Protein AF-A0A7J4DDW0-F1 (afdb_monomer)

Mean predicted aligned error: 17.25 Å

Secondary structure (DSSP, 8-state):
--------SS---TT-SSPPPPPGGG---EEEEEETTTTSEEE-GGG---SSSHHHHHHHHHH----SPBPTTT--B---S-TT--EEEEE-SSS--HHHHHHHHHHHHHTTT--BTTTB---EEEE-----S----S--SS-SHHHHHHHHHHHTT-EEEEE--SSSTT-TTT-S----TTTT-SSSEEEEEE-TTSSBPTT------TT----S-EEEE-SSEEEEPTT-SS-EEEE-SHHHHHHHHHHHHHHHHHH-TT--HHHHHHHHHHH-B------SS--SS--GGGG-SSSBTTTBT-B--HHHHHHHHHTB-TT-EEEES--TTEEEETT-EEEEEEES--TT-SEEEEEETTS--EEPEE-SSSSSSSSEEEEPPP-SS-EEEEEEEEEEEETTEEPPPEEEEEEEESS--TT-S-TT-B---THHHHHHHHHHHHHHHHHHHHTTHHHHHHHHHHGGGSSS----GGGG-GGGHHHHHHHHHHHTTS-SSTTT-HHHHHHHHHHHHHHHHHHHHIIIIIHHHHHHHTT--HHHHHHHHHHHHHHHHTGGGHHHHHHHS--GGG-SSHHHHHHHHHHHHHHHHHGGG-S-SSTTHHHHHHHHHHHHHHHHHHHHHHHHHHHHH--TTTHHHHHHHHHHHHHHHHHIIIIIHHHHHHHH-HHHHHHHHHHHHHHHHHHHHT--SSTT--SSTTSPPPTT-HHHHHHHHHHHHH-TT-----TTSS---GGGHHHHHHHHHHHSSEEEHHHHHHHHHHHHHHHHHHHHHHHHHH--HHHHHHHHHHHHHHHHHHHHHHHHHHHHHTT--PPEEE-TTTTS-HHHHHHHHHHHHHHHHHTTSHHHHHHHHHHHHTTGGGGHHHHHHHIIIIIS---HHHHHHIIIIIHHHHHHHHHHHHHHHHHHH-HHHHHHHHHHHHHHHHHHHHHTGGGTT-HHHHHHHHHHHHHHHHHHHHHHHHHHHHTS-GGGHHHHHHHHHHHHHHHHHHHHHHHHHHHHHB-HHHHHHHHHHHHTHHHHHHHT--TTHHHHHTS--S---S------TT-----S-----------

Foldseek 3Di:
DDDPDDQDPDADDLPPPADAQHDLVRHVLAQWEAALQPPNGTDDSSPDADPPQLVQFLSQQQANSQNFDADPPPRHGQHHLAVPHGDYHQHQDPRHDVVSVLSSLVVLLVFQCPQTPPGHGAAEDFDADFDPDPDLDLQLQQPDPQLVSQVVSQVSQHAYEYEQFQPCLQPQVNEAAFRHPNQSHDQHAYEFEAAPVRAGDSRTHFHDHSVRDQPNQFYEHFAQRWGDGGPDSRDIDTDGGSSSGRSSVRSLVVLLCVLPVVDTSVLLSVQSLQPADADDNPPDDSPHPRPNPPPFPDDDRRGGLHHDDSVSSNLSSNQADALKDWDKPDAAAAEAEFQAKIKTAIDNADFLAWFKWKDKRNGDTDTWAQLDLRNRRRMTMATDHGDQDWHKIKMWIKTDRDSSHIHRIDIGIYIYDHDCPPPRPHPFADADPLCLFVVLLVVLVVVLVVCCVVVVLVCLQVCLQVVCVPDHDDPDPCCPDPVCVVVVVVVLVVLVVQDQALQGGVSLVLVLLLLLLLLLLQVVLQLVAQVVVVLVVVPNRVNLVVLLVVLLCVLLLVLLVLLLVLLLDADVQAPSLLVQLLVLLVQLLVLLVVCLVPPDCNVPSLVVSVSSSSNSNSSSSNVLSSQLLCLQRDDLLQLLLSLLSNVLSSLVSSCCNRVVLSVCCVVPNSVVSSVVSSVSSVVSSVSSLSHHNDPQRDSDPPDDGDPPPPCPPCVVVVVPPPDPPPPPAAPCRPVPDPLLPVLCLQLVQLQDQWHFPLNQLLVLLVVLCVQLVVLVSVCSSVVDCVSNVVSVVSPVSSVVSVVVSVVVVVCVVVPDDTDIDGHPVNVDDNVSSRSSSNLSSQQVVLCSDPQLVLLLVLLLQQQLLLLLVVVLVCLQCRVQVDDPVRVCCLVSPVLSNLLSLLSNVLSVVCSSSNLLSQLLVLLSVLLVLLLVVLVCSVCSNPPVVVSVSSSVSSSSVSNNVSSSLSLQSLSAASSSRSSSSSSSSSSNVNSSVVSNVCSSVNVSHHPSSSSSSVSSSSSNVSSVSSVSHDSNRCCVPPVCVPPPDPPPPPPPPPDDDPDDDDDDDDDDDDD

pLDDT: mean 79.98, std 16.29, range [26.44, 97.31]

Structure (mmCIF, N/CA/C/O backbone):
data_AF-A0A7J4DDW0-F1
#
_entry.id   AF-A0A7J4DDW0-F1
#
loop_
_atom_site.group_PDB
_atom_site.id
_atom_site.type_symbol
_atom_site.label_atom_id
_atom_site.label_alt_id
_atom_site.label_comp_id
_atom_site.label_asym_id
_atom_site.label_entity_id
_atom_site.label_seq_id
_atom_site.pdbx_PDB_ins_code
_atom_site.Cartn_x
_atom_site.Cartn_y
_atom_site.Cartn_z
_atom_site.occupancy
_atom_site.B_iso_or_equiv
_atom_site.auth_seq_id
_atom_site.auth_comp_id
_atom_site.auth_asym_id
_atom_site.auth_atom_id
_atom_site.pdbx_PDB_model_num
ATOM 1 N N . ASP A 1 1 ? -26.872 36.217 73.567 1.00 35.12 1 ASP A N 1
ATOM 2 C CA . ASP A 1 1 ? -26.741 36.406 72.115 1.00 35.12 1 ASP A CA 1
ATOM 3 C C . ASP A 1 1 ? -25.594 35.553 71.593 1.00 35.12 1 ASP A C 1
ATOM 5 O O . ASP A 1 1 ? -24.672 36.085 70.998 1.00 35.12 1 ASP A O 1
ATOM 9 N N . ASP A 1 2 ? -25.652 34.240 71.845 1.00 37.53 2 ASP A N 1
ATOM 10 C CA . ASP A 1 2 ? -24.692 33.264 71.316 1.00 37.53 2 ASP A CA 1
ATOM 11 C C . ASP A 1 2 ? -25.509 32.287 70.464 1.00 37.53 2 ASP A C 1
ATOM 13 O O . ASP A 1 2 ? -26.222 31.437 71.000 1.00 37.53 2 ASP A O 1
ATOM 17 N N . ASP A 1 3 ? -25.502 32.516 69.155 1.00 38.09 3 ASP A N 1
ATOM 18 C CA . ASP A 1 3 ? -26.219 31.737 68.146 1.00 38.09 3 ASP A CA 1
ATOM 19 C C . ASP A 1 3 ? -25.386 30.484 67.796 1.00 38.09 3 ASP A C 1
ATOM 21 O O . ASP A 1 3 ? -24.237 30.643 67.376 1.00 38.09 3 ASP A O 1
ATOM 25 N N . PRO A 1 4 ? -25.867 29.244 68.022 1.00 40.22 4 PRO A N 1
ATOM 26 C CA . PRO A 1 4 ? -25.050 28.039 67.880 1.00 40.22 4 PRO A CA 1
ATOM 27 C C . PRO A 1 4 ? -25.144 27.366 66.497 1.00 40.22 4 PRO A C 1
ATOM 29 O O . PRO A 1 4 ? -24.910 26.164 66.412 1.00 40.22 4 PRO A O 1
ATOM 32 N N . PHE A 1 5 ? -25.463 28.099 65.424 1.00 43.31 5 PHE A N 1
ATOM 33 C CA . PHE A 1 5 ? -25.538 27.549 64.061 1.00 43.31 5 PHE A CA 1
ATOM 34 C C . PHE A 1 5 ? -25.037 28.549 63.008 1.00 43.31 5 PHE A C 1
ATOM 36 O O . PHE A 1 5 ? -25.810 29.145 62.267 1.00 43.31 5 PHE A O 1
ATOM 43 N N . THR A 1 6 ? -23.721 28.744 62.923 1.00 46.16 6 THR A N 1
ATOM 44 C CA . THR A 1 6 ? -23.094 29.235 61.685 1.00 46.16 6 THR A CA 1
ATOM 45 C C . THR A 1 6 ? -22.707 28.022 60.852 1.00 46.16 6 THR A C 1
ATOM 47 O O . THR A 1 6 ? -21.759 27.321 61.212 1.00 46.16 6 THR A O 1
ATOM 50 N N . CYS A 1 7 ? -23.449 27.760 59.775 1.00 52.41 7 CYS A N 1
ATOM 51 C CA . CYS A 1 7 ? -22.992 26.864 58.718 1.00 52.41 7 CYS A CA 1
ATOM 52 C C . CYS A 1 7 ? -21.662 27.381 58.154 1.00 52.41 7 CYS A C 1
ATOM 54 O O . CYS A 1 7 ? -21.410 28.587 58.167 1.00 52.41 7 CYS A O 1
ATOM 56 N N . LEU A 1 8 ? -20.778 26.472 57.744 1.00 50.84 8 LEU A N 1
ATOM 57 C CA . LEU A 1 8 ? -19.504 26.842 57.131 1.00 50.84 8 LEU A CA 1
ATOM 58 C C . LEU A 1 8 ? -19.794 27.634 55.844 1.00 50.84 8 LEU A C 1
ATOM 60 O O . LEU A 1 8 ? -20.636 27.221 55.054 1.00 50.84 8 LEU A O 1
ATOM 64 N N . ASP A 1 9 ? -19.127 28.778 55.661 1.00 47.59 9 ASP A N 1
ATOM 65 C CA . ASP A 1 9 ? -19.332 29.669 54.503 1.00 47.59 9 ASP A CA 1
ATOM 66 C C . ASP A 1 9 ? -18.884 29.033 53.167 1.00 47.59 9 ASP A C 1
ATOM 68 O O . ASP A 1 9 ? -19.276 29.507 52.102 1.00 47.59 9 ASP A O 1
ATOM 72 N N . ASP A 1 10 ? -18.085 27.960 53.225 1.00 49.12 10 ASP A N 1
ATOM 73 C CA . ASP A 1 10 ? -17.629 27.184 52.072 1.00 49.12 10 ASP A CA 1
ATOM 74 C C . ASP A 1 10 ? -18.225 25.762 52.127 1.00 49.12 10 ASP A C 1
ATOM 76 O O . ASP A 1 10 ? -18.198 25.138 53.197 1.00 49.12 10 ASP A O 1
ATOM 80 N N . PRO A 1 11 ? -18.739 25.220 51.003 1.00 52.56 11 PRO A N 1
ATOM 81 C CA . PRO A 1 11 ? -19.199 23.838 50.945 1.00 52.56 11 PRO A CA 1
ATOM 82 C C . PRO A 1 11 ? -18.045 22.874 51.287 1.00 52.56 11 PRO A C 1
ATOM 84 O O . PRO A 1 11 ? -16.896 23.135 50.916 1.00 52.56 11 PRO A O 1
ATOM 87 N N . PRO A 1 12 ? -18.327 21.772 52.003 1.00 55.16 12 PRO A N 1
ATOM 88 C CA . PRO A 1 12 ? -17.324 20.774 52.382 1.00 55.16 12 PRO A CA 1
ATOM 89 C C . PRO A 1 12 ? -16.595 20.232 51.145 1.00 55.16 12 PRO A C 1
ATOM 91 O O . PRO A 1 12 ? -17.221 19.993 50.114 1.00 55.16 12 PRO A O 1
ATOM 94 N N . ASP A 1 13 ? -15.281 20.006 51.250 1.00 58.38 13 ASP A N 1
ATOM 95 C CA . ASP A 1 13 ? -14.521 19.331 50.194 1.00 58.38 13 ASP A CA 1
ATOM 96 C C . ASP A 1 13 ? -15.056 17.891 50.042 1.00 58.38 13 ASP A C 1
ATOM 98 O O . ASP A 1 13 ? -14.911 17.088 50.970 1.00 58.38 13 ASP A O 1
ATOM 102 N N . PRO A 1 14 ? -15.679 17.530 48.903 1.00 52.59 14 PRO A N 1
ATOM 103 C CA . PRO A 1 14 ? -16.230 16.192 48.693 1.00 52.59 14 PRO A CA 1
ATOM 104 C C . PRO A 1 14 ? -15.143 15.108 48.608 1.00 52.59 14 PRO A C 1
ATOM 106 O O . PRO A 1 14 ? -15.465 13.919 48.627 1.00 52.59 14 PRO A O 1
ATOM 109 N N . LEU A 1 15 ? -13.871 15.507 48.503 1.00 55.69 15 LEU A N 1
ATOM 110 C CA . LEU A 1 15 ? -12.693 14.643 48.503 1.00 55.69 15 LEU A CA 1
ATOM 111 C C . LEU A 1 15 ? -11.878 14.759 49.798 1.00 55.69 15 LEU A C 1
ATOM 113 O O . LEU A 1 15 ? -10.757 14.239 49.847 1.00 55.69 15 LEU A O 1
ATOM 117 N N . ASP A 1 16 ? -12.414 15.409 50.842 1.00 63.00 16 ASP A N 1
ATOM 118 C CA . ASP A 1 16 ? -11.769 15.437 52.152 1.00 63.00 16 ASP A CA 1
ATOM 119 C C . ASP A 1 16 ? -11.478 13.986 52.580 1.00 63.00 16 ASP A C 1
ATOM 121 O O . ASP A 1 16 ? -12.382 13.148 52.615 1.00 63.00 16 ASP A O 1
ATOM 125 N N . PRO A 1 17 ? -10.222 13.628 52.892 1.00 55.44 17 PRO A N 1
ATOM 126 C CA . PRO A 1 17 ? -9.907 12.298 53.399 1.00 55.44 17 PRO A CA 1
ATOM 127 C C . PRO A 1 17 ? -10.502 12.038 54.792 1.00 55.44 17 PRO A C 1
ATOM 129 O O . PRO A 1 17 ? -10.467 10.897 55.267 1.00 55.44 17 PRO A O 1
ATOM 132 N N . ASN A 1 18 ? -10.997 13.068 55.487 1.00 58.34 18 ASN A N 1
ATOM 133 C CA . ASN A 1 18 ? -11.495 12.961 56.849 1.00 58.34 18 ASN A CA 1
ATOM 134 C C . ASN A 1 18 ? -12.670 13.920 57.163 1.00 58.34 18 ASN A C 1
ATOM 136 O O . ASN A 1 18 ? -12.580 14.657 58.146 1.00 58.34 18 ASN A O 1
ATOM 140 N N . PRO A 1 19 ? -13.791 13.866 56.413 1.00 65.12 19 PRO A N 1
ATOM 141 C CA . PRO A 1 19 ? -14.887 14.811 56.570 1.00 65.12 19 PRO A CA 1
ATOM 142 C C . PRO A 1 19 ? -15.553 14.623 57.934 1.00 65.12 19 PRO A C 1
ATOM 144 O O . PRO A 1 19 ? -15.836 13.490 58.354 1.00 65.12 19 PRO A O 1
ATOM 147 N N . ASP A 1 20 ? -15.788 15.725 58.637 1.00 60.66 20 ASP A N 1
ATOM 148 C CA . ASP A 1 20 ? -16.592 15.723 59.855 1.00 60.66 20 ASP A CA 1
ATOM 149 C C . ASP A 1 20 ? -18.085 15.550 59.498 1.00 60.66 20 ASP A C 1
ATOM 151 O O . ASP A 1 20 ? -18.519 16.012 58.439 1.00 60.66 20 ASP A O 1
ATOM 155 N N . PRO A 1 21 ? -18.898 14.902 60.355 1.00 59.19 21 PRO A N 1
ATOM 156 C CA . PRO A 1 21 ? -20.342 14.859 60.163 1.00 59.19 21 PRO A CA 1
ATOM 157 C C . PRO A 1 21 ? -20.907 16.283 60.128 1.00 59.19 21 PRO A C 1
ATOM 159 O O . PRO A 1 21 ? -20.772 17.043 61.093 1.00 59.19 21 PRO A O 1
ATOM 162 N N . ILE A 1 22 ? -21.549 16.640 59.020 1.00 61.00 22 ILE A N 1
ATOM 163 C CA . ILE A 1 22 ? -22.106 17.976 58.813 1.00 61.00 22 ILE A CA 1
ATOM 164 C C . ILE A 1 22 ? -23.506 18.023 59.439 1.00 61.00 22 ILE A C 1
ATOM 166 O O . ILE A 1 22 ? -24.274 17.068 59.293 1.00 61.00 22 ILE A O 1
ATOM 170 N N . PRO A 1 23 ? -23.870 19.091 60.172 1.00 56.56 23 PRO A N 1
ATOM 171 C CA . PRO A 1 23 ? -25.255 19.299 60.581 1.00 56.56 23 PRO A CA 1
ATOM 172 C C . PRO A 1 23 ? -26.175 19.306 59.352 1.00 56.56 23 PRO A C 1
ATOM 174 O O . PRO A 1 23 ? -25.845 19.951 58.365 1.00 56.56 23 PRO A O 1
ATOM 177 N N . ALA A 1 24 ? -27.327 18.630 59.422 1.00 51.78 24 ALA A N 1
ATOM 178 C CA . ALA A 1 24 ? -28.264 18.507 58.296 1.00 51.78 24 ALA A CA 1
ATOM 179 C C . ALA A 1 24 ? -28.676 19.865 57.684 1.00 51.78 24 ALA A C 1
ATOM 181 O O . ALA A 1 24 ? -28.861 19.957 56.479 1.00 51.78 24 ALA A O 1
ATOM 182 N N . ASP A 1 25 ? -28.720 20.927 58.496 1.00 52.94 25 ASP A N 1
ATOM 183 C CA . ASP A 1 25 ? -29.056 22.291 58.060 1.00 52.94 25 ASP A CA 1
ATOM 184 C C . ASP A 1 25 ? -27.925 22.991 57.268 1.00 52.94 25 ASP A C 1
ATOM 186 O O . ASP A 1 25 ? -28.107 24.110 56.791 1.00 52.94 25 ASP A O 1
ATOM 190 N N . CYS A 1 26 ? -26.742 22.368 57.159 1.00 56.09 26 CYS A N 1
ATOM 191 C CA . CYS A 1 26 ? -25.521 22.955 56.596 1.00 56.09 26 CYS A CA 1
ATOM 192 C C . CYS A 1 26 ? -24.904 22.157 55.430 1.00 56.09 26 CYS A C 1
ATOM 194 O O . CYS A 1 26 ? -23.868 22.573 54.913 1.00 56.09 26 CYS A O 1
ATOM 196 N N . ASP A 1 27 ? -25.503 21.035 55.019 1.00 60.62 27 ASP A N 1
ATOM 197 C CA . ASP A 1 27 ? -25.110 20.268 53.828 1.00 60.62 27 ASP A CA 1
ATOM 198 C C . ASP A 1 27 ? -26.295 20.229 52.850 1.00 60.62 27 ASP A C 1
ATOM 200 O O . ASP A 1 27 ? -27.203 19.413 53.031 1.00 60.62 27 ASP A O 1
ATOM 204 N N . PRO A 1 28 ? -26.339 21.094 51.816 1.00 67.12 28 PRO A N 1
ATOM 205 C CA . PRO A 1 28 ? -27.438 21.137 50.855 1.00 67.12 28 PRO A CA 1
ATOM 206 C C . PRO A 1 28 ? -27.313 19.995 49.833 1.00 67.12 28 PRO A C 1
ATOM 208 O O . PRO A 1 28 ? -27.458 20.195 48.630 1.00 67.12 28 PRO A O 1
ATOM 211 N N . LYS A 1 29 ? -27.000 18.779 50.299 1.00 79.44 29 LYS A N 1
ATOM 212 C CA . LYS A 1 29 ? -26.865 17.584 49.464 1.00 79.44 29 LYS A CA 1
ATOM 213 C C . LYS A 1 29 ? -28.122 17.335 48.644 1.00 79.44 29 LYS A C 1
ATOM 215 O O . LYS A 1 29 ? -28.024 16.913 47.496 1.00 79.44 29 LYS A O 1
ATOM 220 N N . ILE A 1 30 ? -29.280 17.606 49.244 1.00 85.75 30 ILE A N 1
ATOM 221 C CA . ILE A 1 30 ? -30.580 17.601 48.585 1.00 85.75 30 ILE A CA 1
ATOM 222 C C . ILE A 1 30 ? -30.885 19.028 48.132 1.00 85.75 30 ILE A C 1
ATOM 224 O O . ILE A 1 30 ? -31.051 19.917 48.964 1.00 85.75 30 ILE A O 1
ATOM 228 N N . ILE A 1 31 ? -30.969 19.236 46.819 1.00 87.31 31 ILE A N 1
ATOM 229 C CA . ILE A 1 31 ? -31.162 20.568 46.213 1.00 87.31 31 ILE A CA 1
ATOM 230 C C . ILE A 1 31 ? -32.594 20.809 45.720 1.00 87.31 31 ILE A C 1
ATOM 232 O O . ILE A 1 31 ? -32.983 21.951 45.482 1.00 87.31 31 ILE A O 1
ATOM 236 N N . ALA A 1 32 ? -33.388 19.745 45.579 1.00 89.25 32 ALA A N 1
ATOM 237 C CA . ALA A 1 32 ? -34.801 19.806 45.217 1.00 89.25 32 ALA A CA 1
ATOM 238 C C . ALA A 1 32 ? -35.571 18.643 45.857 1.00 89.25 32 ALA A C 1
ATOM 240 O O . ALA A 1 32 ? -35.039 17.533 45.979 1.00 89.25 32 ALA A O 1
ATOM 241 N N . PHE A 1 33 ? -36.823 18.896 46.241 1.00 91.19 33 PHE A N 1
ATOM 242 C CA . PHE A 1 33 ? -37.724 17.888 46.792 1.00 91.19 33 PHE A CA 1
ATOM 243 C C . PHE A 1 33 ? -39.114 18.004 46.154 1.00 91.19 33 PHE A C 1
ATOM 245 O O . PHE A 1 33 ? -39.769 19.038 46.266 1.00 91.19 33 PHE A O 1
ATOM 252 N N . PHE A 1 34 ? -39.567 16.949 45.479 1.00 91.88 34 PHE A N 1
ATOM 253 C CA . PHE A 1 34 ? -40.913 16.841 44.919 1.00 91.88 34 PHE A CA 1
ATOM 254 C C . PHE A 1 34 ? -41.686 15.735 45.637 1.00 91.88 34 PHE A C 1
ATOM 256 O O . PHE A 1 34 ? -41.234 14.590 45.671 1.00 91.88 34 PHE A O 1
ATOM 263 N N . ASP A 1 35 ? -42.845 16.078 46.201 1.00 90.69 35 ASP A N 1
ATOM 264 C CA . ASP A 1 35 ? -43.733 15.134 46.883 1.00 90.69 35 ASP A CA 1
ATOM 265 C C . ASP A 1 35 ? -44.982 14.907 46.026 1.00 90.69 35 ASP A C 1
ATOM 267 O O . ASP A 1 35 ? -45.935 15.693 46.077 1.00 90.69 35 ASP A O 1
ATOM 271 N N . ALA A 1 36 ? -44.948 13.823 45.244 1.00 88.44 36 ALA A N 1
ATOM 272 C CA . ALA A 1 36 ? -46.037 13.392 44.370 1.00 88.44 36 ALA A CA 1
ATOM 273 C C . ALA A 1 36 ? -47.190 12.727 45.143 1.00 88.44 36 ALA A C 1
ATOM 275 O O . ALA A 1 36 ? -48.295 12.631 44.630 1.00 88.44 36 ALA A O 1
ATOM 276 N N . VAL A 1 37 ? -46.950 12.272 46.377 1.00 84.56 37 VAL A N 1
ATOM 277 C CA . VAL A 1 37 ? -47.885 11.414 47.124 1.00 84.56 37 VAL A CA 1
ATOM 278 C C . VAL A 1 37 ? -48.868 12.240 47.952 1.00 84.56 37 VAL A C 1
ATOM 280 O O . VAL A 1 37 ? -50.071 11.983 47.960 1.00 84.56 37 VAL A O 1
ATOM 283 N N . ILE A 1 38 ? -48.366 13.230 48.693 1.00 83.44 38 ILE A N 1
ATOM 284 C CA . ILE A 1 38 ? -49.180 13.995 49.648 1.00 83.44 38 ILE A CA 1
ATOM 285 C C . ILE A 1 38 ? -49.598 15.340 49.064 1.00 83.44 38 ILE A C 1
ATOM 287 O O . ILE A 1 38 ? -50.745 15.765 49.235 1.00 83.44 38 ILE A O 1
ATOM 291 N N . THR A 1 39 ? -48.654 16.046 48.442 1.00 84.56 39 THR A N 1
ATOM 292 C CA . THR A 1 39 ? -48.843 17.459 48.077 1.00 84.56 39 THR A CA 1
ATOM 293 C C . THR A 1 39 ? -49.021 17.704 46.587 1.00 84.56 39 THR A C 1
ATOM 295 O O . THR A 1 39 ? -49.569 18.751 46.239 1.00 84.56 39 THR A O 1
ATOM 298 N N . ASP A 1 40 ? -48.574 16.767 45.746 1.00 86.06 40 ASP A N 1
ATOM 299 C CA . ASP A 1 40 ? -48.477 16.917 44.289 1.00 86.06 40 ASP A CA 1
ATOM 300 C C . ASP A 1 40 ? -47.773 18.235 43.893 1.00 86.06 40 ASP A C 1
ATOM 302 O O . ASP A 1 40 ? -48.237 19.028 43.069 1.00 86.06 40 ASP A O 1
ATOM 306 N N . ALA A 1 41 ? -46.681 18.553 44.598 1.00 89.19 41 ALA A N 1
ATOM 307 C CA . ALA A 1 41 ? -45.961 19.814 44.451 1.00 89.19 41 ALA A CA 1
ATOM 308 C C . ALA A 1 41 ? -44.505 19.724 44.936 1.00 89.19 41 ALA A C 1
ATOM 310 O O . ALA A 1 41 ? -44.149 18.910 45.787 1.00 89.19 41 ALA A O 1
ATOM 311 N N . GLU A 1 42 ? -43.663 20.617 44.410 1.00 89.06 42 GLU A N 1
ATOM 312 C CA . GLU A 1 42 ? -42.304 20.837 44.916 1.00 89.06 42 GLU A CA 1
ATOM 313 C C . GLU A 1 42 ? -42.366 21.501 46.300 1.00 89.06 42 GLU A C 1
ATOM 315 O O . GLU A 1 42 ? -43.100 22.474 46.499 1.00 89.06 42 GLU A O 1
ATOM 320 N N . GLN A 1 43 ? -41.597 20.961 47.240 1.00 90.81 43 GLN A N 1
ATOM 321 C CA . GLN A 1 43 ? -41.473 21.419 48.621 1.00 90.81 43 GLN A CA 1
ATOM 322 C C . GLN A 1 43 ? -40.068 21.983 48.873 1.00 90.81 43 GLN A C 1
ATOM 324 O O . GLN A 1 43 ? -39.171 21.873 48.033 1.00 90.81 43 GLN A O 1
ATOM 329 N N . ASP A 1 44 ? -39.869 22.600 50.037 1.00 85.50 44 ASP A N 1
ATOM 330 C CA . ASP A 1 44 ? -38.541 23.058 50.452 1.00 85.50 44 ASP A CA 1
ATOM 331 C C . ASP A 1 44 ? -37.589 21.845 50.591 1.00 85.50 44 ASP A C 1
ATOM 333 O O . ASP A 1 44 ? -37.930 20.890 51.296 1.00 85.50 44 ASP A O 1
ATOM 337 N N . PRO A 1 45 ? -36.401 21.843 49.950 1.00 83.44 45 PRO A N 1
ATOM 338 C CA . PRO A 1 45 ? -35.433 20.751 50.072 1.00 83.44 45 PRO A CA 1
ATOM 339 C C . PRO A 1 45 ? -35.016 20.453 51.517 1.00 83.44 45 PRO A C 1
ATOM 341 O O . PRO A 1 45 ? -34.739 19.297 51.842 1.00 83.44 45 PRO A O 1
ATOM 344 N N . ALA A 1 46 ? -35.013 21.462 52.396 1.00 80.44 46 ALA A N 1
ATOM 345 C CA . ALA A 1 46 ? -34.707 21.291 53.817 1.00 80.44 46 ALA A CA 1
ATOM 346 C C . ALA A 1 46 ? -35.793 20.502 54.574 1.00 80.44 46 ALA A C 1
ATOM 348 O O . ALA A 1 46 ? -35.534 19.963 55.649 1.00 80.44 46 ALA A O 1
ATOM 349 N N . GLU A 1 47 ? -37.000 20.408 54.013 1.00 84.50 47 GLU A N 1
ATOM 350 C CA . GLU A 1 47 ? -38.110 19.611 54.543 1.00 84.50 47 GLU A CA 1
ATOM 351 C C . GLU A 1 47 ? -38.164 18.195 53.938 1.00 84.50 47 GLU A C 1
ATOM 353 O O . GLU A 1 47 ? -39.090 17.436 54.228 1.00 84.50 47 GLU A O 1
ATOM 358 N N . SER A 1 48 ? -37.171 17.817 53.121 1.00 84.94 48 SER A N 1
ATOM 359 C CA . SER A 1 48 ? -37.062 16.478 52.537 1.00 84.94 48 SER A CA 1
ATOM 360 C C . SER A 1 48 ? -37.043 15.390 53.613 1.00 84.94 48 SER A C 1
ATOM 362 O O . SER A 1 48 ? -36.339 15.483 54.622 1.00 84.94 48 SER A O 1
ATOM 364 N N . TYR A 1 49 ? -37.803 14.324 53.376 1.00 83.38 49 TYR A N 1
ATOM 365 C CA . TYR A 1 49 ? -37.909 13.187 54.280 1.00 83.38 49 TYR A CA 1
ATOM 366 C C . TYR A 1 49 ? -37.897 11.857 53.523 1.00 83.38 49 TYR A C 1
ATOM 368 O O . TYR A 1 49 ? -38.141 11.786 52.319 1.00 83.38 49 TYR A O 1
ATOM 376 N N . ASP A 1 50 ? -37.607 10.792 54.265 1.00 82.19 50 ASP A N 1
ATOM 377 C CA . ASP A 1 50 ? -37.654 9.409 53.798 1.00 82.19 50 ASP A CA 1
ATOM 378 C C . ASP A 1 50 ? -38.876 8.718 54.409 1.00 82.19 50 ASP A C 1
ATOM 380 O O . ASP A 1 50 ? -39.029 8.687 55.633 1.00 82.19 50 ASP A O 1
ATOM 384 N N . SER A 1 51 ? -39.758 8.186 53.564 1.00 73.81 51 SER A N 1
ATOM 385 C CA . SER A 1 51 ? -41.014 7.561 53.989 1.00 73.81 51 SER A CA 1
ATOM 386 C C . SER A 1 51 ? -40.840 6.154 54.568 1.00 73.81 51 SER A C 1
ATOM 388 O O . SER A 1 51 ? -41.728 5.685 55.280 1.00 73.81 51 SER A O 1
ATOM 390 N N . SER A 1 52 ? -39.726 5.465 54.289 1.00 69.00 52 SER A N 1
ATOM 391 C CA . SER A 1 52 ? -39.601 4.030 54.590 1.00 69.00 52 SER A CA 1
ATOM 392 C C . SER A 1 52 ? -38.211 3.564 55.012 1.00 69.00 52 SER A C 1
ATOM 394 O O . SER A 1 52 ? -37.982 2.365 54.998 1.00 69.00 52 SER A O 1
ATOM 396 N N . ASP A 1 53 ? -37.297 4.475 55.367 1.00 79.12 53 ASP A N 1
ATOM 397 C CA . ASP A 1 53 ? -35.870 4.231 55.674 1.00 79.12 53 ASP A CA 1
ATOM 398 C C . ASP A 1 53 ? -35.009 3.698 54.506 1.00 79.12 53 ASP A C 1
ATOM 400 O O . ASP A 1 53 ? -33.785 3.524 54.616 1.00 79.12 53 ASP A O 1
ATOM 404 N N . HIS A 1 54 ? -35.641 3.419 53.367 1.00 87.69 54 HIS A N 1
ATOM 405 C CA . HIS A 1 54 ? -35.022 2.890 52.159 1.00 87.69 54 HIS A CA 1
ATOM 406 C C . HIS A 1 54 ? -34.352 3.984 51.326 1.00 87.69 54 HIS A C 1
ATOM 408 O O . HIS A 1 54 ? -33.207 3.800 50.905 1.00 87.69 54 HIS A O 1
ATOM 414 N N . GLY A 1 55 ? -35.007 5.138 51.161 1.00 87.62 55 GLY A N 1
ATOM 415 C CA . GLY A 1 55 ? -34.520 6.228 50.313 1.00 87.62 55 GLY A CA 1
ATOM 416 C C . GLY A 1 55 ? -33.176 6.786 50.781 1.00 87.62 55 GLY A C 1
ATOM 417 O O . GLY A 1 55 ? -32.269 6.973 49.971 1.00 87.62 55 GLY A O 1
ATOM 418 N N . SER A 1 56 ? -33.002 6.954 52.094 1.00 88.38 56 SER A N 1
ATOM 419 C CA . SER A 1 56 ? -31.755 7.425 52.717 1.00 88.38 56 SER A CA 1
ATOM 420 C C . SER A 1 56 ? -30.593 6.466 52.458 1.00 88.38 56 SER A C 1
ATOM 422 O O . SER A 1 56 ? -29.466 6.892 52.200 1.00 88.38 56 SER A O 1
ATOM 424 N N . HIS A 1 57 ? -30.872 5.160 52.498 1.00 92.00 57 HIS A N 1
ATOM 425 C CA . HIS A 1 57 ? -29.872 4.115 52.283 1.00 92.00 57 HIS A CA 1
ATOM 426 C C . HIS A 1 57 ? -29.392 4.110 50.826 1.00 92.00 57 HIS A C 1
ATOM 428 O O . HIS A 1 57 ? -28.193 4.192 50.568 1.00 92.00 57 HIS A O 1
ATOM 434 N N . VAL A 1 58 ? -30.331 4.118 49.876 1.00 92.94 58 VAL A N 1
ATOM 435 C CA . VAL A 1 58 ? -30.077 4.153 48.423 1.00 92.94 58 VAL A CA 1
ATOM 436 C C . VAL A 1 58 ? -29.356 5.440 48.008 1.00 92.94 58 VAL A C 1
ATOM 438 O O . VAL A 1 58 ? -28.347 5.382 47.302 1.00 92.94 58 VAL A O 1
ATOM 441 N N . ALA A 1 59 ? -29.805 6.594 48.504 1.00 91.19 59 ALA A N 1
ATOM 442 C CA . ALA A 1 59 ? -29.157 7.885 48.280 1.00 91.19 59 ALA A CA 1
ATOM 443 C C . ALA A 1 59 ? -27.701 7.900 48.774 1.00 91.19 59 ALA A C 1
ATOM 445 O O . ALA A 1 59 ? -26.805 8.400 48.088 1.00 91.19 59 ALA A O 1
ATOM 446 N N . GLY A 1 60 ? -27.443 7.307 49.943 1.00 91.19 60 GLY A N 1
ATOM 447 C CA . GLY A 1 60 ? -26.100 7.207 50.503 1.00 91.19 60 GLY A CA 1
ATOM 448 C C . GLY A 1 60 ? -25.164 6.286 49.716 1.00 91.19 60 GLY A C 1
ATOM 449 O O . GLY A 1 60 ? -23.977 6.590 49.619 1.00 91.19 60 GLY A O 1
ATOM 450 N N . ILE A 1 61 ? -25.675 5.213 49.102 1.00 94.75 61 ILE A N 1
ATOM 451 C CA . ILE A 1 61 ? -24.879 4.349 48.209 1.00 94.75 61 ILE A CA 1
ATOM 452 C C . ILE A 1 61 ? -24.418 5.129 46.972 1.00 94.75 61 ILE A C 1
ATOM 454 O O . ILE A 1 61 ? -23.262 5.008 46.564 1.00 94.75 61 ILE A O 1
ATOM 458 N N . ALA A 1 62 ? -25.300 5.943 46.388 1.00 93.94 62 ALA A N 1
ATOM 459 C CA . ALA A 1 62 ? -24.970 6.730 45.206 1.00 93.94 62 ALA A CA 1
ATOM 460 C C . ALA A 1 62 ? -24.019 7.893 45.533 1.00 93.94 62 ALA A C 1
ATOM 462 O O . ALA A 1 62 ? -22.991 8.028 44.875 1.00 93.94 62 ALA A O 1
ATOM 463 N N . ALA A 1 63 ? -24.329 8.709 46.549 1.00 91.12 63 ALA A N 1
ATOM 464 C CA . ALA A 1 63 ? -23.678 10.011 46.757 1.00 91.12 63 ALA A CA 1
ATOM 465 C C . ALA A 1 63 ? -23.270 10.328 48.210 1.00 91.12 63 ALA A C 1
ATOM 467 O O . ALA A 1 63 ? -22.944 11.474 48.529 1.00 91.12 63 ALA A O 1
ATOM 468 N N . GLY A 1 64 ? -23.284 9.349 49.118 1.00 88.81 64 GLY A N 1
ATOM 469 C CA . GLY A 1 64 ? -22.937 9.558 50.526 1.00 88.81 64 GLY A CA 1
ATOM 470 C C . GLY A 1 64 ? -21.473 9.962 50.734 1.00 88.81 64 GLY A C 1
ATOM 471 O O . GLY A 1 64 ? -20.564 9.354 50.181 1.00 88.81 64 GLY A O 1
ATOM 472 N N . THR A 1 65 ? -21.225 10.952 51.591 1.00 82.56 65 THR A N 1
ATOM 473 C CA . THR A 1 65 ? -19.873 11.477 51.880 1.00 82.56 65 THR A CA 1
ATOM 474 C C . THR A 1 65 ? -19.067 10.620 52.866 1.00 82.56 65 THR A C 1
ATOM 476 O O . THR A 1 65 ? -17.878 10.849 53.064 1.00 82.56 65 THR A O 1
ATOM 479 N N . GLY A 1 66 ? -19.690 9.631 53.522 1.00 82.19 66 GLY A N 1
ATOM 480 C CA . GLY A 1 66 ? -19.023 8.785 54.521 1.00 82.19 66 GLY A CA 1
ATOM 481 C C . GLY A 1 66 ? -18.700 9.489 55.845 1.00 82.19 66 GLY A C 1
ATOM 482 O O . GLY A 1 66 ? -17.776 9.087 56.556 1.00 82.19 66 GLY A O 1
ATOM 483 N N . GLY A 1 67 ? -19.445 10.547 56.185 1.00 78.19 67 GLY A N 1
ATOM 484 C CA . GLY A 1 67 ? -19.256 11.352 57.400 1.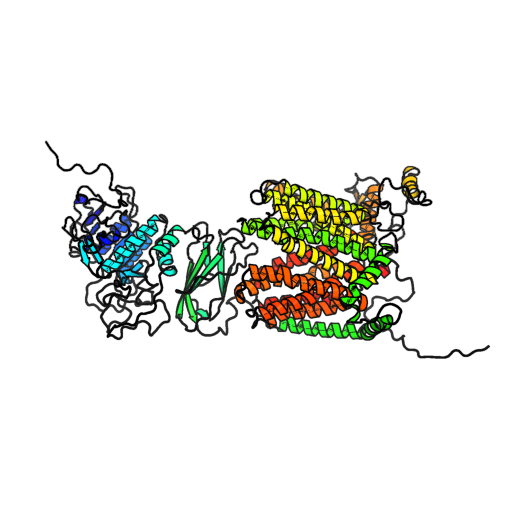00 78.19 67 GLY A CA 1
ATOM 485 C C . GLY A 1 67 ? -19.735 10.726 58.722 1.00 78.19 67 GLY A C 1
ATOM 486 O O . GLY A 1 67 ? -19.599 11.368 59.756 1.00 78.19 67 GLY A O 1
ATOM 487 N N . GLY A 1 68 ? -20.311 9.517 58.722 1.00 82.50 68 GLY A N 1
ATOM 488 C CA . GLY A 1 68 ? -20.830 8.864 59.938 1.00 82.50 68 GLY A CA 1
ATOM 489 C C . GLY A 1 68 ? -19.928 7.754 60.487 1.00 82.50 68 GLY A C 1
ATOM 490 O O . GLY A 1 68 ? -18.703 7.864 60.480 1.00 82.50 68 GLY A O 1
ATOM 491 N N . GLN A 1 69 ? -20.535 6.681 60.998 1.00 85.56 69 GLN A N 1
ATOM 492 C CA . GLN A 1 69 ? -19.826 5.532 61.566 1.00 85.56 69 GLN A CA 1
ATOM 493 C C . GLN A 1 69 ? -18.880 4.868 60.555 1.00 85.56 69 GLN A C 1
ATOM 495 O O . GLN A 1 69 ? -19.209 4.688 59.384 1.00 85.56 69 GLN A O 1
ATOM 500 N N . THR A 1 70 ? -17.707 4.452 61.034 1.00 84.50 70 THR A N 1
ATOM 501 C CA . THR A 1 70 ? -16.739 3.662 60.267 1.00 84.50 70 THR A CA 1
ATOM 502 C C . THR A 1 70 ? -16.911 2.169 60.513 1.00 84.50 70 THR A C 1
ATOM 504 O O . THR A 1 70 ? -17.496 1.737 61.511 1.00 84.50 70 THR A O 1
ATOM 507 N N . ASP A 1 71 ? -16.372 1.359 59.606 1.00 82.94 71 ASP A N 1
ATOM 508 C CA . ASP A 1 71 ? -16.282 -0.082 59.777 1.00 82.94 71 ASP A CA 1
ATOM 509 C C . ASP A 1 71 ? -15.520 -0.418 61.077 1.00 82.94 71 ASP A C 1
ATOM 511 O O . ASP A 1 71 ? -14.353 -0.041 61.225 1.00 82.94 71 ASP A O 1
ATOM 515 N N . PRO A 1 72 ? -16.134 -1.147 62.029 1.00 82.56 72 PRO A N 1
ATOM 516 C CA . PRO A 1 72 ? -15.521 -1.409 63.331 1.00 82.56 72 PRO A CA 1
ATOM 517 C C . PRO A 1 72 ? -14.247 -2.262 63.272 1.00 82.56 72 PRO A C 1
ATOM 519 O O . PRO A 1 72 ? -13.489 -2.304 64.242 1.00 82.56 72 PRO A O 1
ATOM 522 N N . SER A 1 73 ? -14.039 -2.999 62.178 1.00 83.75 73 SER A N 1
ATOM 523 C CA . SER A 1 73 ? -12.946 -3.957 62.013 1.00 83.75 73 SER A CA 1
ATOM 524 C C . SER A 1 73 ? -11.758 -3.378 61.247 1.00 83.75 73 SER A C 1
ATOM 526 O O . SER A 1 73 ? -10.610 -3.645 61.601 1.00 83.75 73 SER A O 1
ATOM 528 N N . THR A 1 74 ? -12.026 -2.565 60.227 1.00 84.06 74 THR A N 1
ATOM 529 C CA . THR A 1 74 ? -11.015 -1.990 59.330 1.00 84.06 74 THR A CA 1
ATOM 530 C C . THR A 1 74 ? -10.777 -0.503 59.578 1.00 84.06 74 THR A C 1
ATOM 532 O O . THR A 1 74 ? -9.725 0.012 59.206 1.00 84.06 74 THR A O 1
ATOM 535 N N . GLY A 1 75 ? -11.724 0.190 60.217 1.00 82.25 75 GLY A N 1
ATOM 536 C CA . GLY A 1 75 ? -11.711 1.642 60.391 1.00 82.25 75 GLY A CA 1
ATOM 537 C C . GLY A 1 75 ? -12.020 2.424 59.111 1.00 82.25 75 GLY A C 1
ATOM 538 O O . GLY A 1 75 ? -11.922 3.650 59.126 1.00 82.25 75 GLY A O 1
ATOM 539 N N . LEU A 1 76 ? -12.374 1.744 58.013 1.00 81.81 76 LEU A N 1
ATOM 540 C CA . LEU A 1 76 ? -12.713 2.377 56.739 1.00 81.81 76 LEU A CA 1
ATOM 541 C C . LEU A 1 76 ? -14.081 3.065 56.817 1.00 81.81 76 LEU A C 1
ATOM 543 O O . LEU A 1 76 ? -14.995 2.587 57.487 1.00 81.81 76 LEU A O 1
ATOM 547 N N . ARG A 1 77 ? -14.221 4.197 56.126 1.00 82.25 77 ARG A N 1
ATOM 548 C CA . ARG A 1 77 ? -15.496 4.911 55.978 1.00 82.25 77 ARG A CA 1
ATOM 549 C C . ARG A 1 77 ? -16.345 4.251 54.892 1.00 82.25 77 ARG A C 1
ATOM 551 O O . ARG A 1 77 ? -15.812 3.716 53.923 1.00 82.25 77 ARG A O 1
ATOM 558 N N . TYR A 1 78 ? -17.659 4.336 55.044 1.00 87.44 78 TYR A N 1
ATOM 559 C CA . TYR A 1 78 ? -18.617 3.907 54.029 1.00 87.44 78 TYR A CA 1
ATOM 560 C C . TYR A 1 78 ? -18.961 5.098 53.132 1.00 87.44 78 TYR A C 1
ATOM 562 O O . TYR A 1 78 ? -19.812 5.914 53.475 1.00 87.44 78 TYR A O 1
ATOM 570 N N . ILE A 1 79 ? -18.244 5.229 52.021 1.00 86.75 79 ILE A N 1
ATOM 571 C CA . ILE A 1 79 ? -18.416 6.324 51.061 1.00 86.75 79 ILE A CA 1
ATOM 572 C C . ILE A 1 79 ? -19.296 5.816 49.913 1.00 86.75 79 ILE A C 1
ATOM 574 O O . ILE A 1 79 ? -19.155 4.665 49.492 1.00 86.75 79 ILE A O 1
ATOM 578 N N . GLY A 1 80 ? -20.211 6.657 49.432 1.00 89.38 80 GLY A N 1
ATOM 579 C CA . GLY A 1 80 ? -20.972 6.392 48.215 1.00 89.38 80 GLY A CA 1
ATOM 580 C C . GLY A 1 80 ? -20.079 6.420 46.973 1.00 89.38 80 GLY A C 1
ATOM 581 O O . GLY A 1 80 ? -18.933 6.864 47.026 1.00 89.38 80 GLY A O 1
ATOM 582 N N . ALA A 1 81 ? -20.591 5.954 45.838 1.00 92.12 81 ALA A N 1
ATOM 583 C CA . ALA A 1 81 ? -19.799 5.878 44.610 1.00 92.12 81 ALA A CA 1
ATOM 584 C C . ALA A 1 81 ? -19.412 7.258 44.042 1.00 92.12 81 ALA A C 1
ATOM 586 O O . ALA A 1 81 ? -18.283 7.433 43.594 1.00 92.12 81 ALA A O 1
ATOM 587 N N . ALA A 1 82 ? -20.307 8.244 44.111 1.00 91.94 82 ALA A N 1
ATOM 588 C CA . ALA A 1 82 ? -20.090 9.612 43.644 1.00 91.94 82 ALA A CA 1
ATOM 589 C C . ALA A 1 82 ? -20.359 10.630 44.771 1.00 91.94 82 ALA A C 1
ATOM 591 O O . ALA A 1 82 ? -21.354 11.357 44.736 1.00 91.94 82 ALA A O 1
ATOM 592 N N . PRO A 1 83 ? -19.480 10.727 45.787 1.00 87.88 83 PRO A N 1
ATOM 593 C CA . PRO A 1 83 ? -19.701 11.572 46.963 1.00 87.88 83 PRO A CA 1
ATOM 594 C C . PRO A 1 83 ? -19.773 13.073 46.647 1.00 87.88 83 PRO A C 1
ATOM 596 O O . PRO A 1 83 ? -20.255 13.833 47.479 1.00 87.88 83 PRO A O 1
ATOM 599 N N . GLY A 1 84 ? -19.327 13.512 45.465 1.00 82.38 84 GLY A N 1
ATOM 600 C CA . GLY A 1 84 ? -19.452 14.895 44.992 1.00 82.38 84 GLY A CA 1
ATOM 601 C C . GLY A 1 84 ? -20.774 15.227 44.290 1.00 82.38 84 GLY A C 1
ATOM 602 O O . GLY A 1 84 ? -21.014 16.395 44.011 1.00 82.38 84 GLY A O 1
ATOM 603 N N . ALA A 1 85 ? -21.632 14.242 44.005 1.00 87.62 85 ALA A N 1
ATOM 604 C CA . ALA A 1 85 ? -22.913 14.484 43.342 1.00 87.62 85 ALA A CA 1
ATOM 605 C C . ALA A 1 85 ? -23.943 15.110 44.301 1.00 87.62 85 ALA A C 1
ATOM 607 O O . ALA A 1 85 ? -23.941 14.825 45.506 1.00 87.62 85 ALA A O 1
ATOM 608 N N . PHE A 1 86 ? -24.835 15.936 43.752 1.00 88.62 86 PHE A N 1
ATOM 609 C CA . PHE A 1 86 ? -26.035 16.428 44.433 1.00 88.62 86 PHE A CA 1
ATOM 610 C C . PHE A 1 86 ? -27.213 15.475 44.205 1.00 88.62 86 PHE A C 1
ATOM 612 O O . PHE A 1 86 ? -27.209 14.672 43.273 1.00 88.62 86 PHE A O 1
ATOM 619 N N . LEU A 1 87 ? -28.222 15.557 45.069 1.00 89.94 87 LEU A N 1
ATOM 620 C CA . LEU A 1 87 ? -29.399 14.699 45.053 1.00 89.94 87 LEU A CA 1
ATOM 621 C C . LEU A 1 87 ? -30.678 15.517 44.883 1.00 89.94 87 LEU A C 1
ATOM 623 O O . LEU A 1 87 ? -30.830 16.610 45.429 1.00 89.94 87 LEU A O 1
ATOM 627 N N . ILE A 1 88 ? -31.632 14.930 44.171 1.00 91.38 88 ILE A N 1
ATOM 628 C CA . ILE A 1 88 ? -33.003 15.419 44.065 1.00 91.38 88 ILE A CA 1
ATOM 629 C C . ILE A 1 88 ? -33.908 14.307 44.581 1.00 91.38 88 ILE A C 1
ATOM 631 O O . ILE A 1 88 ? -33.827 13.172 44.110 1.00 91.38 88 ILE A O 1
ATOM 635 N N . ASN A 1 89 ? -34.738 14.620 45.574 1.00 90.88 89 ASN A N 1
ATOM 636 C CA . ASN A 1 89 ? -35.675 13.657 46.137 1.00 90.88 89 ASN A CA 1
ATOM 637 C C . ASN A 1 89 ? -37.020 13.761 45.407 1.00 90.88 89 ASN A C 1
ATOM 639 O O . ASN A 1 89 ? -37.661 14.809 45.436 1.00 90.88 89 ASN A O 1
ATOM 643 N N . ILE A 1 90 ? -37.442 12.676 44.761 1.00 91.62 90 ILE A N 1
ATOM 644 C CA . ILE A 1 90 ? -38.763 12.547 44.135 1.00 91.62 90 ILE A CA 1
ATOM 645 C C . ILE A 1 90 ? -39.521 11.473 44.911 1.00 91.62 90 ILE A C 1
ATOM 647 O O . ILE A 1 90 ? -39.379 10.274 44.654 1.00 91.62 90 ILE A O 1
ATOM 651 N N . LEU A 1 91 ? -40.322 11.903 45.880 1.00 89.06 91 LEU A N 1
ATOM 652 C CA . LEU A 1 91 ? -41.126 10.998 46.684 1.00 89.06 91 LEU A CA 1
ATOM 653 C C . LEU A 1 91 ? -42.386 10.610 45.913 1.00 89.06 91 LEU A C 1
ATOM 655 O O . LEU A 1 91 ? -43.243 11.446 45.641 1.00 89.06 91 LEU A O 1
ATOM 659 N N . SER A 1 92 ? -42.478 9.328 45.569 1.00 83.69 92 SER A N 1
ATOM 660 C CA . SER A 1 92 ? -43.524 8.790 44.691 1.00 83.69 92 SER A CA 1
ATOM 661 C C . SER A 1 92 ? -44.071 7.411 45.105 1.00 83.69 92 SER A C 1
ATOM 663 O O . SER A 1 92 ? -44.872 6.836 44.383 1.00 83.69 92 SER A O 1
ATOM 665 N N . CYS A 1 93 ? -43.656 6.851 46.251 1.00 72.94 93 CYS A N 1
ATOM 666 C CA . CYS A 1 93 ? -43.998 5.480 46.679 1.00 72.94 93 CYS A CA 1
ATOM 667 C C . CYS A 1 93 ? -44.364 5.393 48.184 1.00 72.94 93 CYS A C 1
ATOM 669 O O . CYS A 1 93 ? -44.378 6.400 48.890 1.00 72.94 93 CYS A O 1
ATOM 671 N N . CYS A 1 94 ? -44.608 4.168 48.677 1.00 64.62 94 CYS A N 1
ATOM 672 C CA . CYS A 1 94 ? -44.895 3.703 50.049 1.00 64.62 94 CYS A CA 1
ATOM 673 C C . CYS A 1 94 ? -46.292 4.049 50.578 1.00 64.62 94 CYS A C 1
ATOM 675 O O . CYS A 1 94 ? -46.885 3.219 51.264 1.00 64.62 94 CYS A O 1
ATOM 677 N N . ASP A 1 95 ? -46.828 5.201 50.177 1.00 68.69 95 ASP A N 1
ATOM 678 C CA . ASP A 1 95 ? -48.226 5.606 50.385 1.00 68.69 95 ASP A CA 1
ATOM 679 C C . ASP A 1 95 ? -48.921 6.069 49.075 1.00 68.69 95 ASP A C 1
ATOM 681 O O . ASP A 1 95 ? -50.094 6.436 49.117 1.00 68.69 95 ASP A O 1
ATOM 685 N N . GLY A 1 96 ? -48.214 6.047 47.930 1.00 69.81 96 GLY A N 1
ATOM 686 C CA . GLY A 1 96 ? -48.700 6.457 46.598 1.00 69.81 96 GLY A CA 1
ATOM 687 C C . GLY A 1 96 ? -48.861 5.304 45.594 1.00 69.81 96 GLY A C 1
ATOM 688 O O . GLY A 1 96 ? -48.338 4.207 45.813 1.00 69.81 96 GLY A O 1
ATOM 689 N N . ASP A 1 97 ? -49.576 5.561 44.498 1.00 80.56 97 ASP A N 1
ATOM 690 C CA . ASP A 1 97 ? -49.903 4.607 43.426 1.00 80.56 97 ASP A CA 1
ATOM 691 C C . ASP A 1 97 ? -49.001 4.796 42.178 1.00 80.56 97 ASP A C 1
ATOM 693 O O . ASP A 1 97 ? -48.204 5.727 42.081 1.00 80.56 97 ASP A O 1
ATOM 697 N N . ILE A 1 98 ? -49.134 3.924 41.165 1.00 82.12 98 ILE A N 1
ATOM 698 C CA . ILE A 1 98 ? -48.362 4.007 39.899 1.00 82.12 98 ILE A CA 1
ATOM 699 C C . ILE A 1 98 ? -48.533 5.372 39.205 1.00 82.12 98 ILE A C 1
ATOM 701 O O . ILE A 1 98 ? -47.608 5.852 38.551 1.00 82.12 98 ILE A O 1
ATOM 705 N N . GLU A 1 99 ? -49.696 6.015 39.357 1.00 84.94 99 GLU A N 1
ATOM 706 C CA . GLU A 1 99 ? -49.942 7.362 38.831 1.00 84.94 99 GLU A CA 1
ATOM 707 C C . GLU A 1 99 ? -48.968 8.392 39.427 1.00 84.94 99 GLU A C 1
ATOM 709 O O . GLU A 1 99 ? -48.399 9.182 38.674 1.00 84.94 99 GLU A O 1
ATOM 714 N N . ASP A 1 100 ? -48.687 8.319 40.730 1.00 88.06 100 ASP A N 1
ATOM 715 C CA . ASP A 1 100 ? -47.771 9.230 41.431 1.00 88.06 100 ASP A CA 1
ATOM 716 C C . ASP A 1 100 ? -46.314 8.991 40.999 1.00 88.06 100 ASP A C 1
ATOM 718 O O . ASP A 1 100 ? -45.533 9.929 40.826 1.00 88.06 100 ASP A O 1
ATOM 722 N N . ILE A 1 101 ? -45.946 7.731 40.731 1.00 87.62 101 ILE A N 1
ATOM 723 C CA . ILE A 1 101 ? -44.640 7.371 40.151 1.00 87.62 101 ILE A CA 1
ATOM 724 C C . ILE A 1 101 ? -44.490 7.954 38.747 1.00 87.62 101 ILE A C 1
ATOM 726 O O . ILE A 1 101 ? -43.454 8.543 38.422 1.00 87.62 101 ILE A O 1
ATOM 730 N N . MET A 1 102 ? -45.521 7.827 37.911 1.00 88.19 102 MET A N 1
ATOM 731 C CA . MET A 1 102 ? -45.516 8.409 36.571 1.00 88.19 102 MET A CA 1
ATOM 732 C C . MET A 1 102 ? -45.453 9.940 36.618 1.00 88.19 102 MET A C 1
ATOM 734 O O . MET A 1 102 ? -44.730 10.534 35.817 1.00 88.19 102 MET A O 1
ATOM 738 N N . GLN A 1 103 ? -46.149 10.578 37.562 1.00 90.25 103 GLN A N 1
ATOM 739 C CA . GLN A 1 103 ? -46.069 12.023 37.787 1.00 90.25 103 GLN A CA 1
ATOM 740 C C . GLN A 1 103 ? -44.671 12.452 38.241 1.00 90.25 103 GLN A C 1
ATOM 742 O O . GLN A 1 103 ? -44.130 13.409 37.692 1.00 90.25 103 GLN A O 1
ATOM 747 N N . GLY A 1 104 ? -44.038 11.718 39.160 1.00 91.44 104 GLY A N 1
ATOM 748 C CA . GLY A 1 104 ? -42.655 11.970 39.572 1.00 91.44 104 GLY A CA 1
ATOM 749 C C . GLY A 1 104 ? -41.658 11.846 38.413 1.00 91.44 104 GLY A C 1
ATOM 750 O O . GLY A 1 104 ? -40.798 12.709 38.230 1.00 91.44 104 GLY A O 1
ATOM 751 N N . ALA A 1 105 ? -41.810 10.821 37.569 1.00 92.88 105 ALA A N 1
ATOM 752 C CA . ALA A 1 105 ? -41.003 10.660 36.359 1.00 92.88 105 ALA A CA 1
ATOM 753 C C . ALA A 1 105 ? -41.249 11.790 35.342 1.00 92.88 105 ALA A C 1
ATOM 755 O O . ALA A 1 105 ? -40.304 12.294 34.736 1.00 92.88 105 ALA A O 1
ATOM 756 N N . GLN A 1 106 ? -42.502 12.226 35.170 1.00 94.31 106 GLN A N 1
ATOM 757 C CA . GLN A 1 106 ? -42.834 13.366 34.313 1.00 94.31 106 GLN A CA 1
ATOM 758 C C . GLN A 1 106 ? -42.243 14.673 34.852 1.00 94.31 106 GLN A C 1
ATOM 760 O O . GLN A 1 106 ? -41.695 15.459 34.083 1.00 94.31 106 GLN A O 1
ATOM 765 N N . TRP A 1 107 ? -42.286 14.884 36.166 1.00 94.56 107 TRP A N 1
ATOM 766 C CA . TRP A 1 107 ? -41.675 16.044 36.807 1.00 94.56 107 TRP A CA 1
ATOM 767 C C . TRP A 1 107 ? -40.162 16.092 36.558 1.00 94.56 107 TRP A C 1
ATOM 769 O O . TRP A 1 107 ? -39.626 17.168 36.282 1.00 94.56 107 TRP A O 1
ATOM 779 N N . ALA A 1 108 ? -39.480 14.940 36.577 1.00 94.81 108 ALA A N 1
ATOM 780 C CA . ALA A 1 108 ? -38.061 14.860 36.233 1.00 94.81 108 ALA A CA 1
ATOM 781 C C . ALA A 1 108 ? -37.792 15.273 34.774 1.00 94.81 108 ALA A C 1
ATOM 783 O O . ALA A 1 108 ? -36.850 16.018 34.514 1.00 94.81 108 ALA A O 1
ATOM 784 N N . ILE A 1 109 ? -38.639 14.855 33.827 1.00 95.25 109 ILE A N 1
ATOM 785 C CA . ILE A 1 109 ? -38.549 15.281 32.418 1.00 95.25 109 ILE A CA 1
ATOM 786 C C . ILE A 1 109 ? -38.737 16.799 32.305 1.00 95.25 109 ILE A C 1
ATOM 788 O O . ILE A 1 109 ? -37.924 17.483 31.683 1.00 95.25 109 ILE A O 1
ATOM 792 N N . ASP A 1 110 ? -39.782 17.334 32.937 1.00 95.00 110 ASP A N 1
ATOM 793 C CA . ASP A 1 110 ? -40.153 18.748 32.842 1.00 95.00 110 ASP A CA 1
ATOM 794 C C . ASP A 1 110 ? -39.109 19.680 33.482 1.00 95.00 110 ASP A C 1
ATOM 796 O O . ASP A 1 110 ? -38.984 20.841 33.083 1.00 95.00 110 ASP A O 1
ATOM 800 N N . ASN A 1 111 ? -38.346 19.181 34.460 1.00 93.69 111 ASN A N 1
ATOM 801 C CA . ASN A 1 111 ? -37.330 19.946 35.184 1.00 93.69 111 ASN A CA 1
ATOM 802 C C . ASN A 1 111 ? -35.889 19.525 34.862 1.00 93.69 111 ASN A C 1
ATOM 804 O O . ASN A 1 111 ? -34.970 20.007 35.520 1.00 93.69 111 ASN A O 1
ATOM 808 N N . LYS A 1 112 ? -35.663 18.690 33.843 1.00 91.31 112 LYS A N 1
ATOM 809 C CA . LYS A 1 112 ? -34.327 18.221 33.444 1.00 91.31 112 LYS A CA 1
ATOM 810 C C . LYS A 1 112 ? -33.293 19.348 33.360 1.00 91.31 112 LYS A C 1
ATOM 812 O O . LYS A 1 112 ? -32.231 19.265 33.967 1.00 91.31 112 LYS A O 1
ATOM 817 N N . ASP A 1 113 ? -33.618 20.402 32.615 1.00 89.56 113 ASP A N 1
ATOM 818 C CA . ASP A 1 113 ? -32.699 21.512 32.334 1.00 89.56 113 ASP A CA 1
ATOM 819 C C . ASP A 1 113 ? -32.754 22.618 33.402 1.00 89.56 113 ASP A C 1
ATOM 821 O O . ASP A 1 113 ? -32.073 23.645 33.284 1.00 89.56 113 ASP A O 1
ATOM 825 N N . ARG A 1 114 ? -33.590 22.457 34.439 1.00 89.12 114 ARG A N 1
ATOM 826 C CA . ARG A 1 114 ? -33.712 23.441 35.513 1.00 89.12 114 ARG A CA 1
ATOM 827 C C . ARG A 1 114 ? -32.419 23.465 36.315 1.00 89.12 114 ARG A C 1
ATOM 829 O O . ARG A 1 114 ? -31.898 22.442 36.721 1.00 89.12 114 ARG A O 1
ATOM 836 N N . GLN A 1 115 ? -31.916 24.668 36.543 1.00 83.56 115 GLN A N 1
ATOM 837 C CA . GLN A 1 115 ? -30.673 24.900 37.264 1.00 83.56 115 GLN A CA 1
ATOM 838 C C . GLN A 1 115 ? -31.019 25.266 38.708 1.00 83.56 115 GLN A C 1
ATOM 840 O O . GLN A 1 115 ? -31.530 26.363 38.953 1.00 83.56 115 GLN A O 1
ATOM 845 N N . TRP A 1 116 ? -30.784 24.350 39.647 1.00 82.44 116 TRP A N 1
ATOM 846 C CA . TRP A 1 116 ? -30.857 24.649 41.083 1.00 82.44 116 TRP A CA 1
ATOM 847 C C . TRP A 1 116 ? -29.529 25.240 41.581 1.00 82.44 116 TRP A C 1
ATOM 849 O O . TRP A 1 116 ? -28.576 25.399 40.808 1.00 82.44 116 TRP A O 1
ATOM 859 N N . ASP A 1 117 ? -29.475 25.617 42.860 1.00 64.81 117 ASP A N 1
ATOM 860 C CA . ASP A 1 117 ? -28.269 26.171 43.479 1.00 64.81 117 ASP A CA 1
ATOM 861 C C . ASP A 1 117 ? -27.074 25.226 43.259 1.00 64.81 117 ASP A C 1
ATOM 863 O O . ASP A 1 117 ? -27.108 24.056 43.630 1.00 64.81 117 ASP A O 1
ATOM 867 N N . GLY A 1 118 ? -26.036 25.733 42.583 1.00 62.38 118 GLY A N 1
ATOM 868 C CA . GLY A 1 118 ? -24.901 24.941 42.086 1.00 62.38 118 GLY A CA 1
ATOM 869 C C . GLY A 1 118 ? -24.777 24.895 40.557 1.00 62.38 118 GLY A C 1
ATOM 870 O O . GLY A 1 118 ? -23.692 24.627 40.057 1.00 62.38 118 GLY A O 1
ATOM 871 N N . GLY A 1 119 ? -25.826 25.251 39.804 1.00 65.62 119 GLY A N 1
ATOM 872 C CA . GLY A 1 119 ? -25.779 25.268 38.334 1.00 65.62 119 GLY A CA 1
ATOM 873 C C . GLY A 1 119 ? -25.795 23.868 37.710 1.00 65.62 119 GLY A C 1
ATOM 874 O O . GLY A 1 119 ? -25.100 23.619 36.725 1.00 65.62 119 GLY A O 1
ATOM 875 N N . HIS A 1 120 ? -26.569 22.955 38.301 1.00 71.00 120 HIS A N 1
ATOM 876 C CA . HIS A 1 120 ? -26.714 21.569 37.853 1.00 71.00 120 HIS A CA 1
ATOM 877 C C . HIS A 1 120 ? -28.187 21.246 37.554 1.00 71.00 120 HIS A C 1
ATOM 879 O O . HIS A 1 120 ? -29.079 21.752 38.243 1.00 71.00 120 HIS A O 1
ATOM 885 N N . GLY A 1 121 ? -28.422 20.443 36.509 1.00 86.19 121 GLY A N 1
ATOM 886 C CA . GLY A 1 121 ? -29.734 19.901 36.129 1.00 86.19 121 GLY A CA 1
ATOM 887 C C . GLY A 1 121 ? -29.912 18.445 36.573 1.00 86.19 121 GLY A C 1
ATOM 888 O O . GLY A 1 121 ? -29.191 17.967 37.446 1.00 86.19 121 GLY A O 1
ATOM 889 N N . ILE A 1 122 ? -30.875 17.735 35.977 1.00 92.62 122 ILE A N 1
ATOM 890 C CA . ILE A 1 122 ? -31.094 16.299 36.220 1.00 92.62 122 ILE A CA 1
ATOM 891 C C . ILE A 1 122 ? -30.360 15.484 35.155 1.00 92.62 122 ILE A C 1
ATOM 893 O O . ILE A 1 122 ? -30.845 15.329 34.032 1.00 92.62 122 ILE A O 1
ATOM 897 N N . ASP A 1 123 ? -29.210 14.927 35.529 1.00 93.25 123 ASP A N 1
ATOM 898 C CA . ASP A 1 123 ? -28.402 14.088 34.635 1.00 93.25 123 ASP A CA 1
ATOM 899 C C . ASP A 1 123 ? -28.785 12.605 34.727 1.00 93.25 123 ASP A C 1
ATOM 901 O O . ASP A 1 123 ? -28.818 11.894 33.719 1.00 93.25 123 ASP A O 1
ATOM 905 N N . ILE A 1 124 ? -29.082 12.131 35.944 1.00 95.75 124 ILE A N 1
ATOM 906 C CA . ILE A 1 124 ? -29.295 10.714 36.258 1.00 95.75 124 ILE A CA 1
ATOM 907 C C . ILE A 1 124 ? -30.554 10.545 37.111 1.00 95.75 124 ILE A C 1
ATOM 909 O O . ILE A 1 124 ? -30.736 11.240 38.110 1.00 95.75 124 ILE A O 1
ATOM 913 N N . LEU A 1 125 ? -31.390 9.572 36.754 1.00 95.88 125 LEU A N 1
ATOM 914 C CA . LEU A 1 125 ? -32.524 9.105 37.542 1.00 95.88 125 LEU A CA 1
ATOM 915 C C . LEU A 1 125 ? -32.308 7.638 37.918 1.00 95.88 125 LEU A C 1
ATOM 917 O O . LEU A 1 125 ? -32.131 6.775 37.062 1.00 95.88 125 LEU A O 1
ATOM 921 N N . THR A 1 126 ? -32.357 7.342 39.213 1.00 94.94 126 THR A N 1
ATOM 922 C CA . THR A 1 126 ? -32.284 5.972 39.733 1.00 94.94 126 THR A CA 1
ATOM 923 C C . THR A 1 126 ? -33.598 5.608 40.402 1.00 94.94 126 THR A C 1
ATOM 925 O O . THR A 1 126 ? -34.101 6.362 41.233 1.00 94.94 126 THR A O 1
ATOM 928 N N . SER A 1 127 ? -34.154 4.447 40.066 1.00 91.44 127 SER A N 1
ATOM 929 C CA . SER A 1 127 ? -35.361 3.930 40.711 1.00 91.44 127 SER A CA 1
ATOM 930 C C . SER A 1 127 ? -35.225 2.444 41.001 1.00 91.44 127 SER A C 1
ATOM 932 O O . SER A 1 127 ? -34.745 1.661 40.186 1.00 91.44 127 SER A O 1
ATOM 934 N N . SER A 1 128 ? -35.645 2.047 42.196 1.00 87.56 128 SER A N 1
ATOM 935 C CA . SER A 1 128 ? -35.655 0.648 42.631 1.00 87.56 128 SER A CA 1
ATOM 936 C C . SER A 1 128 ? -37.058 0.159 42.977 1.00 87.56 128 SER A C 1
ATOM 938 O O . SER A 1 128 ? -37.229 -0.693 43.849 1.00 87.56 128 SER A O 1
ATOM 940 N N . LEU A 1 129 ? -38.052 0.779 42.344 1.00 83.88 129 LEU A N 1
ATOM 941 C CA . LEU A 1 129 ? -39.464 0.448 42.448 1.00 83.88 129 LEU A CA 1
ATOM 942 C C . LEU A 1 129 ? -39.829 -0.606 41.391 1.00 83.88 129 LEU A C 1
ATOM 944 O O . LEU A 1 129 ? -39.250 -0.607 40.307 1.00 83.88 129 LEU A O 1
ATOM 948 N N . GLY A 1 130 ? -40.802 -1.461 41.701 1.00 73.12 130 GLY A N 1
ATOM 949 C CA . GLY A 1 130 ? -41.359 -2.464 40.789 1.00 73.12 130 GLY A CA 1
ATOM 950 C C . GLY A 1 130 ? -42.798 -2.813 41.168 1.00 73.12 130 GLY A C 1
ATOM 951 O O . GLY A 1 130 ? -43.258 -2.447 42.256 1.00 73.12 130 GLY A O 1
ATOM 952 N N . GLU A 1 131 ? -43.528 -3.482 40.276 1.00 65.81 131 GLU A N 1
ATOM 953 C CA . GLU A 1 131 ? -44.908 -3.904 40.544 1.00 65.81 131 GLU A CA 1
ATOM 954 C C . GLU A 1 131 ? -44.962 -4.967 41.665 1.00 65.81 131 GLU A C 1
ATOM 956 O O . GLU A 1 131 ? -44.373 -6.038 41.578 1.00 65.81 131 GLU A O 1
ATOM 961 N N . GLN A 1 132 ? -45.659 -4.664 42.771 1.00 49.94 132 GLN A N 1
ATOM 962 C CA . GLN A 1 132 ? -45.699 -5.509 43.982 1.00 49.94 132 GLN A CA 1
ATOM 963 C C . GLN A 1 132 ? -46.874 -6.504 44.026 1.00 49.94 132 GLN A C 1
ATOM 965 O O . GLN A 1 132 ? -47.206 -7.045 45.088 1.00 49.94 132 GLN A O 1
ATOM 970 N N . GLN A 1 133 ? -47.556 -6.741 42.906 1.00 44.31 133 GLN A N 1
ATOM 971 C CA . GLN A 1 133 ? -48.696 -7.655 42.872 1.00 44.31 133 GLN A CA 1
ATOM 972 C C . GLN A 1 133 ? -48.227 -9.061 42.490 1.00 44.31 133 GLN A C 1
ATOM 974 O O . GLN A 1 133 ? -47.447 -9.246 41.570 1.00 44.31 133 GLN A O 1
ATOM 979 N N . PHE A 1 134 ? -48.719 -10.079 43.202 1.00 41.59 134 PHE A N 1
ATOM 980 C CA . PHE A 1 134 ? -48.554 -11.505 42.873 1.00 41.59 134 PHE A CA 1
ATOM 981 C C . PHE A 1 134 ? -49.320 -11.881 41.574 1.00 41.59 134 PHE A C 1
ATOM 983 O O . PHE A 1 134 ? -50.003 -12.907 41.519 1.00 41.59 134 PHE A O 1
ATOM 990 N N . GLU A 1 135 ? -49.268 -11.041 40.541 1.00 41.47 135 GLU A N 1
ATOM 991 C CA . GLU A 1 135 ? -49.722 -11.355 39.191 1.00 41.47 135 GLU A CA 1
ATOM 992 C C . GLU A 1 135 ? -48.516 -11.856 38.396 1.00 41.47 135 GLU A C 1
ATOM 994 O O . GLU A 1 135 ? -47.476 -11.221 38.318 1.00 41.47 135 GLU A O 1
ATOM 999 N N . ILE A 1 136 ? -48.622 -13.074 37.863 1.00 47.12 136 ILE A N 1
ATOM 1000 C CA . ILE A 1 136 ? -47.605 -13.609 36.959 1.00 47.12 136 ILE A CA 1
ATOM 1001 C C . ILE A 1 136 ? -47.874 -12.960 35.603 1.00 47.12 136 ILE A C 1
ATOM 1003 O O . ILE A 1 136 ? -48.727 -13.446 34.851 1.00 47.12 136 ILE A O 1
ATOM 1007 N N . HIS A 1 137 ? -47.179 -11.866 35.312 1.00 52.75 137 HIS A N 1
ATOM 1008 C CA . HIS A 1 137 ? -47.154 -11.288 33.977 1.00 52.75 137 HIS A CA 1
ATOM 1009 C C . HIS A 1 137 ? -46.323 -12.193 33.065 1.00 52.75 137 HIS A C 1
ATOM 1011 O O . HIS A 1 137 ? -45.172 -12.530 33.337 1.00 52.75 137 HIS A O 1
ATOM 1017 N N . VAL A 1 138 ? -46.959 -12.677 31.998 1.00 55.78 138 VAL A N 1
ATOM 1018 C CA . VAL A 1 138 ? -46.295 -13.464 30.940 1.00 55.78 138 VAL A CA 1
ATOM 1019 C C . VAL A 1 138 ? -45.825 -12.525 29.814 1.00 55.78 138 VAL A C 1
ATOM 1021 O O . VAL A 1 138 ? -45.223 -12.967 28.840 1.00 55.78 138 VAL A O 1
ATOM 1024 N N . ASP A 1 139 ? -46.120 -11.230 29.938 1.00 67.00 139 ASP A N 1
ATOM 1025 C CA . ASP A 1 139 ? -45.994 -10.176 28.936 1.00 67.00 139 ASP A CA 1
ATOM 1026 C C . ASP A 1 139 ? -45.025 -9.048 29.345 1.00 67.00 139 ASP A C 1
ATOM 1028 O O . ASP A 1 139 ? -45.236 -7.898 28.981 1.00 67.00 139 ASP A O 1
ATOM 1032 N N . ASN A 1 140 ? -43.920 -9.386 30.026 1.00 76.50 140 ASN A N 1
ATOM 1033 C CA . ASN A 1 140 ? -42.785 -8.487 30.329 1.00 76.50 140 ASN A CA 1
ATOM 1034 C C . ASN A 1 140 ? -42.028 -8.043 29.054 1.00 76.50 140 ASN A C 1
ATOM 1036 O O . ASN A 1 140 ? -40.910 -8.496 28.798 1.00 76.50 140 ASN A O 1
ATOM 1040 N N . ASP A 1 141 ? -42.661 -7.271 28.175 1.00 81.12 141 ASP A N 1
ATOM 1041 C CA . ASP A 1 141 ? -42.144 -6.831 26.869 1.00 81.12 141 ASP A CA 1
ATOM 1042 C C . ASP A 1 141 ? -41.834 -5.317 26.808 1.00 81.12 141 ASP A C 1
ATOM 1044 O O . ASP A 1 141 ? -41.534 -4.767 25.734 1.00 81.12 141 ASP A O 1
ATOM 1048 N N . GLY A 1 142 ? -41.879 -4.642 27.962 1.00 85.12 142 GLY A N 1
ATOM 1049 C CA . GLY A 1 142 ? -41.633 -3.211 28.124 1.00 85.12 142 GLY A CA 1
ATOM 1050 C C . GLY A 1 142 ? -42.791 -2.306 27.693 1.00 85.12 142 GLY A C 1
ATOM 1051 O O . GLY A 1 142 ? -42.601 -1.092 27.625 1.00 85.12 142 GLY A O 1
ATOM 1052 N N . ASN A 1 143 ? -43.978 -2.836 27.368 1.00 86.12 143 ASN A N 1
ATOM 1053 C CA . ASN A 1 143 ? -45.113 -2.022 26.905 1.00 86.12 143 ASN A CA 1
ATOM 1054 C C . ASN A 1 143 ? -46.037 -1.513 28.025 1.00 86.12 143 ASN A C 1
ATOM 1056 O O . ASN A 1 143 ? -47.006 -0.791 27.732 1.00 86.12 143 ASN A O 1
ATOM 1060 N N . SER A 1 144 ? -45.756 -1.834 29.293 1.00 86.75 144 SER A N 1
ATOM 1061 C CA . SER A 1 144 ? -46.517 -1.299 30.426 1.00 86.75 144 SER A CA 1
ATOM 1062 C C . SER A 1 144 ? -46.489 0.238 30.433 1.00 86.75 144 SER A C 1
ATOM 1064 O O . SER A 1 144 ? -45.635 0.888 29.817 1.00 86.75 144 SER A O 1
ATOM 1066 N N . ALA A 1 145 ? -47.488 0.860 31.067 1.00 86.12 145 ALA A N 1
ATOM 1067 C CA . ALA A 1 145 ? -47.543 2.322 31.152 1.00 86.12 145 ALA A CA 1
ATOM 1068 C C . ALA A 1 145 ? -46.312 2.885 31.880 1.00 86.12 145 ALA A C 1
ATOM 1070 O O . ALA A 1 145 ? -45.775 3.914 31.476 1.00 86.12 145 ALA A O 1
ATOM 1071 N N . TRP A 1 146 ? -45.840 2.164 32.896 1.00 87.81 146 TRP A N 1
ATOM 1072 C CA . TRP A 1 146 ? -44.672 2.535 33.673 1.00 87.81 146 TRP A CA 1
ATOM 1073 C C . TRP A 1 146 ? -43.375 2.392 32.868 1.00 87.81 146 TRP A C 1
ATOM 1075 O O . TRP A 1 146 ? -42.598 3.345 32.799 1.00 87.81 146 TRP A O 1
ATOM 1085 N N . SER A 1 147 ? -43.167 1.270 32.175 1.00 90.75 147 SER A N 1
ATOM 1086 C CA . SER A 1 147 ? -41.963 1.045 31.362 1.00 90.75 147 SER A CA 1
ATOM 1087 C C . SER A 1 147 ? -41.832 2.068 30.234 1.00 90.75 147 SER A C 1
ATOM 1089 O O . SER A 1 147 ? -40.755 2.627 30.031 1.00 90.75 147 SER A O 1
ATOM 1091 N N . ARG A 1 148 ? -42.945 2.425 29.577 1.00 92.06 148 ARG A N 1
ATOM 1092 C CA . ARG A 1 148 ? -42.963 3.501 28.570 1.00 92.06 148 ARG A CA 1
ATOM 1093 C C . ARG A 1 148 ? -42.676 4.882 29.156 1.00 92.06 148 ARG A C 1
ATOM 1095 O O . ARG A 1 148 ? -42.017 5.679 28.496 1.00 92.06 148 ARG A O 1
ATOM 1102 N N . GLN A 1 149 ? -43.132 5.173 30.376 1.00 93.81 149 GLN A N 1
ATOM 1103 C CA . GLN A 1 149 ? -42.789 6.431 31.047 1.00 93.81 149 GLN A CA 1
ATOM 1104 C C . GLN A 1 149 ? -41.284 6.505 31.334 1.00 93.81 149 GLN A C 1
ATOM 1106 O O . GLN A 1 149 ? -40.671 7.543 31.108 1.00 93.81 149 GLN A O 1
ATOM 1111 N N . MET A 1 150 ? -40.669 5.405 31.775 1.00 94.31 150 MET A N 1
ATOM 1112 C CA . MET A 1 150 ? -39.220 5.359 31.999 1.00 94.31 150 MET A CA 1
ATOM 1113 C C . MET A 1 150 ? -38.421 5.427 30.688 1.00 94.31 150 MET A C 1
ATOM 1115 O O . MET A 1 150 ? -37.358 6.043 30.662 1.00 94.31 150 MET A O 1
ATOM 1119 N N . ASP A 1 151 ? -38.937 4.875 29.585 1.00 95.25 151 ASP A N 1
ATOM 1120 C CA . ASP A 1 151 ? -38.358 5.095 28.253 1.00 95.25 151 ASP A CA 1
ATOM 1121 C C . ASP A 1 151 ? -38.389 6.591 27.880 1.00 95.25 151 ASP A C 1
ATOM 1123 O O . ASP A 1 151 ? -37.374 7.130 27.441 1.00 95.25 151 ASP A O 1
ATOM 1127 N N . MET A 1 152 ? -39.495 7.299 28.145 1.00 95.62 152 MET A N 1
ATOM 1128 C CA . MET A 1 152 ? -39.599 8.749 27.905 1.00 95.62 152 MET A CA 1
ATOM 1129 C C . MET A 1 152 ? -38.606 9.575 28.741 1.00 95.62 152 MET A C 1
ATOM 1131 O O . MET A 1 152 ? -38.113 10.599 28.265 1.00 95.62 152 MET A O 1
ATOM 1135 N N . VAL A 1 153 ? -38.270 9.135 29.960 1.00 95.75 153 VAL A N 1
ATOM 1136 C CA . VAL A 1 153 ? -37.216 9.765 30.782 1.00 95.75 153 VAL A CA 1
ATOM 1137 C C . VAL A 1 153 ? -35.857 9.672 30.077 1.00 95.75 153 VAL A C 1
ATOM 1139 O O . VAL A 1 153 ? -35.125 10.663 29.996 1.00 95.75 153 VAL A O 1
ATOM 1142 N N . VAL A 1 154 ? -35.535 8.511 29.503 1.00 96.38 154 VAL A N 1
ATOM 1143 C CA . VAL A 1 154 ? -34.291 8.317 28.743 1.00 96.38 154 VAL A CA 1
ATOM 1144 C C . VAL A 1 154 ? -34.296 9.108 27.438 1.00 96.38 154 VAL A C 1
ATOM 1146 O O . VAL A 1 154 ? -33.279 9.708 27.090 1.00 96.38 154 VAL A O 1
ATOM 1149 N N . GLU A 1 155 ? -35.428 9.176 26.736 1.00 95.50 155 GLU A N 1
ATOM 1150 C CA . GLU A 1 155 ? -35.584 9.996 25.524 1.00 95.50 155 GLU A CA 1
ATOM 1151 C C . GLU A 1 155 ? -35.427 11.497 25.801 1.00 95.50 155 GLU A C 1
ATOM 1153 O O . GLU A 1 155 ? -34.914 12.227 24.952 1.00 95.50 155 GLU A O 1
ATOM 1158 N N . ALA A 1 156 ? -35.784 11.959 27.003 1.00 94.69 156 ALA A N 1
ATOM 1159 C CA . ALA A 1 156 ? -35.476 13.312 27.464 1.00 94.69 156 ALA A CA 1
ATOM 1160 C C . ALA A 1 156 ? -33.969 13.520 27.726 1.00 94.69 156 ALA A C 1
ATOM 1162 O O . ALA A 1 156 ? -33.533 14.622 28.045 1.00 94.69 156 ALA A O 1
ATOM 1163 N N . GLY A 1 157 ? -33.137 12.487 27.591 1.00 93.81 157 GLY A N 1
ATOM 1164 C CA . GLY A 1 157 ? -31.689 12.540 27.764 1.00 93.81 157 GLY A CA 1
ATOM 1165 C C . GLY A 1 157 ? -31.230 12.358 29.211 1.00 93.81 157 GLY A C 1
ATOM 1166 O O . GLY A 1 157 ? -30.134 12.803 29.531 1.00 93.81 157 GLY A O 1
ATOM 1167 N N . ILE A 1 158 ? -32.074 11.828 30.102 1.00 96.12 158 ILE A N 1
ATOM 1168 C CA . ILE A 1 158 ? -31.708 11.530 31.496 1.00 96.12 158 ILE A CA 1
ATOM 1169 C C . ILE A 1 158 ? -31.228 10.076 31.560 1.00 96.12 158 ILE A C 1
ATOM 1171 O O . ILE A 1 158 ? -31.955 9.153 31.180 1.00 96.12 158 ILE A O 1
ATOM 1175 N N . ILE A 1 159 ? -30.010 9.845 32.050 1.00 96.81 159 ILE A N 1
ATOM 1176 C CA . ILE A 1 159 ? -29.502 8.483 32.250 1.00 96.81 159 ILE A CA 1
ATOM 1177 C C . ILE A 1 159 ? -30.352 7.805 33.318 1.00 96.81 159 ILE A C 1
ATOM 1179 O O . ILE A 1 159 ? -30.474 8.307 34.428 1.00 96.81 159 ILE A O 1
ATOM 1183 N N . THR A 1 160 ? -30.942 6.658 32.994 1.00 96.75 160 THR A N 1
ATOM 1184 C CA . THR A 1 160 ? -31.898 6.003 33.889 1.00 96.75 160 THR A CA 1
ATOM 1185 C C . THR A 1 160 ? -31.433 4.607 34.274 1.00 96.75 160 THR A C 1
ATOM 1187 O O . THR A 1 160 ? -31.221 3.765 33.396 1.00 96.75 160 THR A O 1
ATOM 1190 N N . THR A 1 161 ? -31.315 4.349 35.579 1.00 96.62 161 THR A N 1
ATOM 1191 C CA . THR A 1 161 ? -31.022 3.023 36.140 1.00 96.62 161 THR A CA 1
ATOM 1192 C C . THR A 1 161 ? -32.229 2.475 36.901 1.00 96.62 161 THR A C 1
ATOM 1194 O O . THR A 1 161 ? -32.828 3.156 37.736 1.00 96.62 161 THR A O 1
ATOM 1197 N N . LEU A 1 162 ? -32.594 1.229 36.602 1.00 95.19 162 LEU A N 1
ATOM 1198 C CA . LEU A 1 162 ? -33.741 0.528 37.177 1.00 95.19 162 LEU A CA 1
ATOM 1199 C C . LEU A 1 162 ? -33.301 -0.772 37.843 1.00 95.19 162 LEU A C 1
ATOM 1201 O O . LEU A 1 162 ? -32.404 -1.452 37.349 1.00 95.19 162 LEU A O 1
ATOM 1205 N N . SER A 1 163 ? -33.940 -1.155 38.944 1.00 92.62 163 SER A N 1
ATOM 1206 C CA . SER A 1 163 ? -33.670 -2.450 39.576 1.00 92.62 163 SER A CA 1
ATOM 1207 C C . SER A 1 163 ? -34.265 -3.605 38.781 1.00 92.62 163 SER A C 1
ATOM 1209 O O . SER A 1 163 ? -35.390 -3.503 38.301 1.00 92.62 163 SER A O 1
ATOM 1211 N N . ALA A 1 164 ? -33.560 -4.737 38.724 1.00 89.06 164 ALA A N 1
ATOM 1212 C CA . ALA A 1 164 ? -34.093 -5.961 38.123 1.00 89.06 164 ALA A CA 1
ATOM 1213 C C . ALA A 1 164 ? -35.292 -6.561 38.892 1.00 89.06 164 ALA A C 1
ATOM 1215 O O . ALA A 1 164 ? -36.066 -7.298 38.295 1.00 89.06 164 ALA A O 1
ATOM 1216 N N . GLY A 1 165 ? -35.452 -6.249 40.186 1.00 87.19 165 GLY A N 1
ATOM 1217 C CA . GLY A 1 165 ? -36.496 -6.807 41.059 1.00 87.19 165 GLY A CA 1
ATOM 1218 C C . GLY A 1 165 ? -35.992 -7.967 41.926 1.00 87.19 165 GLY A C 1
ATOM 1219 O O . GLY A 1 165 ? -34.990 -8.611 41.596 1.00 87.19 165 GLY A O 1
ATOM 1220 N N . ASN A 1 166 ? -36.667 -8.241 43.044 1.00 82.25 166 ASN A N 1
ATOM 1221 C CA . ASN A 1 166 ? -36.301 -9.285 44.020 1.00 82.25 166 ASN A CA 1
ATOM 1222 C C . ASN A 1 166 ? -37.376 -10.381 44.197 1.00 82.25 166 ASN A C 1
ATOM 1224 O O . ASN A 1 166 ? -37.163 -11.364 44.910 1.00 82.25 166 ASN A O 1
ATOM 1228 N N . GLU A 1 167 ? -38.554 -10.188 43.609 1.00 69.25 167 GLU A N 1
ATOM 1229 C CA . GLU A 1 167 ? -39.802 -10.880 43.936 1.00 69.25 167 GLU A CA 1
ATOM 1230 C C . GLU A 1 167 ? -39.816 -12.332 43.432 1.00 69.25 167 GLU A C 1
ATOM 1232 O O . GLU A 1 167 ? -40.440 -13.200 44.049 1.00 69.25 167 GLU A O 1
ATOM 1237 N N . PHE A 1 168 ? -39.072 -12.619 42.357 1.00 61.28 168 PHE A N 1
ATOM 1238 C CA . PHE A 1 168 ? -39.076 -13.919 41.681 1.00 61.28 168 PHE A CA 1
ATOM 1239 C C . PHE A 1 168 ? -37.687 -14.544 41.459 1.00 61.28 168 PHE A C 1
ATOM 1241 O O . PHE A 1 168 ? -37.619 -15.686 41.006 1.00 61.28 168 PHE A O 1
ATOM 1248 N N . GLY A 1 169 ? -36.587 -13.888 41.855 1.00 52.88 169 GLY A N 1
ATOM 1249 C CA . GLY A 1 169 ? -35.222 -14.399 41.638 1.00 52.88 169 GLY A CA 1
ATOM 1250 C C . GLY A 1 169 ? -34.930 -15.769 42.271 1.00 52.88 169 GLY A C 1
ATOM 1251 O O . GLY A 1 169 ? -34.143 -16.544 41.741 1.00 52.88 169 GLY A O 1
ATOM 1252 N N . GLY A 1 170 ? -35.621 -16.138 43.355 1.00 50.81 170 GLY A N 1
ATOM 1253 C CA . GLY A 1 170 ? -35.495 -17.462 43.989 1.00 50.81 170 GLY A CA 1
ATOM 1254 C C . GLY A 1 170 ? -36.550 -18.497 43.563 1.00 50.81 170 GLY A C 1
ATOM 1255 O O . GLY A 1 170 ? -36.546 -19.629 44.058 1.00 50.81 170 GLY A O 1
ATOM 1256 N N . ALA A 1 171 ? -37.506 -18.134 42.701 1.00 56.16 171 ALA A N 1
ATOM 1257 C CA . ALA A 1 171 ? -38.671 -18.959 42.390 1.00 56.16 171 ALA A CA 1
ATOM 1258 C C . ALA A 1 171 ? -38.409 -19.902 41.202 1.00 56.16 171 ALA A C 1
ATOM 1260 O O . ALA A 1 171 ? -38.701 -19.584 40.055 1.00 56.16 171 ALA A O 1
ATOM 1261 N N . THR A 1 172 ? -37.957 -21.123 41.505 1.00 47.94 172 THR A N 1
ATOM 1262 C CA . THR A 1 172 ? -37.600 -22.180 40.526 1.00 47.94 172 THR A CA 1
ATOM 1263 C C . THR A 1 172 ? -38.658 -22.564 39.484 1.00 47.94 172 THR A C 1
ATOM 1265 O O . THR A 1 172 ? -38.354 -23.249 38.512 1.00 47.94 172 THR A O 1
ATOM 1268 N N . LEU A 1 173 ? -39.914 -22.157 39.682 1.00 50.06 173 LEU A N 1
ATOM 1269 C CA . LEU A 1 173 ? -41.028 -22.420 38.767 1.00 50.06 173 LEU A CA 1
ATOM 1270 C C . LEU A 1 173 ? -41.223 -21.324 37.703 1.00 50.06 173 LEU A C 1
ATOM 1272 O O . LEU A 1 173 ? -41.959 -21.570 36.750 1.00 50.06 173 LEU A O 1
ATOM 1276 N N . ALA A 1 174 ? -40.618 -20.140 37.869 1.00 53.84 174 ALA A N 1
ATOM 1277 C CA . ALA A 1 174 ? -40.841 -18.970 37.011 1.00 53.84 174 ALA A CA 1
ATOM 1278 C C . ALA A 1 174 ? -39.878 -18.882 35.807 1.00 53.84 174 ALA A C 1
ATOM 1280 O O . ALA A 1 174 ? -40.198 -18.223 34.821 1.00 53.84 174 ALA A O 1
ATOM 1281 N N . GLY A 1 175 ? -38.747 -19.597 35.833 1.00 60.03 175 GLY A N 1
ATOM 1282 C CA . GLY A 1 175 ? -37.783 -19.618 34.728 1.00 60.03 175 GLY A CA 1
ATOM 1283 C C . GLY A 1 175 ? -37.074 -18.275 34.497 1.00 60.03 175 GLY A C 1
ATOM 1284 O O . GLY A 1 175 ? -36.914 -17.475 35.410 1.00 60.03 175 GLY A O 1
ATOM 1285 N N . CYS A 1 176 ? -36.637 -18.044 33.258 1.00 66.38 176 CYS A N 1
ATOM 1286 C CA . CYS A 1 176 ? -35.732 -16.964 32.839 1.00 66.38 176 CYS A CA 1
ATOM 1287 C C . CYS A 1 176 ? -36.503 -15.752 32.301 1.00 66.38 176 CYS A C 1
ATOM 1289 O O . CYS A 1 176 ? -36.266 -15.308 31.187 1.00 66.38 176 CYS A O 1
ATOM 1291 N N . ASN A 1 177 ? -37.529 -15.307 33.021 1.00 75.25 177 ASN A N 1
ATOM 1292 C CA . ASN A 1 177 ? -38.345 -14.145 32.657 1.00 75.25 177 ASN A CA 1
ATOM 1293 C C . ASN A 1 177 ? -39.012 -13.592 33.915 1.00 75.25 177 ASN A C 1
ATOM 1295 O O . ASN A 1 177 ? -40.220 -13.701 34.109 1.00 75.25 177 ASN A O 1
ATOM 1299 N N . THR A 1 178 ? -38.178 -13.099 34.825 1.00 78.31 178 THR A N 1
ATOM 1300 C CA . THR A 1 178 ? -38.593 -12.660 36.168 1.00 78.31 178 THR A CA 1
ATOM 1301 C C . THR A 1 178 ? -38.384 -11.169 36.400 1.00 78.31 178 THR A C 1
ATOM 1303 O O . THR A 1 178 ? -38.712 -10.675 37.472 1.00 78.31 178 THR A O 1
ATOM 1306 N N . ILE A 1 179 ? -37.848 -10.457 35.404 1.00 83.12 179 ILE A N 1
ATOM 1307 C CA . ILE A 1 179 ? -37.735 -8.997 35.414 1.00 83.12 179 ILE A CA 1
ATOM 1308 C C . ILE A 1 179 ? -39.072 -8.419 34.971 1.00 83.12 179 ILE A C 1
ATOM 1310 O O . ILE A 1 179 ? -39.481 -8.622 33.828 1.00 83.12 179 ILE A O 1
ATOM 1314 N N . ASP A 1 180 ? -39.712 -7.696 35.881 1.00 83.06 180 ASP A N 1
ATOM 1315 C CA . ASP A 1 180 ? -41.020 -7.079 35.681 1.00 83.06 180 ASP A CA 1
ATOM 1316 C C . ASP A 1 180 ? -40.902 -5.556 35.485 1.00 83.06 180 ASP A C 1
ATOM 1318 O O . ASP A 1 180 ? -39.814 -4.973 35.573 1.00 83.06 180 ASP A O 1
ATOM 1322 N N . SER A 1 181 ? -42.023 -4.899 35.212 1.00 85.25 181 SER A N 1
ATOM 1323 C CA . SER A 1 181 ? -42.136 -3.453 35.067 1.00 85.25 181 SER A CA 1
ATOM 1324 C C . SER A 1 181 ? -41.713 -2.713 36.349 1.00 85.25 181 SER A C 1
ATOM 1326 O O . SER A 1 181 ? -42.110 -3.097 37.453 1.00 85.25 181 SER A O 1
ATOM 1328 N N . PRO A 1 182 ? -40.920 -1.628 36.237 1.00 88.50 182 PRO A N 1
ATOM 1329 C CA . PRO A 1 182 ? -40.405 -1.010 35.011 1.00 88.50 182 PRO A CA 1
ATOM 1330 C C . PRO A 1 182 ? -39.047 -1.568 34.538 1.00 88.50 182 PRO A C 1
ATOM 1332 O O . PRO A 1 182 ? -38.490 -1.077 33.557 1.00 88.50 182 PRO A O 1
ATOM 1335 N N . GLY A 1 183 ? -38.465 -2.550 35.232 1.00 88.25 183 GLY A N 1
ATOM 1336 C CA . GLY A 1 183 ? -37.155 -3.128 34.905 1.00 88.25 183 GLY A CA 1
ATOM 1337 C C . GLY A 1 183 ? -37.091 -3.781 33.518 1.00 88.25 183 GLY A C 1
ATOM 1338 O O . GLY A 1 183 ? -36.003 -3.933 32.957 1.00 88.25 183 GLY A O 1
ATOM 1339 N N . ASP A 1 184 ? -38.236 -4.114 32.926 1.00 88.50 184 ASP A N 1
ATOM 1340 C CA . ASP A 1 184 ? -38.367 -4.612 31.557 1.00 88.50 184 ASP A CA 1
ATOM 1341 C C . ASP A 1 184 ? -38.363 -3.502 30.478 1.00 88.50 184 ASP A C 1
ATOM 1343 O O . ASP A 1 184 ? -38.428 -3.818 29.289 1.00 88.50 184 ASP A O 1
ATOM 1347 N N . ALA A 1 185 ? -38.245 -2.216 30.836 1.00 91.19 185 ALA A N 1
ATOM 1348 C CA . ALA A 1 185 ? -38.202 -1.089 29.894 1.00 91.19 185 ALA A CA 1
ATOM 1349 C C . ALA A 1 185 ? -37.065 -1.196 28.853 1.00 91.19 185 ALA A C 1
ATOM 1351 O O . ALA A 1 185 ? -36.049 -1.879 29.053 1.00 91.19 185 ALA A O 1
ATOM 1352 N N . ARG A 1 186 ? -37.229 -0.554 27.689 1.00 91.12 186 ARG A N 1
ATOM 1353 C CA . ARG A 1 186 ? -36.343 -0.737 26.520 1.00 91.12 186 ARG A CA 1
ATOM 1354 C C . ARG A 1 186 ? -35.045 0.046 26.646 1.00 91.12 186 ARG A C 1
ATOM 1356 O O . ARG A 1 186 ? -33.964 -0.512 26.420 1.00 91.12 186 ARG A O 1
ATOM 1363 N N . LEU A 1 187 ? -35.151 1.317 26.999 1.00 92.62 187 LEU A N 1
ATOM 1364 C CA . LEU A 1 187 ? -34.048 2.268 26.974 1.00 92.62 187 LEU A CA 1
ATOM 1365 C C . LEU A 1 187 ? -33.243 2.299 28.284 1.00 92.62 187 LEU A C 1
ATOM 1367 O O . LEU A 1 187 ? -32.017 2.220 28.181 1.00 92.62 187 LEU A O 1
ATOM 1371 N N . PRO A 1 188 ? -33.854 2.313 29.491 1.00 94.75 188 PRO A N 1
ATOM 1372 C CA . PRO A 1 188 ? -33.116 2.315 30.756 1.00 94.75 188 PRO A CA 1
ATOM 1373 C C . PRO A 1 188 ? -32.140 1.143 30.909 1.00 94.75 188 PRO A C 1
ATOM 1375 O O . PRO A 1 188 ? -32.280 0.107 30.245 1.00 94.75 188 PRO A O 1
ATOM 1378 N N . VAL A 1 189 ? -31.170 1.301 31.809 1.00 94.81 189 VAL A N 1
ATOM 1379 C CA . VAL A 1 189 ? -30.241 0.243 32.230 1.00 94.81 189 VAL A CA 1
ATOM 1380 C C . VAL A 1 189 ? -30.821 -0.474 33.443 1.00 94.81 189 VAL A C 1
ATOM 1382 O O . VAL A 1 189 ? -31.036 0.132 34.490 1.00 94.81 189 VAL A O 1
ATOM 1385 N N . THR A 1 190 ? -31.067 -1.771 33.310 1.00 94.25 190 THR A N 1
ATOM 1386 C CA . THR A 1 190 ? -31.614 -2.625 34.365 1.00 94.25 190 THR A CA 1
ATOM 1387 C C . THR A 1 190 ? -30.480 -3.323 35.102 1.00 94.25 190 THR A C 1
ATOM 1389 O O . THR A 1 190 ? -29.630 -3.953 34.471 1.00 94.25 190 THR A O 1
ATOM 1392 N N . VAL A 1 191 ? -30.468 -3.229 36.430 1.00 94.50 191 VAL A N 1
ATOM 1393 C CA . VAL A 1 191 ? -29.336 -3.621 37.275 1.00 94.50 191 VAL A CA 1
ATOM 1394 C C . VAL A 1 191 ? -29.689 -4.824 38.150 1.00 94.50 191 VAL A C 1
ATOM 1396 O O . VAL A 1 191 ? -30.604 -4.762 38.980 1.00 94.50 191 VAL A O 1
ATOM 1399 N N . ALA A 1 192 ? -28.940 -5.913 37.984 1.00 91.88 192 ALA A N 1
ATOM 1400 C CA . ALA A 1 192 ? -28.998 -7.098 38.839 1.00 91.88 192 ALA A CA 1
ATOM 1401 C C . ALA A 1 192 ? -28.083 -6.988 40.068 1.00 91.88 192 ALA A C 1
ATOM 1403 O O . ALA A 1 192 ? -27.156 -6.176 40.111 1.00 91.88 192 ALA A O 1
ATOM 1404 N N . SER A 1 193 ? -28.360 -7.810 41.084 1.00 91.50 193 SER A N 1
ATOM 1405 C CA . SER A 1 193 ? -27.678 -7.776 42.381 1.00 91.50 193 SER A CA 1
ATOM 1406 C C . SER A 1 193 ? -26.680 -8.919 42.533 1.00 91.50 193 SER A C 1
ATOM 1408 O O . SER A 1 193 ? -27.034 -10.082 42.352 1.00 91.50 193 SER A O 1
ATOM 1410 N N . LEU A 1 194 ? -25.455 -8.585 42.931 1.00 90.69 194 LEU A N 1
ATOM 1411 C CA . LEU A 1 194 ? -24.390 -9.527 43.265 1.00 90.69 194 LEU A CA 1
ATOM 1412 C C . LEU A 1 194 ? -24.142 -9.598 44.772 1.00 90.69 194 LEU A C 1
ATOM 1414 O O . LEU A 1 194 ? -24.265 -8.597 45.494 1.00 90.69 194 LEU A O 1
ATOM 1418 N N . ASP A 1 195 ? -23.706 -10.773 45.216 1.00 88.12 195 ASP A N 1
ATOM 1419 C CA . ASP A 1 195 ? -23.104 -10.987 46.524 1.00 88.12 195 ASP A CA 1
ATOM 1420 C C . ASP A 1 195 ? -21.671 -10.428 46.595 1.00 88.12 195 ASP A C 1
ATOM 1422 O O . ASP A 1 195 ? -21.049 -10.061 45.596 1.00 88.12 195 ASP A O 1
ATOM 1426 N N . LYS A 1 196 ? -21.113 -10.333 47.810 1.00 85.12 196 LYS A N 1
ATOM 1427 C CA . LYS A 1 196 ? -19.743 -9.816 48.023 1.00 85.12 196 LYS A CA 1
ATOM 1428 C C . LYS A 1 196 ? -18.647 -10.718 47.448 1.00 85.12 196 LYS A C 1
ATOM 1430 O O . LYS A 1 196 ? -17.516 -10.267 47.295 1.00 85.12 196 LYS A O 1
ATOM 1435 N N . ASP A 1 197 ? -18.966 -11.975 47.162 1.00 84.25 197 ASP A N 1
ATOM 1436 C CA . ASP A 1 197 ? -18.099 -12.908 46.438 1.00 84.25 197 ASP A CA 1
ATOM 1437 C C . ASP A 1 197 ? -18.286 -12.832 44.911 1.00 84.25 197 ASP A C 1
ATOM 1439 O O . ASP A 1 197 ? -17.657 -13.598 44.180 1.00 84.25 197 ASP A O 1
ATOM 1443 N N . LEU A 1 198 ? -19.086 -11.865 44.442 1.00 84.38 198 LEU A N 1
ATOM 1444 C CA . LEU A 1 198 ? -19.414 -11.598 43.042 1.00 84.38 198 LEU A CA 1
ATOM 1445 C C . LEU A 1 198 ? -20.253 -12.696 42.371 1.00 84.38 198 LEU A C 1
ATOM 1447 O O . LEU A 1 198 ? -20.353 -12.711 41.143 1.00 84.38 198 LEU A O 1
ATOM 1451 N N . SER A 1 199 ? -20.858 -13.598 43.147 1.00 81.88 199 SER A N 1
ATOM 1452 C CA . SER A 1 199 ? -21.914 -14.482 42.648 1.00 81.88 199 SER A CA 1
ATOM 1453 C C . SER A 1 199 ? -23.232 -13.714 42.483 1.00 81.88 199 SER A C 1
ATOM 1455 O O . SER A 1 199 ? -23.440 -12.684 43.132 1.00 81.88 199 SER A O 1
ATOM 1457 N N . LEU A 1 200 ? -24.118 -14.174 41.590 1.00 82.31 200 LEU A N 1
ATOM 1458 C CA . LEU A 1 200 ? -25.454 -13.587 41.474 1.00 82.31 200 LEU A CA 1
ATOM 1459 C C . LEU A 1 200 ? -26.217 -13.833 42.779 1.00 82.31 200 LEU A C 1
ATOM 1461 O O . LEU A 1 200 ? -26.343 -14.977 43.220 1.00 82.31 200 LEU A O 1
ATOM 1465 N N . ALA A 1 201 ? -26.759 -12.775 43.380 1.00 83.81 201 ALA A N 1
ATOM 1466 C CA . ALA A 1 201 ? -27.525 -12.915 44.607 1.00 83.81 201 ALA A CA 1
ATOM 1467 C C . ALA A 1 201 ? -28.791 -13.743 44.343 1.00 83.81 201 ALA A C 1
ATOM 1469 O O . ALA A 1 201 ? -29.525 -13.484 43.389 1.00 83.81 201 ALA A O 1
ATOM 1470 N N . ILE A 1 202 ? -29.096 -14.700 45.225 1.00 78.75 202 ILE A N 1
ATOM 1471 C CA . ILE A 1 202 ? -30.197 -15.670 45.036 1.00 78.75 202 ILE A CA 1
ATOM 1472 C C . ILE A 1 202 ? -31.576 -15.029 44.804 1.00 78.75 202 ILE A C 1
ATOM 1474 O O . ILE A 1 202 ? -32.460 -15.641 44.213 1.00 78.75 202 ILE A O 1
ATOM 1478 N N . TYR A 1 203 ? -31.782 -13.807 45.292 1.00 82.06 203 TYR A N 1
ATOM 1479 C CA . TYR A 1 203 ? -33.033 -13.068 45.139 1.00 82.06 203 TYR A CA 1
ATOM 1480 C C . TYR A 1 203 ? -33.083 -12.217 43.863 1.00 82.06 203 TYR A C 1
ATOM 1482 O O . TYR A 1 203 ? -34.152 -11.711 43.544 1.00 82.06 203 TYR A O 1
ATOM 1490 N N . SER A 1 204 ? -31.971 -12.023 43.147 1.00 86.12 204 SER A N 1
ATOM 1491 C CA . SER A 1 204 ? -31.935 -11.164 41.961 1.00 86.12 204 SER A CA 1
ATOM 1492 C C . SER A 1 204 ? -32.788 -11.762 40.849 1.00 86.12 204 SER A C 1
ATOM 1494 O O . SER A 1 204 ? -32.618 -12.926 40.484 1.00 86.12 204 SER A O 1
ATOM 1496 N N . SER A 1 205 ? -33.693 -10.961 40.295 1.00 85.06 205 SER A N 1
ATOM 1497 C CA . SER A 1 205 ? -34.462 -11.377 39.125 1.00 85.06 205 SER A CA 1
ATOM 1498 C C . SER A 1 205 ? -33.558 -11.493 37.898 1.00 85.06 205 SER A C 1
ATOM 1500 O O . SER A 1 205 ? -32.578 -10.760 37.744 1.00 85.06 205 SER A O 1
ATOM 1502 N N . ARG A 1 206 ? -33.904 -12.453 37.046 1.00 81.12 206 ARG A N 1
ATOM 1503 C CA . ARG A 1 206 ? -33.195 -12.884 35.840 1.00 81.12 206 ARG A CA 1
ATOM 1504 C C . ARG A 1 206 ? -34.093 -12.682 34.620 1.00 81.12 206 ARG A C 1
ATOM 1506 O O . ARG A 1 206 ? -35.308 -12.909 34.704 1.00 81.12 206 ARG A O 1
ATOM 1513 N N . GLY A 1 207 ? -33.523 -12.256 33.499 1.00 76.06 207 GLY A N 1
ATOM 1514 C CA . GLY A 1 207 ? -34.245 -12.230 32.226 1.00 76.06 207 GLY A CA 1
ATOM 1515 C C . GLY A 1 207 ? -34.052 -13.533 31.462 1.00 76.06 207 GLY A C 1
ATOM 1516 O O . GLY A 1 207 ? -33.722 -14.549 32.069 1.00 76.06 207 GLY A O 1
ATOM 1517 N N . TYR A 1 208 ? -34.264 -13.572 30.144 1.00 75.19 208 TYR A N 1
ATOM 1518 C CA . TYR A 1 208 ? -34.693 -12.487 29.251 1.00 75.19 208 TYR A CA 1
ATOM 1519 C C . TYR A 1 208 ? -36.085 -11.913 29.551 1.00 75.19 208 TYR A C 1
ATOM 1521 O O . TYR A 1 208 ? -36.906 -12.521 30.223 1.00 75.19 208 TYR A O 1
ATOM 1529 N N . THR A 1 209 ? -36.362 -10.740 28.983 1.00 77.50 209 THR A N 1
ATOM 1530 C CA . THR A 1 209 ? -37.739 -10.237 28.823 1.00 77.50 209 THR A CA 1
ATOM 1531 C C . THR A 1 209 ? -38.550 -11.132 27.878 1.00 77.50 209 THR A C 1
ATOM 1533 O O . THR A 1 209 ? -37.989 -11.885 27.073 1.00 77.50 209 THR A O 1
ATOM 1536 N N . SER A 1 210 ? -39.879 -11.019 27.913 1.00 76.88 210 SER A N 1
ATOM 1537 C CA . SER A 1 210 ? -40.799 -11.815 27.081 1.00 76.88 210 SER A CA 1
ATOM 1538 C C . SER A 1 210 ? -40.591 -11.616 25.572 1.00 76.88 210 SER A C 1
ATOM 1540 O O . SER A 1 210 ? -40.949 -12.490 24.782 1.00 76.88 210 SER A O 1
ATOM 1542 N N . ASP A 1 211 ? -39.993 -10.490 25.161 1.00 76.81 211 ASP A N 1
ATOM 1543 C CA . ASP A 1 211 ? -39.622 -10.172 23.776 1.00 76.81 211 ASP A CA 1
ATOM 1544 C C . ASP A 1 211 ? -38.133 -10.419 23.451 1.00 76.81 211 ASP A C 1
ATOM 1546 O O . ASP A 1 211 ? -37.625 -9.924 22.443 1.00 76.81 211 ASP A O 1
ATOM 1550 N N . LEU A 1 212 ? -37.438 -11.226 24.265 1.00 72.94 212 LEU A N 1
ATOM 1551 C CA . LEU A 1 212 ? -36.058 -11.691 24.044 1.00 72.94 212 LEU A CA 1
ATOM 1552 C C . LEU A 1 212 ? -35.007 -10.561 24.004 1.00 72.94 212 LEU A C 1
ATOM 1554 O O . LEU A 1 212 ? -33.980 -10.664 23.310 1.00 72.94 212 LEU A O 1
ATOM 1558 N N . ARG A 1 213 ? -35.245 -9.453 24.720 1.00 79.81 213 ARG A N 1
ATOM 1559 C CA . ARG A 1 213 ? -34.217 -8.428 24.970 1.00 79.81 213 ARG A CA 1
ATOM 1560 C C . ARG A 1 213 ? -33.377 -8.816 26.176 1.00 79.81 213 ARG A C 1
ATOM 1562 O O . ARG A 1 213 ? -33.928 -9.210 27.206 1.00 79.81 213 ARG A O 1
ATOM 1569 N N . VAL A 1 214 ? -32.063 -8.632 26.033 1.00 78.00 214 VAL A N 1
ATOM 1570 C CA . VAL A 1 214 ? -31.054 -8.809 27.086 1.00 78.00 214 VAL A CA 1
ATOM 1571 C C . VAL A 1 214 ? -31.380 -7.877 28.242 1.00 78.00 214 VAL A C 1
ATOM 1573 O O . VAL A 1 214 ? -31.261 -6.661 28.114 1.00 78.00 214 VAL A O 1
ATOM 1576 N N . LYS A 1 215 ? -31.858 -8.474 29.329 1.00 83.88 215 LYS A N 1
ATOM 1577 C CA . LYS A 1 215 ? -32.115 -7.856 30.625 1.00 83.88 215 LYS A CA 1
ATOM 1578 C C . LYS A 1 215 ? -31.789 -8.922 31.683 1.00 83.88 215 LYS A C 1
ATOM 1580 O O . LYS A 1 215 ? -32.099 -10.082 31.421 1.00 83.88 215 LYS A O 1
ATOM 1585 N N . PRO A 1 216 ? -31.176 -8.594 32.830 1.00 88.12 216 PRO A N 1
ATOM 1586 C CA . PRO A 1 216 ? -30.664 -7.269 33.201 1.00 88.12 216 PRO A CA 1
ATOM 1587 C C . PRO A 1 216 ? -29.603 -6.801 32.188 1.00 88.12 216 PRO A C 1
ATOM 1589 O O . PRO A 1 216 ? -29.163 -7.595 31.367 1.00 88.12 216 PRO A O 1
ATOM 1592 N N . ASP A 1 217 ? -29.258 -5.515 32.142 1.00 90.44 217 ASP A N 1
ATOM 1593 C CA . ASP A 1 217 ? -28.167 -5.058 31.266 1.00 90.44 217 ASP A CA 1
ATOM 1594 C C . ASP A 1 217 ? -26.812 -5.319 31.937 1.00 90.44 217 ASP A C 1
ATOM 1596 O O . ASP A 1 217 ? -25.858 -5.704 31.271 1.00 90.44 217 ASP A O 1
ATOM 1600 N N . VAL A 1 218 ? -26.724 -5.131 33.255 1.00 92.00 218 VAL A N 1
ATOM 1601 C CA . VAL A 1 218 ? -25.483 -5.274 34.028 1.00 92.00 218 VAL A CA 1
ATOM 1602 C C . VAL A 1 218 ? -25.787 -5.720 35.456 1.00 92.00 218 VAL A C 1
ATOM 1604 O O . VAL A 1 218 ? -26.881 -5.478 35.973 1.00 92.00 218 VAL A O 1
ATOM 1607 N N . ALA A 1 219 ? -24.814 -6.325 36.131 1.00 91.69 219 ALA A N 1
ATOM 1608 C CA . ALA A 1 219 ? -24.906 -6.667 37.547 1.00 91.69 219 ALA A CA 1
ATOM 1609 C C . ALA A 1 219 ? -23.854 -5.938 38.401 1.00 91.69 219 ALA A C 1
ATOM 1611 O O . ALA A 1 219 ? -22.684 -5.828 38.023 1.00 91.69 219 ALA A O 1
ATOM 1612 N N . THR A 1 220 ? -24.257 -5.472 39.585 1.00 93.25 220 THR A N 1
ATOM 1613 C CA . THR A 1 220 ? -23.378 -4.819 40.574 1.00 93.25 220 THR A CA 1
ATOM 1614 C C . THR A 1 220 ? -23.619 -5.381 41.976 1.00 93.25 220 THR A C 1
ATOM 1616 O O . THR A 1 220 ? -24.624 -6.041 42.235 1.00 93.25 220 THR A O 1
ATOM 1619 N N . ILE A 1 221 ? -22.697 -5.137 42.914 1.00 92.94 221 ILE A N 1
ATOM 1620 C CA . ILE A 1 221 ? -22.836 -5.626 44.294 1.00 92.94 221 ILE A CA 1
ATOM 1621 C C . ILE A 1 221 ? -24.029 -4.945 44.969 1.00 92.94 221 ILE A C 1
ATOM 1623 O O . ILE A 1 221 ? -24.066 -3.723 45.097 1.00 92.94 221 ILE A O 1
ATOM 1627 N N . GLY A 1 222 ? -24.982 -5.749 45.441 1.00 92.81 222 GLY A N 1
ATOM 1628 C CA . GLY A 1 222 ? -26.154 -5.268 46.171 1.00 92.81 222 GLY A CA 1
ATOM 1629 C C . GLY A 1 222 ? -26.447 -6.022 47.465 1.00 92.81 222 GLY A C 1
ATOM 1630 O O . GLY A 1 222 ? -27.353 -5.612 48.184 1.00 92.81 222 GLY A O 1
ATOM 1631 N N . SER A 1 223 ? -25.697 -7.074 47.807 1.00 93.00 223 SER A N 1
ATOM 1632 C CA . SER A 1 223 ? -25.861 -7.779 49.085 1.00 93.00 223 SER A CA 1
ATOM 1633 C C . SER A 1 223 ? -24.994 -7.210 50.207 1.00 93.00 223 SER A C 1
ATOM 1635 O O . SER A 1 223 ? -23.787 -7.000 50.059 1.00 93.00 223 SER A O 1
ATOM 1637 N N . ASN A 1 224 ? -25.580 -7.090 51.400 1.00 92.12 224 ASN A N 1
ATOM 1638 C CA . ASN A 1 224 ? -24.914 -6.679 52.638 1.00 92.12 224 ASN A CA 1
ATOM 1639 C C . ASN A 1 224 ? -24.176 -5.333 52.493 1.00 92.12 224 ASN A C 1
ATOM 1641 O O . ASN A 1 224 ? -23.047 -5.170 52.985 1.00 92.12 224 ASN A O 1
ATOM 1645 N N . ILE A 1 225 ? -24.798 -4.382 51.791 1.00 92.94 225 ILE A N 1
ATOM 1646 C CA . ILE A 1 225 ? -24.260 -3.043 51.550 1.00 92.94 225 ILE A CA 1
ATOM 1647 C C . ILE A 1 225 ? -24.504 -2.174 52.778 1.00 92.94 225 ILE A C 1
ATOM 1649 O O . ILE A 1 225 ? -25.629 -2.065 53.266 1.00 92.94 225 ILE A O 1
ATOM 1653 N N . MET A 1 226 ? -23.430 -1.577 53.289 1.00 92.31 226 MET A N 1
ATOM 1654 C CA . MET A 1 226 ? -23.473 -0.621 54.391 1.00 92.31 226 MET A CA 1
ATOM 1655 C C . MET A 1 226 ? -23.719 0.779 53.834 1.00 92.31 226 MET A C 1
ATOM 1657 O O . MET A 1 226 ? -22.934 1.248 53.015 1.00 92.31 226 MET A O 1
ATOM 1661 N N . ALA A 1 227 ? -24.777 1.443 54.293 1.00 91.75 227 ALA A N 1
ATOM 1662 C CA . ALA A 1 227 ? -25.094 2.824 53.930 1.00 91.75 227 ALA A CA 1
ATOM 1663 C C . ALA A 1 227 ? -25.845 3.520 55.089 1.00 91.75 227 ALA A C 1
ATOM 1665 O O . ALA A 1 227 ? -26.169 2.845 56.075 1.00 91.75 227 ALA A O 1
ATOM 1666 N N . PRO A 1 228 ? -26.082 4.845 55.020 1.00 89.38 228 PRO A N 1
ATOM 1667 C CA . PRO A 1 228 ? -26.720 5.612 56.086 1.00 89.38 228 PRO A CA 1
ATOM 1668 C C . PRO A 1 228 ? -28.057 5.022 56.540 1.00 89.38 228 PRO A C 1
ATOM 1670 O O . PRO A 1 228 ? -28.881 4.606 55.724 1.00 89.38 228 PRO A O 1
ATOM 1673 N N . ASP A 1 229 ? -28.257 4.996 57.856 1.00 88.94 229 ASP A N 1
ATOM 1674 C CA . ASP A 1 229 ? -29.509 4.588 58.487 1.00 88.94 229 ASP A CA 1
ATOM 1675 C C . ASP A 1 229 ? -30.409 5.811 58.701 1.00 88.94 229 ASP A C 1
ATOM 1677 O O . ASP A 1 229 ? -29.976 6.824 59.268 1.00 88.94 229 ASP A O 1
ATOM 1681 N N . ALA A 1 230 ? -31.653 5.737 58.234 1.00 85.44 230 ALA A N 1
ATOM 1682 C CA . ALA A 1 230 ? -32.556 6.880 58.237 1.00 85.44 230 ALA A CA 1
ATOM 1683 C C . ALA A 1 230 ? -32.865 7.362 59.664 1.00 85.44 230 ALA A C 1
ATOM 1685 O O . ALA A 1 230 ? -32.876 6.592 60.623 1.00 85.44 230 ALA A O 1
ATOM 1686 N N . ALA A 1 231 ? -33.124 8.664 59.811 1.00 80.75 231 ALA A N 1
ATOM 1687 C CA . ALA A 1 231 ? -33.402 9.313 61.098 1.00 80.75 231 ALA A CA 1
ATOM 1688 C C . ALA A 1 231 ? -32.305 9.131 62.176 1.00 80.75 231 ALA A C 1
ATOM 1690 O O . ALA A 1 231 ? -32.547 9.367 63.366 1.00 80.75 231 ALA A O 1
ATOM 1691 N N . THR A 1 232 ? -31.084 8.762 61.778 1.00 81.00 232 THR A N 1
ATOM 1692 C CA . THR A 1 232 ? -29.900 8.760 62.643 1.00 81.00 232 THR A CA 1
ATOM 1693 C C . THR A 1 232 ? -28.969 9.923 62.291 1.00 81.00 232 THR A C 1
ATOM 1695 O O . THR A 1 232 ? -29.048 10.488 61.205 1.00 81.00 232 THR A O 1
ATOM 1698 N N . LYS A 1 233 ? -28.100 10.331 63.229 1.00 76.62 233 LYS A N 1
ATOM 1699 C CA . LYS A 1 233 ? -27.109 11.395 62.973 1.00 76.62 233 LYS A CA 1
ATOM 1700 C C . LYS A 1 233 ? -25.860 10.874 62.264 1.00 76.62 233 LYS A C 1
ATOM 1702 O O . LYS A 1 233 ? -25.318 11.555 61.407 1.00 76.62 233 LYS A O 1
ATOM 1707 N N . ASP A 1 234 ? -25.382 9.703 62.673 1.00 81.12 234 ASP A N 1
ATOM 1708 C CA . ASP A 1 234 ? -24.133 9.092 62.212 1.00 81.12 234 ASP A CA 1
ATOM 1709 C C . ASP A 1 234 ? -24.271 7.581 61.946 1.00 81.12 234 ASP A C 1
ATOM 1711 O O . ASP A 1 234 ? -23.275 6.913 61.677 1.00 81.12 234 ASP A O 1
ATOM 1715 N N . GLY A 1 235 ? -25.479 7.019 62.045 1.00 87.25 235 GLY A N 1
ATOM 1716 C CA . GLY A 1 235 ? -25.724 5.582 61.965 1.00 87.25 235 GLY A CA 1
ATOM 1717 C C . GLY A 1 235 ? -25.621 5.039 60.543 1.00 87.25 235 GLY A C 1
ATOM 1718 O O . GLY A 1 235 ? -26.016 5.692 59.580 1.00 87.25 235 GLY A O 1
ATOM 1719 N N . TYR A 1 236 ? -25.092 3.823 60.422 1.00 90.62 236 TYR A N 1
ATOM 1720 C CA . TYR A 1 236 ? -25.054 3.060 59.176 1.00 90.62 236 TYR A CA 1
ATOM 1721 C C . TYR A 1 236 ? -25.683 1.689 59.406 1.00 90.62 236 TYR A C 1
ATOM 1723 O O . TYR A 1 236 ? -25.461 1.057 60.441 1.00 90.62 236 TYR A O 1
ATOM 1731 N N . THR A 1 237 ? -26.436 1.206 58.423 1.00 92.25 237 THR A N 1
ATOM 1732 C CA . THR A 1 237 ? -27.106 -0.095 58.466 1.00 92.25 237 THR A CA 1
ATOM 1733 C C . THR A 1 237 ? -26.812 -0.910 57.209 1.00 92.25 237 THR A C 1
ATOM 1735 O O . THR A 1 237 ? -26.469 -0.367 56.154 1.00 92.25 237 THR A O 1
ATOM 1738 N N . SER A 1 238 ? -26.910 -2.234 57.329 1.00 92.12 238 SER A N 1
ATOM 1739 C CA . SER A 1 238 ? -26.689 -3.159 56.218 1.00 92.12 238 SER A CA 1
ATOM 1740 C C . SER A 1 238 ? -28.018 -3.565 55.593 1.00 92.12 238 SER A C 1
ATOM 1742 O O . SER A 1 238 ? -28.899 -4.051 56.304 1.00 92.12 238 SER A O 1
ATOM 1744 N N . LYS A 1 239 ? -28.149 -3.410 54.273 1.00 92.69 239 LYS A N 1
ATOM 1745 C CA . LYS A 1 239 ? -29.297 -3.902 53.494 1.00 92.69 239 LYS A CA 1
ATOM 1746 C C . LYS A 1 239 ? -28.823 -4.697 52.276 1.00 92.69 239 LYS A C 1
ATOM 1748 O O . LYS A 1 239 ? -27.684 -4.543 51.832 1.00 92.69 239 LYS A O 1
ATOM 1753 N N . SER A 1 240 ? -29.701 -5.557 51.767 1.00 92.44 240 SER A N 1
ATOM 1754 C CA . SER A 1 240 ? -29.457 -6.399 50.592 1.00 92.44 240 SER A CA 1
ATOM 1755 C C . SER A 1 240 ? -30.616 -6.271 49.611 1.00 92.44 240 SER A C 1
ATOM 1757 O O . SER A 1 240 ? -31.771 -6.352 50.030 1.00 92.44 240 SER A O 1
ATOM 1759 N N . GLY A 1 241 ? -30.318 -6.101 48.324 1.00 90.81 241 GLY A N 1
ATOM 1760 C CA . GLY A 1 241 ? -31.324 -6.073 47.264 1.00 90.81 241 GLY A CA 1
ATOM 1761 C C . GLY A 1 241 ? -30.783 -5.560 45.930 1.00 90.81 241 GLY A C 1
ATOM 1762 O O . GLY A 1 241 ? -29.754 -4.881 45.873 1.00 90.81 241 GLY A O 1
ATOM 1763 N N . THR A 1 242 ? -31.526 -5.796 44.845 1.00 91.31 242 THR A N 1
ATOM 1764 C CA . THR A 1 242 ? -31.338 -5.044 43.584 1.00 91.31 242 THR A CA 1
ATOM 1765 C C . THR A 1 242 ? -31.508 -3.538 43.803 1.00 91.31 242 THR A C 1
ATOM 1767 O O . THR A 1 242 ? -30.875 -2.732 43.121 1.00 91.31 242 THR A O 1
ATOM 1770 N N . SER A 1 243 ? -32.247 -3.149 44.847 1.00 91.56 243 SER A N 1
ATOM 1771 C CA . SER A 1 243 ? -32.358 -1.765 45.300 1.00 91.56 243 SER A CA 1
ATOM 1772 C C . SER A 1 243 ? -31.064 -1.147 45.823 1.00 91.56 243 SER A C 1
ATOM 1774 O O . SER A 1 243 ? -30.964 0.069 45.860 1.00 91.56 243 SER A O 1
ATOM 1776 N N . MET A 1 244 ? -30.077 -1.947 46.232 1.00 94.56 244 MET A N 1
ATOM 1777 C CA . MET A 1 244 ? -28.752 -1.453 46.630 1.00 94.56 244 MET A CA 1
ATOM 1778 C C . MET A 1 244 ? -27.771 -1.479 45.449 1.00 94.56 244 MET A C 1
ATOM 1780 O O . MET A 1 244 ? -26.901 -0.620 45.350 1.00 94.56 244 MET A O 1
ATOM 1784 N N . ALA A 1 245 ? -27.947 -2.420 44.519 1.00 95.12 245 ALA A N 1
ATOM 1785 C CA . ALA A 1 245 ? -27.153 -2.525 43.293 1.00 95.12 245 ALA A CA 1
ATOM 1786 C C . ALA A 1 245 ? -27.416 -1.354 42.317 1.00 95.12 245 ALA A C 1
ATOM 1788 O O . ALA A 1 245 ? -26.495 -0.763 41.749 1.00 95.12 245 ALA A O 1
ATOM 1789 N N . THR A 1 246 ? -28.685 -0.973 42.161 1.00 95.88 246 THR A N 1
ATOM 1790 C CA . THR A 1 246 ? -29.130 0.095 41.246 1.00 95.88 246 THR A CA 1
ATOM 1791 C C . THR A 1 246 ? -28.535 1.479 41.556 1.00 95.88 246 THR A C 1
ATOM 1793 O O . THR A 1 246 ? -27.973 2.084 40.640 1.00 95.88 246 THR A O 1
ATOM 1796 N N . PRO A 1 247 ? -28.569 1.998 42.803 1.00 95.50 247 PRO A N 1
ATOM 1797 C CA . PRO A 1 247 ? -27.934 3.277 43.135 1.00 95.50 247 PRO A CA 1
ATOM 1798 C C . PRO A 1 247 ? -26.408 3.226 43.078 1.00 95.50 247 PRO A C 1
ATOM 1800 O O . PRO A 1 247 ? -25.781 4.249 42.815 1.00 95.50 247 PRO A O 1
ATOM 1803 N N . LEU A 1 248 ? -25.793 2.055 43.280 1.00 96.06 248 LEU A N 1
ATOM 1804 C CA . LEU A 1 248 ? -24.357 1.897 43.058 1.00 96.06 248 LEU A CA 1
ATOM 1805 C C . LEU A 1 248 ? -24.025 2.133 41.578 1.00 96.06 248 LEU A C 1
ATOM 1807 O O . LEU A 1 248 ? -23.109 2.893 41.271 1.00 96.06 248 LEU A O 1
ATOM 1811 N N . MET A 1 249 ? -24.817 1.561 40.665 1.00 96.62 249 MET A N 1
ATOM 1812 C CA . MET A 1 249 ? -24.688 1.824 39.229 1.00 96.62 249 MET A CA 1
ATOM 1813 C C . MET A 1 249 ? -24.995 3.285 38.874 1.00 96.62 249 MET A C 1
ATOM 1815 O O . MET A 1 249 ? -24.319 3.854 38.023 1.00 96.62 249 MET A O 1
ATOM 1819 N N . ALA A 1 250 ? -25.954 3.923 39.550 1.00 96.62 250 ALA A N 1
ATOM 1820 C CA . ALA A 1 250 ? -26.237 5.349 39.373 1.00 96.62 250 ALA A CA 1
ATOM 1821 C C . ALA A 1 250 ? -25.051 6.235 39.795 1.00 96.62 250 ALA A C 1
ATOM 1823 O O . ALA A 1 250 ? -24.719 7.197 39.108 1.00 96.62 250 ALA A O 1
ATOM 1824 N N . GLY A 1 251 ? -24.365 5.889 40.887 1.00 95.44 251 GLY A N 1
ATOM 1825 C CA . GLY A 1 251 ? -23.136 6.573 41.287 1.00 95.44 251 GLY A CA 1
ATOM 1826 C C . GLY A 1 251 ? -21.988 6.350 40.296 1.00 95.44 251 GLY A C 1
ATOM 1827 O O . GLY A 1 251 ? -21.272 7.292 39.973 1.00 95.44 251 GLY A O 1
ATOM 1828 N N . ILE A 1 252 ? -21.850 5.145 39.729 1.00 96.56 252 ILE A N 1
ATOM 1829 C CA . ILE A 1 252 ? -20.898 4.889 38.630 1.00 96.56 252 ILE A CA 1
ATOM 1830 C C . ILE A 1 252 ? -21.253 5.740 37.401 1.00 96.56 252 ILE A C 1
ATOM 1832 O O . ILE A 1 252 ? -20.369 6.355 36.810 1.00 96.56 252 ILE A O 1
ATOM 1836 N N . ALA A 1 253 ? -22.539 5.852 37.055 1.00 96.69 253 ALA A N 1
ATOM 1837 C CA . ALA A 1 253 ? -23.004 6.720 35.975 1.00 96.69 253 ALA A CA 1
ATOM 1838 C C . ALA A 1 253 ? -22.650 8.196 36.223 1.00 96.69 253 ALA A C 1
ATOM 1840 O O . ALA A 1 253 ? -22.263 8.893 35.289 1.00 96.69 253 ALA A O 1
ATOM 1841 N N . ALA A 1 254 ? -22.706 8.661 37.476 1.00 94.31 254 ALA A N 1
ATOM 1842 C CA . ALA A 1 254 ? -22.298 10.018 37.840 1.00 94.31 254 ALA A CA 1
ATOM 1843 C C . ALA A 1 254 ? -20.790 10.242 37.650 1.00 94.31 254 ALA A C 1
ATOM 1845 O O . ALA A 1 254 ? -20.391 11.305 37.179 1.00 94.31 254 ALA A O 1
ATOM 1846 N N . LEU A 1 255 ? -19.951 9.240 37.933 1.00 95.19 255 LEU A N 1
ATOM 1847 C CA . LEU A 1 255 ? -18.515 9.301 37.630 1.00 95.19 255 LEU A CA 1
ATOM 1848 C C . LEU A 1 255 ? -18.244 9.302 36.118 1.00 95.19 255 LEU A C 1
ATOM 1850 O O . LEU A 1 255 ? -17.373 10.034 35.653 1.00 95.19 255 LEU A O 1
ATOM 1854 N N . MET A 1 256 ? -19.006 8.533 35.336 1.00 95.50 256 MET A N 1
ATOM 1855 C CA . MET A 1 256 ? -18.908 8.559 33.870 1.00 95.50 256 MET A CA 1
ATOM 1856 C C . MET A 1 256 ? -19.328 9.922 33.305 1.00 95.50 256 MET A C 1
ATOM 1858 O O . MET A 1 256 ? -18.641 10.459 32.442 1.00 95.50 256 MET A O 1
ATOM 1862 N N . MET A 1 257 ? -20.404 10.517 33.831 1.00 92.88 257 MET A N 1
ATOM 1863 C CA . MET A 1 257 ? -20.846 11.869 33.468 1.00 92.88 257 MET A CA 1
ATOM 1864 C C . MET A 1 257 ? -19.828 12.936 33.893 1.00 92.88 257 MET A C 1
ATOM 1866 O O . MET A 1 257 ? -19.606 13.910 33.183 1.00 92.88 257 MET A O 1
ATOM 1870 N N . GLN A 1 258 ? -19.145 12.745 35.025 1.00 91.38 258 GLN A N 1
ATOM 1871 C CA . GLN A 1 258 ? -18.046 13.621 35.431 1.00 91.38 258 GLN A CA 1
ATOM 1872 C C . GLN A 1 258 ? -16.864 13.545 34.453 1.00 91.38 258 GLN A C 1
ATOM 1874 O O . GLN A 1 258 ? -16.254 14.572 34.154 1.00 91.38 258 GLN A O 1
ATOM 1879 N N . ALA A 1 259 ? -16.537 12.346 33.962 1.00 91.94 259 ALA A N 1
ATOM 1880 C CA . ALA A 1 259 ? -15.492 12.150 32.961 1.00 91.94 259 ALA A CA 1
ATOM 1881 C C . ALA A 1 259 ? -15.893 12.707 31.584 1.00 91.94 259 ALA A C 1
ATOM 1883 O O . ALA A 1 259 ? -15.042 13.242 30.874 1.00 91.94 259 ALA A O 1
ATOM 1884 N N . ASN A 1 260 ? -17.178 12.623 31.228 1.00 92.31 260 ASN A N 1
ATOM 1885 C CA . ASN A 1 260 ? -17.724 13.125 29.971 1.00 92.31 260 ASN A CA 1
ATOM 1886 C C . ASN A 1 260 ? -19.117 13.760 30.170 1.00 92.31 260 ASN A C 1
ATOM 1888 O O . ASN A 1 260 ? -20.129 13.061 30.061 1.00 92.31 260 ASN A O 1
ATOM 1892 N N . PRO A 1 261 ? -19.183 15.087 30.412 1.00 90.31 261 PRO A N 1
ATOM 1893 C CA . PRO A 1 261 ? -20.439 15.795 30.682 1.00 90.31 261 PRO A CA 1
ATOM 1894 C C . PRO A 1 261 ? -21.426 15.836 29.513 1.00 90.31 261 PRO A C 1
ATOM 1896 O O . PRO A 1 261 ? -22.593 16.160 29.710 1.00 90.31 261 PRO A O 1
ATOM 1899 N N . ASP A 1 262 ? -20.969 15.548 28.292 1.00 88.81 262 ASP A N 1
ATOM 1900 C CA . ASP A 1 262 ? -21.835 15.559 27.117 1.00 88.81 262 ASP A CA 1
ATOM 1901 C C . ASP A 1 262 ? -22.373 14.158 26.768 1.00 88.81 262 ASP A C 1
ATOM 1903 O O . ASP A 1 262 ? -23.066 14.016 25.755 1.00 88.81 262 ASP A O 1
ATOM 1907 N N . MET A 1 263 ? -22.038 13.122 27.546 1.00 91.31 263 MET A N 1
ATOM 1908 C CA . MET A 1 263 ? -22.383 11.725 27.268 1.00 91.31 263 MET A CA 1
ATOM 1909 C C . MET A 1 263 ? -23.900 11.509 27.189 1.00 91.31 263 MET A C 1
ATOM 1911 O O . MET A 1 263 ? -24.664 11.884 28.077 1.00 91.31 263 MET A O 1
ATOM 1915 N N . THR A 1 264 ? -24.346 10.849 26.125 1.00 92.00 264 THR A N 1
ATOM 1916 C CA . THR A 1 264 ? -25.760 10.518 25.922 1.00 92.00 264 THR A CA 1
ATOM 1917 C C . THR A 1 264 ? -26.153 9.223 26.644 1.00 92.00 264 THR A C 1
ATOM 1919 O O . THR A 1 264 ? -25.309 8.349 26.857 1.00 92.00 264 THR A O 1
ATOM 1922 N N . PRO A 1 265 ? -27.446 9.010 26.958 1.00 93.06 265 PRO A N 1
ATOM 1923 C CA . PRO A 1 265 ? -27.893 7.743 27.540 1.00 93.06 265 PRO A CA 1
ATOM 1924 C C . PRO A 1 265 ? -27.642 6.513 26.655 1.00 93.06 265 PRO A C 1
ATOM 1926 O O . PRO A 1 265 ? -27.496 5.407 27.170 1.00 93.06 265 PRO A O 1
ATOM 1929 N N . THR A 1 266 ? -27.588 6.693 25.331 1.00 89.75 266 THR A N 1
ATOM 1930 C CA . THR A 1 266 ? -27.238 5.617 24.390 1.00 89.75 266 THR A CA 1
ATOM 1931 C C . THR A 1 266 ? -25.761 5.253 24.508 1.00 89.75 266 THR A C 1
ATOM 1933 O O . THR A 1 266 ? -25.463 4.090 24.751 1.00 89.75 266 THR A O 1
ATOM 1936 N N . GLU A 1 267 ? -24.857 6.242 24.469 1.00 90.38 267 GLU A N 1
ATOM 1937 C CA . GLU A 1 267 ? -23.416 6.024 24.687 1.00 90.38 267 GLU A CA 1
ATOM 1938 C C . GLU A 1 267 ? -23.155 5.356 26.048 1.00 90.38 267 GLU A C 1
ATOM 1940 O O . GLU A 1 267 ? -22.387 4.401 26.128 1.00 90.38 267 GLU A O 1
ATOM 1945 N N . PHE A 1 268 ? -23.849 5.788 27.108 1.00 93.62 268 PHE A N 1
ATOM 1946 C CA . PHE A 1 268 ? -23.774 5.158 28.431 1.00 93.62 268 PHE A CA 1
ATOM 1947 C C . PHE A 1 268 ? -24.116 3.659 28.384 1.00 93.62 268 PHE A C 1
ATOM 1949 O O . PHE A 1 268 ? -23.386 2.833 28.934 1.00 93.62 268 PHE A O 1
ATOM 1956 N N . LYS A 1 269 ? -25.206 3.295 27.701 1.00 90.88 269 LYS A N 1
ATOM 1957 C CA . LYS A 1 269 ? -25.644 1.902 27.562 1.00 90.88 269 LYS A CA 1
ATOM 1958 C C . LYS A 1 269 ? -24.695 1.074 26.687 1.00 90.88 269 LYS A C 1
ATOM 1960 O O . LYS A 1 269 ? -24.418 -0.076 27.030 1.00 90.88 269 LYS A O 1
ATOM 1965 N N . ASP A 1 270 ? -24.162 1.655 25.614 1.00 88.75 270 ASP A N 1
ATOM 1966 C CA . ASP A 1 270 ? -23.210 0.994 24.714 1.00 88.75 270 ASP A CA 1
ATOM 1967 C C . ASP A 1 270 ? -21.864 0.721 25.406 1.00 88.75 270 ASP A C 1
ATOM 1969 O O . ASP A 1 270 ? -21.307 -0.370 25.258 1.00 88.75 270 ASP A O 1
ATOM 1973 N N . ILE A 1 271 ? -21.372 1.658 26.232 1.00 90.75 271 ILE A N 1
ATOM 1974 C CA . ILE A 1 271 ? -20.169 1.457 27.059 1.00 90.75 271 ILE A CA 1
ATOM 1975 C C . ILE A 1 271 ? -20.371 0.281 28.013 1.00 90.75 271 ILE A C 1
ATOM 1977 O O . ILE A 1 271 ? -19.513 -0.600 28.089 1.00 90.75 271 ILE A O 1
ATOM 1981 N N . ILE A 1 272 ? -21.511 0.229 28.707 1.00 90.81 272 ILE A N 1
ATOM 1982 C CA . ILE A 1 272 ? -21.830 -0.889 29.604 1.00 90.81 272 ILE A CA 1
ATOM 1983 C C . ILE A 1 272 ? -21.809 -2.206 28.825 1.00 90.81 272 ILE A C 1
ATOM 1985 O O . ILE A 1 272 ? -21.163 -3.162 29.259 1.00 90.81 272 ILE A O 1
ATOM 1989 N N . GLY A 1 273 ? -22.444 -2.242 27.652 1.00 86.00 273 GLY A N 1
ATOM 1990 C CA . GLY A 1 273 ? -22.486 -3.434 26.805 1.00 86.00 273 GLY A CA 1
ATOM 1991 C C . GLY A 1 273 ? -21.113 -3.931 26.350 1.00 86.00 273 GLY A C 1
ATOM 1992 O O . GLY A 1 273 ? -20.849 -5.134 26.364 1.00 86.00 273 GLY A O 1
ATOM 1993 N N . ALA A 1 274 ? -20.219 -3.017 25.973 1.00 84.56 274 ALA A N 1
ATOM 1994 C CA . ALA A 1 274 ? -18.914 -3.358 25.411 1.00 84.56 274 ALA A CA 1
ATOM 1995 C C . ALA A 1 274 ? -17.831 -3.664 26.468 1.00 84.56 274 ALA A C 1
ATOM 1997 O O . ALA A 1 274 ? -16.896 -4.427 26.184 1.00 84.56 274 ALA A O 1
ATOM 1998 N N . HIS A 1 275 ? -17.945 -3.088 27.670 1.00 87.94 275 HIS A N 1
ATOM 1999 C CA . HIS A 1 275 ? -16.889 -3.094 28.693 1.00 87.94 275 HIS A CA 1
ATOM 2000 C C . HIS A 1 275 ? -17.224 -3.882 29.966 1.00 87.94 275 HIS A C 1
ATOM 2002 O O . HIS A 1 275 ? -16.395 -3.939 30.872 1.00 87.94 275 HIS A O 1
ATOM 2008 N N . SER A 1 276 ? -18.413 -4.483 30.068 1.00 87.81 276 SER A N 1
ATOM 2009 C CA . SER A 1 276 ? -18.753 -5.320 31.225 1.00 87.81 276 SER A CA 1
ATOM 2010 C C . SER A 1 276 ? -17.835 -6.543 31.318 1.00 87.81 276 SER A C 1
ATOM 2012 O O . SER A 1 276 ? -17.451 -7.130 30.303 1.00 87.81 276 SER A O 1
ATOM 2014 N N . ILE A 1 277 ? -17.488 -6.935 32.548 1.00 84.50 277 ILE A N 1
ATOM 2015 C CA . ILE A 1 277 ? -16.708 -8.144 32.811 1.00 84.50 277 ILE A CA 1
ATOM 2016 C C . ILE A 1 277 ? -17.629 -9.337 32.642 1.00 84.50 277 ILE A C 1
ATOM 2018 O O . ILE A 1 277 ? -18.545 -9.574 33.435 1.00 84.50 277 ILE A O 1
ATOM 2022 N N . GLU A 1 278 ? -17.343 -10.123 31.620 1.00 73.19 278 GLU A N 1
ATOM 2023 C CA . GLU A 1 278 ? -18.040 -11.368 31.395 1.00 73.19 278 GLU A CA 1
ATOM 2024 C C . GLU A 1 278 ? -17.654 -12.400 32.459 1.00 73.19 278 GLU A C 1
ATOM 2026 O O . GLU A 1 278 ? -16.481 -12.557 32.816 1.00 73.19 278 GLU A O 1
ATOM 2031 N N . ARG A 1 279 ? -18.649 -13.108 32.992 1.00 66.25 279 ARG A N 1
ATOM 2032 C CA . ARG A 1 279 ? -18.434 -14.139 34.005 1.00 66.25 279 ARG A CA 1
ATOM 2033 C C . ARG A 1 279 ? -18.922 -15.475 33.486 1.00 66.25 279 ARG A C 1
ATOM 2035 O O . ARG A 1 279 ? -19.998 -15.575 32.917 1.00 66.25 279 ARG A O 1
ATOM 2042 N N . GLU A 1 280 ? -18.116 -16.510 33.701 1.00 55.12 280 GLU A N 1
ATOM 2043 C CA . GLU A 1 280 ? -18.600 -17.877 33.553 1.00 55.12 280 GLU A CA 1
ATOM 2044 C C . GLU A 1 280 ? -19.655 -18.149 34.626 1.00 55.12 280 GLU A C 1
ATOM 2046 O O . GLU A 1 280 ? -19.463 -17.806 35.797 1.00 55.12 280 GLU A O 1
ATOM 2051 N N . ILE A 1 281 ? -20.744 -18.794 34.218 1.00 54.53 281 ILE A N 1
ATOM 2052 C CA . ILE A 1 281 ? -21.852 -19.174 35.091 1.00 54.53 281 ILE A CA 1
ATOM 2053 C C . ILE A 1 281 ? -21.314 -20.129 36.162 1.00 54.53 281 ILE A C 1
ATOM 2055 O O . ILE A 1 281 ? -21.029 -21.304 35.911 1.00 54.53 281 ILE A O 1
ATOM 2059 N N . ALA A 1 282 ? -21.122 -19.612 37.375 1.00 45.91 282 ALA A N 1
ATOM 2060 C CA . ALA A 1 282 ? -20.644 -20.393 38.504 1.00 45.91 282 ALA A CA 1
ATOM 2061 C C . ALA A 1 282 ? -21.813 -21.195 39.093 1.00 45.91 282 ALA A C 1
ATOM 2063 O O . ALA A 1 282 ? -22.503 -20.742 40.000 1.00 45.91 282 ALA A O 1
ATOM 2064 N N . LEU A 1 283 ? -22.010 -22.416 38.586 1.00 48.56 283 LEU A N 1
ATOM 2065 C CA . LEU A 1 283 ? -22.956 -23.413 39.108 1.00 48.56 283 LEU A CA 1
ATOM 2066 C C . LEU A 1 283 ? -22.497 -23.976 40.467 1.00 48.56 283 LEU A C 1
ATOM 2068 O O . LEU A 1 283 ? -22.197 -25.167 40.598 1.00 48.56 283 LEU A O 1
ATOM 2072 N N . LEU A 1 284 ? -22.396 -23.134 41.490 1.00 42.78 284 LEU A N 1
ATOM 2073 C CA . LEU A 1 284 ? -22.124 -23.571 42.856 1.00 42.78 284 LEU A CA 1
ATOM 2074 C C . LEU A 1 284 ? -23.348 -23.273 43.728 1.00 42.78 284 LEU A C 1
ATOM 2076 O O . LEU A 1 284 ? -23.587 -22.143 44.127 1.00 42.78 284 LEU A O 1
ATOM 2080 N N . ASP A 1 285 ? -24.090 -24.345 44.020 1.00 44.16 285 ASP A N 1
ATOM 2081 C CA . ASP A 1 285 ? -25.127 -24.446 45.053 1.00 44.16 285 ASP A CA 1
ATOM 2082 C C . ASP A 1 285 ? -26.470 -23.699 44.837 1.00 44.16 285 ASP A C 1
ATOM 2084 O O . ASP A 1 285 ? -27.096 -23.306 45.821 1.00 44.16 285 ASP A O 1
ATOM 2088 N N . ASP A 1 286 ? -27.011 -23.605 43.609 1.00 46.62 286 ASP A N 1
ATOM 2089 C CA . ASP A 1 286 ? -28.473 -23.420 43.443 1.00 46.62 286 ASP A CA 1
ATOM 2090 C C . ASP A 1 286 ? -29.177 -24.798 43.506 1.00 46.62 286 ASP A C 1
ATOM 2092 O O . ASP A 1 286 ? -28.973 -25.646 42.630 1.00 46.62 286 ASP A O 1
ATOM 2096 N N . PRO A 1 287 ? -29.992 -25.093 44.540 1.00 41.03 287 PRO A N 1
ATOM 2097 C CA . PRO A 1 287 ? -30.733 -26.350 44.649 1.00 41.03 287 PRO A CA 1
ATOM 2098 C C . PRO A 1 287 ? -31.920 -26.472 43.667 1.00 41.03 287 PRO A C 1
ATOM 2100 O O . PRO A 1 287 ? -32.741 -27.385 43.819 1.00 41.03 287 PRO A O 1
ATOM 2103 N N . GLY A 1 288 ? -32.045 -25.588 42.677 1.00 44.66 288 GLY A N 1
ATOM 2104 C CA . GLY A 1 288 ? -33.174 -25.504 41.762 1.00 44.66 288 GLY A CA 1
ATOM 2105 C C . GLY A 1 288 ? -32.811 -25.515 40.279 1.00 44.66 288 GLY A C 1
ATOM 2106 O O . GLY A 1 288 ? -31.745 -25.087 39.870 1.00 44.66 288 GLY A O 1
ATOM 2107 N N . PHE A 1 289 ? -33.749 -25.974 39.451 1.00 46.06 289 PHE A N 1
ATOM 2108 C CA . PHE A 1 289 ? -33.709 -25.993 37.982 1.00 46.06 289 PHE A CA 1
ATOM 2109 C C . PHE A 1 289 ? -33.748 -24.580 37.330 1.00 46.06 289 PHE A C 1
ATOM 2111 O O . PHE A 1 289 ? -34.430 -24.391 36.329 1.00 46.06 289 PHE A O 1
ATOM 2118 N N . ASN A 1 290 ? -33.043 -23.592 37.889 1.00 51.72 290 ASN A N 1
ATOM 2119 C CA . ASN A 1 290 ? -32.967 -22.194 37.427 1.00 51.72 290 ASN A CA 1
ATOM 2120 C C . ASN A 1 290 ? -31.842 -21.944 36.413 1.00 51.72 290 ASN A C 1
ATOM 2122 O O . ASN A 1 290 ? -31.374 -20.823 36.259 1.00 51.72 290 ASN A O 1
ATOM 2126 N N . ASP A 1 291 ? -31.390 -22.992 35.728 1.00 53.66 291 ASP A N 1
ATOM 2127 C CA . ASP A 1 291 ? -30.332 -22.871 34.738 1.00 53.66 291 ASP A CA 1
ATOM 2128 C C . ASP A 1 291 ? -30.881 -22.267 33.441 1.00 53.66 291 ASP A C 1
ATOM 2130 O O . ASP A 1 291 ? -31.416 -22.953 32.563 1.00 53.66 291 ASP A O 1
ATOM 2134 N N . CYS A 1 292 ? -30.746 -20.952 33.349 1.00 56.84 292 CYS A N 1
ATOM 2135 C CA . CYS A 1 292 ? -31.145 -20.166 32.201 1.00 56.84 292 CYS A CA 1
ATOM 2136 C C . CYS A 1 292 ? -30.162 -20.261 31.021 1.00 56.84 292 CYS A C 1
ATOM 2138 O O . CYS A 1 292 ? -30.463 -19.779 29.926 1.00 56.84 292 CYS A O 1
ATOM 2140 N N . SER A 1 293 ? -29.045 -20.975 31.198 1.00 50.66 293 SER A N 1
ATOM 2141 C CA . SER A 1 293 ? -27.999 -21.168 30.190 1.00 50.66 293 SER A CA 1
ATOM 2142 C C . SER A 1 293 ? -28.252 -22.329 29.223 1.00 50.66 293 SER A C 1
ATOM 2144 O O . SER A 1 293 ? -27.597 -22.430 28.188 1.00 50.66 293 SER A O 1
ATOM 2146 N N . LEU A 1 294 ? -29.238 -23.194 29.502 1.00 47.03 294 LEU A N 1
ATOM 2147 C CA . LEU A 1 294 ? -29.511 -24.411 28.719 1.00 47.03 294 LEU A CA 1
ATOM 2148 C C . LEU A 1 294 ? -30.000 -24.170 27.275 1.00 47.03 294 LEU A C 1
ATOM 2150 O O . LEU A 1 294 ? -30.140 -25.138 26.524 1.00 47.03 294 LEU A O 1
ATOM 2154 N N . LEU A 1 295 ? -30.284 -22.923 26.881 1.00 43.12 295 LEU A N 1
ATOM 2155 C CA . LEU A 1 295 ? -30.866 -22.585 25.575 1.00 43.12 295 LEU A CA 1
ATOM 2156 C C . LEU A 1 295 ? -30.037 -21.630 24.703 1.00 43.12 295 LEU A C 1
ATOM 2158 O O . LEU A 1 295 ? -30.423 -21.443 23.552 1.00 43.12 295 LEU A O 1
ATOM 2162 N N . GLU A 1 296 ? -28.928 -21.045 25.169 1.00 43.38 296 GLU A N 1
ATOM 2163 C CA . GLU A 1 296 ? -28.196 -20.071 24.343 1.00 43.38 296 GLU A CA 1
ATOM 2164 C C . GLU A 1 296 ? -26.751 -19.838 24.805 1.00 43.38 296 GLU A C 1
ATOM 2166 O O . GLU A 1 296 ? -26.465 -19.761 25.997 1.00 43.38 296 GLU A O 1
ATOM 2171 N N . SER A 1 297 ? -25.827 -19.679 23.855 1.00 47.16 297 SER A N 1
ATOM 2172 C CA . SER A 1 297 ? -24.394 -19.475 24.096 1.00 47.16 297 SER A CA 1
ATOM 2173 C C . SER A 1 297 ? -24.009 -17.994 24.280 1.00 47.16 297 SER A C 1
ATOM 2175 O O . SER A 1 297 ? -22.930 -17.609 23.823 1.00 47.16 297 SER A O 1
ATOM 2177 N N . ARG A 1 298 ? -24.851 -17.226 25.010 1.00 54.19 298 ARG A N 1
ATOM 2178 C CA . ARG A 1 298 ? -24.781 -15.784 25.418 1.00 54.19 298 ARG A CA 1
ATOM 2179 C C . ARG A 1 298 ? -25.644 -14.836 24.564 1.00 54.19 298 ARG A C 1
ATOM 2181 O O . ARG A 1 298 ? -25.909 -15.210 23.430 1.00 54.19 298 ARG A O 1
ATOM 2188 N N . PRO A 1 299 ? -26.085 -13.636 25.031 1.00 53.94 299 PRO A N 1
ATOM 2189 C CA . PRO A 1 299 ? -25.872 -12.954 26.331 1.00 53.94 299 PRO A CA 1
ATOM 2190 C C . PRO A 1 299 ? -26.374 -13.704 27.573 1.00 53.94 299 PRO A C 1
ATOM 2192 O O . PRO A 1 299 ? -27.288 -14.520 27.484 1.00 53.94 299 PRO A O 1
ATOM 2195 N N . ASP A 1 300 ? -25.741 -13.449 28.720 1.00 65.06 300 ASP A N 1
ATOM 2196 C CA . ASP A 1 300 ? -26.034 -14.116 29.991 1.00 65.06 300 ASP A CA 1
ATOM 2197 C C . ASP A 1 300 ? -27.316 -13.530 30.590 1.00 65.06 300 ASP A C 1
ATOM 2199 O O . ASP A 1 300 ? -27.424 -12.338 30.847 1.00 65.06 300 ASP A O 1
ATOM 2203 N N . ASN A 1 301 ? -28.333 -14.348 30.789 1.00 63.28 301 ASN A N 1
ATOM 2204 C CA . ASN A 1 301 ? -29.636 -13.902 31.267 1.00 63.28 301 ASN A CA 1
ATOM 2205 C C . ASN A 1 301 ? -29.714 -13.745 32.799 1.00 63.28 301 ASN A C 1
ATOM 2207 O O . ASN A 1 301 ? -30.720 -13.257 33.327 1.00 63.28 301 ASN A O 1
ATOM 2211 N N . GLU A 1 302 ? -28.627 -14.070 33.498 1.00 72.38 302 GLU A N 1
ATOM 2212 C CA . GLU A 1 302 ? -28.415 -13.792 34.915 1.00 72.38 302 GLU A CA 1
ATOM 2213 C C . GLU A 1 302 ? -27.743 -12.428 35.150 1.00 72.38 302 GLU A C 1
ATOM 2215 O O . GLU A 1 302 ? -28.133 -11.706 36.070 1.00 72.38 302 GLU A O 1
ATOM 2220 N N . PHE A 1 303 ? -26.778 -12.048 34.301 1.00 73.31 303 PHE A N 1
ATOM 2221 C CA . PHE A 1 303 ? -25.947 -10.839 34.472 1.00 73.31 303 PHE A CA 1
ATOM 2222 C C . PHE A 1 303 ? -26.073 -9.808 33.338 1.00 73.31 303 PHE A C 1
ATOM 2224 O O . PHE A 1 303 ? -25.541 -8.703 33.447 1.00 73.31 303 PHE A O 1
ATOM 2231 N N . GLY A 1 304 ? -26.761 -10.136 32.248 1.00 79.38 304 GLY A N 1
ATOM 2232 C CA . GLY A 1 304 ? -26.853 -9.302 31.057 1.00 79.38 304 GLY A CA 1
ATOM 2233 C C . GLY A 1 304 ? -25.594 -9.327 30.204 1.00 79.38 304 GLY A C 1
ATOM 2234 O O . GLY A 1 304 ? -25.151 -10.370 29.720 1.00 79.38 304 GLY A O 1
ATOM 2235 N N . TYR A 1 305 ? -25.011 -8.141 30.031 1.00 79.25 305 TYR A N 1
ATOM 2236 C CA . TYR A 1 305 ? -23.682 -7.960 29.452 1.00 79.25 305 TYR A CA 1
ATOM 2237 C C . TYR A 1 305 ? -22.561 -8.364 30.424 1.00 79.25 305 TYR A C 1
ATOM 2239 O O . TYR A 1 305 ? -21.427 -8.550 29.988 1.00 79.25 305 TYR A O 1
ATOM 2247 N N . GLY A 1 306 ? -22.859 -8.535 31.719 1.00 83.81 306 GLY A N 1
ATOM 2248 C CA . GLY A 1 306 ? -21.926 -9.063 32.713 1.00 83.81 306 GLY A CA 1
ATOM 2249 C C . GLY A 1 306 ? -21.878 -8.261 34.014 1.00 83.81 306 GLY A C 1
ATOM 2250 O O . GLY A 1 306 ? -22.783 -7.501 34.362 1.00 83.81 306 GLY A O 1
ATOM 2251 N N . GLN A 1 307 ? -20.793 -8.446 34.760 1.00 88.62 307 GLN A N 1
ATOM 2252 C CA . GLN A 1 307 ? -20.492 -7.673 35.960 1.00 88.62 307 GLN A CA 1
ATOM 2253 C C . GLN A 1 307 ? -19.992 -6.273 35.569 1.00 88.62 307 GLN A C 1
ATOM 2255 O O . GLN A 1 307 ? -19.149 -6.135 34.684 1.00 88.62 307 GLN A O 1
ATOM 2260 N N . ALA A 1 308 ? -20.443 -5.235 36.274 1.00 90.94 308 ALA A N 1
ATOM 2261 C CA . ALA A 1 308 ? -19.925 -3.885 36.072 1.00 90.94 308 ALA A CA 1
ATOM 2262 C C . ALA A 1 308 ? -18.423 -3.783 36.386 1.00 90.94 308 ALA A C 1
ATOM 2264 O O . ALA A 1 308 ? -17.967 -4.239 37.442 1.00 90.94 308 ALA A O 1
ATOM 2265 N N . ASP A 1 309 ? -17.693 -3.093 35.510 1.00 91.88 309 ASP A N 1
ATOM 2266 C CA . ASP A 1 309 ? -16.327 -2.629 35.747 1.00 91.88 309 ASP A CA 1
ATOM 2267 C C . ASP A 1 309 ? -16.315 -1.096 35.801 1.00 91.88 309 ASP A C 1
ATOM 2269 O O . ASP A 1 309 ? -16.270 -0.433 34.762 1.00 91.88 309 ASP A O 1
ATOM 2273 N N . PRO A 1 310 ? -16.372 -0.503 37.008 1.00 91.44 310 PRO A N 1
ATOM 2274 C CA . PRO A 1 310 ? -16.431 0.945 37.153 1.00 91.44 310 PRO A CA 1
ATOM 2275 C C . PRO A 1 310 ? -15.240 1.669 36.520 1.00 91.44 310 PRO A C 1
ATOM 2277 O O . PRO A 1 310 ? -15.403 2.785 36.037 1.00 91.44 310 PRO A O 1
ATOM 2280 N N . VAL A 1 311 ? -14.050 1.057 36.527 1.00 91.62 311 VAL A N 1
ATOM 2281 C CA . VAL A 1 311 ? -12.835 1.695 36.004 1.00 91.62 311 VAL A CA 1
ATOM 2282 C C . VAL A 1 311 ? -12.897 1.722 34.484 1.00 91.62 311 VAL A C 1
ATOM 2284 O O . VAL A 1 311 ? -12.812 2.801 33.900 1.00 91.62 311 VAL A O 1
ATOM 2287 N N . ALA A 1 312 ? -13.160 0.571 33.857 1.00 89.81 312 ALA A N 1
ATOM 2288 C CA . ALA A 1 312 ? -13.276 0.486 32.404 1.00 89.81 312 ALA A CA 1
ATOM 2289 C C . ALA A 1 312 ? -14.402 1.379 31.860 1.00 89.81 312 ALA A C 1
ATOM 2291 O O . ALA A 1 312 ? -14.245 1.986 30.803 1.00 89.81 312 ALA A O 1
ATOM 2292 N N . PHE A 1 313 ? -15.521 1.502 32.583 1.00 93.81 313 PHE A N 1
ATOM 2293 C CA . PHE A 1 313 ? -16.634 2.367 32.182 1.00 93.81 313 PHE A CA 1
ATOM 2294 C C . PHE A 1 313 ? -16.269 3.855 32.205 1.00 93.81 313 PHE A C 1
ATOM 2296 O O . PHE A 1 313 ? -16.595 4.578 31.263 1.00 93.81 313 PHE A O 1
ATOM 2303 N N . VAL A 1 314 ? -15.593 4.320 33.259 1.00 93.12 314 VAL A N 1
ATOM 2304 C CA . VAL A 1 314 ? -15.194 5.730 33.400 1.00 93.12 314 VAL A CA 1
ATOM 2305 C C . VAL A 1 314 ? -14.074 6.088 32.422 1.00 93.12 314 VAL A C 1
ATOM 2307 O O . VAL A 1 314 ? -14.139 7.144 31.792 1.00 93.12 314 VAL A O 1
ATOM 2310 N N . GLU A 1 315 ? -13.086 5.208 32.244 1.00 91.06 315 GLU A N 1
ATOM 2311 C CA . GLU A 1 315 ? -12.013 5.388 31.256 1.00 91.06 315 GLU A CA 1
ATOM 2312 C C . GLU A 1 315 ? -12.578 5.435 29.830 1.00 91.06 315 GLU A C 1
ATOM 2314 O O . GLU A 1 315 ? -12.291 6.374 29.085 1.00 91.06 315 GLU A O 1
ATOM 2319 N N . ALA A 1 316 ? -13.464 4.496 29.473 1.00 89.88 316 ALA A N 1
ATOM 2320 C CA . ALA A 1 316 ? -14.125 4.492 28.171 1.00 89.88 316 ALA A CA 1
ATOM 2321 C C . ALA A 1 316 ? -14.924 5.783 27.944 1.00 89.88 316 ALA A C 1
ATOM 2323 O O . ALA A 1 316 ? -14.744 6.423 26.910 1.00 89.88 316 ALA A O 1
ATOM 2324 N N . ALA A 1 317 ? -15.732 6.217 28.919 1.00 91.25 317 ALA A N 1
ATOM 2325 C CA . ALA A 1 317 ? -16.512 7.451 28.818 1.00 91.25 317 ALA A CA 1
ATOM 2326 C C . ALA A 1 317 ? -15.628 8.690 28.592 1.00 91.25 317 ALA A C 1
ATOM 2328 O O . ALA A 1 317 ? -15.939 9.510 27.724 1.00 91.25 317 ALA A O 1
ATOM 2329 N N . GLY A 1 318 ? -14.522 8.808 29.338 1.00 90.56 318 GLY A N 1
ATOM 2330 C CA . GLY A 1 318 ? -13.578 9.926 29.238 1.00 90.56 318 GLY A CA 1
ATOM 2331 C C . GLY A 1 318 ? -12.735 9.933 27.958 1.00 90.56 318 GLY A C 1
ATOM 2332 O O . GLY A 1 318 ? -12.255 10.989 27.555 1.00 90.56 318 GLY A O 1
ATOM 2333 N N . SER A 1 319 ? -12.581 8.780 27.305 1.00 89.69 319 SER A N 1
ATOM 2334 C CA . SER A 1 319 ? -11.797 8.634 26.070 1.00 89.69 319 SER A CA 1
ATOM 2335 C C . SER A 1 319 ? -12.576 8.932 24.778 1.00 89.69 319 SER A C 1
ATOM 2337 O O . SER A 1 319 ? -11.977 8.946 23.703 1.00 89.69 319 SER A O 1
ATOM 2339 N N . ILE A 1 320 ? -13.895 9.173 24.839 1.00 89.19 320 ILE A N 1
ATOM 2340 C CA . ILE A 1 320 ? -14.715 9.407 23.636 1.00 89.19 320 ILE A CA 1
ATOM 2341 C C . ILE A 1 320 ? -14.322 10.723 22.947 1.00 89.19 320 ILE A C 1
ATOM 2343 O O . ILE A 1 320 ? -14.565 11.818 23.454 1.00 89.19 320 ILE A O 1
ATOM 2347 N N . ASP A 1 321 ? -13.815 10.611 21.721 1.00 88.00 321 ASP A N 1
ATOM 2348 C CA . ASP A 1 321 ? -13.546 11.717 20.809 1.00 88.00 321 ASP A CA 1
ATOM 2349 C C . ASP A 1 321 ? -14.608 11.767 19.700 1.00 88.00 321 ASP A C 1
ATOM 2351 O O . ASP A 1 321 ? -14.660 10.933 18.794 1.00 88.00 321 ASP A O 1
ATOM 2355 N N . ARG A 1 322 ? -15.453 12.800 19.741 1.00 85.19 322 ARG A N 1
ATOM 2356 C CA . ARG A 1 322 ? -16.559 12.997 18.786 1.00 85.19 322 ARG A CA 1
ATOM 2357 C C . ARG A 1 322 ? -16.128 13.453 17.395 1.00 85.19 322 ARG A C 1
ATOM 2359 O O . ARG A 1 322 ? -16.969 13.548 16.500 1.00 85.19 322 ARG A O 1
ATOM 2366 N N . SER A 1 323 ? -14.852 13.774 17.195 1.00 86.75 323 SER A N 1
ATOM 2367 C CA . SER A 1 323 ? -14.317 13.988 15.848 1.00 86.75 323 SER A CA 1
ATOM 2368 C C . SER A 1 323 ? -14.138 12.672 15.082 1.00 86.75 323 SER A C 1
ATOM 2370 O O . SER A 1 323 ? -14.061 12.690 13.850 1.00 86.75 323 SER A O 1
ATOM 2372 N N . LEU A 1 324 ? -14.123 11.544 15.799 1.00 89.88 324 LEU A N 1
ATOM 2373 C CA . LEU A 1 324 ? -14.006 10.200 15.258 1.00 89.88 324 LEU A CA 1
ATOM 2374 C C . LEU A 1 324 ? -15.385 9.559 15.085 1.00 89.88 324 LEU A C 1
ATOM 2376 O O . LEU A 1 324 ? -16.309 9.781 15.866 1.00 89.88 324 LEU A O 1
ATOM 2380 N N . ASN A 1 325 ? -15.520 8.722 14.062 1.00 90.12 325 ASN A N 1
ATOM 2381 C CA . ASN A 1 325 ? -16.728 7.945 13.819 1.00 90.12 325 ASN A CA 1
ATOM 2382 C C . ASN A 1 325 ? -16.374 6.581 13.224 1.00 90.12 325 ASN A C 1
ATOM 2384 O O . ASN A 1 325 ? -15.434 6.471 12.433 1.00 90.12 325 ASN A O 1
ATOM 2388 N N . VAL A 1 326 ? -17.165 5.567 13.555 1.00 92.44 326 VAL A N 1
ATOM 2389 C CA . VAL A 1 326 ? -17.071 4.216 13.005 1.00 92.44 326 VAL A CA 1
ATOM 2390 C C . VAL A 1 326 ? -18.477 3.695 12.725 1.00 92.44 326 VAL A C 1
ATOM 2392 O O . VAL A 1 326 ? -19.419 3.990 13.453 1.00 92.44 326 VAL A O 1
ATOM 2395 N N . SER A 1 327 ? -18.630 2.938 11.646 1.00 90.75 327 SER A N 1
ATOM 2396 C CA . SER A 1 327 ? -19.885 2.284 11.293 1.00 90.75 327 SER A CA 1
ATOM 2397 C C . SER A 1 327 ? -19.602 0.939 10.650 1.00 90.75 327 SER A C 1
ATOM 2399 O O . SER A 1 327 ? -18.767 0.848 9.749 1.00 90.75 327 SER A O 1
ATOM 2401 N N . MET A 1 328 ? -20.340 -0.081 11.070 1.00 91.12 328 MET A N 1
ATOM 2402 C CA . MET A 1 328 ? -20.372 -1.402 10.447 1.00 91.12 328 MET A CA 1
ATOM 2403 C C . MET A 1 328 ? -21.438 -1.490 9.354 1.00 91.12 328 MET A C 1
ATOM 2405 O O . MET A 1 328 ? -22.571 -1.040 9.542 1.00 91.12 328 MET A O 1
ATOM 2409 N N . ASP A 1 329 ? -21.117 -2.180 8.259 1.00 85.44 329 ASP A N 1
ATOM 2410 C CA . ASP A 1 329 ? -22.054 -2.556 7.191 1.00 85.44 329 ASP A CA 1
ATOM 2411 C C . ASP A 1 329 ? -22.852 -3.818 7.576 1.00 85.44 329 ASP A C 1
ATOM 2413 O O . ASP A 1 329 ? -22.964 -4.783 6.817 1.00 85.44 329 ASP A O 1
ATOM 2417 N N . VAL A 1 330 ? -23.387 -3.828 8.798 1.00 81.75 330 VAL A N 1
ATOM 2418 C CA . VAL A 1 330 ? -24.147 -4.942 9.375 1.00 81.75 330 VAL A CA 1
ATOM 2419 C C . VAL A 1 330 ? -25.503 -4.436 9.834 1.00 81.75 330 VAL A C 1
ATOM 2421 O O . VAL A 1 330 ? -25.611 -3.407 10.508 1.00 81.75 330 VAL A O 1
ATOM 2424 N N . VAL A 1 331 ? -26.551 -5.177 9.484 1.00 80.12 331 VAL A N 1
ATOM 2425 C CA . VAL A 1 331 ? -27.917 -4.882 9.923 1.00 80.12 331 VAL A CA 1
ATOM 2426 C C . VAL A 1 331 ? -28.228 -5.675 11.189 1.00 80.12 331 VAL A C 1
ATOM 2428 O O . VAL A 1 331 ? -27.831 -6.829 11.333 1.00 80.12 331 VAL A O 1
ATOM 2431 N N . THR A 1 332 ? -28.959 -5.067 12.122 1.00 74.75 332 THR A N 1
ATOM 2432 C CA . THR A 1 332 ? -29.410 -5.743 13.342 1.00 74.75 332 THR A CA 1
ATOM 2433 C C . THR A 1 332 ? -30.202 -7.016 13.004 1.00 74.75 332 THR A C 1
ATOM 2435 O O . THR A 1 332 ? -31.092 -6.982 12.156 1.00 74.75 332 THR A O 1
ATOM 2438 N N . LEU A 1 333 ? -29.900 -8.122 13.692 1.00 71.56 333 LEU A N 1
ATOM 2439 C CA . LEU A 1 333 ? -30.421 -9.482 13.480 1.00 71.56 333 LEU A CA 1
ATOM 2440 C C . LEU A 1 333 ? -30.041 -10.123 12.134 1.00 71.56 333 LEU A C 1
ATOM 2442 O O . LEU A 1 333 ? -30.678 -11.084 11.708 1.00 71.56 333 LEU A O 1
ATOM 2446 N N . GLN A 1 334 ? -29.004 -9.623 11.460 1.00 77.81 334 GLN A N 1
ATOM 2447 C CA . GLN A 1 334 ? -28.438 -10.300 10.297 1.00 77.81 334 GLN A CA 1
ATOM 2448 C C . GLN A 1 334 ? -27.807 -11.641 10.701 1.00 77.81 334 GLN A C 1
ATOM 2450 O O . GLN A 1 334 ? -27.102 -11.727 11.707 1.00 77.81 334 GLN A O 1
ATOM 2455 N N . GLU A 1 335 ? -28.049 -12.678 9.898 1.00 79.88 335 GLU A N 1
ATOM 2456 C CA . GLU A 1 335 ? -27.388 -13.977 10.035 1.00 79.88 335 GLU A CA 1
ATOM 2457 C C . GLU A 1 335 ? -25.956 -13.898 9.489 1.00 79.88 335 GLU A C 1
ATOM 2459 O O . GLU A 1 335 ? -25.730 -13.474 8.350 1.00 79.88 335 GLU A O 1
ATOM 2464 N N . ILE A 1 336 ? -24.987 -14.296 10.308 1.00 77.06 336 ILE A N 1
ATOM 2465 C CA . ILE A 1 336 ? -23.557 -14.240 10.012 1.00 77.06 336 ILE A CA 1
ATOM 2466 C C . ILE A 1 336 ? -22.986 -15.646 10.173 1.00 77.06 336 ILE A C 1
ATOM 2468 O O . ILE A 1 336 ? -23.026 -16.241 11.248 1.00 77.06 336 ILE A O 1
ATOM 2472 N N . GLY A 1 337 ? -22.476 -16.194 9.072 1.00 72.19 337 GLY A N 1
ATOM 2473 C CA . GLY A 1 337 ? -21.877 -17.525 9.056 1.00 72.19 337 GLY A CA 1
ATOM 2474 C C . GLY A 1 337 ? -20.558 -17.587 9.812 1.00 72.19 337 GLY A C 1
ATOM 2475 O O . GLY A 1 337 ? -19.908 -16.562 10.032 1.00 72.19 337 GLY A O 1
ATOM 2476 N N . ASN A 1 338 ? -20.138 -18.802 10.146 1.00 70.38 338 ASN A N 1
ATOM 2477 C CA . ASN A 1 338 ? -18.830 -19.042 10.741 1.00 70.38 338 ASN A CA 1
ATOM 2478 C C . ASN A 1 338 ? -17.698 -18.462 9.882 1.00 70.38 338 ASN A C 1
ATOM 2480 O O . ASN A 1 338 ? -17.732 -18.587 8.654 1.00 70.38 338 ASN A O 1
ATOM 2484 N N . GLU A 1 339 ? -16.733 -17.801 10.528 1.00 71.00 339 GLU A N 1
ATOM 2485 C CA . GLU A 1 339 ? -15.577 -17.159 9.886 1.00 71.00 339 GLU A CA 1
ATOM 2486 C C . GLU A 1 339 ? -15.919 -16.096 8.812 1.00 71.00 339 GLU A C 1
ATOM 2488 O O . GLU A 1 339 ? -15.143 -15.850 7.883 1.00 71.00 339 GLU A O 1
ATOM 2493 N N . SER A 1 340 ? -17.092 -15.459 8.905 1.00 73.25 340 SER A N 1
ATOM 2494 C CA . SER A 1 340 ? -17.501 -14.402 7.966 1.00 73.25 340 SER A CA 1
ATOM 2495 C C . SER A 1 340 ? -16.678 -13.121 8.125 1.00 73.25 340 SER A C 1
ATOM 2497 O O . SER A 1 340 ? -16.169 -12.813 9.200 1.00 73.25 340 SER A O 1
ATOM 2499 N N . TYR A 1 341 ? -16.604 -12.322 7.057 1.00 74.81 341 TYR A N 1
ATOM 2500 C CA . TYR A 1 341 ? -16.016 -10.983 7.118 1.00 74.81 341 TYR A CA 1
ATOM 2501 C C . TYR A 1 341 ? -17.051 -9.925 7.483 1.00 74.81 341 TYR A C 1
ATOM 2503 O O . TYR A 1 341 ? -18.144 -9.903 6.913 1.00 74.81 341 TYR A O 1
ATOM 2511 N N . ILE A 1 342 ? -16.648 -8.997 8.344 1.00 81.19 342 ILE A N 1
ATOM 2512 C CA . ILE A 1 342 ? -17.372 -7.768 8.662 1.00 81.19 342 ILE A CA 1
ATOM 2513 C C . ILE A 1 342 ? -16.592 -6.600 8.089 1.00 81.19 342 ILE A C 1
ATOM 2515 O O . ILE A 1 342 ? -15.383 -6.500 8.290 1.00 81.19 342 ILE A O 1
ATOM 2519 N N . ALA A 1 343 ? -17.280 -5.736 7.355 1.00 83.25 343 ALA A N 1
ATOM 2520 C CA . ALA A 1 343 ? -16.710 -4.527 6.786 1.00 83.25 343 ALA A CA 1
ATOM 2521 C C . ALA A 1 343 ? -17.446 -3.298 7.313 1.00 83.25 343 ALA A C 1
ATOM 2523 O O . ALA A 1 343 ? -18.561 -3.394 7.835 1.00 83.25 343 ALA A O 1
ATOM 2524 N N . GLY A 1 344 ? -16.809 -2.148 7.167 1.00 85.75 344 GLY A N 1
ATOM 2525 C CA . GLY A 1 344 ? -17.401 -0.881 7.539 1.00 85.75 344 GLY A CA 1
ATOM 2526 C C . GLY A 1 344 ? -16.586 0.306 7.060 1.00 85.75 344 GLY A C 1
ATOM 2527 O O . GLY A 1 344 ? -15.600 0.181 6.321 1.00 85.75 344 GLY A O 1
ATOM 2528 N N . THR A 1 345 ? -17.010 1.478 7.512 1.00 87.12 345 THR A N 1
ATOM 2529 C CA . THR A 1 345 ? -16.349 2.755 7.247 1.00 87.12 345 THR A CA 1
ATOM 2530 C C . THR A 1 345 ? -16.024 3.441 8.560 1.00 87.12 345 THR A C 1
ATOM 2532 O O . THR A 1 345 ? -16.835 3.415 9.486 1.00 87.12 345 THR A O 1
ATOM 2535 N N . ALA A 1 346 ? -14.868 4.085 8.640 1.00 88.12 346 ALA A N 1
ATOM 2536 C CA . ALA A 1 346 ? -14.538 4.991 9.727 1.00 88.12 346 ALA A CA 1
ATOM 2537 C C . ALA A 1 346 ? -14.143 6.364 9.171 1.00 88.12 346 ALA A C 1
ATOM 2539 O O . ALA A 1 346 ? -13.817 6.512 7.993 1.00 88.12 346 ALA A O 1
ATOM 2540 N N . SER A 1 347 ? -14.218 7.399 9.998 1.00 86.88 347 SER A N 1
ATOM 2541 C CA . SER A 1 347 ? -13.823 8.755 9.615 1.00 86.88 347 SER A CA 1
ATOM 2542 C C . SER A 1 347 ? -13.283 9.528 10.809 1.00 86.88 347 SER A C 1
ATOM 2544 O O . SER A 1 347 ? -13.635 9.226 11.944 1.00 86.88 347 SER A O 1
ATOM 2546 N N . GLY A 1 348 ? -12.463 10.545 10.545 1.00 80.69 348 GLY A N 1
ATOM 2547 C CA . GLY A 1 348 ? -11.826 11.366 11.581 1.00 80.69 348 GLY A CA 1
ATOM 2548 C C . GLY A 1 348 ? -10.399 10.926 11.917 1.00 80.69 348 GLY A C 1
ATOM 2549 O O . GLY A 1 348 ? -9.619 11.741 12.396 1.00 80.69 348 GLY A O 1
ATOM 2550 N N . ALA A 1 349 ? -10.022 9.690 11.572 1.00 75.38 349 ALA A N 1
ATOM 2551 C CA . ALA A 1 349 ? -8.642 9.225 11.654 1.00 75.38 349 ALA A CA 1
ATOM 2552 C C . ALA A 1 349 ? -7.748 9.934 10.628 1.00 75.38 349 ALA A C 1
ATOM 2554 O O . ALA A 1 349 ? -8.119 10.093 9.460 1.00 75.38 349 ALA A O 1
ATOM 2555 N N . ALA A 1 350 ? -6.536 10.305 11.041 1.00 71.19 350 ALA A N 1
ATOM 2556 C CA . ALA A 1 350 ? -5.505 10.695 10.092 1.00 71.19 350 ALA A CA 1
ATOM 2557 C C . ALA A 1 350 ? -4.931 9.442 9.390 1.00 71.19 350 ALA A C 1
ATOM 2559 O O . ALA A 1 350 ? -4.833 8.378 10.011 1.00 71.19 350 ALA A O 1
ATOM 2560 N N . PRO A 1 351 ? -4.509 9.546 8.118 1.00 65.25 351 PRO A N 1
ATOM 2561 C CA . PRO A 1 351 ? -3.862 8.463 7.381 1.00 65.25 351 PRO A CA 1
ATOM 2562 C C . PRO A 1 351 ? -2.763 7.720 8.177 1.00 65.25 351 PRO A C 1
ATOM 2564 O O . PRO A 1 351 ? -1.848 8.311 8.747 1.00 65.25 351 PRO A O 1
ATOM 2567 N N . GLY A 1 352 ? -2.900 6.400 8.217 1.00 58.84 352 GLY A N 1
ATOM 2568 C CA . GLY A 1 352 ? -2.184 5.354 8.949 1.00 58.84 352 GLY A CA 1
ATOM 2569 C C . GLY A 1 352 ? -2.109 5.506 10.472 1.00 58.84 352 GLY A C 1
ATOM 2570 O O . GLY A 1 352 ? -1.300 4.827 11.095 1.00 58.84 352 GLY A O 1
ATOM 2571 N N . THR A 1 353 ? -2.906 6.378 11.088 1.00 66.56 353 THR A N 1
ATOM 2572 C CA . THR A 1 353 ? -3.010 6.456 12.555 1.00 66.56 353 THR A CA 1
ATOM 2573 C C . THR A 1 353 ? -4.192 5.655 13.077 1.00 66.56 353 THR A C 1
ATOM 2575 O O . THR A 1 353 ? -5.194 5.482 12.387 1.00 66.56 353 THR A O 1
ATOM 2578 N N . GLY A 1 354 ? -4.052 5.180 14.313 1.00 76.69 354 GLY A N 1
ATOM 2579 C CA . GLY A 1 354 ? -5.068 4.415 15.014 1.00 76.69 354 GLY A CA 1
ATOM 2580 C C . GLY A 1 354 ? -5.347 3.030 14.442 1.00 76.69 354 GLY A C 1
ATOM 2581 O O . GLY A 1 354 ? -4.654 2.552 13.545 1.00 76.69 354 GLY A O 1
ATOM 2582 N N . LEU A 1 355 ? -6.345 2.380 15.025 1.00 86.81 355 LEU A N 1
ATOM 2583 C CA . LEU A 1 355 ? -6.738 1.008 14.754 1.00 86.81 355 LEU A CA 1
ATOM 2584 C C . LEU A 1 355 ? -8.254 0.897 14.883 1.00 86.81 355 LEU A C 1
ATOM 2586 O O . LEU A 1 355 ? -8.806 1.257 15.921 1.00 86.81 355 LEU A O 1
ATOM 2590 N N . VAL A 1 356 ? -8.934 0.396 13.850 1.00 86.94 356 VAL A N 1
ATOM 2591 C CA . VAL A 1 356 ? -10.301 -0.094 14.052 1.00 86.94 356 VAL 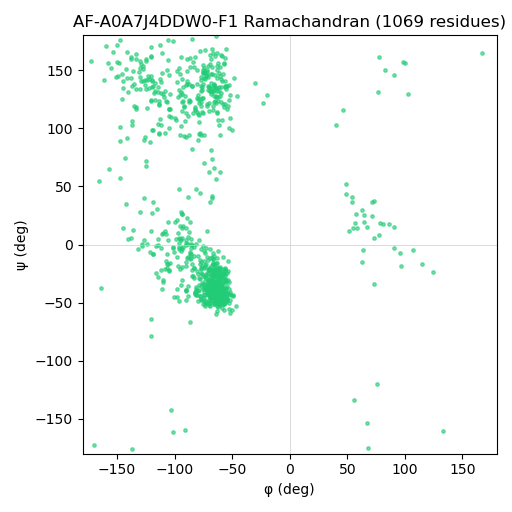A CA 1
ATOM 2592 C C . VAL A 1 356 ? -10.213 -1.435 14.757 1.00 86.94 356 VAL A C 1
ATOM 2594 O O . VAL A 1 356 ? -9.536 -2.345 14.284 1.00 86.94 356 VAL A O 1
ATOM 2597 N N . GLU A 1 357 ? -10.908 -1.553 15.876 1.00 89.62 357 GLU A N 1
ATOM 2598 C CA . GLU A 1 357 ? -11.046 -2.791 16.619 1.00 89.62 357 GLU A CA 1
ATOM 2599 C C . GLU A 1 357 ? -12.489 -3.273 16.556 1.00 89.62 357 GLU A C 1
ATOM 2601 O O . GLU A 1 357 ? -13.431 -2.479 16.622 1.00 89.62 357 GLU A O 1
ATOM 2606 N N . VAL A 1 358 ? -12.657 -4.586 16.457 1.00 88.88 358 VAL A N 1
ATOM 2607 C CA . VAL A 1 358 ? -13.956 -5.250 16.475 1.00 88.88 358 VAL A CA 1
ATOM 2608 C C . VAL A 1 358 ? -13.953 -6.323 17.551 1.00 88.88 358 VAL A C 1
ATOM 2610 O O . VAL A 1 358 ? -12.982 -7.061 17.705 1.00 88.88 358 VAL A O 1
ATOM 2613 N N . LYS A 1 359 ? -15.048 -6.406 18.298 1.00 85.62 359 LYS A N 1
ATOM 2614 C CA . LYS A 1 359 ? -15.271 -7.384 19.363 1.00 85.62 359 LYS A CA 1
ATOM 2615 C C . LYS A 1 359 ? -16.598 -8.093 19.128 1.00 85.62 359 LYS A C 1
ATOM 2617 O O . LYS A 1 359 ? -17.577 -7.462 18.740 1.00 85.62 359 LYS A O 1
ATOM 2622 N N . VAL A 1 360 ? -16.644 -9.399 19.378 1.00 82.62 360 VAL A N 1
ATOM 2623 C CA . VAL A 1 360 ? -17.870 -10.207 19.287 1.00 82.62 360 VAL A CA 1
ATOM 2624 C C . VAL A 1 360 ? -18.255 -10.690 20.681 1.00 82.62 360 VAL A C 1
ATOM 2626 O O . VAL A 1 360 ? -17.479 -11.386 21.334 1.00 82.62 360 VAL A O 1
ATOM 2629 N N . GLY A 1 361 ? -19.453 -10.333 21.144 1.00 74.69 361 GLY A N 1
ATOM 2630 C CA . GLY A 1 361 ? -19.932 -10.663 22.487 1.00 74.69 361 GLY A CA 1
ATOM 2631 C C . GLY A 1 361 ? -18.971 -10.161 23.568 1.00 74.69 361 GLY A C 1
ATOM 2632 O O . GLY A 1 361 ? -18.503 -9.027 23.498 1.00 74.69 361 GLY A O 1
ATOM 2633 N N . GLY A 1 362 ? -18.651 -11.007 24.548 1.00 64.06 362 GLY A N 1
ATOM 2634 C CA . GLY A 1 362 ? -17.634 -10.729 25.568 1.00 64.06 362 GLY A CA 1
ATOM 2635 C C . GLY A 1 362 ? -16.198 -11.114 25.184 1.00 64.06 362 GLY A C 1
ATOM 2636 O O . GLY A 1 362 ? -15.318 -11.072 26.037 1.00 64.06 362 GLY A O 1
ATOM 2637 N N . GLY A 1 363 ? -15.935 -11.449 23.914 1.00 72.25 363 GLY A N 1
ATOM 2638 C CA . GLY A 1 363 ? -14.592 -11.778 23.426 1.00 72.25 363 GLY A CA 1
ATOM 2639 C C . GLY A 1 363 ? -13.587 -10.619 23.492 1.00 72.25 363 GLY A C 1
ATOM 2640 O O . GLY A 1 363 ? -13.902 -9.498 23.889 1.00 72.25 363 GLY A O 1
ATOM 2641 N N . GLU A 1 364 ? -12.353 -10.886 23.070 1.00 77.44 364 GLU A N 1
ATOM 2642 C CA . GLU A 1 364 ? -11.305 -9.863 23.002 1.00 77.44 364 GLU A CA 1
ATOM 2643 C C . GLU A 1 364 ? -11.523 -8.904 21.822 1.00 77.44 364 GLU A C 1
ATOM 2645 O O . GLU A 1 364 ? -12.080 -9.279 20.787 1.00 77.44 364 GLU A O 1
ATOM 2650 N N . TRP A 1 365 ? -11.049 -7.665 21.968 1.00 81.81 365 TRP A N 1
ATOM 2651 C CA . TRP A 1 365 ? -10.975 -6.714 20.859 1.00 81.81 365 TRP A CA 1
ATOM 2652 C C . TRP A 1 365 ? -9.912 -7.156 19.852 1.00 81.81 365 TRP A C 1
ATOM 2654 O O . TRP A 1 365 ? -8.783 -7.485 20.220 1.00 81.81 365 TRP A O 1
ATOM 2664 N N . GLN A 1 366 ? -10.266 -7.148 18.570 1.00 82.38 366 GLN A N 1
ATOM 2665 C CA . GLN A 1 366 ? -9.396 -7.585 17.482 1.00 82.38 366 GLN A CA 1
ATOM 2666 C C . GLN A 1 366 ? -9.198 -6.471 16.465 1.00 82.38 366 GLN A C 1
ATOM 2668 O O . GLN A 1 366 ? -10.157 -5.830 16.044 1.00 82.38 366 GLN A O 1
ATOM 2673 N N . GLY A 1 367 ? -7.953 -6.265 16.038 1.00 79.88 367 GLY A N 1
ATOM 2674 C CA . GLY A 1 367 ? -7.625 -5.273 15.020 1.00 79.88 367 GLY A CA 1
ATOM 2675 C C . GLY A 1 367 ? -8.168 -5.658 13.643 1.00 79.88 367 GLY A C 1
ATOM 2676 O O . GLY A 1 367 ? -7.931 -6.766 13.162 1.00 79.88 367 GLY A O 1
ATOM 2677 N N . ALA A 1 368 ? -8.867 -4.731 12.996 1.00 78.19 368 ALA A N 1
ATOM 2678 C CA . ALA A 1 368 ? -9.309 -4.855 11.617 1.00 78.19 368 ALA A CA 1
ATOM 2679 C C . ALA A 1 368 ? -8.191 -4.483 10.626 1.00 78.19 368 ALA A C 1
ATOM 2681 O O . ALA A 1 368 ? -7.237 -3.773 10.945 1.00 78.19 368 ALA A O 1
ATOM 2682 N N . ALA A 1 369 ? -8.349 -4.928 9.383 1.00 67.94 369 ALA A N 1
ATOM 2683 C CA . ALA A 1 369 ? -7.552 -4.504 8.245 1.00 67.94 369 ALA A CA 1
ATOM 2684 C C . ALA A 1 369 ? -8.044 -3.154 7.723 1.00 67.94 369 ALA A C 1
ATOM 2686 O O . ALA A 1 369 ? -9.226 -3.010 7.397 1.00 67.94 369 ALA A O 1
ATOM 2687 N N . ASP A 1 370 ? -7.139 -2.194 7.561 1.00 70.69 370 ASP A N 1
ATOM 2688 C CA . ASP A 1 370 ? -7.440 -0.982 6.809 1.00 70.69 370 ASP A CA 1
ATOM 2689 C C . ASP A 1 370 ? -7.364 -1.257 5.297 1.00 70.69 370 ASP A C 1
ATOM 2691 O O . ASP A 1 370 ? -6.332 -1.685 4.772 1.00 70.69 370 ASP A O 1
ATOM 2695 N N . LEU A 1 371 ? -8.469 -1.019 4.592 1.00 65.12 371 LEU A N 1
ATOM 2696 C CA . LEU A 1 371 ? -8.605 -1.178 3.141 1.00 65.12 371 LEU A CA 1
ATOM 2697 C C . LEU A 1 371 ? -8.521 0.160 2.394 1.00 65.12 371 LEU A C 1
ATOM 2699 O O . LEU A 1 371 ? -8.624 0.200 1.160 1.00 65.12 371 LEU A O 1
ATOM 2703 N N . SER A 1 372 ? -8.381 1.270 3.114 1.00 60.28 372 SER A N 1
ATOM 2704 C CA . SER A 1 372 ? -8.308 2.593 2.524 1.00 60.28 372 SER A CA 1
ATOM 2705 C C . SER A 1 372 ? -6.979 2.821 1.798 1.00 60.28 372 SER A C 1
ATOM 2707 O O . SER A 1 372 ? -5.918 2.317 2.161 1.00 60.28 372 SER A O 1
ATOM 2709 N N . LYS A 1 373 ? -7.022 3.637 0.736 1.00 53.94 373 LYS A N 1
ATOM 2710 C CA . LYS A 1 373 ? -5.830 3.980 -0.062 1.00 53.94 373 LYS A CA 1
ATOM 2711 C C . LYS A 1 373 ? -4.795 4.787 0.725 1.00 53.94 373 LYS A C 1
ATOM 2713 O O . LYS A 1 373 ? -3.636 4.825 0.319 1.00 53.94 373 LYS A O 1
ATOM 2718 N N . ASN A 1 374 ? -5.227 5.451 1.793 1.00 56.84 374 ASN A N 1
ATOM 2719 C CA . ASN A 1 374 ? -4.403 6.366 2.570 1.00 56.84 374 ASN A CA 1
ATOM 2720 C C . ASN A 1 374 ? -4.020 5.776 3.938 1.00 56.84 374 ASN A C 1
ATOM 2722 O O . ASN A 1 374 ? -3.115 6.304 4.574 1.00 56.84 374 ASN A O 1
ATOM 2726 N N . GLY A 1 375 ? -4.663 4.698 4.393 1.00 62.09 375 GLY A N 1
ATOM 2727 C CA . GLY A 1 375 ? -4.532 4.214 5.769 1.00 62.09 375 GLY A CA 1
ATOM 2728 C C . GLY A 1 375 ? -5.413 4.984 6.770 1.00 62.09 375 GLY A C 1
ATOM 2729 O O . GLY A 1 375 ? -5.123 5.017 7.956 1.00 62.09 375 GLY A O 1
ATOM 2730 N N . ASP A 1 376 ? -6.421 5.717 6.303 1.00 68.44 376 ASP A N 1
ATOM 2731 C CA . ASP A 1 376 ? -7.304 6.556 7.134 1.00 68.44 376 ASP A CA 1
ATOM 2732 C C . ASP A 1 376 ? -8.554 5.822 7.653 1.00 68.44 376 ASP A C 1
ATOM 2734 O O . ASP A 1 376 ? -9.503 6.470 8.095 1.00 68.44 376 ASP A O 1
ATOM 2738 N N . TRP A 1 377 ? -8.597 4.490 7.566 1.00 82.19 377 TRP A N 1
ATOM 2739 C CA . TRP A 1 377 ? -9.737 3.661 7.971 1.00 82.19 377 TRP A CA 1
ATOM 2740 C C . TRP A 1 377 ? -11.062 3.983 7.257 1.00 82.19 377 TRP A C 1
ATOM 2742 O O . TRP A 1 377 ? -12.118 3.488 7.662 1.00 82.19 377 TRP A O 1
ATOM 2752 N N . ALA A 1 378 ? -11.041 4.746 6.151 1.00 75.56 378 ALA A N 1
ATOM 2753 C CA . ALA A 1 378 ? -12.251 5.074 5.384 1.00 75.56 378 ALA A CA 1
ATOM 2754 C C . ALA A 1 378 ? -12.997 3.829 4.881 1.00 75.56 378 ALA A C 1
ATOM 2756 O O . ALA A 1 378 ? -14.205 3.871 4.657 1.00 75.56 378 ALA A O 1
ATOM 2757 N N . SER A 1 379 ? -12.282 2.718 4.719 1.00 75.69 379 SER A N 1
ATOM 2758 C CA . SER A 1 379 ? -12.858 1.393 4.543 1.00 75.69 379 SER A CA 1
ATOM 2759 C C . SER A 1 379 ? -12.011 0.410 5.328 1.00 75.69 379 SER A C 1
ATOM 2761 O O . SER A 1 379 ? -10.791 0.425 5.200 1.00 75.69 379 SER A O 1
ATOM 2763 N N . TRP A 1 380 ? -12.646 -0.440 6.120 1.00 81.75 380 TRP A N 1
ATOM 2764 C CA . TRP A 1 380 ? -11.963 -1.434 6.934 1.00 81.75 380 TRP A CA 1
ATOM 2765 C C . TRP A 1 380 ? -12.704 -2.765 6.879 1.00 81.75 380 TRP A C 1
ATOM 2767 O O . TRP A 1 380 ? -13.884 -2.822 6.515 1.00 81.75 380 TRP A O 1
ATOM 2777 N N . ARG A 1 381 ? -12.005 -3.852 7.210 1.00 78.00 381 ARG A N 1
ATOM 2778 C CA . ARG A 1 381 ? -12.594 -5.191 7.260 1.00 78.00 381 ARG A CA 1
ATOM 2779 C C . ARG A 1 381 ? -11.895 -6.078 8.276 1.00 78.00 381 ARG A C 1
ATOM 2781 O O . ARG A 1 381 ? -10.678 -6.046 8.386 1.00 78.00 381 ARG A O 1
ATOM 2788 N N . ILE A 1 382 ? -12.651 -6.935 8.943 1.00 76.69 382 ILE A N 1
ATOM 2789 C CA . ILE A 1 382 ? -12.125 -7.981 9.816 1.00 76.69 382 ILE A CA 1
ATOM 2790 C C . ILE A 1 382 ? -12.775 -9.323 9.484 1.00 76.69 382 ILE A C 1
ATOM 2792 O O . ILE A 1 382 ? -13.925 -9.365 9.044 1.00 76.69 382 ILE A O 1
ATOM 2796 N N . LYS A 1 383 ? -12.036 -10.415 9.669 1.00 76.81 383 LYS A N 1
ATOM 2797 C CA . LYS A 1 383 ? -12.576 -11.773 9.641 1.00 76.81 383 LYS A CA 1
ATOM 2798 C C . LYS A 1 383 ? -12.920 -12.182 11.069 1.00 76.81 383 LYS A C 1
ATOM 2800 O O . LYS A 1 383 ? -12.080 -12.021 11.946 1.00 76.81 383 LYS A O 1
ATOM 2805 N N . LEU A 1 384 ? -14.132 -12.676 11.301 1.00 77.12 384 LEU A N 1
ATOM 2806 C CA . LEU A 1 384 ? -14.521 -13.153 12.626 1.00 77.12 384 LEU A CA 1
ATOM 2807 C C . LEU A 1 384 ? -13.821 -14.475 12.957 1.00 77.12 384 LEU A C 1
ATOM 2809 O O . LEU A 1 384 ? -13.621 -15.313 12.074 1.00 77.12 384 LEU A O 1
ATOM 2813 N N . ASP A 1 385 ? -13.490 -14.661 14.233 1.00 73.00 385 ASP A N 1
ATOM 2814 C CA . ASP A 1 385 ? -12.970 -15.926 14.745 1.00 73.00 385 ASP A CA 1
ATOM 2815 C C . ASP A 1 385 ? -13.991 -17.063 14.605 1.00 73.00 385 ASP A C 1
ATOM 2817 O O . ASP A 1 385 ? -15.203 -16.821 14.598 1.00 73.00 385 ASP A O 1
ATOM 2821 N N . PRO A 1 386 ? -13.520 -18.319 14.514 1.00 71.44 386 PRO A N 1
ATOM 2822 C CA . PRO A 1 386 ? -14.406 -19.461 14.419 1.00 71.44 386 PRO A CA 1
ATOM 2823 C C . PRO A 1 386 ? -15.259 -19.616 15.685 1.00 71.44 386 PRO A C 1
ATOM 2825 O O . PRO A 1 386 ? -14.730 -19.706 16.795 1.00 71.44 386 PRO A O 1
ATOM 2828 N N . HIS A 1 387 ? -16.576 -19.720 15.513 1.00 68.88 387 HIS A N 1
ATOM 2829 C CA . HIS A 1 387 ? -17.521 -20.063 16.579 1.00 68.88 387 HIS A CA 1
ATOM 2830 C C . HIS A 1 387 ? -18.007 -21.512 16.445 1.00 68.88 387 HIS A C 1
ATOM 2832 O O . HIS A 1 387 ? -18.117 -22.046 15.343 1.00 68.88 387 HIS A O 1
ATOM 2838 N N . GLU A 1 388 ? -18.260 -22.177 17.577 1.00 60.81 388 GLU A N 1
ATOM 2839 C CA . GLU A 1 388 ? -18.684 -23.590 17.613 1.00 60.81 388 GLU A CA 1
ATOM 2840 C C . GLU A 1 388 ? -20.204 -23.782 17.736 1.00 60.81 388 GLU A C 1
ATOM 2842 O O . GLU A 1 388 ? -20.687 -24.893 17.504 1.00 60.81 388 GLU A O 1
ATOM 2847 N N . GLN A 1 389 ? -20.932 -22.744 18.167 1.00 62.81 389 GLN A N 1
ATOM 2848 C CA . GLN A 1 389 ? -22.376 -22.790 18.404 1.00 62.81 389 GLN A CA 1
ATOM 2849 C C . GLN A 1 389 ?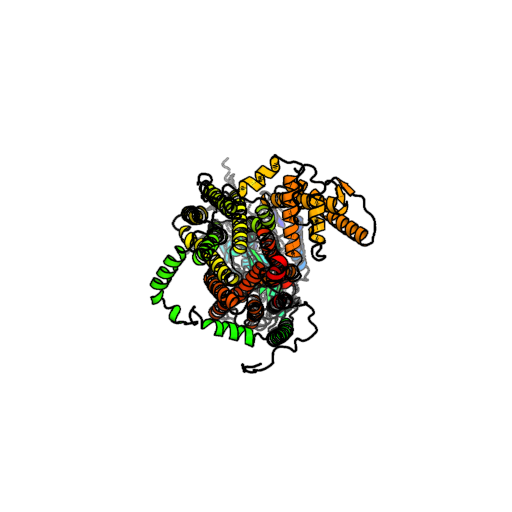 -23.087 -21.558 17.838 1.00 62.81 389 GLN A C 1
ATOM 2851 O O . GLN A 1 389 ? -22.624 -20.425 17.989 1.00 62.81 389 GLN A O 1
ATOM 2856 N N . SER A 1 390 ? -24.241 -21.805 17.218 1.00 66.06 390 SER A N 1
ATOM 2857 C CA . SER A 1 390 ? -25.122 -20.774 16.690 1.00 66.06 390 SER A CA 1
ATOM 2858 C C . SER A 1 390 ? -25.780 -20.050 17.853 1.00 66.06 390 SER A C 1
ATOM 2860 O O . SER A 1 390 ? -26.275 -20.690 18.783 1.00 66.06 390 SER A O 1
ATOM 2862 N N . GLY A 1 391 ? -25.850 -18.727 17.786 1.00 66.50 391 GLY A N 1
ATOM 2863 C CA . GLY A 1 391 ? -26.406 -17.939 18.876 1.00 66.50 391 GLY A CA 1
ATOM 2864 C C . GLY A 1 391 ? -26.553 -16.469 18.532 1.00 66.50 391 GLY A C 1
ATOM 2865 O O . GLY A 1 391 ? -25.895 -15.939 17.633 1.00 66.50 391 GLY A O 1
ATOM 2866 N N . ASN A 1 392 ? -27.439 -15.800 19.262 1.00 65.81 392 ASN A N 1
ATOM 2867 C CA . ASN A 1 392 ? -27.534 -14.351 19.221 1.00 65.81 392 ASN A CA 1
ATOM 2868 C C . ASN A 1 392 ? -26.284 -13.744 19.860 1.00 65.81 392 ASN A C 1
ATOM 2870 O O . ASN A 1 392 ? -25.883 -14.143 20.939 1.00 65.81 392 ASN A O 1
ATOM 2874 N N . THR A 1 393 ? -25.675 -12.744 19.243 1.00 72.56 393 THR A N 1
ATOM 2875 C CA . THR A 1 393 ? -24.578 -12.001 19.877 1.00 72.56 393 THR A CA 1
ATOM 2876 C C . THR A 1 393 ? -24.600 -10.550 19.425 1.00 72.56 393 THR A C 1
ATOM 2878 O O . THR A 1 393 ? -25.413 -10.161 18.584 1.00 72.56 393 THR A O 1
ATOM 2881 N N . THR A 1 394 ? -23.715 -9.736 19.980 1.00 76.81 394 THR A N 1
ATOM 2882 C CA . THR A 1 394 ? -23.511 -8.354 19.551 1.00 76.81 394 THR A CA 1
ATOM 2883 C C . THR A 1 394 ? -22.091 -8.208 19.037 1.00 76.81 394 THR A C 1
ATOM 2885 O O . THR A 1 394 ? -21.146 -8.624 19.701 1.00 76.81 394 THR A O 1
ATOM 2888 N N . ILE A 1 395 ? -21.942 -7.629 17.850 1.00 85.12 395 ILE A N 1
ATOM 2889 C CA . ILE A 1 395 ? -20.650 -7.189 17.331 1.00 85.12 395 ILE A CA 1
ATOM 2890 C C . ILE A 1 395 ? -20.501 -5.713 17.683 1.00 85.12 395 ILE A C 1
ATOM 2892 O O . ILE A 1 395 ? -21.420 -4.924 17.453 1.00 85.12 395 ILE A O 1
ATOM 2896 N N . TYR A 1 396 ? -19.353 -5.362 18.240 1.00 88.31 396 TYR A N 1
ATOM 2897 C CA . TYR A 1 396 ? -18.954 -4.008 18.586 1.00 88.31 396 TYR A CA 1
ATOM 2898 C C . TYR A 1 396 ? -17.803 -3.588 17.682 1.00 88.31 396 TYR A C 1
ATOM 2900 O O . TYR A 1 396 ? -16.897 -4.385 17.448 1.00 88.31 396 TYR A O 1
ATOM 2908 N N . ALA A 1 397 ? -17.805 -2.346 17.213 1.00 91.88 397 ALA A N 1
ATOM 2909 C CA . ALA A 1 397 ? -16.678 -1.747 16.512 1.00 91.88 397 ALA A CA 1
ATOM 2910 C C . ALA A 1 397 ? -16.329 -0.395 17.131 1.00 91.88 397 ALA A C 1
ATOM 2912 O O . ALA A 1 397 ? -17.217 0.382 17.482 1.00 91.88 397 ALA A O 1
ATOM 2913 N N . ARG A 1 398 ? -15.034 -0.101 17.234 1.00 92.19 398 ARG A N 1
ATOM 2914 C CA . ARG A 1 398 ? -14.514 1.200 17.670 1.00 92.19 398 ARG A CA 1
ATOM 2915 C C . ARG A 1 398 ? -13.268 1.566 16.880 1.00 92.19 398 ARG A C 1
ATOM 2917 O O . ARG A 1 398 ? -12.525 0.691 16.448 1.00 92.19 398 ARG A O 1
ATOM 2924 N N . LEU A 1 399 ? -13.023 2.855 16.712 1.00 92.06 399 LEU A N 1
ATOM 2925 C CA . LEU A 1 399 ? -11.788 3.388 16.152 1.00 92.06 399 LEU A CA 1
ATOM 2926 C C . LEU A 1 399 ? -10.937 3.947 17.296 1.00 92.06 399 LEU A C 1
ATOM 2928 O O . LEU A 1 399 ? -11.351 4.893 17.956 1.00 92.06 399 LEU A O 1
ATOM 2932 N N . VAL A 1 400 ? -9.758 3.377 17.526 1.00 88.94 400 VAL A N 1
ATOM 2933 C CA . VAL A 1 400 ? -8.843 3.755 18.613 1.00 88.94 400 VAL A CA 1
ATOM 2934 C C . VAL A 1 400 ? -7.682 4.559 18.039 1.00 88.94 400 VAL A C 1
ATOM 2936 O O . VAL A 1 400 ? -6.911 4.025 17.247 1.00 88.94 400 VAL A O 1
ATOM 2939 N N . MET A 1 401 ? -7.530 5.830 18.416 1.00 86.12 401 MET A N 1
ATOM 2940 C CA . MET A 1 401 ? -6.355 6.647 18.060 1.00 86.12 401 MET A CA 1
ATOM 2941 C C . MET A 1 401 ? -5.250 6.539 19.115 1.00 86.12 401 MET A C 1
ATOM 2943 O O . MET A 1 401 ? -4.067 6.453 18.780 1.00 86.12 401 MET A O 1
ATOM 2947 N N . SER A 1 402 ? -5.650 6.529 20.383 1.00 83.12 402 SER A N 1
ATOM 2948 C CA . SER A 1 402 ? -4.813 6.341 21.571 1.00 83.12 402 SER A CA 1
ATOM 2949 C C . SER A 1 402 ? -5.695 5.893 22.736 1.00 83.12 402 SER A C 1
ATOM 2951 O O . SER A 1 402 ? -6.915 5.990 22.632 1.00 83.12 402 SER A O 1
ATOM 2953 N N . ASP A 1 403 ? -5.101 5.495 23.862 1.00 76.50 403 ASP A N 1
ATOM 2954 C CA . ASP A 1 403 ? -5.856 5.100 25.065 1.00 76.50 403 ASP A CA 1
ATOM 2955 C C . ASP A 1 403 ? -6.840 6.197 25.536 1.00 76.50 403 ASP A C 1
ATOM 2957 O O . ASP A 1 403 ? -7.928 5.888 26.008 1.00 76.50 403 ASP A O 1
ATOM 2961 N N . ASP A 1 404 ? -6.506 7.474 25.307 1.00 81.88 404 ASP A N 1
ATOM 2962 C CA . ASP A 1 404 ? -7.336 8.635 25.672 1.00 81.88 404 ASP A CA 1
ATOM 2963 C C . ASP A 1 404 ? -8.218 9.180 24.519 1.00 81.88 404 ASP A C 1
ATOM 2965 O O . ASP A 1 404 ? -8.813 10.247 24.654 1.00 81.88 404 ASP A O 1
ATOM 2969 N N . SER A 1 405 ? -8.259 8.525 23.350 1.00 86.62 405 SER A N 1
ATOM 2970 C CA . SER A 1 405 ? -9.022 9.003 22.179 1.00 86.62 405 SER A CA 1
ATOM 2971 C C . SER A 1 405 ? -9.548 7.829 21.353 1.00 86.62 405 SER A C 1
ATOM 2973 O O . SER A 1 405 ? -8.818 7.211 20.567 1.00 86.62 405 SER A O 1
ATOM 2975 N N . ILE A 1 406 ? -10.833 7.531 21.535 1.00 90.44 406 ILE A N 1
ATOM 2976 C CA . ILE A 1 406 ? -11.577 6.491 20.822 1.00 90.44 406 ILE A CA 1
ATOM 2977 C C . ILE A 1 406 ? -12.860 7.065 20.216 1.00 90.44 406 ILE A C 1
ATOM 2979 O O . ILE A 1 406 ? -13.446 8.005 20.748 1.00 90.44 406 ILE A O 1
ATOM 2983 N N . SER A 1 407 ? -13.339 6.496 19.112 1.00 91.19 407 SER A N 1
ATOM 2984 C CA . SER A 1 407 ? -14.677 6.816 18.610 1.00 91.19 407 SER A CA 1
ATOM 2985 C C . SER A 1 407 ? -15.759 6.281 19.548 1.00 91.19 407 SER A C 1
ATOM 2987 O O . SER A 1 407 ? -15.525 5.295 20.254 1.00 91.19 407 SER A O 1
ATOM 2989 N N . PRO A 1 408 ? -16.986 6.825 19.469 1.00 88.12 408 PRO A N 1
ATOM 2990 C CA . PRO A 1 408 ? -18.163 6.113 19.951 1.00 88.12 408 PRO A CA 1
ATOM 2991 C C . PRO A 1 408 ? -18.189 4.671 19.417 1.00 88.12 408 PRO A C 1
ATOM 2993 O O . PRO A 1 408 ? -17.763 4.415 18.284 1.00 88.12 408 PRO A O 1
ATOM 2996 N N . VAL A 1 409 ? -18.650 3.736 20.248 1.00 88.88 409 VAL A N 1
ATOM 2997 C CA . VAL A 1 409 ? -18.754 2.316 19.890 1.00 88.88 409 VAL A CA 1
ATOM 2998 C C . VAL A 1 409 ? -19.990 2.119 19.016 1.00 88.88 409 VAL A C 1
ATOM 3000 O O . VAL A 1 409 ? -21.094 2.463 19.425 1.00 88.88 409 VAL A O 1
ATOM 3003 N N . ASP A 1 410 ? -19.829 1.538 17.827 1.00 89.06 410 ASP A N 1
ATOM 3004 C CA . ASP A 1 410 ? -20.964 1.056 17.036 1.00 89.06 410 ASP A CA 1
ATOM 3005 C C . ASP A 1 410 ? -21.285 -0.378 17.462 1.00 89.06 410 ASP A C 1
ATOM 3007 O O . ASP A 1 410 ? -20.415 -1.248 17.423 1.00 89.06 410 ASP A O 1
ATOM 3011 N N . ALA A 1 411 ? -22.525 -0.635 17.874 1.00 84.81 411 ALA A N 1
ATOM 3012 C CA . ALA A 1 411 ? -22.986 -1.947 18.315 1.00 84.81 411 ALA A CA 1
ATOM 3013 C C . ALA A 1 411 ? -24.094 -2.481 17.391 1.00 84.81 411 ALA A C 1
ATOM 3015 O O . ALA A 1 411 ? -25.066 -1.789 17.057 1.00 84.81 411 ALA A O 1
ATOM 3016 N N . ARG A 1 412 ? -23.972 -3.743 16.964 1.00 82.62 412 ARG A N 1
ATOM 3017 C CA . ARG A 1 412 ? -24.951 -4.433 16.108 1.00 82.62 412 ARG A CA 1
ATOM 3018 C C . ARG A 1 412 ? -25.241 -5.829 16.644 1.00 82.62 412 ARG A C 1
ATOM 3020 O O . ARG A 1 412 ? -24.360 -6.679 16.690 1.00 82.62 412 ARG A O 1
ATOM 3027 N N . ARG A 1 413 ? -26.500 -6.088 17.010 1.00 74.88 413 ARG A N 1
ATOM 3028 C CA . ARG A 1 413 ? -26.973 -7.443 17.343 1.00 74.88 413 ARG A CA 1
ATOM 3029 C C . ARG A 1 413 ? -27.027 -8.290 16.073 1.00 74.88 413 ARG A C 1
ATOM 3031 O O . ARG A 1 413 ? -27.546 -7.816 15.068 1.00 74.88 413 ARG A O 1
ATOM 3038 N N . VAL A 1 414 ? -26.546 -9.523 16.113 1.00 79.12 414 VAL A N 1
ATOM 3039 C CA . VAL A 1 414 ? -26.451 -10.448 14.972 1.00 79.12 414 VAL A CA 1
ATOM 3040 C C . VAL A 1 414 ? -26.789 -11.873 15.410 1.00 79.12 414 VAL A C 1
ATOM 3042 O O . VAL A 1 414 ? -26.826 -12.163 16.607 1.00 79.12 414 VAL A O 1
ATOM 3045 N N . ILE A 1 415 ? -27.027 -12.758 14.445 1.00 76.12 415 ILE A N 1
ATOM 3046 C CA . ILE A 1 415 ? -27.257 -14.189 14.675 1.00 76.12 415 ILE A CA 1
ATOM 3047 C C . ILE A 1 415 ? -26.073 -14.947 14.073 1.00 76.12 415 ILE A C 1
ATOM 3049 O O . ILE A 1 415 ? -25.943 -15.006 12.851 1.00 76.12 415 ILE A O 1
ATOM 3053 N N . LEU A 1 416 ? -25.196 -15.507 14.905 1.00 77.19 416 LEU A N 1
ATOM 3054 C CA . LEU A 1 416 ? -24.122 -16.382 14.435 1.00 77.19 416 LEU A CA 1
ATOM 3055 C C . LEU A 1 416 ? -24.705 -17.753 14.081 1.00 77.19 416 LEU A C 1
ATOM 3057 O O . LEU A 1 416 ? -25.477 -18.304 14.863 1.00 77.19 416 LEU A O 1
ATOM 3061 N N . ILE A 1 417 ? -24.348 -18.303 12.918 1.00 78.94 417 ILE A N 1
ATOM 3062 C CA . ILE A 1 417 ? -24.788 -19.637 12.472 1.00 78.94 417 ILE A CA 1
ATOM 3063 C C . ILE A 1 417 ? -23.589 -20.574 12.266 1.00 78.94 417 ILE A C 1
ATOM 3065 O O . ILE A 1 417 ? -22.571 -20.171 11.704 1.00 78.94 417 ILE A O 1
ATOM 3069 N N . ASP A 1 418 ? -23.704 -21.821 12.727 1.00 64.88 418 ASP A N 1
ATOM 3070 C CA . ASP A 1 418 ? -22.622 -22.830 12.750 1.00 64.88 418 ASP A CA 1
ATOM 3071 C C . ASP A 1 418 ? -22.229 -23.355 11.379 1.00 64.88 418 ASP A C 1
ATOM 3073 O O . ASP A 1 418 ? -21.136 -23.897 11.191 1.00 64.88 418 ASP A O 1
ATOM 3077 N N . GLU A 1 419 ? -23.129 -23.240 10.406 1.00 62.34 419 GLU A N 1
ATOM 3078 C CA . GLU A 1 419 ? -22.808 -23.636 9.049 1.00 62.34 419 GLU A CA 1
ATOM 3079 C C . GLU A 1 419 ? -21.657 -22.755 8.542 1.00 62.34 419 GLU A C 1
ATOM 3081 O O . GLU A 1 419 ? -21.764 -21.525 8.496 1.00 62.34 419 GLU A O 1
ATOM 3086 N N . MET A 1 420 ? -20.557 -23.395 8.104 1.00 48.56 420 MET A N 1
ATOM 3087 C CA . MET A 1 420 ? -19.692 -22.790 7.092 1.00 48.56 420 MET A CA 1
ATOM 3088 C C . MET A 1 420 ? -20.638 -22.423 5.976 1.00 48.56 420 MET A C 1
ATOM 3090 O O . MET A 1 420 ? -21.206 -23.305 5.324 1.00 48.56 420 MET A O 1
ATOM 3094 N N . SER A 1 421 ? -20.869 -21.132 5.819 1.00 38.94 421 SER A N 1
ATOM 3095 C CA . SER A 1 421 ? -21.853 -20.684 4.874 1.00 38.94 421 SER A CA 1
ATOM 3096 C C . SER A 1 421 ? -21.504 -21.300 3.510 1.00 38.94 421 SER A C 1
ATOM 3098 O O . SER A 1 421 ? -20.453 -21.034 2.927 1.00 38.94 421 SER A O 1
ATOM 3100 N N . ALA A 1 422 ? -22.392 -22.144 2.967 1.00 37.94 422 ALA A N 1
ATOM 3101 C CA . ALA A 1 422 ? -22.376 -22.492 1.540 1.00 37.94 422 ALA A CA 1
ATOM 3102 C C . ALA A 1 422 ? -22.631 -21.235 0.671 1.00 37.94 422 ALA A C 1
ATOM 3104 O O . ALA A 1 422 ? -22.532 -21.267 -0.555 1.00 37.94 422 ALA A O 1
ATOM 3105 N N . VAL A 1 423 ? -22.925 -20.123 1.349 1.00 35.28 423 VAL A N 1
ATOM 3106 C CA . VAL A 1 423 ? -23.079 -18.736 0.921 1.00 35.28 423 VAL A CA 1
ATOM 3107 C C . VAL A 1 423 ? -21.966 -17.875 1.580 1.00 35.28 423 VAL A C 1
ATOM 3109 O O . VAL A 1 423 ? -22.186 -16.732 1.961 1.00 35.28 423 VAL A O 1
ATOM 3112 N N . GLY A 1 424 ? -20.794 -18.476 1.834 1.00 34.09 424 GLY A N 1
ATOM 3113 C CA . GLY A 1 424 ? -19.664 -17.938 2.611 1.00 34.09 424 GLY A CA 1
ATOM 3114 C C . GLY A 1 424 ? -18.584 -17.270 1.770 1.00 34.09 424 GLY A C 1
ATOM 3115 O O . GLY A 1 424 ? -17.484 -17.014 2.245 1.00 34.09 424 GLY A O 1
ATOM 3116 N N . ALA A 1 425 ? -18.898 -16.948 0.516 1.00 36.31 425 ALA A N 1
ATOM 3117 C CA . ALA A 1 425 ? -18.324 -15.744 -0.052 1.00 36.31 425 ALA A CA 1
ATOM 3118 C C . ALA A 1 425 ? -19.000 -14.591 0.688 1.00 36.31 425 ALA A C 1
ATOM 3120 O O . ALA A 1 425 ? -20.229 -14.528 0.678 1.00 36.31 425 ALA A O 1
ATOM 3121 N N . ALA A 1 426 ? -18.205 -13.745 1.350 1.00 40.91 426 ALA A N 1
ATOM 3122 C CA . ALA A 1 426 ? -18.620 -12.461 1.905 1.00 40.91 426 ALA A CA 1
ATOM 3123 C C . ALA A 1 426 ? -19.859 -11.933 1.175 1.00 40.91 426 ALA A C 1
ATOM 3125 O O . ALA A 1 426 ? -19.817 -11.814 -0.052 1.00 40.91 426 ALA A O 1
ATOM 3126 N N . VAL A 1 427 ? -20.960 -11.686 1.887 1.00 41.50 427 VAL A N 1
ATOM 3127 C CA . VAL A 1 427 ? -22.182 -11.139 1.286 1.00 41.50 427 VAL A CA 1
ATOM 3128 C C . VAL A 1 427 ? -21.789 -9.874 0.508 1.00 41.50 427 VAL A C 1
ATOM 3130 O O . VAL A 1 427 ? -21.523 -8.836 1.100 1.00 41.50 427 VAL A O 1
ATOM 3133 N N . GLY A 1 428 ? -21.660 -9.999 -0.822 1.00 50.69 428 GLY A N 1
ATOM 3134 C CA . GLY A 1 428 ? -21.197 -8.942 -1.730 1.00 50.69 428 GLY A CA 1
ATOM 3135 C C . GLY A 1 428 ? -19.994 -9.255 -2.643 1.00 50.69 428 GLY A C 1
ATOM 3136 O O . GLY A 1 428 ? -19.896 -8.622 -3.695 1.00 50.69 428 GLY A O 1
ATOM 3137 N N . LEU A 1 429 ? -19.107 -10.214 -2.331 1.00 57.09 429 LEU A N 1
ATOM 3138 C CA . LEU A 1 429 ? -17.895 -10.471 -3.135 1.00 57.09 429 LEU A CA 1
ATOM 3139 C C . LEU A 1 429 ? -18.078 -11.605 -4.153 1.00 57.09 429 LEU A C 1
ATOM 3141 O O . LEU A 1 429 ? -18.556 -12.697 -3.851 1.00 57.09 429 LEU A O 1
ATOM 3145 N N . VAL A 1 430 ? -17.646 -11.357 -5.387 1.00 71.00 430 VAL A N 1
ATOM 3146 C CA . VAL A 1 430 ? -17.667 -12.323 -6.483 1.00 71.00 430 VAL A CA 1
ATOM 3147 C C . VAL A 1 430 ? -16.474 -13.269 -6.336 1.00 71.00 430 VAL A C 1
ATOM 3149 O O . VAL A 1 430 ? -15.329 -12.874 -6.537 1.00 71.00 430 VAL A O 1
ATOM 3152 N N . SER A 1 431 ? -16.734 -14.539 -6.035 1.00 74.00 431 SER A N 1
ATOM 3153 C CA . SER A 1 431 ? -15.719 -15.590 -6.145 1.00 74.00 431 SER A CA 1
ATOM 3154 C C . SER A 1 431 ? -15.765 -16.197 -7.545 1.00 74.00 431 SER A C 1
ATOM 3156 O O . SER A 1 431 ? -16.755 -16.816 -7.949 1.00 74.00 431 SER A O 1
ATOM 3158 N N . ILE A 1 432 ? -14.703 -15.991 -8.319 1.00 75.31 432 ILE A N 1
ATOM 3159 C CA . ILE A 1 432 ? -14.517 -16.620 -9.620 1.00 75.31 432 ILE A CA 1
ATOM 3160 C C . ILE A 1 432 ? -13.474 -17.720 -9.439 1.00 75.31 432 ILE A C 1
ATOM 3162 O O . ILE A 1 432 ? -12.321 -17.461 -9.108 1.00 75.31 432 ILE A O 1
ATOM 3166 N N . GLY A 1 433 ? -13.884 -18.972 -9.656 1.00 74.06 433 GLY A N 1
ATOM 3167 C CA . GLY A 1 433 ? -12.996 -20.123 -9.502 1.00 74.06 433 GLY A CA 1
ATOM 3168 C C . GLY A 1 433 ? -11.717 -20.030 -10.349 1.00 74.06 433 GLY A C 1
ATOM 3169 O O . GLY A 1 433 ? -11.599 -19.240 -11.288 1.00 74.06 433 GLY A O 1
ATOM 3170 N N . SER A 1 434 ? -10.762 -20.917 -10.064 1.00 88.25 434 SER A N 1
ATOM 3171 C CA . SER A 1 434 ? -9.406 -20.905 -10.642 1.00 88.25 434 SER A CA 1
ATOM 3172 C C . SER A 1 434 ? -9.331 -20.980 -12.179 1.00 88.25 434 SER A C 1
ATOM 3174 O O . SER A 1 434 ? -8.277 -20.737 -12.771 1.00 88.25 434 SER A O 1
ATOM 3176 N N . TYR A 1 435 ? -10.449 -21.262 -12.856 1.00 88.25 435 TYR A N 1
ATOM 3177 C CA . TYR A 1 435 ? -10.571 -21.256 -14.313 1.00 88.25 435 TYR A CA 1
ATOM 3178 C C . TYR A 1 435 ? -10.218 -19.907 -14.957 1.00 88.25 435 TYR A C 1
ATOM 3180 O O . TYR A 1 435 ? -9.709 -19.913 -16.079 1.00 88.25 435 TYR A O 1
ATOM 3188 N N . VAL A 1 436 ? -10.412 -18.778 -14.256 1.00 91.56 436 VAL A N 1
ATOM 3189 C CA . VAL A 1 436 ? -9.975 -17.444 -14.724 1.00 91.56 436 VAL A CA 1
ATOM 3190 C C . VAL A 1 436 ? -8.482 -17.397 -15.019 1.00 91.56 436 VAL A C 1
ATOM 3192 O O . VAL A 1 436 ? -8.070 -16.694 -15.935 1.00 91.56 436 VAL A O 1
ATOM 3195 N N . PHE A 1 437 ? -7.681 -18.174 -14.292 1.00 95.62 437 PHE A N 1
ATOM 3196 C CA . PHE A 1 437 ? -6.252 -18.297 -14.537 1.00 95.62 437 PHE A CA 1
ATOM 3197 C C . PHE A 1 437 ? -5.910 -19.514 -15.402 1.00 95.62 437 PHE A C 1
ATOM 3199 O O . PHE A 1 437 ? -5.177 -19.389 -16.381 1.00 95.62 437 PHE A O 1
ATOM 3206 N N . PHE A 1 438 ? -6.436 -20.701 -15.082 1.00 95.38 438 PHE A N 1
ATOM 3207 C CA . PHE A 1 438 ? -5.982 -21.933 -15.738 1.00 95.38 438 PHE A CA 1
ATOM 3208 C C . PHE A 1 438 ? -6.343 -22.008 -17.226 1.00 95.38 438 PHE A C 1
ATOM 3210 O O . PHE A 1 438 ? -5.555 -22.548 -18.002 1.00 95.38 438 PHE A O 1
ATOM 3217 N N . ILE A 1 439 ? -7.480 -21.445 -17.653 1.00 94.56 439 ILE A N 1
ATOM 3218 C CA . ILE A 1 439 ? -7.846 -21.398 -19.078 1.00 94.56 439 ILE A CA 1
ATOM 3219 C C . ILE A 1 439 ? -6.833 -20.556 -19.874 1.00 94.56 439 ILE A C 1
ATOM 3221 O O . ILE A 1 439 ? -6.218 -21.106 -20.794 1.00 94.56 439 ILE A O 1
ATOM 3225 N N . PRO A 1 440 ? -6.590 -19.267 -19.548 1.00 95.50 440 PRO A N 1
ATOM 3226 C CA . PRO A 1 440 ? -5.570 -18.491 -20.249 1.00 95.50 440 PRO A CA 1
ATOM 3227 C C . PRO A 1 440 ? -4.165 -19.063 -20.067 1.00 95.50 440 PRO A C 1
ATOM 3229 O O . PRO A 1 440 ? -3.399 -19.058 -21.025 1.00 95.50 440 PRO A O 1
ATOM 3232 N N . PHE A 1 441 ? -3.833 -19.637 -18.911 1.00 97.31 441 PHE A N 1
ATOM 3233 C CA . PHE A 1 441 ? -2.533 -20.272 -18.695 1.00 97.31 441 PHE A CA 1
ATOM 3234 C C . PHE A 1 441 ? -2.281 -21.440 -19.659 1.00 97.31 441 PHE A C 1
ATOM 3236 O O . PHE A 1 441 ? -1.228 -21.500 -20.289 1.00 97.31 441 PHE A O 1
ATOM 3243 N N . VAL A 1 442 ? -3.257 -22.336 -19.846 1.00 96.94 442 VAL A N 1
ATOM 3244 C CA . VAL A 1 442 ? -3.141 -23.448 -20.806 1.00 96.94 442 VAL A CA 1
ATOM 3245 C C . VAL A 1 442 ? -3.075 -22.937 -22.247 1.00 96.94 442 VAL A C 1
ATOM 3247 O O . VAL A 1 442 ? -2.279 -23.453 -23.032 1.00 96.94 442 VAL A O 1
ATOM 3250 N N . MET A 1 443 ? -3.850 -21.903 -22.599 1.00 96.25 443 MET A N 1
ATOM 3251 C CA . MET A 1 443 ? -3.754 -21.271 -23.924 1.00 96.25 443 MET A CA 1
ATOM 3252 C C . MET A 1 443 ? -2.358 -20.688 -24.174 1.00 96.25 443 MET A C 1
ATOM 3254 O O . MET A 1 443 ? -1.818 -20.844 -25.268 1.00 96.25 443 MET A O 1
ATOM 3258 N N . ILE A 1 444 ? -1.746 -20.073 -23.161 1.00 96.81 444 ILE A N 1
ATOM 3259 C CA . ILE A 1 444 ? -0.395 -19.513 -23.256 1.00 96.81 444 ILE A CA 1
ATOM 3260 C C . ILE A 1 444 ? 0.666 -20.604 -23.307 1.00 96.81 444 ILE A C 1
ATOM 3262 O O . ILE A 1 444 ? 1.601 -20.477 -24.085 1.00 96.81 444 ILE A O 1
ATOM 3266 N N . LEU A 1 445 ? 0.517 -21.705 -22.568 1.00 96.94 445 LEU A N 1
ATOM 3267 C CA . LEU A 1 445 ? 1.410 -22.858 -22.712 1.00 96.94 445 LEU A CA 1
ATOM 3268 C C . LEU A 1 445 ? 1.338 -23.460 -24.121 1.00 96.94 445 LEU A C 1
ATOM 3270 O O . LEU A 1 445 ? 2.372 -23.816 -24.685 1.00 96.94 445 LEU A O 1
ATOM 3274 N N . ALA A 1 446 ? 0.141 -23.544 -24.708 1.00 96.25 446 ALA A N 1
ATOM 3275 C CA . ALA A 1 446 ? -0.029 -23.989 -26.087 1.00 96.25 446 ALA A CA 1
ATOM 3276 C C . ALA A 1 446 ? 0.610 -23.006 -27.084 1.00 96.25 446 ALA A C 1
ATOM 3278 O O . ALA A 1 446 ? 1.313 -23.443 -27.994 1.00 96.25 446 ALA A O 1
ATOM 3279 N N . LEU A 1 447 ? 0.424 -21.696 -26.884 1.00 94.50 447 LEU A N 1
ATOM 3280 C CA . LEU A 1 447 ? 1.069 -20.651 -27.684 1.00 94.50 447 LEU A CA 1
ATOM 3281 C C . LEU A 1 447 ? 2.598 -20.718 -27.569 1.00 94.50 447 LEU A C 1
ATOM 3283 O O . LEU A 1 447 ? 3.284 -20.717 -28.584 1.00 94.50 447 LEU A O 1
ATOM 3287 N N . LEU A 1 448 ? 3.136 -20.836 -26.355 1.00 94.31 448 LEU A N 1
ATOM 3288 C CA . LEU A 1 448 ? 4.569 -20.960 -26.099 1.00 94.31 448 LEU A CA 1
ATOM 3289 C C . LEU A 1 448 ? 5.133 -22.220 -26.766 1.00 94.31 448 LEU A C 1
ATOM 3291 O O . LEU A 1 448 ? 6.175 -22.158 -27.410 1.00 94.31 448 LEU A O 1
ATOM 3295 N N . GLY A 1 449 ? 4.424 -23.349 -26.672 1.00 92.56 449 GLY A N 1
ATOM 3296 C CA . GLY A 1 449 ? 4.786 -24.585 -27.366 1.00 92.56 449 GLY A CA 1
ATOM 3297 C C . GLY A 1 449 ? 4.785 -24.427 -28.888 1.00 92.56 449 GLY A C 1
ATOM 3298 O O . GLY A 1 449 ? 5.715 -24.882 -29.549 1.00 92.56 449 GLY A O 1
ATOM 3299 N N . TYR A 1 450 ? 3.784 -23.736 -29.441 1.00 93.88 450 TYR A N 1
ATOM 3300 C CA . TYR A 1 450 ? 3.715 -23.404 -30.865 1.00 93.88 450 TYR A CA 1
ATOM 3301 C C . TYR A 1 450 ? 4.896 -22.531 -31.310 1.00 93.88 450 TYR A C 1
ATOM 3303 O O . TYR A 1 450 ? 5.558 -22.865 -32.292 1.00 93.88 450 TYR A O 1
ATOM 3311 N N . ILE A 1 451 ? 5.208 -21.467 -30.564 1.00 91.38 451 ILE A N 1
ATOM 3312 C CA . ILE A 1 451 ? 6.352 -20.579 -30.828 1.00 91.38 451 ILE A CA 1
ATOM 3313 C C . ILE A 1 451 ? 7.659 -21.375 -30.779 1.00 91.38 451 ILE A C 1
ATOM 3315 O O . ILE A 1 451 ? 8.444 -21.325 -31.720 1.00 91.38 451 ILE A O 1
ATOM 3319 N N . MET A 1 452 ? 7.857 -22.170 -29.725 1.00 91.25 452 MET A N 1
ATOM 3320 C CA . MET A 1 452 ? 9.070 -22.961 -29.514 1.00 91.25 452 MET A CA 1
ATOM 3321 C C . MET A 1 452 ? 9.340 -23.940 -30.668 1.00 91.25 452 MET A C 1
ATOM 3323 O O . MET A 1 452 ? 10.494 -24.128 -31.058 1.00 91.25 452 MET A O 1
ATOM 3327 N N . ILE A 1 453 ? 8.285 -24.550 -31.224 1.00 90.25 453 ILE A N 1
ATOM 3328 C CA . ILE A 1 453 ? 8.373 -25.463 -32.372 1.00 90.25 453 ILE A CA 1
ATOM 3329 C C . ILE A 1 453 ? 8.639 -24.690 -33.668 1.00 90.25 453 ILE A C 1
ATOM 3331 O O . ILE A 1 453 ? 9.552 -25.051 -34.412 1.00 90.25 453 ILE A O 1
ATOM 3335 N N . ASN A 1 454 ? 7.870 -23.633 -33.940 1.00 89.69 454 ASN A N 1
ATOM 3336 C CA . ASN A 1 454 ? 7.975 -22.883 -35.194 1.00 89.69 454 ASN A CA 1
ATOM 3337 C C . ASN A 1 454 ? 9.302 -22.137 -35.326 1.00 89.69 454 ASN A C 1
ATOM 3339 O O . ASN A 1 454 ? 9.910 -22.145 -36.392 1.00 89.69 454 ASN A O 1
ATOM 3343 N N . GLU A 1 455 ? 9.772 -21.525 -34.245 1.00 86.44 455 GLU A N 1
ATOM 3344 C CA . GLU A 1 455 ? 11.046 -20.808 -34.214 1.00 86.44 455 GLU A CA 1
ATOM 3345 C C . GLU A 1 455 ? 12.239 -21.732 -33.920 1.00 86.44 455 GLU A C 1
ATOM 3347 O O . GLU A 1 455 ? 13.367 -21.262 -33.773 1.00 86.44 455 GLU A O 1
ATOM 3352 N N . ARG A 1 456 ? 12.009 -23.051 -33.823 1.00 87.25 456 ARG A N 1
ATOM 3353 C CA . ARG A 1 456 ? 13.041 -24.077 -33.605 1.00 87.25 456 ARG A CA 1
ATOM 3354 C C . ARG A 1 456 ? 13.990 -23.740 -32.455 1.00 87.25 456 ARG A C 1
ATOM 3356 O O . ARG A 1 456 ? 15.219 -23.763 -32.597 1.00 87.25 456 ARG A O 1
ATOM 3363 N N . TRP A 1 457 ? 13.420 -23.426 -31.291 1.00 85.62 457 TRP A N 1
ATOM 3364 C CA . TRP A 1 457 ? 14.213 -23.128 -30.094 1.00 85.62 457 TRP A CA 1
ATOM 3365 C C . TRP A 1 457 ? 15.099 -24.309 -29.689 1.00 85.62 457 TRP A C 1
ATOM 3367 O O . TRP A 1 457 ? 16.154 -24.095 -29.105 1.00 85.62 457 TRP A O 1
ATOM 3377 N N . ASP A 1 458 ? 14.726 -25.542 -30.050 1.00 81.25 458 ASP A N 1
ATOM 3378 C CA . ASP A 1 458 ? 15.569 -26.732 -29.911 1.00 81.25 458 ASP A CA 1
ATOM 3379 C C . ASP A 1 458 ? 16.948 -26.518 -30.548 1.00 81.25 458 ASP A C 1
ATOM 3381 O O . ASP A 1 458 ? 17.972 -26.737 -29.903 1.00 81.25 458 ASP A O 1
ATOM 3385 N N . ARG A 1 459 ? 16.989 -26.002 -31.781 1.00 80.06 459 ARG A N 1
ATOM 3386 C CA . ARG A 1 459 ? 18.239 -25.672 -32.468 1.00 80.06 459 ARG A CA 1
ATOM 3387 C C . ARG A 1 459 ? 18.943 -24.489 -31.837 1.00 80.06 459 ARG A C 1
ATOM 3389 O O . ARG A 1 459 ? 20.150 -24.574 -31.657 1.00 80.06 459 ARG A O 1
ATOM 3396 N N . LYS A 1 460 ? 18.208 -23.429 -31.485 1.00 77.25 460 LYS A N 1
ATOM 3397 C CA . LYS A 1 460 ? 18.763 -22.209 -30.870 1.00 77.25 460 LYS A CA 1
ATOM 3398 C C . LYS A 1 460 ? 19.445 -22.511 -29.531 1.00 77.25 460 LYS A C 1
ATOM 3400 O O . LYS A 1 460 ? 20.540 -22.028 -29.250 1.00 77.25 460 LYS A O 1
ATOM 3405 N N . PHE A 1 461 ? 18.822 -23.352 -28.711 1.00 80.75 461 PHE A N 1
ATOM 3406 C CA . PHE A 1 461 ? 19.360 -23.759 -27.417 1.00 80.75 461 PHE A CA 1
ATOM 3407 C C . PHE A 1 461 ? 20.503 -24.759 -27.570 1.00 80.75 461 PHE A C 1
ATOM 3409 O O . PHE A 1 461 ? 21.509 -24.623 -26.878 1.00 80.75 461 PHE A O 1
ATOM 3416 N N . LEU A 1 462 ? 20.397 -25.725 -28.490 1.00 75.75 462 LEU A N 1
ATOM 3417 C CA . LEU A 1 462 ? 21.497 -26.646 -28.785 1.00 75.75 462 LEU A CA 1
ATOM 3418 C C . LEU A 1 462 ? 22.712 -25.910 -29.358 1.00 75.75 462 LEU A C 1
ATOM 3420 O O . LEU A 1 462 ? 23.824 -26.196 -28.927 1.00 75.75 462 LEU A O 1
ATOM 3424 N N . SER A 1 463 ? 22.519 -24.930 -30.245 1.00 72.25 463 SER A N 1
ATOM 3425 C CA . SER A 1 463 ? 23.610 -24.112 -30.783 1.00 72.25 463 SER A CA 1
ATOM 3426 C C . SER A 1 463 ? 24.268 -23.261 -29.702 1.00 72.25 463 SER A C 1
ATOM 3428 O O . SER A 1 463 ? 25.490 -23.185 -29.662 1.00 72.25 463 SER A O 1
ATOM 3430 N N . ALA A 1 464 ? 23.483 -22.683 -28.787 1.00 69.88 464 ALA A N 1
ATOM 3431 C CA . ALA A 1 464 ? 24.000 -21.940 -27.635 1.00 69.88 464 ALA A CA 1
ATOM 3432 C C . ALA A 1 464 ? 24.732 -22.832 -26.614 1.00 69.88 464 ALA A C 1
ATOM 3434 O O . ALA A 1 464 ? 25.568 -22.362 -25.840 1.00 69.88 464 ALA A O 1
ATOM 3435 N N . LEU A 1 465 ? 24.402 -24.126 -26.572 1.00 69.38 465 LEU A N 1
ATOM 3436 C CA . LEU A 1 465 ? 25.118 -25.118 -25.774 1.00 69.38 465 LEU A CA 1
ATOM 3437 C C . LEU A 1 465 ? 26.391 -25.600 -26.482 1.00 69.38 465 LEU A C 1
ATOM 3439 O O . LEU A 1 465 ? 27.388 -25.802 -25.799 1.00 69.38 465 LEU A O 1
ATOM 3443 N N . SER A 1 466 ? 26.390 -25.739 -27.813 1.00 60.44 466 SER A N 1
ATOM 3444 C CA . SER A 1 466 ? 27.541 -26.217 -28.595 1.00 60.44 466 SER A CA 1
ATOM 3445 C C . SER A 1 466 ? 28.572 -25.134 -28.922 1.00 60.44 466 SER A C 1
ATOM 3447 O O . SER A 1 466 ? 29.754 -25.433 -29.036 1.00 60.44 466 SER A O 1
ATOM 3449 N N . SER A 1 467 ? 28.171 -23.863 -29.049 1.00 53.12 467 SER A N 1
ATOM 3450 C CA . SER A 1 467 ? 29.103 -22.735 -29.238 1.00 53.12 467 SER A CA 1
ATOM 3451 C C . SER A 1 467 ? 30.009 -22.498 -28.021 1.00 53.12 467 SER A C 1
ATOM 3453 O O . SER A 1 467 ? 30.962 -21.734 -28.103 1.00 53.12 467 SER A O 1
ATOM 3455 N N . SER A 1 468 ? 29.724 -23.175 -26.905 1.00 48.19 468 SER A N 1
ATOM 3456 C CA . SER A 1 468 ? 30.533 -23.222 -25.685 1.00 48.19 468 SER A CA 1
ATOM 3457 C C . SER A 1 468 ? 31.833 -24.030 -25.825 1.00 48.19 468 SER A C 1
ATOM 3459 O O . SER A 1 468 ? 32.658 -23.972 -24.916 1.00 48.19 468 SER A O 1
ATOM 3461 N N . ASP A 1 469 ? 32.028 -24.785 -26.915 1.00 41.09 469 ASP A N 1
ATOM 3462 C CA . ASP A 1 469 ? 33.221 -25.628 -27.120 1.00 41.09 469 ASP A CA 1
ATOM 3463 C C . ASP A 1 469 ? 34.417 -24.870 -27.748 1.00 41.09 469 ASP A C 1
ATOM 3465 O O . ASP A 1 469 ? 35.491 -25.444 -27.944 1.00 41.09 469 ASP A O 1
ATOM 3469 N N . GLY A 1 470 ? 34.268 -23.568 -28.033 1.00 39.75 470 GLY A N 1
ATOM 3470 C CA . GLY A 1 470 ? 35.334 -22.679 -28.510 1.00 39.75 470 GLY A CA 1
ATOM 3471 C C . GLY A 1 470 ? 35.721 -21.616 -27.474 1.00 39.75 470 GLY A C 1
ATOM 3472 O O . GLY A 1 470 ? 35.018 -20.632 -27.305 1.00 39.75 470 GLY A O 1
ATOM 3473 N N . GLU A 1 471 ? 36.851 -21.828 -26.800 1.00 42.50 471 GLU A N 1
ATOM 3474 C CA . GLU A 1 471 ? 37.617 -20.901 -25.937 1.00 42.50 471 GLU A CA 1
ATOM 3475 C C . GLU A 1 471 ? 37.016 -20.303 -24.645 1.00 42.50 471 GLU A C 1
ATOM 3477 O O . GLU A 1 471 ? 37.822 -19.949 -23.788 1.00 42.50 471 GLU A O 1
ATOM 3482 N N . ASP A 1 472 ? 35.709 -20.332 -24.367 1.00 40.97 472 ASP A N 1
ATOM 3483 C CA . ASP A 1 472 ? 35.175 -19.903 -23.054 1.00 40.97 472 ASP A CA 1
ATOM 3484 C C . ASP A 1 472 ? 34.281 -20.961 -22.378 1.00 40.97 472 ASP A C 1
ATOM 3486 O O . ASP A 1 472 ? 33.065 -20.994 -22.533 1.00 40.97 472 ASP A O 1
ATOM 3490 N N . GLY A 1 473 ? 34.939 -21.812 -21.581 1.00 40.25 473 GLY A N 1
ATOM 3491 C CA . GLY A 1 473 ? 34.433 -22.514 -20.393 1.00 40.25 473 GLY A CA 1
ATOM 3492 C C . GLY A 1 473 ? 33.010 -23.091 -20.412 1.00 40.25 473 GLY A C 1
ATOM 3493 O O . GLY A 1 473 ? 32.042 -22.398 -20.105 1.00 40.25 473 GLY A O 1
ATOM 3494 N N . GLU A 1 474 ? 32.932 -24.413 -20.585 1.00 38.81 474 GLU A N 1
ATOM 3495 C CA . GLU A 1 474 ? 31.856 -25.306 -20.125 1.00 38.81 474 GLU A CA 1
ATOM 3496 C C . GLU A 1 474 ? 31.190 -24.795 -18.822 1.00 38.81 474 GLU A C 1
ATOM 3498 O O . GLU A 1 474 ? 31.883 -24.332 -17.910 1.00 38.81 474 GLU A O 1
ATOM 3503 N N . PHE A 1 475 ? 29.853 -24.875 -18.703 1.00 41.69 475 PHE A N 1
ATOM 3504 C CA . PHE A 1 475 ? 29.111 -24.502 -17.483 1.00 41.69 475 PHE A CA 1
ATOM 3505 C C . PHE A 1 475 ? 29.432 -25.490 -16.345 1.00 41.69 475 PHE A C 1
ATOM 3507 O O . PHE A 1 475 ? 28.645 -26.367 -15.994 1.00 41.69 475 PHE A O 1
ATOM 3514 N N . ASP A 1 476 ? 30.633 -25.370 -15.787 1.00 44.19 476 ASP A N 1
ATOM 3515 C CA . ASP A 1 476 ? 31.146 -26.192 -14.708 1.00 44.19 476 ASP A CA 1
ATOM 3516 C C . ASP A 1 476 ? 30.739 -25.554 -13.378 1.00 44.19 476 ASP A C 1
ATOM 3518 O O . ASP A 1 476 ? 31.258 -24.516 -12.961 1.00 44.19 476 ASP A O 1
ATOM 3522 N N . ILE A 1 477 ? 29.825 -26.200 -12.657 1.00 42.47 477 ILE A N 1
ATOM 3523 C CA . ILE A 1 477 ? 29.423 -25.804 -11.298 1.00 42.47 477 ILE A CA 1
ATOM 3524 C C . ILE A 1 477 ? 30.653 -25.737 -10.359 1.00 42.47 477 ILE A C 1
ATOM 3526 O O . ILE A 1 477 ? 30.646 -24.996 -9.374 1.00 42.47 477 ILE A O 1
ATOM 3530 N N . ARG A 1 478 ? 31.761 -26.431 -10.675 1.00 40.16 478 ARG A N 1
ATOM 3531 C CA . ARG A 1 478 ? 33.034 -26.348 -9.931 1.00 40.16 478 ARG A CA 1
ATOM 3532 C C . ARG A 1 478 ? 33.853 -25.088 -10.241 1.00 40.16 478 ARG A C 1
ATOM 3534 O O . ARG A 1 478 ? 34.746 -24.761 -9.453 1.00 40.16 478 ARG A O 1
ATOM 3541 N N . ALA A 1 479 ? 33.555 -24.350 -11.313 1.00 46.53 479 ALA A N 1
ATOM 3542 C CA . ALA A 1 479 ? 34.141 -23.034 -11.582 1.00 46.53 479 ALA A CA 1
ATOM 3543 C C . ALA A 1 479 ? 33.702 -21.980 -10.547 1.00 46.53 479 ALA A C 1
ATOM 3545 O O . ALA A 1 479 ? 34.460 -21.056 -10.256 1.00 46.53 479 ALA A O 1
ATOM 3546 N N . TYR A 1 480 ? 32.549 -22.189 -9.902 1.00 48.72 480 TYR A N 1
ATOM 3547 C CA . TYR A 1 480 ? 32.003 -21.363 -8.817 1.00 48.72 480 TYR A CA 1
ATOM 3548 C C . TYR A 1 480 ? 32.379 -21.876 -7.413 1.00 48.72 480 TYR A C 1
ATOM 3550 O O . TYR A 1 480 ? 31.680 -21.640 -6.429 1.00 48.72 480 TYR A O 1
ATOM 3558 N N . SER A 1 481 ? 33.507 -22.583 -7.293 1.00 48.62 481 SER A N 1
ATOM 3559 C CA . SER A 1 481 ? 34.084 -2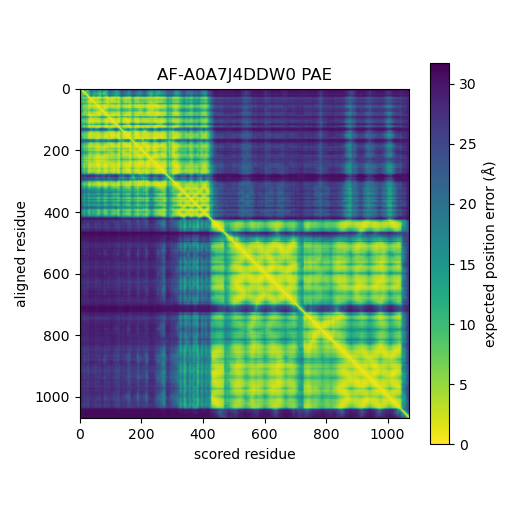2.948 -5.997 1.00 48.62 481 SER A CA 1
ATOM 3560 C C . SER A 1 481 ? 34.677 -21.713 -5.294 1.00 48.62 481 SER A C 1
ATOM 3562 O O . SER A 1 481 ? 35.488 -21.008 -5.906 1.00 48.62 481 SER A O 1
ATOM 3564 N N . PRO A 1 482 ? 34.403 -21.482 -3.990 1.00 57.06 482 PRO A N 1
ATOM 3565 C CA . PRO A 1 482 ? 35.033 -20.410 -3.210 1.00 57.06 482 PRO A CA 1
ATOM 3566 C C . PRO A 1 482 ? 36.572 -20.430 -3.257 1.00 57.06 482 PRO A C 1
ATOM 3568 O O . PRO A 1 482 ? 37.224 -19.403 -3.077 1.00 57.06 482 PRO A O 1
ATOM 3571 N N . ALA A 1 483 ? 37.172 -21.589 -3.549 1.00 57.22 483 ALA A N 1
ATOM 3572 C CA . ALA A 1 483 ? 38.617 -21.753 -3.676 1.00 57.22 483 ALA A CA 1
ATOM 3573 C C . ALA A 1 483 ? 39.226 -21.068 -4.920 1.00 57.22 483 ALA A C 1
ATOM 3575 O O . ALA A 1 483 ? 40.428 -20.802 -4.927 1.00 57.22 483 ALA A O 1
ATOM 3576 N N . ARG A 1 484 ? 38.431 -20.755 -5.958 1.00 55.16 484 ARG A N 1
ATOM 3577 C CA . ARG A 1 484 ? 38.886 -20.078 -7.193 1.00 55.16 484 ARG A CA 1
ATOM 3578 C C . ARG A 1 484 ? 38.718 -18.555 -7.171 1.00 55.16 484 ARG A C 1
ATOM 3580 O O . ARG A 1 484 ? 39.208 -17.880 -8.075 1.00 55.16 484 ARG A O 1
ATOM 3587 N N . ILE A 1 485 ? 38.128 -17.986 -6.113 1.00 61.97 485 ILE A N 1
ATOM 3588 C CA . ILE A 1 485 ? 37.985 -16.528 -5.925 1.00 61.97 485 ILE A CA 1
ATOM 3589 C C . ILE A 1 485 ? 39.315 -15.770 -6.146 1.00 61.97 485 ILE A C 1
ATOM 3591 O O . ILE A 1 485 ? 39.311 -14.771 -6.867 1.00 61.97 485 ILE A O 1
ATOM 3595 N N . PRO A 1 486 ? 40.480 -16.223 -5.626 1.00 64.56 486 PRO A N 1
ATOM 3596 C CA . PRO A 1 486 ? 41.746 -15.517 -5.841 1.00 64.56 486 PRO A CA 1
ATOM 3597 C C . PRO A 1 486 ? 42.206 -15.493 -7.307 1.00 64.56 486 PRO A C 1
ATOM 3599 O O . PRO A 1 486 ? 42.897 -14.563 -7.722 1.00 64.56 486 PRO A O 1
ATOM 3602 N N . GLU A 1 487 ? 41.858 -16.514 -8.087 1.00 64.81 487 GLU A N 1
ATOM 3603 C CA . GLU A 1 487 ? 42.227 -16.644 -9.498 1.00 64.81 487 GLU A CA 1
ATOM 3604 C C . GLU A 1 487 ? 41.340 -15.764 -10.384 1.00 64.81 487 GLU A C 1
ATOM 3606 O O . GLU A 1 487 ? 41.863 -14.990 -11.188 1.00 64.81 487 GLU A O 1
ATOM 3611 N N . VAL A 1 488 ? 40.027 -15.768 -10.131 1.00 63.84 488 VAL A N 1
ATOM 3612 C CA . VAL A 1 488 ? 39.047 -14.869 -10.765 1.00 63.84 488 VAL A CA 1
ATOM 3613 C C . VAL A 1 488 ? 39.393 -13.402 -10.495 1.00 63.84 488 VAL A C 1
ATOM 3615 O O . VAL A 1 488 ? 39.421 -12.591 -11.419 1.00 63.84 488 VAL A O 1
ATOM 3618 N N . LEU A 1 489 ? 39.775 -13.052 -9.261 1.00 65.00 489 LEU A N 1
ATOM 3619 C CA . LEU A 1 489 ? 40.223 -11.695 -8.918 1.00 65.00 489 LEU A CA 1
ATOM 3620 C C . LEU A 1 489 ? 41.504 -11.286 -9.668 1.00 65.00 489 LEU A C 1
ATOM 3622 O O . LEU A 1 489 ? 41.656 -10.128 -10.062 1.00 65.00 489 LEU A O 1
ATOM 3626 N N . ARG A 1 490 ? 42.441 -12.218 -9.892 1.00 71.00 490 ARG A N 1
ATOM 3627 C CA . ARG A 1 490 ? 43.663 -11.955 -10.677 1.00 71.00 490 ARG A CA 1
ATOM 3628 C C . ARG A 1 490 ? 43.381 -11.826 -12.173 1.00 71.00 490 ARG A C 1
ATOM 3630 O O . ARG A 1 490 ? 44.073 -11.046 -12.828 1.00 71.00 490 ARG A O 1
ATOM 3637 N N . ALA A 1 491 ? 42.427 -12.584 -12.710 1.00 67.38 491 ALA A N 1
ATOM 3638 C CA . ALA A 1 491 ? 41.969 -12.468 -14.094 1.00 67.38 491 ALA A CA 1
ATOM 3639 C C . ALA A 1 491 ? 41.231 -11.138 -14.314 1.00 67.38 491 ALA A C 1
ATOM 3641 O O . ALA A 1 491 ? 41.620 -10.364 -15.184 1.00 67.38 491 ALA A O 1
ATOM 3642 N N . GLY A 1 492 ? 40.296 -10.786 -13.427 1.00 67.06 492 GLY A N 1
ATOM 3643 C CA . GLY A 1 492 ? 39.605 -9.494 -13.450 1.00 67.06 492 GLY A CA 1
ATOM 3644 C C . GLY A 1 492 ? 40.561 -8.303 -13.328 1.00 67.06 492 GLY A C 1
ATOM 3645 O O . GLY A 1 492 ? 40.418 -7.317 -14.043 1.00 67.06 492 GLY A O 1
ATOM 3646 N N . ARG A 1 493 ? 41.614 -8.403 -12.500 1.00 71.94 493 ARG A N 1
ATOM 3647 C CA . ARG A 1 493 ? 42.653 -7.358 -12.407 1.00 71.94 493 ARG A CA 1
ATOM 3648 C C . ARG A 1 493 ? 43.491 -7.217 -13.684 1.00 71.94 493 ARG A C 1
ATOM 3650 O O . ARG A 1 493 ? 44.034 -6.137 -13.914 1.00 71.94 493 ARG A O 1
ATOM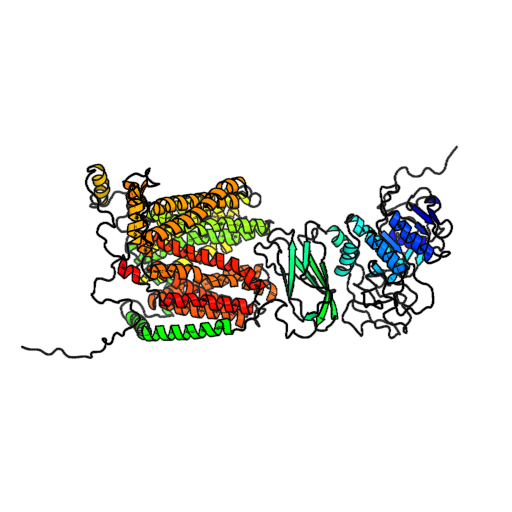 3657 N N . ARG A 1 494 ? 43.655 -8.288 -14.467 1.00 70.38 494 ARG A N 1
ATOM 3658 C CA . ARG A 1 494 ? 44.330 -8.246 -15.775 1.00 70.38 494 ARG A CA 1
ATOM 3659 C C . ARG A 1 494 ? 43.422 -7.610 -16.825 1.00 70.38 494 ARG A C 1
ATOM 3661 O O . ARG A 1 494 ? 43.821 -6.595 -17.378 1.00 70.38 494 ARG A O 1
ATOM 3668 N N . SER A 1 495 ? 42.183 -8.082 -16.944 1.00 72.75 495 SER A N 1
ATOM 3669 C CA . SER A 1 495 ? 41.177 -7.521 -17.858 1.00 72.75 495 SER A CA 1
ATOM 3670 C C . SER A 1 495 ? 40.864 -6.043 -17.573 1.00 72.75 495 SER A C 1
ATOM 3672 O O . SER A 1 495 ? 40.752 -5.239 -18.487 1.00 72.75 495 SER A O 1
ATOM 3674 N N . TRP A 1 496 ? 40.862 -5.609 -16.304 1.00 74.69 496 TRP A N 1
ATOM 3675 C CA . TRP A 1 496 ? 40.739 -4.183 -15.959 1.00 74.69 496 TRP A CA 1
ATOM 3676 C C . TRP A 1 496 ? 41.901 -3.325 -16.492 1.00 74.69 496 TRP A C 1
ATOM 3678 O O . TRP A 1 496 ? 41.753 -2.121 -16.701 1.00 74.69 496 TRP A O 1
ATOM 3688 N N . LYS A 1 497 ? 43.092 -3.899 -16.679 1.00 73.69 497 LYS A N 1
ATOM 3689 C CA . LYS A 1 497 ? 44.250 -3.186 -17.243 1.00 73.69 497 LYS A CA 1
ATOM 3690 C C . LYS A 1 497 ? 44.276 -3.214 -18.774 1.00 73.69 497 LYS A C 1
ATOM 3692 O O . LYS A 1 497 ? 45.065 -2.471 -19.348 1.00 73.69 497 LYS A O 1
ATOM 3697 N N . GLU A 1 498 ? 43.448 -4.042 -19.399 1.00 67.12 498 GLU A N 1
ATOM 3698 C CA . GLU A 1 498 ? 43.272 -4.130 -20.847 1.00 67.12 498 GLU A CA 1
ATOM 3699 C C . GLU A 1 498 ? 42.209 -3.102 -21.267 1.00 67.12 498 GLU A C 1
ATOM 3701 O O . GLU A 1 498 ? 41.107 -3.093 -20.722 1.00 67.12 498 GLU A O 1
ATOM 3706 N N . GLY A 1 499 ? 42.564 -2.186 -22.176 1.00 65.62 499 GLY A N 1
ATOM 3707 C CA . GLY A 1 499 ? 41.714 -1.060 -22.591 1.00 65.62 499 GLY A CA 1
ATOM 3708 C C . GLY A 1 499 ? 41.767 0.148 -21.645 1.00 65.62 499 GLY A C 1
ATOM 3709 O O . GLY A 1 499 ? 42.002 0.018 -20.442 1.00 65.62 499 GLY A O 1
ATOM 3710 N N . ASN A 1 500 ? 41.577 1.355 -22.184 1.00 78.00 500 ASN A N 1
ATOM 3711 C CA . ASN A 1 500 ? 41.547 2.608 -21.421 1.00 78.00 500 ASN A CA 1
ATOM 3712 C C . ASN A 1 500 ? 40.133 3.196 -21.277 1.00 78.00 500 ASN A C 1
ATOM 3714 O O . ASN A 1 500 ? 39.927 4.026 -20.387 1.00 78.00 500 ASN A O 1
ATOM 3718 N N . SER A 1 501 ? 39.172 2.750 -22.088 1.00 84.88 501 SER A N 1
ATOM 3719 C CA . SER A 1 501 ? 37.779 3.223 -22.107 1.00 84.88 501 SER A CA 1
ATOM 3720 C C . SER A 1 501 ? 36.754 2.117 -21.823 1.00 84.88 501 SER A C 1
ATOM 3722 O O . SER A 1 501 ? 37.101 0.935 -21.768 1.00 84.88 501 SER A O 1
ATOM 3724 N N . LEU A 1 502 ? 35.487 2.500 -21.624 1.00 85.75 502 LEU A N 1
ATOM 3725 C CA . LEU A 1 502 ? 34.376 1.564 -21.429 1.00 85.75 502 LEU A CA 1
ATOM 3726 C C . LEU A 1 502 ? 34.086 0.725 -22.670 1.00 85.75 502 LEU A C 1
ATOM 3728 O O . LEU A 1 502 ? 33.785 -0.455 -22.535 1.00 85.75 502 LEU A O 1
ATOM 3732 N N . THR A 1 503 ? 34.210 1.313 -23.859 1.00 84.00 503 THR A N 1
ATOM 3733 C CA . THR A 1 503 ? 33.994 0.588 -25.121 1.00 84.00 503 THR A CA 1
ATOM 3734 C C . THR A 1 503 ? 35.068 -0.460 -25.431 1.00 84.00 503 THR A C 1
ATOM 3736 O O . THR A 1 503 ? 34.804 -1.373 -26.198 1.00 84.00 503 THR A O 1
ATOM 3739 N N . GLU A 1 504 ? 36.263 -0.359 -24.836 1.00 82.69 504 GLU A N 1
ATOM 3740 C CA . GLU A 1 504 ? 37.378 -1.291 -25.090 1.00 82.69 504 GLU A CA 1
ATOM 3741 C C . GLU A 1 504 ? 37.452 -2.457 -24.092 1.00 82.69 504 GLU A C 1
ATOM 3743 O O . GLU A 1 504 ? 38.153 -3.432 -24.348 1.00 82.69 504 GLU A O 1
ATOM 3748 N N . SER A 1 505 ? 36.818 -2.340 -22.918 1.00 85.38 505 SER A N 1
ATOM 3749 C CA . SER A 1 505 ? 37.016 -3.275 -21.805 1.00 85.38 505 SER A CA 1
ATOM 3750 C C . SER A 1 505 ? 35.699 -3.655 -21.139 1.00 85.38 505 SER A C 1
ATOM 3752 O O . SER A 1 505 ? 35.155 -2.899 -20.326 1.00 85.38 505 SER A O 1
ATOM 3754 N N . THR A 1 506 ? 35.239 -4.881 -21.396 1.00 84.00 506 THR A N 1
ATOM 3755 C CA . THR A 1 506 ? 34.034 -5.463 -20.785 1.00 84.00 506 THR A CA 1
ATOM 3756 C C . THR A 1 506 ? 34.082 -5.417 -19.256 1.00 84.00 506 THR A C 1
ATOM 3758 O O . THR A 1 506 ? 33.103 -5.050 -18.609 1.00 84.00 506 THR A O 1
ATOM 3761 N N . MET A 1 507 ? 35.232 -5.715 -18.638 1.00 83.25 507 MET A N 1
ATOM 3762 C CA . MET A 1 507 ? 35.345 -5.703 -17.175 1.00 83.25 507 MET A CA 1
ATOM 3763 C C . MET A 1 507 ? 35.217 -4.288 -16.596 1.00 83.25 507 MET A C 1
ATOM 3765 O O . MET A 1 507 ? 34.587 -4.111 -15.550 1.00 83.25 507 MET A O 1
ATOM 3769 N N . ARG A 1 508 ? 35.777 -3.269 -17.268 1.00 86.88 508 ARG A N 1
ATOM 3770 C CA . ARG A 1 508 ? 35.571 -1.868 -16.864 1.00 86.88 508 ARG A CA 1
ATOM 3771 C C . ARG A 1 508 ? 34.110 -1.477 -17.004 1.00 86.88 508 ARG A C 1
ATOM 3773 O O . ARG A 1 508 ? 33.544 -0.963 -16.047 1.00 86.88 508 ARG A O 1
ATOM 3780 N N . ARG A 1 509 ? 33.495 -1.794 -18.144 1.00 89.62 509 ARG A N 1
ATOM 3781 C CA . ARG A 1 509 ? 32.073 -1.571 -18.440 1.00 89.62 509 ARG A CA 1
ATOM 3782 C C . ARG A 1 509 ? 31.160 -2.149 -17.365 1.00 89.62 509 ARG A C 1
ATOM 3784 O O . ARG A 1 509 ? 30.427 -1.396 -16.728 1.00 89.62 509 ARG A O 1
ATOM 3791 N N . PHE A 1 510 ? 31.282 -3.435 -17.063 1.00 89.62 510 PHE A N 1
ATOM 3792 C CA . PHE A 1 510 ? 30.416 -4.114 -16.098 1.00 89.62 510 PHE A CA 1
ATOM 3793 C C . PHE A 1 510 ? 30.581 -3.570 -14.678 1.00 89.62 510 PHE A C 1
ATOM 3795 O O . PHE A 1 510 ? 29.598 -3.214 -14.026 1.00 89.62 510 PHE A O 1
ATOM 3802 N N . VAL A 1 511 ? 31.821 -3.468 -14.191 1.00 89.38 511 VAL A N 1
ATOM 3803 C CA . VAL A 1 511 ? 32.087 -2.996 -12.825 1.00 89.38 511 VAL A CA 1
ATOM 3804 C C . VAL A 1 511 ? 31.676 -1.537 -12.661 1.00 89.38 511 VAL A C 1
ATOM 3806 O O . VAL A 1 511 ? 31.064 -1.197 -11.649 1.00 89.38 511 VAL A O 1
ATOM 3809 N N . SER A 1 512 ? 31.967 -0.678 -13.641 1.00 91.62 512 SER A N 1
ATOM 3810 C CA . SER A 1 512 ? 31.582 0.731 -13.589 1.00 91.62 512 SER A CA 1
ATOM 3811 C C . SER A 1 512 ? 30.067 0.901 -13.527 1.00 91.62 512 SER A C 1
ATOM 3813 O O . SER A 1 512 ? 29.583 1.611 -12.646 1.00 91.62 512 SER A O 1
ATOM 3815 N N . LEU A 1 513 ? 29.312 0.214 -14.389 1.00 93.50 513 LEU A N 1
ATOM 3816 C CA . LEU A 1 513 ? 27.847 0.277 -14.378 1.00 93.50 513 LEU A CA 1
ATOM 3817 C C . LEU A 1 513 ? 27.265 -0.243 -13.052 1.00 93.50 513 LEU A C 1
ATOM 3819 O O . LEU A 1 513 ? 26.418 0.420 -12.453 1.00 93.50 513 LEU A O 1
ATOM 3823 N N . CYS A 1 514 ? 27.783 -1.357 -12.523 1.00 94.38 514 CYS A N 1
ATOM 3824 C CA . CYS A 1 514 ? 27.352 -1.895 -11.227 1.00 94.38 514 CYS A CA 1
ATOM 3825 C C . CYS A 1 514 ? 27.614 -0.920 -10.073 1.00 94.38 514 CYS A C 1
ATOM 3827 O O . CYS A 1 514 ? 26.734 -0.682 -9.249 1.00 94.38 514 CYS A O 1
ATOM 3829 N N . VAL A 1 515 ? 28.809 -0.326 -10.014 1.00 94.06 515 VAL A N 1
ATOM 3830 C CA . VAL A 1 515 ? 29.176 0.653 -8.978 1.00 94.06 515 VAL A CA 1
ATOM 3831 C C . VAL A 1 515 ? 28.269 1.888 -9.039 1.00 94.06 515 VAL A C 1
ATOM 3833 O O . VAL A 1 515 ? 27.853 2.394 -7.996 1.00 94.06 515 VAL A O 1
ATOM 3836 N N . LEU A 1 516 ? 27.902 2.349 -10.237 1.00 94.44 516 LEU A N 1
ATOM 3837 C CA . LEU A 1 516 ? 26.962 3.464 -10.403 1.00 94.44 516 LEU A CA 1
ATOM 3838 C C . LEU A 1 516 ? 25.543 3.101 -9.948 1.00 94.44 516 LEU A C 1
ATOM 3840 O O . LEU A 1 516 ? 24.880 3.936 -9.339 1.00 94.44 516 LEU A O 1
ATOM 3844 N N . TYR A 1 517 ? 25.110 1.858 -10.155 1.00 94.56 517 TYR A N 1
ATOM 3845 C CA . TYR A 1 517 ? 23.833 1.350 -9.646 1.00 94.56 517 TYR A CA 1
ATOM 3846 C C . TYR A 1 517 ? 23.815 1.204 -8.112 1.00 94.56 517 TYR A C 1
ATOM 3848 O O . TYR A 1 517 ? 22.794 1.481 -7.479 1.00 94.56 517 TYR A O 1
ATOM 3856 N N . VAL A 1 518 ? 24.948 0.868 -7.477 1.00 94.00 518 VAL A N 1
ATOM 3857 C CA . VAL A 1 518 ? 25.080 0.920 -6.004 1.00 94.00 518 VAL A CA 1
ATOM 3858 C C . VAL A 1 518 ? 24.842 2.340 -5.485 1.00 94.00 518 VAL A C 1
ATOM 3860 O O . VAL A 1 518 ? 24.166 2.508 -4.470 1.00 94.00 518 VAL A O 1
ATOM 3863 N N . ALA A 1 519 ? 25.349 3.364 -6.183 1.00 91.19 519 ALA A N 1
ATOM 3864 C CA . ALA A 1 519 ? 25.168 4.762 -5.778 1.00 91.19 519 ALA A CA 1
ATOM 3865 C C . ALA A 1 519 ? 23.701 5.210 -5.770 1.00 91.19 519 ALA A C 1
ATOM 3867 O O . ALA A 1 519 ? 23.357 6.088 -4.988 1.00 91.19 519 ALA A O 1
ATOM 3868 N N . GLN A 1 520 ? 22.850 4.594 -6.593 1.00 89.50 520 GLN A N 1
ATOM 3869 C CA . GLN A 1 520 ? 21.403 4.828 -6.594 1.00 89.50 520 GLN A CA 1
ATOM 3870 C C . GLN A 1 520 ? 20.710 4.040 -5.472 1.00 89.50 520 GLN A C 1
ATOM 3872 O O . GLN A 1 520 ? 19.833 4.551 -4.775 1.00 89.50 520 GLN A O 1
ATOM 3877 N N . GLY A 1 521 ? 21.106 2.774 -5.294 1.00 90.56 521 GLY A N 1
ATOM 3878 C CA . GLY A 1 521 ? 20.497 1.873 -4.319 1.00 90.56 521 GLY A CA 1
ATOM 3879 C C . GLY A 1 521 ? 20.735 2.298 -2.873 1.00 90.56 521 GLY A C 1
ATOM 3880 O O . GLY A 1 521 ? 19.847 2.158 -2.037 1.00 90.56 521 GLY A O 1
ATOM 3881 N N . LEU A 1 522 ? 21.909 2.852 -2.574 1.00 91.12 522 LEU A N 1
ATOM 3882 C CA . LEU A 1 522 ? 22.305 3.200 -1.212 1.00 91.12 522 LEU A CA 1
ATOM 3883 C C . LEU A 1 522 ? 21.437 4.324 -0.603 1.00 91.12 522 LEU A C 1
ATOM 3885 O O . LEU A 1 522 ? 20.859 4.093 0.461 1.00 91.12 522 LEU A O 1
ATOM 3889 N N . PRO A 1 523 ? 21.230 5.482 -1.261 1.00 88.75 523 PRO A N 1
ATOM 3890 C CA . PRO A 1 523 ? 20.251 6.465 -0.804 1.00 88.75 523 PRO A CA 1
ATOM 3891 C C . PRO A 1 523 ? 18.822 5.933 -0.772 1.00 88.75 523 PRO A C 1
ATOM 3893 O O . PRO A 1 523 ? 18.098 6.234 0.169 1.00 88.75 523 PRO A O 1
ATOM 3896 N N . SER A 1 524 ? 18.427 5.103 -1.744 1.00 87.62 524 SER A N 1
ATOM 3897 C CA . SER A 1 524 ? 17.095 4.492 -1.758 1.00 87.62 524 SER A CA 1
ATOM 3898 C C . SER A 1 524 ? 16.857 3.641 -0.506 1.00 87.62 524 SER A C 1
ATOM 3900 O O . SER A 1 524 ? 15.839 3.800 0.158 1.00 87.62 524 SER A O 1
ATOM 3902 N N . GLY A 1 525 ? 17.796 2.767 -0.138 1.00 87.00 525 GLY A N 1
ATOM 3903 C CA . GLY A 1 525 ? 17.687 1.971 1.086 1.00 87.00 525 GLY A CA 1
ATOM 3904 C C . GLY A 1 525 ? 17.608 2.838 2.340 1.00 87.00 525 GLY A C 1
ATOM 3905 O O . GLY A 1 525 ? 16.768 2.596 3.204 1.00 87.00 525 GLY A O 1
ATOM 3906 N N . PHE A 1 526 ? 18.436 3.883 2.417 1.00 88.31 526 PHE A N 1
ATOM 3907 C CA . PHE A 1 526 ? 18.409 4.813 3.544 1.00 88.31 526 PHE A CA 1
ATOM 3908 C C . PHE A 1 526 ? 17.051 5.508 3.670 1.00 88.31 526 PHE A C 1
ATOM 3910 O O . PHE A 1 526 ? 16.447 5.470 4.737 1.00 88.31 526 PHE A O 1
ATOM 3917 N N . THR A 1 527 ? 16.542 6.105 2.591 1.00 86.25 527 THR A N 1
ATOM 3918 C CA . THR A 1 527 ? 15.303 6.886 2.643 1.00 86.25 527 THR A CA 1
ATOM 3919 C C . THR A 1 527 ? 14.065 6.012 2.830 1.00 86.25 527 THR A C 1
ATOM 3921 O O . THR A 1 527 ? 13.216 6.364 3.641 1.00 86.25 527 THR A O 1
ATOM 3924 N N . TYR A 1 528 ? 13.962 4.879 2.125 1.00 80.62 528 TYR A N 1
ATOM 3925 C CA . TYR A 1 528 ? 12.755 4.043 2.162 1.00 80.62 528 TYR A CA 1
ATOM 3926 C C . TYR A 1 528 ? 12.692 3.071 3.344 1.00 80.62 528 TYR A C 1
ATOM 3928 O O . TYR A 1 528 ? 11.606 2.605 3.676 1.00 80.62 528 TYR A O 1
ATOM 3936 N N . VAL A 1 529 ? 13.826 2.757 3.980 1.00 80.00 529 VAL A N 1
ATOM 3937 C CA . VAL A 1 529 ? 13.882 1.764 5.066 1.00 80.00 529 VAL A CA 1
ATOM 3938 C C . VAL A 1 529 ? 14.390 2.389 6.363 1.00 80.00 529 VAL A C 1
ATOM 3940 O O . VAL A 1 529 ? 13.645 2.471 7.335 1.00 80.00 529 VAL A O 1
ATOM 3943 N N . ALA A 1 530 ? 15.641 2.856 6.393 1.00 83.56 530 ALA A N 1
ATOM 3944 C CA . ALA A 1 530 ? 16.281 3.296 7.638 1.00 83.56 530 ALA A CA 1
ATOM 3945 C C . ALA A 1 530 ? 15.671 4.588 8.208 1.00 83.56 530 ALA A C 1
ATOM 3947 O O . ALA A 1 530 ? 15.420 4.690 9.406 1.00 83.56 530 ALA A O 1
ATOM 3948 N N . PHE A 1 531 ? 15.441 5.584 7.351 1.00 86.12 531 PHE A N 1
ATOM 3949 C CA . PHE A 1 531 ? 14.920 6.888 7.751 1.00 86.12 531 PHE A CA 1
ATOM 3950 C C . PHE A 1 531 ? 13.451 6.814 8.175 1.00 86.12 531 PHE A C 1
ATOM 3952 O O . PHE A 1 531 ? 13.051 7.477 9.124 1.00 86.12 531 PHE A O 1
ATOM 3959 N N . VAL A 1 532 ? 12.662 5.968 7.516 1.00 78.06 532 VAL A N 1
ATOM 3960 C CA . VAL A 1 532 ? 11.250 5.759 7.858 1.00 78.06 532 VAL A CA 1
ATOM 3961 C C . VAL A 1 532 ? 11.119 5.049 9.197 1.00 78.06 532 VAL A C 1
ATOM 3963 O O . VAL A 1 532 ? 10.367 5.516 10.042 1.00 78.06 532 VAL A O 1
ATOM 3966 N N . ALA A 1 533 ? 11.900 3.990 9.431 1.00 73.69 533 ALA A N 1
ATOM 3967 C CA . ALA A 1 533 ? 11.939 3.334 10.738 1.00 73.69 533 ALA A CA 1
ATOM 3968 C C . ALA A 1 533 ? 12.292 4.331 11.859 1.00 73.69 533 ALA A C 1
ATOM 3970 O O . ALA A 1 533 ? 11.644 4.346 12.897 1.00 73.69 533 ALA A O 1
ATOM 3971 N N . TYR A 1 534 ? 13.251 5.231 11.609 1.00 83.56 534 TYR A N 1
ATOM 3972 C CA . TYR A 1 534 ? 13.578 6.317 12.535 1.00 83.56 534 TYR A CA 1
ATOM 3973 C C . TYR A 1 534 ? 12.401 7.269 12.793 1.00 83.56 534 TYR A C 1
ATOM 3975 O O . TYR A 1 534 ? 12.161 7.624 13.943 1.00 83.56 534 TYR A O 1
ATOM 3983 N N . LEU A 1 535 ? 11.680 7.696 11.753 1.00 81.12 535 LEU A N 1
ATOM 3984 C CA . LEU A 1 535 ? 10.526 8.586 11.904 1.00 81.12 535 LEU A CA 1
ATOM 3985 C C . LEU A 1 535 ? 9.404 7.927 12.718 1.00 81.12 535 LEU A C 1
ATOM 3987 O O . LEU A 1 535 ? 8.874 8.563 13.626 1.00 81.12 535 LEU A O 1
ATOM 3991 N N . VAL A 1 536 ? 9.103 6.652 12.451 1.00 72.31 536 VAL A N 1
ATOM 3992 C CA . VAL A 1 536 ? 8.110 5.873 13.213 1.00 72.31 536 VAL A CA 1
ATOM 3993 C C . VAL A 1 536 ? 8.495 5.800 14.692 1.00 72.31 536 VAL A C 1
ATOM 3995 O O . VAL A 1 536 ? 7.693 6.157 15.550 1.00 72.31 536 VAL A O 1
ATOM 3998 N N . ASP A 1 537 ? 9.747 5.443 14.997 1.00 75.62 537 ASP A N 1
ATOM 3999 C CA . ASP A 1 537 ? 10.243 5.352 16.380 1.00 75.62 537 ASP A CA 1
ATOM 4000 C C . ASP A 1 537 ? 10.239 6.705 17.120 1.00 75.62 537 ASP A C 1
ATOM 4002 O O . ASP A 1 537 ? 10.304 6.743 18.347 1.00 75.62 537 ASP A O 1
ATOM 4006 N N . ASN A 1 538 ? 10.186 7.826 16.392 1.00 80.25 538 ASN A N 1
ATOM 4007 C CA . ASN A 1 538 ? 10.155 9.180 16.953 1.00 80.25 538 ASN A CA 1
ATOM 4008 C C . ASN A 1 538 ? 8.763 9.838 16.853 1.00 80.25 538 ASN A C 1
ATOM 4010 O O . ASN A 1 538 ? 8.654 11.062 16.971 1.00 80.25 538 ASN A O 1
ATOM 4014 N N . GLY A 1 539 ? 7.709 9.034 16.670 1.00 71.12 539 GLY A N 1
ATOM 4015 C CA . GLY A 1 539 ? 6.315 9.472 16.750 1.00 71.12 539 GLY A CA 1
ATOM 4016 C C . GLY A 1 539 ? 5.798 10.219 15.519 1.00 71.12 539 GLY A C 1
ATOM 4017 O O . GLY A 1 539 ? 4.803 10.934 15.628 1.00 71.12 539 GLY A O 1
ATOM 4018 N N . ALA A 1 540 ? 6.457 10.097 14.361 1.00 70.25 540 ALA A N 1
ATOM 4019 C CA . ALA A 1 540 ? 5.917 10.636 13.115 1.00 70.25 540 ALA A CA 1
ATOM 4020 C C . ALA A 1 540 ? 4.634 9.889 12.734 1.00 70.25 540 ALA A C 1
ATOM 4022 O O . ALA A 1 540 ? 4.612 8.654 12.724 1.00 70.25 540 ALA A O 1
ATOM 4023 N N . SER A 1 541 ? 3.581 10.631 12.383 1.00 66.62 541 SER A N 1
ATOM 4024 C CA . SER A 1 541 ? 2.335 9.999 11.958 1.00 66.62 541 SER A CA 1
ATOM 4025 C C . SER A 1 541 ? 2.539 9.289 10.614 1.00 66.62 541 SER A C 1
ATOM 4027 O O . SER A 1 541 ? 3.304 9.761 9.760 1.00 66.62 541 SER A O 1
ATOM 4029 N N . PRO A 1 542 ? 1.854 8.168 10.367 1.00 53.94 542 PRO A N 1
ATOM 4030 C CA . PRO A 1 542 ? 1.943 7.508 9.070 1.00 53.94 542 PRO A CA 1
ATOM 4031 C C . PRO A 1 542 ? 1.490 8.385 7.894 1.00 53.94 542 PRO A C 1
ATOM 4033 O O . PRO A 1 542 ? 2.045 8.246 6.807 1.00 53.94 542 PRO A O 1
ATOM 4036 N N . GLU A 1 543 ? 0.621 9.377 8.115 1.00 51.50 543 GLU A N 1
ATOM 4037 C CA . GLU A 1 543 ? 0.285 10.415 7.132 1.00 51.50 543 GLU A CA 1
ATOM 4038 C C . GLU A 1 543 ? 1.524 11.208 6.699 1.00 51.50 543 GLU A C 1
ATOM 4040 O O . GLU A 1 543 ? 1.785 11.373 5.505 1.00 51.50 543 GLU A O 1
ATOM 4045 N N . GLN A 1 544 ? 2.335 11.669 7.657 1.00 63.06 544 GLN A N 1
ATOM 4046 C CA . GLN A 1 544 ? 3.567 12.407 7.368 1.00 63.06 544 GLN A CA 1
ATOM 4047 C C . GLN A 1 544 ? 4.555 11.550 6.567 1.00 63.06 544 GLN A C 1
ATOM 4049 O O . GLN A 1 544 ? 5.224 12.051 5.658 1.00 63.06 544 GLN A O 1
ATOM 4054 N N . ILE A 1 545 ? 4.622 10.253 6.870 1.00 70.12 545 ILE A N 1
ATOM 4055 C CA . ILE A 1 545 ? 5.462 9.284 6.158 1.00 70.12 545 ILE A CA 1
ATOM 4056 C C . ILE A 1 545 ? 4.921 9.024 4.744 1.00 70.12 545 ILE A C 1
ATOM 4058 O O . ILE A 1 545 ? 5.700 8.968 3.791 1.00 70.12 545 ILE A O 1
ATOM 4062 N N . ALA A 1 546 ? 3.603 8.921 4.573 1.00 60.38 546 ALA A N 1
ATOM 4063 C CA . ALA A 1 546 ? 2.964 8.742 3.273 1.00 60.38 546 ALA A CA 1
ATOM 4064 C C . ALA A 1 546 ? 3.184 9.959 2.362 1.00 60.38 546 ALA A C 1
ATOM 4066 O O . ALA A 1 546 ? 3.571 9.798 1.202 1.00 60.38 546 ALA A O 1
ATOM 4067 N N . ILE A 1 547 ? 3.031 11.181 2.887 1.00 66.75 547 ILE A N 1
ATOM 4068 C CA . ILE A 1 547 ? 3.329 12.426 2.158 1.00 66.75 547 ILE A CA 1
ATOM 4069 C C . ILE A 1 547 ? 4.810 12.484 1.777 1.00 66.75 547 ILE A C 1
ATOM 4071 O O . ILE A 1 547 ? 5.140 12.841 0.638 1.00 66.75 547 ILE A O 1
ATOM 4075 N N . LEU A 1 548 ? 5.704 12.103 2.695 1.00 79.00 548 LEU A N 1
ATOM 4076 C CA . LEU A 1 548 ? 7.131 11.977 2.413 1.00 79.00 548 LEU A CA 1
ATOM 4077 C C . LEU A 1 548 ? 7.364 11.005 1.247 1.00 79.00 548 LEU A C 1
ATOM 4079 O O . LEU A 1 548 ? 8.019 11.395 0.280 1.00 79.00 548 LEU A O 1
ATOM 4083 N N . PHE A 1 549 ? 6.800 9.793 1.290 1.00 76.19 549 PHE A N 1
ATOM 4084 C CA . PHE A 1 549 ? 6.943 8.783 0.235 1.00 76.19 549 PHE A CA 1
ATOM 4085 C C . PHE A 1 549 ? 6.417 9.244 -1.113 1.00 76.19 549 PHE A C 1
ATOM 4087 O O . PHE A 1 549 ? 7.137 9.160 -2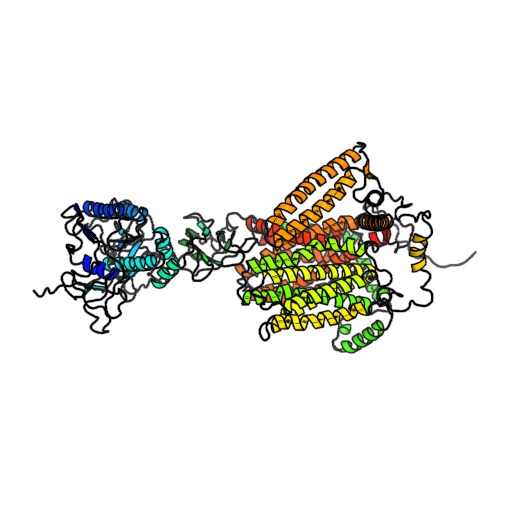.112 1.00 76.19 549 PHE A O 1
ATOM 4094 N N . ALA A 1 550 ? 5.193 9.765 -1.136 1.00 70.38 550 ALA A N 1
ATOM 4095 C CA . ALA A 1 550 ? 4.589 10.301 -2.342 1.00 70.38 550 ALA A CA 1
ATOM 4096 C C . ALA A 1 550 ? 5.508 11.362 -2.949 1.00 70.38 550 ALA A C 1
ATOM 4098 O O . ALA A 1 550 ? 5.858 11.282 -4.124 1.00 70.38 550 ALA A O 1
ATOM 4099 N N . THR A 1 551 ? 5.993 12.292 -2.126 1.00 78.25 551 THR A N 1
ATOM 4100 C CA . THR A 1 551 ? 6.850 13.391 -2.569 1.00 78.25 551 THR A CA 1
ATOM 4101 C C . THR A 1 551 ? 8.193 12.901 -3.115 1.00 78.25 551 THR A C 1
ATOM 4103 O O . THR A 1 551 ? 8.574 13.288 -4.220 1.00 78.25 551 THR A O 1
ATOM 4106 N N . ILE A 1 552 ? 8.914 12.026 -2.407 1.00 84.38 552 ILE A N 1
ATOM 4107 C CA . ILE A 1 552 ? 10.229 11.533 -2.865 1.00 84.38 552 ILE A CA 1
ATOM 4108 C C . ILE A 1 552 ? 10.137 10.605 -4.084 1.00 84.38 552 ILE A C 1
ATOM 4110 O O . ILE A 1 552 ? 11.126 10.461 -4.807 1.00 84.38 552 ILE A O 1
ATOM 4114 N N . ALA A 1 553 ? 8.972 10.001 -4.336 1.00 80.69 553 ALA A N 1
ATOM 4115 C CA . ALA A 1 553 ? 8.718 9.162 -5.504 1.00 80.69 553 ALA A CA 1
ATOM 4116 C C . ALA A 1 553 ? 8.409 9.978 -6.777 1.00 80.69 553 ALA A C 1
ATOM 4118 O O . ALA A 1 553 ? 8.641 9.491 -7.888 1.00 80.69 553 ALA A O 1
ATOM 4119 N N . LEU A 1 554 ? 7.947 11.233 -6.659 1.00 79.81 554 LEU A N 1
ATOM 4120 C CA . LEU A 1 554 ? 7.598 12.071 -7.820 1.00 79.81 554 LEU A CA 1
ATOM 4121 C C . LEU A 1 554 ? 8.747 12.218 -8.835 1.00 79.81 554 LEU A C 1
ATOM 4123 O O . LEU A 1 554 ? 8.494 12.001 -10.022 1.00 79.81 554 LEU A O 1
ATOM 4127 N N . PRO A 1 555 ? 10.007 12.517 -8.445 1.00 84.50 555 PRO A N 1
ATOM 4128 C CA . PRO A 1 555 ? 11.113 12.601 -9.402 1.00 84.50 555 PRO A CA 1
ATOM 4129 C C . PRO A 1 555 ? 11.297 11.342 -10.260 1.00 84.50 555 PRO A C 1
ATOM 4131 O O . PRO A 1 555 ? 11.601 11.440 -11.446 1.00 84.50 555 PRO A O 1
ATOM 4134 N N . TRP A 1 556 ? 11.058 10.161 -9.685 1.00 82.12 556 TRP A N 1
ATOM 4135 C CA . TRP A 1 556 ? 11.142 8.880 -10.390 1.00 82.12 556 TRP A CA 1
ATOM 4136 C C . TRP A 1 556 ? 9.987 8.667 -11.370 1.00 82.12 556 TRP A C 1
ATOM 4138 O O . TRP A 1 556 ? 10.161 8.003 -12.391 1.00 82.12 556 TRP A O 1
ATOM 4148 N N . THR A 1 557 ? 8.827 9.262 -11.092 1.00 75.00 557 THR A N 1
ATOM 4149 C CA . THR A 1 557 ? 7.657 9.243 -11.983 1.00 75.00 557 THR A CA 1
ATOM 4150 C C . THR A 1 557 ? 7.885 10.128 -13.211 1.00 75.00 557 THR A C 1
ATOM 4152 O O . THR A 1 557 ? 7.561 9.745 -14.333 1.00 75.00 557 THR A O 1
ATOM 4155 N N . PHE A 1 558 ? 8.506 11.296 -13.024 1.00 76.06 558 PHE A N 1
ATOM 4156 C CA . PHE A 1 558 ? 8.760 12.267 -14.096 1.00 76.06 558 PHE A CA 1
ATOM 4157 C C . PHE A 1 558 ? 10.131 12.116 -14.768 1.00 76.06 558 PHE A C 1
ATOM 4159 O O . PHE A 1 558 ? 10.561 13.009 -15.501 1.00 76.06 558 PHE A O 1
ATOM 4166 N N . LYS A 1 559 ? 10.821 10.983 -14.576 1.00 83.88 559 LYS A N 1
ATOM 4167 C CA . LYS A 1 559 ? 12.169 10.787 -15.129 1.00 83.88 559 LYS A CA 1
ATOM 4168 C C . LYS A 1 559 ? 12.229 10.843 -16.660 1.00 83.88 559 LYS A C 1
ATOM 4170 O O . LYS A 1 559 ? 13.281 11.163 -17.206 1.00 83.88 559 LYS A O 1
ATOM 4175 N N . PHE A 1 560 ? 11.102 10.651 -17.356 1.00 81.12 560 PHE A N 1
ATOM 4176 C CA . PHE A 1 560 ? 10.985 10.855 -18.808 1.00 81.12 560 PHE A CA 1
ATOM 4177 C C . PHE A 1 560 ? 11.379 12.265 -19.279 1.00 81.12 560 PHE A C 1
ATOM 4179 O O . PHE A 1 560 ? 11.708 12.431 -20.450 1.00 81.12 560 PHE A O 1
ATOM 4186 N N . ILE A 1 561 ? 11.382 13.272 -18.396 1.00 83.56 561 ILE A N 1
ATOM 4187 C CA . ILE A 1 561 ? 11.848 14.634 -18.708 1.00 83.56 561 ILE A CA 1
ATOM 4188 C C . ILE A 1 561 ? 13.370 14.665 -18.912 1.00 83.56 561 ILE A C 1
ATOM 4190 O O . ILE A 1 561 ? 13.872 15.419 -19.747 1.00 83.56 561 ILE A O 1
ATOM 4194 N N . TRP A 1 562 ? 14.115 13.838 -18.173 1.00 87.50 562 TRP A N 1
ATOM 4195 C CA . TRP A 1 562 ? 15.574 13.836 -18.225 1.00 87.50 562 TRP A CA 1
ATOM 4196 C C . TRP A 1 562 ? 16.118 13.284 -19.537 1.00 87.50 562 TRP A C 1
ATOM 4198 O O . TRP A 1 562 ? 17.093 13.829 -20.043 1.00 87.50 562 TRP A O 1
ATOM 4208 N N . GLY A 1 563 ? 15.465 12.275 -20.119 1.00 86.88 563 GLY A N 1
ATOM 4209 C CA . GLY A 1 563 ? 15.885 11.641 -21.374 1.00 86.88 563 GLY A CA 1
ATOM 4210 C C . GLY A 1 563 ? 16.135 12.643 -22.517 1.00 86.88 563 GLY A C 1
ATOM 4211 O O . GLY A 1 563 ? 17.271 12.763 -22.980 1.00 86.88 563 GLY A O 1
ATOM 4212 N N . PRO A 1 564 ? 15.130 13.445 -22.918 1.00 86.50 564 PRO A N 1
ATOM 4213 C CA . PRO A 1 564 ? 15.305 14.462 -23.954 1.00 86.50 564 PRO A CA 1
ATOM 4214 C C . PRO A 1 564 ? 16.364 15.510 -23.603 1.00 86.50 564 PRO A C 1
ATOM 4216 O O . PRO A 1 564 ? 17.076 15.987 -24.482 1.00 86.50 564 PRO A O 1
ATOM 4219 N N . MET A 1 565 ? 16.491 15.871 -22.323 1.00 87.19 565 MET A N 1
ATOM 4220 C CA . MET A 1 565 ? 17.472 16.860 -21.873 1.00 87.19 565 MET A CA 1
ATOM 4221 C C . MET A 1 565 ? 18.911 16.353 -22.048 1.00 87.19 565 MET A C 1
ATOM 4223 O O . MET A 1 565 ? 19.752 17.090 -22.569 1.00 87.19 565 MET A O 1
ATOM 4227 N N . ILE A 1 566 ? 19.187 15.101 -21.664 1.00 89.25 566 ILE A N 1
ATOM 4228 C CA . ILE A 1 566 ? 20.519 14.495 -21.810 1.00 89.25 566 ILE A CA 1
ATOM 4229 C C . ILE A 1 566 ? 20.872 14.211 -23.274 1.00 89.25 566 ILE A C 1
ATOM 4231 O O . ILE A 1 566 ? 22.045 14.262 -23.639 1.00 89.25 566 ILE A O 1
ATOM 4235 N N . ASP A 1 567 ? 19.878 13.935 -24.123 1.00 87.38 567 ASP A N 1
ATOM 4236 C CA . ASP A 1 567 ? 20.097 13.725 -25.556 1.00 87.38 567 ASP A CA 1
ATOM 4237 C C . ASP A 1 567 ? 20.259 15.046 -26.323 1.00 87.38 567 ASP A C 1
ATOM 4239 O O . ASP A 1 567 ? 20.921 15.048 -27.362 1.00 87.38 567 ASP A O 1
ATOM 4243 N N . LEU A 1 568 ? 19.709 16.159 -25.821 1.00 83.81 568 LEU A N 1
ATOM 4244 C CA . LEU A 1 568 ? 19.818 17.485 -26.439 1.00 83.81 568 LEU A CA 1
ATOM 4245 C C . LEU A 1 568 ? 21.138 18.192 -26.103 1.00 83.81 568 LEU A C 1
ATOM 4247 O O . LEU A 1 568 ? 21.741 18.832 -26.965 1.00 83.81 568 LEU A O 1
ATOM 4251 N N . ILE A 1 569 ? 21.576 18.109 -24.846 1.00 84.69 569 ILE A N 1
ATOM 4252 C CA . ILE A 1 569 ? 22.762 18.810 -24.342 1.00 84.69 569 ILE A CA 1
ATOM 4253 C C . ILE A 1 569 ? 23.897 17.793 -24.191 1.00 84.69 569 ILE A C 1
ATOM 4255 O O . ILE A 1 569 ? 23.966 17.048 -23.210 1.00 84.69 569 ILE A O 1
ATOM 4259 N N . ARG A 1 570 ? 24.797 17.775 -25.178 1.00 80.19 570 ARG A N 1
ATOM 4260 C CA . ARG A 1 570 ? 25.922 16.834 -25.257 1.00 80.19 570 ARG A CA 1
ATOM 4261 C C . ARG A 1 570 ? 27.247 17.557 -25.041 1.00 80.19 570 ARG A C 1
ATOM 4263 O O . ARG A 1 570 ? 27.414 18.694 -25.472 1.00 80.19 570 ARG A O 1
ATOM 4270 N N . PHE A 1 571 ? 28.212 16.859 -24.446 1.00 82.19 571 PHE A N 1
ATOM 4271 C CA . PHE A 1 571 ? 29.583 17.347 -24.262 1.00 82.19 571 PHE A CA 1
ATOM 4272 C C . PHE A 1 571 ? 30.592 16.352 -24.855 1.00 82.19 571 PHE A C 1
ATOM 4274 O O . PHE A 1 571 ? 31.347 15.728 -24.109 1.00 82.19 571 PHE A O 1
ATOM 4281 N N . PRO A 1 572 ? 30.623 16.174 -26.187 1.00 73.81 572 PRO A N 1
ATOM 4282 C CA . PRO A 1 572 ? 31.313 15.045 -26.810 1.00 73.81 572 PRO A CA 1
ATOM 4283 C C . PRO A 1 572 ? 32.796 14.914 -26.437 1.00 73.81 572 PRO A C 1
ATOM 4285 O O . PRO A 1 572 ? 33.296 13.808 -26.285 1.00 73.81 572 PRO A O 1
ATOM 4288 N N . ALA A 1 573 ? 33.481 16.036 -26.193 1.00 77.44 573 ALA A N 1
ATOM 4289 C CA . ALA A 1 573 ? 34.883 16.058 -25.783 1.00 77.44 573 ALA A CA 1
ATOM 4290 C C . ALA A 1 573 ? 35.178 15.358 -24.439 1.00 77.44 573 ALA A C 1
ATOM 4292 O O . ALA A 1 573 ? 36.335 15.017 -24.188 1.00 77.44 573 ALA A O 1
ATOM 4293 N N . TYR A 1 574 ? 34.180 15.188 -23.566 1.00 83.00 574 TYR A N 1
ATOM 4294 C CA . TYR A 1 574 ? 34.331 14.655 -22.203 1.00 83.00 574 TYR A CA 1
ATOM 4295 C C . TYR A 1 574 ? 33.517 13.374 -21.951 1.00 83.00 574 TYR A C 1
ATOM 4297 O O . TYR A 1 574 ? 33.377 12.970 -20.787 1.00 83.00 574 TYR A O 1
ATOM 4305 N N . GLY A 1 575 ? 32.979 12.771 -23.015 1.00 82.69 575 GLY A N 1
ATOM 4306 C CA . GLY A 1 575 ? 31.940 11.744 -22.956 1.00 82.69 575 GLY A CA 1
ATOM 4307 C C . GLY A 1 575 ? 30.529 12.343 -23.018 1.00 82.69 575 GLY A C 1
ATOM 4308 O O . GLY A 1 575 ? 30.276 13.444 -22.521 1.00 82.69 575 GLY A O 1
ATOM 4309 N N . ILE A 1 576 ? 29.593 11.626 -23.643 1.00 84.38 576 ILE A N 1
ATOM 4310 C CA . ILE A 1 576 ? 28.221 12.109 -23.872 1.00 84.38 576 ILE A CA 1
ATOM 4311 C C . ILE A 1 576 ? 27.408 12.058 -22.568 1.00 84.38 576 ILE A C 1
ATOM 4313 O O . ILE A 1 576 ? 26.576 12.936 -22.329 1.00 84.38 576 ILE A O 1
ATOM 4317 N N . ARG A 1 577 ? 27.653 11.066 -21.702 1.00 90.69 577 ARG A N 1
ATOM 4318 C CA . ARG A 1 577 ? 26.824 10.765 -20.516 1.00 90.69 577 ARG A CA 1
ATOM 4319 C C . ARG A 1 577 ? 27.515 11.093 -19.192 1.00 90.69 577 ARG A C 1
ATOM 4321 O O . ARG A 1 577 ? 26.875 11.484 -18.218 1.00 90.69 577 ARG A O 1
ATOM 4328 N N . ARG A 1 578 ? 28.837 10.990 -19.142 1.00 91.25 578 ARG A N 1
ATOM 4329 C CA . ARG A 1 578 ? 29.700 11.149 -17.970 1.00 91.25 578 ARG A CA 1
ATOM 4330 C C . ARG A 1 578 ? 29.545 12.513 -17.295 1.00 91.25 578 ARG A C 1
ATOM 4332 O O . ARG A 1 578 ? 29.439 12.523 -16.067 1.00 91.25 578 ARG A O 1
ATOM 4339 N N . PRO A 1 579 ? 29.496 13.654 -18.010 1.00 92.69 579 PRO A N 1
ATOM 4340 C CA . PRO A 1 579 ? 29.268 14.950 -17.370 1.00 92.69 579 PRO A CA 1
ATOM 4341 C C . PRO A 1 579 ? 27.929 15.018 -16.629 1.00 92.69 579 PRO A C 1
ATOM 4343 O O . PRO A 1 579 ? 27.878 15.549 -15.521 1.00 92.69 579 PRO A O 1
ATOM 4346 N N . TRP A 1 580 ? 26.876 14.407 -17.183 1.00 93.62 580 TRP A N 1
ATOM 4347 C CA . TRP A 1 580 ? 25.568 14.304 -16.533 1.00 93.62 580 TRP A CA 1
ATOM 4348 C C . TRP A 1 580 ? 25.610 13.422 -15.283 1.00 93.62 580 TRP A C 1
ATOM 4350 O O . TRP A 1 580 ? 25.083 13.819 -14.245 1.00 93.62 580 TRP A O 1
ATOM 4360 N N . ILE A 1 581 ? 26.317 12.287 -15.333 1.00 94.56 581 ILE A N 1
ATOM 4361 C CA . ILE A 1 581 ? 26.521 11.408 -14.168 1.00 94.56 581 ILE A CA 1
ATOM 4362 C C . ILE A 1 581 ? 27.253 12.153 -13.041 1.00 94.56 581 ILE A C 1
ATOM 4364 O O . ILE A 1 581 ? 26.826 12.098 -11.887 1.00 94.56 581 ILE A O 1
ATOM 4368 N N . LEU A 1 582 ? 28.331 12.878 -13.358 1.00 94.19 582 LEU A N 1
ATOM 4369 C CA . LEU A 1 582 ? 29.097 13.659 -12.378 1.00 94.19 582 LEU A CA 1
ATOM 4370 C C . LEU A 1 582 ? 28.277 14.812 -11.789 1.00 94.19 582 LEU A C 1
ATOM 4372 O O . LEU A 1 582 ? 28.328 15.043 -10.577 1.00 94.19 582 LEU A O 1
ATOM 4376 N N . PHE A 1 583 ? 27.508 15.516 -12.622 1.00 95.38 583 PHE A N 1
ATOM 4377 C CA . PHE A 1 583 ? 26.601 16.573 -12.178 1.00 95.38 583 PHE A CA 1
ATOM 4378 C C . PHE A 1 583 ? 25.534 16.025 -11.224 1.00 95.38 583 PHE A C 1
ATOM 4380 O O . PHE A 1 583 ? 25.355 16.556 -10.126 1.00 95.38 583 PHE A O 1
ATOM 4387 N N . ALA A 1 584 ? 24.896 14.915 -11.595 1.00 95.50 584 ALA A N 1
ATOM 4388 C CA . ALA A 1 584 ? 23.890 14.252 -10.780 1.00 95.50 584 ALA A CA 1
ATOM 4389 C C . ALA A 1 584 ? 24.465 13.770 -9.437 1.00 95.50 584 ALA A C 1
ATOM 4391 O O . ALA A 1 584 ? 23.924 14.101 -8.385 1.00 95.50 584 ALA A O 1
ATOM 4392 N N . GLN A 1 585 ? 25.614 13.088 -9.433 1.00 94.81 585 GLN A N 1
ATOM 4393 C CA . GLN A 1 585 ? 26.255 12.633 -8.192 1.00 94.81 585 GLN A CA 1
ATOM 4394 C C . GLN A 1 585 ? 26.703 13.787 -7.291 1.00 94.81 585 GLN A C 1
ATOM 4396 O O . GLN A 1 585 ? 26.538 13.711 -6.074 1.00 94.81 585 GLN A O 1
ATOM 4401 N N . THR A 1 586 ? 27.211 14.880 -7.868 1.00 95.69 586 THR A N 1
ATOM 4402 C CA . THR A 1 586 ? 27.527 16.093 -7.096 1.00 95.69 586 THR A CA 1
ATOM 4403 C C . THR A 1 586 ? 26.264 16.643 -6.440 1.00 95.69 586 THR A C 1
ATOM 4405 O O . THR A 1 586 ? 26.269 16.937 -5.245 1.00 95.69 586 THR A O 1
ATOM 4408 N N . GLY A 1 587 ? 25.162 16.723 -7.190 1.00 95.56 587 GLY A N 1
ATOM 4409 C CA . GLY A 1 587 ? 23.862 17.132 -6.669 1.00 95.56 587 GLY A CA 1
ATOM 4410 C C . GLY A 1 587 ? 23.359 16.218 -5.550 1.00 95.56 587 GLY A C 1
ATOM 4411 O O . GLY A 1 587 ? 22.916 16.716 -4.516 1.00 95.56 587 GLY A O 1
ATOM 4412 N N . MET A 1 588 ? 23.502 14.897 -5.688 1.00 95.00 588 MET A N 1
ATOM 4413 C CA . MET A 1 588 ? 23.160 13.917 -4.646 1.00 95.00 588 MET A CA 1
ATOM 4414 C C . MET A 1 588 ? 23.985 14.117 -3.369 1.00 95.00 588 MET A C 1
ATOM 4416 O O . MET A 1 588 ? 23.422 14.112 -2.276 1.00 95.00 588 MET A O 1
ATOM 4420 N N . VAL A 1 589 ? 25.299 14.333 -3.489 1.00 94.75 589 VAL A N 1
ATOM 4421 C CA . VAL A 1 589 ? 26.187 14.583 -2.340 1.00 94.75 589 VAL A CA 1
ATOM 4422 C C . VAL A 1 589 ? 25.833 15.900 -1.652 1.00 94.75 589 VAL A C 1
ATOM 4424 O O . VAL A 1 589 ? 25.706 15.934 -0.428 1.00 94.75 589 VAL A O 1
ATOM 4427 N N . VAL A 1 590 ? 25.642 16.980 -2.414 1.00 95.12 590 VAL A N 1
ATOM 4428 C CA . VAL A 1 590 ? 25.308 18.304 -1.866 1.00 95.12 590 VAL A CA 1
ATOM 4429 C C . VAL A 1 590 ? 23.945 18.278 -1.176 1.00 95.12 590 VAL A C 1
ATOM 4431 O O . VAL A 1 590 ? 23.848 18.680 -0.020 1.00 95.12 590 VAL A O 1
ATOM 4434 N N . SER A 1 591 ? 22.914 17.756 -1.842 1.00 94.12 591 SER A N 1
ATOM 4435 C CA . SER A 1 591 ? 21.550 17.660 -1.294 1.00 94.12 591 SER A CA 1
ATOM 4436 C C . SER A 1 591 ? 21.445 16.746 -0.074 1.00 94.12 591 SER A C 1
ATOM 4438 O O . SER A 1 591 ? 20.661 17.017 0.824 1.00 94.12 591 SER A O 1
ATOM 4440 N N . LEU A 1 592 ? 22.245 15.683 0.009 1.00 91.62 592 LEU A N 1
ATOM 4441 C CA . LEU A 1 592 ? 22.283 14.843 1.204 1.00 91.62 592 LEU A CA 1
ATOM 4442 C C . LEU A 1 592 ? 23.078 15.513 2.339 1.00 91.62 592 LEU A C 1
ATOM 4444 O O . LEU A 1 592 ? 22.735 15.372 3.510 1.00 91.62 592 LEU A O 1
ATOM 4448 N N . SER A 1 593 ? 24.115 16.288 2.006 1.00 92.94 593 SER A N 1
ATOM 4449 C CA . SER A 1 593 ? 24.908 17.034 2.992 1.00 92.94 593 SER A CA 1
ATOM 4450 C C . SER A 1 593 ? 24.090 18.116 3.693 1.00 92.94 593 SER A C 1
ATOM 4452 O O . SER A 1 593 ? 24.331 18.379 4.870 1.00 92.94 593 SER A O 1
ATOM 4454 N N . THR A 1 594 ? 23.106 18.727 3.020 1.00 92.88 594 THR A N 1
ATOM 4455 C CA . THR A 1 594 ? 22.240 19.742 3.646 1.00 92.88 594 THR A CA 1
ATOM 4456 C C . THR A 1 594 ? 21.436 19.178 4.821 1.00 92.88 594 THR A C 1
ATOM 4458 O O . THR A 1 594 ? 21.221 19.898 5.795 1.00 92.88 594 THR A O 1
ATOM 4461 N N . LEU A 1 595 ? 21.081 17.886 4.800 1.00 90.88 595 LEU A N 1
ATOM 4462 C CA . LEU A 1 595 ? 20.370 17.220 5.900 1.00 90.88 595 LEU A CA 1
ATOM 4463 C C . LEU A 1 595 ? 21.187 17.162 7.200 1.00 90.88 595 LEU A C 1
ATOM 4465 O O . LEU A 1 595 ? 20.607 17.157 8.284 1.00 90.88 595 LEU A O 1
ATOM 4469 N N . LEU A 1 596 ? 22.523 17.195 7.134 1.00 91.50 596 LEU A N 1
ATOM 4470 C CA . LEU A 1 596 ? 23.366 17.256 8.338 1.00 91.50 596 LEU A CA 1
ATOM 4471 C C . LEU A 1 596 ? 23.234 18.588 9.090 1.00 91.50 596 LEU A C 1
ATOM 4473 O O . LEU A 1 596 ? 23.440 18.628 10.305 1.00 91.50 596 LEU A O 1
ATOM 4477 N N . PHE A 1 597 ? 22.881 19.663 8.380 1.00 91.69 597 PHE A N 1
ATOM 4478 C CA . PHE A 1 597 ? 22.727 21.003 8.947 1.00 91.69 597 PHE A CA 1
ATOM 4479 C C . PHE A 1 597 ? 21.328 21.262 9.512 1.00 91.69 597 PHE A C 1
ATOM 4481 O O . PHE A 1 597 ? 21.128 22.278 10.174 1.00 91.69 597 PHE A O 1
ATOM 4488 N N . VAL A 1 598 ? 20.373 20.350 9.300 1.00 90.50 598 VAL A N 1
ATOM 4489 C CA . VAL A 1 598 ? 19.059 20.413 9.946 1.00 90.50 598 VAL A CA 1
ATOM 4490 C C . VAL A 1 598 ? 19.245 20.050 11.428 1.00 90.50 598 VAL A C 1
ATOM 4492 O O . VAL A 1 598 ? 19.738 18.954 11.716 1.00 90.50 598 VAL A O 1
ATOM 4495 N N . PRO A 1 599 ? 18.928 20.943 12.389 1.00 83.19 599 PRO A N 1
ATOM 4496 C CA . PRO A 1 599 ? 19.185 20.698 13.810 1.00 83.19 599 PRO A CA 1
ATOM 4497 C C . PRO A 1 599 ? 18.493 19.430 14.312 1.00 83.19 599 PRO A C 1
ATOM 4499 O O . PRO A 1 599 ? 19.164 18.564 14.875 1.00 83.19 599 PRO A O 1
ATOM 4502 N N . ASP A 1 600 ? 17.208 19.296 13.986 1.00 85.06 600 ASP A N 1
ATOM 4503 C CA . ASP A 1 600 ? 16.357 18.158 14.309 1.00 85.06 600 ASP A CA 1
ATOM 4504 C C . ASP A 1 600 ? 15.562 17.738 13.063 1.00 85.06 600 ASP A C 1
ATOM 4506 O O . ASP A 1 600 ? 14.784 18.516 12.506 1.00 85.06 600 ASP A O 1
ATOM 4510 N N . LEU A 1 601 ? 15.816 16.514 12.601 1.00 83.94 601 LEU A N 1
ATOM 4511 C CA . LEU A 1 601 ? 15.193 15.946 11.407 1.00 83.94 601 LEU A CA 1
ATOM 4512 C C . LEU A 1 601 ? 13.738 15.530 11.667 1.00 83.94 601 LEU A C 1
ATOM 4514 O O . LEU A 1 601 ? 12.942 15.562 10.731 1.00 83.94 601 LEU A O 1
ATOM 4518 N N . ASN A 1 602 ? 13.390 15.195 12.914 1.00 80.50 602 ASN A N 1
ATOM 4519 C CA . ASN A 1 602 ? 12.036 14.812 13.306 1.00 80.50 602 ASN A CA 1
ATOM 4520 C C . ASN A 1 602 ? 11.138 16.042 13.496 1.00 80.50 602 ASN A C 1
ATOM 4522 O O . ASN A 1 602 ? 10.006 16.072 13.034 1.00 80.50 602 ASN A O 1
ATOM 4526 N N . ALA A 1 603 ? 11.660 17.122 14.083 1.00 79.81 603 ALA A N 1
ATOM 4527 C CA . ALA A 1 603 ? 10.884 18.356 14.247 1.00 79.81 603 ALA A CA 1
ATOM 4528 C C . ALA A 1 603 ? 10.635 19.117 12.926 1.00 79.81 603 ALA A C 1
ATOM 4530 O O . ALA A 1 603 ? 9.840 20.053 12.887 1.00 79.81 603 ALA A O 1
ATOM 4531 N N . SER A 1 604 ? 11.342 18.772 11.841 1.00 83.62 604 SER A N 1
ATOM 4532 C CA . SER A 1 604 ? 11.328 19.506 10.564 1.00 83.62 604 SER A CA 1
ATOM 4533 C C . SER A 1 604 ? 11.015 18.618 9.350 1.00 83.62 604 SER A C 1
ATOM 4535 O O . SER A 1 604 ? 11.602 18.811 8.282 1.00 83.62 604 SER A O 1
ATOM 4537 N N . ILE A 1 605 ? 10.077 17.669 9.480 1.00 80.06 605 ILE A N 1
ATOM 4538 C CA . ILE A 1 605 ? 9.731 16.684 8.429 1.00 80.06 605 ILE A CA 1
ATOM 4539 C C . ILE A 1 605 ? 9.433 17.348 7.078 1.00 80.06 605 ILE A C 1
ATOM 4541 O O . ILE A 1 605 ? 9.910 16.873 6.049 1.00 80.06 605 ILE A O 1
ATOM 4545 N N . GLY A 1 606 ? 8.717 18.478 7.053 1.00 78.50 606 GLY A N 1
ATOM 4546 C CA . GLY A 1 606 ? 8.418 19.194 5.804 1.00 78.50 606 GLY A CA 1
ATOM 4547 C C . GLY A 1 606 ? 9.675 19.685 5.071 1.00 78.50 606 GLY A C 1
ATOM 4548 O O . GLY A 1 606 ? 9.823 19.477 3.867 1.00 78.50 606 GLY A O 1
ATOM 4549 N N . LEU A 1 607 ? 10.635 20.268 5.799 1.00 83.50 607 LEU A N 1
ATOM 4550 C CA . LEU A 1 607 ? 11.918 20.686 5.222 1.00 83.50 607 LEU A CA 1
ATOM 4551 C C . LEU A 1 607 ? 12.726 19.474 4.746 1.00 83.50 607 LEU A C 1
ATOM 4553 O O . LEU A 1 607 ? 13.287 19.502 3.651 1.00 83.50 607 LEU A O 1
ATOM 4557 N N . VAL A 1 608 ? 12.765 18.403 5.540 1.00 87.25 608 VAL A N 1
ATOM 4558 C CA . VAL A 1 608 ? 13.464 17.161 5.181 1.00 87.25 608 VAL A CA 1
ATOM 4559 C C . VAL A 1 608 ? 12.870 16.536 3.920 1.00 87.25 608 VAL A C 1
ATOM 4561 O O . VAL A 1 608 ? 13.617 16.138 3.029 1.00 87.25 608 VAL A O 1
ATOM 4564 N N . THR A 1 609 ? 11.545 16.538 3.796 1.00 85.00 609 THR A N 1
ATOM 4565 C CA . THR A 1 609 ? 10.813 16.055 2.620 1.00 85.00 609 THR A CA 1
ATOM 4566 C C . THR A 1 609 ? 11.216 16.821 1.362 1.00 85.00 609 THR A C 1
ATOM 4568 O O . THR A 1 609 ? 11.540 16.209 0.345 1.00 85.00 609 THR A O 1
ATOM 4571 N N . ILE A 1 610 ? 11.298 18.155 1.432 1.00 85.06 610 ILE A N 1
ATOM 4572 C CA . ILE A 1 610 ? 11.750 18.991 0.307 1.00 85.06 610 ILE A CA 1
ATOM 4573 C C . ILE A 1 610 ? 13.214 18.699 -0.052 1.00 85.06 610 ILE A C 1
ATOM 4575 O O . ILE A 1 610 ? 13.558 18.583 -1.229 1.00 85.06 610 ILE A O 1
ATOM 4579 N N . LEU A 1 611 ? 14.096 18.556 0.940 1.00 90.25 611 LEU A N 1
ATOM 4580 C CA . LEU A 1 611 ? 15.508 18.243 0.694 1.00 90.25 611 LEU A CA 1
ATOM 4581 C C . LEU A 1 611 ? 15.682 16.857 0.054 1.00 90.25 611 LEU A C 1
ATOM 4583 O O . LEU A 1 611 ? 16.472 16.707 -0.881 1.00 90.25 611 LEU A O 1
ATOM 4587 N N . LEU A 1 612 ? 14.907 15.865 0.495 1.00 90.44 612 LEU A N 1
ATOM 4588 C CA . LEU A 1 612 ? 14.890 14.526 -0.093 1.00 90.44 612 LEU A CA 1
ATOM 4589 C C . LEU A 1 612 ? 14.249 14.508 -1.487 1.00 90.44 612 LEU A C 1
ATOM 4591 O O . LEU A 1 612 ? 14.716 13.764 -2.348 1.00 90.44 612 LEU A O 1
ATOM 4595 N N . PHE A 1 613 ? 13.252 15.351 -1.762 1.00 89.25 613 PHE A N 1
ATOM 4596 C CA . PHE A 1 613 ? 12.730 15.561 -3.116 1.00 89.25 613 PHE A CA 1
ATOM 4597 C C . PHE A 1 613 ? 13.828 16.064 -4.060 1.00 89.25 613 PHE A C 1
ATOM 4599 O O . PHE A 1 613 ? 14.056 15.479 -5.121 1.00 89.25 613 PHE A O 1
ATOM 4606 N N . VAL A 1 614 ? 14.572 17.097 -3.648 1.00 91.06 614 VAL A N 1
ATOM 4607 C CA . VAL A 1 614 ? 15.706 17.629 -4.423 1.00 91.06 614 VAL A CA 1
ATOM 4608 C C . VAL A 1 614 ? 16.783 16.562 -4.621 1.00 91.06 614 VAL A C 1
ATOM 4610 O O . VAL A 1 614 ? 17.309 16.415 -5.723 1.00 91.06 614 VAL A O 1
ATOM 4613 N N . HIS A 1 615 ? 17.083 15.771 -3.591 1.00 93.00 615 HIS A N 1
ATOM 4614 C CA . HIS A 1 615 ? 18.004 14.644 -3.713 1.00 93.00 615 HIS A CA 1
ATOM 4615 C C . HIS A 1 615 ? 17.538 13.624 -4.763 1.00 93.00 615 HIS A C 1
ATOM 4617 O O . HIS A 1 615 ? 18.329 13.189 -5.602 1.00 93.00 615 HIS A O 1
ATOM 4623 N N . ASN A 1 616 ? 16.249 13.275 -4.766 1.00 92.12 616 ASN A N 1
ATOM 4624 C CA . ASN A 1 616 ? 15.679 12.314 -5.710 1.00 92.12 616 ASN A CA 1
ATOM 4625 C C . ASN A 1 616 ? 15.588 12.861 -7.150 1.00 92.12 616 ASN A C 1
ATOM 4627 O O . ASN A 1 616 ? 15.671 12.074 -8.094 1.00 92.12 616 ASN A O 1
ATOM 4631 N N . LEU A 1 617 ? 15.525 14.183 -7.361 1.00 91.56 617 LEU A N 1
ATOM 4632 C CA . LEU A 1 617 ? 15.713 14.783 -8.695 1.00 91.56 617 LEU A CA 1
ATOM 4633 C C . LEU A 1 617 ? 17.099 14.465 -9.265 1.00 91.56 617 LEU A C 1
ATOM 4635 O O . LEU A 1 617 ? 17.211 14.051 -10.416 1.00 91.56 617 LEU A O 1
ATOM 4639 N N . PHE A 1 618 ? 18.150 14.591 -8.454 1.00 95.06 618 PHE A N 1
ATOM 4640 C CA . PHE A 1 618 ? 19.500 14.230 -8.887 1.00 95.06 618 PHE A CA 1
ATOM 4641 C C . PHE A 1 618 ? 19.699 12.714 -8.989 1.00 95.06 618 PHE A C 1
ATOM 4643 O O . PHE A 1 618 ? 20.343 12.255 -9.926 1.00 95.06 618 PHE A O 1
ATOM 4650 N N . SER A 1 619 ? 19.114 11.933 -8.078 1.00 93.62 619 SER A N 1
ATOM 4651 C CA . SER A 1 619 ? 19.178 10.465 -8.124 1.00 93.62 619 SER A CA 1
ATOM 4652 C C . SER A 1 619 ? 18.513 9.901 -9.387 1.00 93.62 619 SER A C 1
ATOM 4654 O O . SER A 1 619 ? 19.107 9.089 -10.093 1.00 93.62 619 SER A O 1
ATOM 4656 N N . SER A 1 620 ? 17.330 10.406 -9.752 1.00 92.12 620 SER A N 1
ATOM 4657 C CA . SER A 1 620 ? 16.649 10.029 -11.001 1.00 92.12 620 SER A CA 1
ATOM 4658 C C . SER A 1 620 ? 17.397 10.503 -12.254 1.00 92.12 620 SER A C 1
ATOM 4660 O O . SER A 1 620 ? 17.448 9.774 -13.242 1.00 92.12 620 SER A O 1
ATOM 4662 N N . LEU A 1 621 ? 18.034 11.681 -12.226 1.00 93.88 621 LEU A N 1
ATOM 4663 C CA . LEU A 1 621 ? 18.901 12.134 -13.321 1.00 93.88 621 LEU A CA 1
ATOM 4664 C C . LEU A 1 621 ? 20.130 11.225 -13.484 1.00 93.88 621 LEU A C 1
ATOM 4666 O O . LEU A 1 621 ? 20.534 10.930 -14.611 1.00 93.88 621 LEU A O 1
ATOM 4670 N N . GLN A 1 622 ? 20.715 10.761 -12.374 1.00 94.75 622 GLN A N 1
ATOM 4671 C CA . GLN A 1 622 ? 21.805 9.790 -12.394 1.00 94.75 622 GLN A CA 1
ATOM 4672 C C . GLN A 1 622 ? 21.341 8.467 -13.019 1.00 94.75 622 GLN A C 1
ATOM 4674 O O . GLN A 1 622 ? 22.022 7.977 -13.912 1.00 94.75 622 GLN A O 1
ATOM 4679 N N . ASP A 1 623 ? 20.203 7.919 -12.583 1.00 92.81 623 ASP A N 1
ATOM 4680 C CA . ASP A 1 623 ? 19.588 6.690 -13.121 1.00 92.81 623 ASP A CA 1
ATOM 4681 C C . ASP A 1 623 ? 19.474 6.767 -14.649 1.00 92.81 623 ASP A C 1
ATOM 4683 O O . ASP A 1 623 ? 20.117 5.996 -15.357 1.00 92.81 623 ASP A O 1
ATOM 4687 N N . VAL A 1 624 ? 18.812 7.811 -15.155 1.00 92.56 624 VAL A N 1
ATOM 4688 C CA . VAL A 1 624 ? 18.627 8.041 -16.597 1.00 92.56 624 VAL A CA 1
ATOM 4689 C C . VAL A 1 624 ? 19.955 8.183 -17.347 1.00 92.56 624 VAL A C 1
ATOM 4691 O O . VAL A 1 624 ? 20.111 7.655 -18.446 1.00 92.56 624 VAL A O 1
ATOM 4694 N N . SER A 1 625 ? 20.939 8.865 -16.758 1.00 92.94 625 SER A N 1
ATOM 4695 C CA . SER A 1 625 ? 22.246 9.063 -17.399 1.00 92.94 625 SER A CA 1
ATOM 4696 C C . SER A 1 625 ? 23.074 7.777 -17.459 1.00 92.94 625 SER A C 1
ATOM 4698 O O . SER A 1 625 ? 23.801 7.561 -18.428 1.00 92.94 625 SER A O 1
ATOM 4700 N N . VAL A 1 626 ? 22.988 6.930 -16.431 1.00 93.94 626 VAL A N 1
ATOM 4701 C CA . VAL A 1 626 ? 23.696 5.641 -16.372 1.00 93.94 626 VAL A CA 1
ATOM 4702 C C . VAL A 1 626 ? 23.029 4.621 -17.288 1.00 93.94 626 VAL A C 1
ATOM 4704 O O . VAL A 1 626 ? 23.732 3.869 -17.957 1.00 93.94 626 VAL A O 1
ATOM 4707 N N . ASP A 1 627 ? 21.702 4.632 -17.374 1.00 91.50 627 ASP A N 1
ATOM 4708 C CA . ASP A 1 627 ? 20.950 3.785 -18.298 1.00 91.50 627 ASP A CA 1
ATOM 4709 C C . ASP A 1 627 ? 21.256 4.147 -19.753 1.00 91.50 627 ASP A C 1
ATOM 4711 O O . ASP A 1 627 ? 21.573 3.274 -20.560 1.00 91.50 627 ASP A O 1
ATOM 4715 N N . ALA A 1 628 ? 21.266 5.445 -20.072 1.00 90.31 628 ALA A N 1
ATOM 4716 C CA . ALA A 1 628 ? 21.681 5.937 -21.382 1.00 90.31 628 ALA A CA 1
ATOM 4717 C C . ALA A 1 628 ? 23.133 5.553 -21.704 1.00 90.31 628 ALA A C 1
ATOM 4719 O O . ALA A 1 628 ? 23.434 5.152 -22.824 1.00 90.31 628 ALA A O 1
ATOM 4720 N N . LEU A 1 629 ? 24.031 5.633 -20.713 1.00 91.81 629 LEU A N 1
ATOM 4721 C CA . LEU A 1 629 ? 25.406 5.165 -20.869 1.00 91.81 629 LEU A CA 1
ATOM 4722 C C . LEU A 1 629 ? 25.446 3.671 -21.183 1.00 91.81 629 LEU A C 1
ATOM 4724 O O . LEU A 1 629 ? 26.178 3.281 -22.082 1.00 91.81 629 LEU A O 1
ATOM 4728 N N . ALA A 1 630 ? 24.667 2.849 -20.479 1.00 91.06 630 ALA A N 1
ATOM 4729 C CA . ALA A 1 630 ? 24.611 1.410 -20.700 1.00 91.06 630 ALA A CA 1
ATOM 4730 C C . ALA A 1 630 ? 24.117 1.068 -22.117 1.00 91.06 630 ALA A C 1
ATOM 4732 O O . ALA A 1 630 ? 24.725 0.220 -22.767 1.00 91.06 630 ALA A O 1
ATOM 4733 N N . VAL A 1 631 ? 23.095 1.768 -22.625 1.00 88.31 631 VAL A N 1
ATOM 4734 C CA . VAL A 1 631 ? 22.633 1.644 -24.023 1.00 88.31 631 VAL A CA 1
ATOM 4735 C C . VAL A 1 631 ? 23.751 1.976 -25.018 1.00 88.31 631 VAL A C 1
ATOM 4737 O O . VAL A 1 631 ? 23.902 1.289 -26.023 1.00 88.31 631 VAL A O 1
ATOM 4740 N N . ASP A 1 632 ? 24.555 3.002 -24.735 1.00 85.38 632 ASP A N 1
ATOM 4741 C CA . ASP A 1 632 ? 25.596 3.470 -25.654 1.00 85.38 632 ASP A CA 1
ATOM 4742 C C . ASP A 1 632 ? 26.858 2.588 -25.670 1.00 85.38 632 ASP A C 1
ATOM 4744 O O . ASP A 1 632 ? 27.611 2.632 -26.646 1.00 85.38 632 ASP A O 1
ATOM 4748 N N . VAL A 1 633 ? 27.143 1.847 -24.588 1.00 87.06 633 VAL A N 1
ATOM 4749 C CA . VAL A 1 633 ? 28.410 1.102 -24.436 1.00 87.06 633 VAL A CA 1
ATOM 4750 C C . VAL A 1 633 ? 28.270 -0.413 -24.465 1.00 87.06 633 VAL A C 1
ATOM 4752 O O . VAL A 1 633 ? 29.287 -1.073 -24.677 1.00 87.06 633 VAL A O 1
ATOM 4755 N N . LEU A 1 634 ? 27.092 -0.976 -24.185 1.00 87.50 634 LEU A N 1
ATOM 4756 C CA . LEU A 1 634 ? 26.904 -2.427 -24.131 1.00 87.50 634 LEU A CA 1
ATOM 4757 C C . LEU A 1 634 ? 26.735 -3.018 -25.525 1.00 87.50 634 LEU A C 1
ATOM 4759 O O . LEU A 1 634 ? 26.013 -2.494 -26.370 1.00 87.50 634 LEU A O 1
ATOM 4763 N N . GLU A 1 635 ? 27.380 -4.158 -25.735 1.00 83.44 635 GLU A N 1
ATOM 4764 C CA . GLU A 1 635 ? 27.211 -4.942 -26.953 1.00 83.44 635 GLU A CA 1
ATOM 4765 C C . GLU A 1 635 ? 25.969 -5.840 -26.840 1.00 83.44 635 GLU A C 1
ATOM 4767 O O . GLU A 1 635 ? 25.623 -6.246 -25.728 1.00 83.44 635 GLU A O 1
ATOM 4772 N N . PRO A 1 636 ? 25.306 -6.213 -27.954 1.00 77.56 636 PRO A N 1
ATOM 4773 C CA . PRO A 1 636 ? 24.045 -6.964 -27.915 1.00 77.56 636 PRO A CA 1
ATOM 4774 C C . PRO A 1 636 ? 24.084 -8.254 -27.080 1.00 77.56 636 PRO A C 1
ATOM 4776 O O . PRO A 1 636 ? 23.090 -8.607 -26.451 1.00 77.56 636 PRO A O 1
ATOM 4779 N N . HIS A 1 637 ? 25.237 -8.930 -27.033 1.00 79.44 637 HIS A N 1
ATOM 4780 C CA . HIS A 1 637 ? 25.451 -10.172 -26.283 1.00 79.44 637 HIS A CA 1
ATOM 4781 C C . HIS A 1 637 ? 25.844 -9.961 -24.805 1.00 79.44 637 HIS A C 1
ATOM 4783 O O . HIS A 1 637 ? 26.041 -10.935 -24.081 1.00 79.44 637 HIS A O 1
ATOM 4789 N N . GLU A 1 638 ? 26.007 -8.707 -24.370 1.00 84.94 638 GLU A N 1
ATOM 4790 C CA . GLU A 1 638 ? 26.339 -8.322 -22.993 1.00 84.94 638 GLU A CA 1
ATOM 4791 C C . GLU A 1 638 ? 25.136 -7.720 -22.242 1.00 84.94 638 GLU A C 1
ATOM 4793 O O . GLU A 1 638 ? 25.177 -7.600 -21.013 1.00 84.94 638 GLU A O 1
ATOM 4798 N N . VAL A 1 639 ? 24.080 -7.305 -22.957 1.00 87.06 639 VAL A N 1
ATOM 4799 C CA . VAL A 1 639 ? 22.982 -6.484 -22.417 1.00 87.06 639 VAL A CA 1
ATOM 4800 C C . VAL A 1 639 ? 22.266 -7.159 -21.248 1.00 87.06 639 VAL A C 1
ATOM 4802 O O . VAL A 1 639 ? 22.009 -6.505 -20.233 1.00 87.06 639 VAL A O 1
ATOM 4805 N N . ALA A 1 640 ? 21.919 -8.445 -21.340 1.00 88.31 640 ALA A N 1
ATOM 4806 C CA . ALA A 1 640 ? 21.125 -9.082 -20.293 1.00 88.31 640 ALA A CA 1
ATOM 4807 C C . ALA A 1 640 ? 21.962 -9.355 -19.045 1.00 88.31 640 ALA A C 1
ATOM 4809 O O . ALA A 1 640 ? 21.516 -9.064 -17.929 1.00 88.31 640 ALA A O 1
ATOM 4810 N N . LYS A 1 641 ? 23.188 -9.863 -19.204 1.00 88.88 641 LYS A N 1
ATOM 4811 C CA . LYS A 1 641 ? 24.091 -10.122 -18.076 1.00 88.88 641 LYS A CA 1
ATOM 4812 C C . LYS A 1 641 ? 24.512 -8.828 -17.391 1.00 88.88 641 LYS A C 1
ATOM 4814 O O . LYS A 1 641 ? 24.521 -8.792 -16.160 1.00 88.88 641 LYS A O 1
ATOM 4819 N N . ALA A 1 642 ? 24.810 -7.769 -18.146 1.00 90.31 642 ALA A N 1
ATOM 4820 C CA . ALA A 1 642 ? 25.113 -6.459 -17.575 1.00 90.31 642 ALA A CA 1
ATOM 4821 C C . ALA A 1 642 ? 23.935 -5.940 -16.744 1.00 90.31 642 ALA A C 1
ATOM 4823 O O . ALA A 1 642 ? 24.126 -5.621 -15.571 1.00 90.31 642 ALA A O 1
ATOM 4824 N N . ASN A 1 643 ? 22.716 -5.968 -17.293 1.00 91.38 643 ASN A N 1
ATOM 4825 C CA . ASN A 1 643 ? 21.508 -5.594 -16.557 1.00 91.38 643 ASN A CA 1
ATOM 4826 C C . ASN A 1 643 ? 21.345 -6.402 -15.268 1.00 91.38 643 ASN A C 1
ATOM 4828 O O . ASN A 1 643 ? 21.127 -5.822 -14.203 1.00 91.38 643 ASN A O 1
ATOM 4832 N N . GLY A 1 644 ? 21.490 -7.730 -15.337 1.00 92.00 644 GLY A N 1
ATOM 4833 C CA . GLY A 1 644 ? 21.384 -8.607 -14.168 1.00 92.00 644 GLY A CA 1
ATOM 4834 C C . GLY A 1 644 ? 22.332 -8.215 -13.045 1.00 92.00 644 GLY A C 1
ATOM 4835 O O . GLY A 1 644 ? 21.908 -8.111 -11.891 1.00 92.00 644 GLY A O 1
ATOM 4836 N N . PHE A 1 645 ? 23.588 -7.914 -13.372 1.00 93.94 645 PHE A N 1
ATOM 4837 C CA . PHE A 1 645 ? 24.546 -7.429 -12.382 1.00 93.94 645 PHE A CA 1
ATOM 4838 C C . PHE A 1 645 ? 24.247 -6.007 -11.900 1.00 93.94 645 PHE A C 1
ATOM 4840 O O . PHE A 1 645 ? 24.334 -5.757 -10.698 1.00 93.94 645 PHE A O 1
ATOM 4847 N N . MET A 1 646 ? 23.856 -5.094 -12.791 1.00 94.38 646 MET A N 1
ATOM 4848 C CA . MET A 1 646 ? 23.505 -3.711 -12.454 1.00 94.38 646 MET A CA 1
ATOM 4849 C C . MET A 1 646 ? 22.353 -3.666 -11.444 1.00 94.38 646 MET A C 1
ATOM 4851 O O . MET A 1 646 ? 22.502 -3.112 -10.351 1.00 94.38 646 MET A O 1
ATOM 4855 N N . PHE A 1 647 ? 21.227 -4.315 -11.745 1.00 93.00 647 PHE A N 1
ATOM 4856 C CA . PHE A 1 647 ? 20.065 -4.335 -10.854 1.00 93.00 647 PHE A CA 1
ATOM 4857 C C . PHE A 1 647 ? 20.348 -5.070 -9.543 1.00 93.00 647 PHE A C 1
ATOM 4859 O O . PHE A 1 647 ? 19.960 -4.573 -8.482 1.00 93.00 647 PHE A O 1
ATOM 4866 N N . ALA A 1 648 ? 21.093 -6.178 -9.575 1.00 93.19 648 ALA A N 1
ATOM 4867 C CA . ALA A 1 648 ? 21.530 -6.838 -8.349 1.00 93.19 648 ALA A CA 1
ATOM 4868 C C . ALA A 1 648 ? 22.421 -5.917 -7.494 1.00 93.19 648 ALA A C 1
ATOM 4870 O O . ALA A 1 648 ? 22.245 -5.844 -6.278 1.00 93.19 648 ALA A O 1
ATOM 4871 N N . ALA A 1 649 ? 23.322 -5.146 -8.109 1.00 94.19 649 ALA A N 1
ATOM 4872 C CA . ALA A 1 649 ? 24.148 -4.167 -7.408 1.00 94.19 649 ALA A CA 1
ATOM 4873 C C . ALA A 1 649 ? 23.300 -3.045 -6.774 1.00 94.19 649 ALA A C 1
ATOM 4875 O O . ALA A 1 649 ? 23.532 -2.686 -5.617 1.00 94.19 649 ALA A O 1
ATOM 4876 N N . LYS A 1 650 ? 22.257 -2.560 -7.463 1.00 92.88 650 LYS A N 1
ATOM 4877 C CA . LYS A 1 650 ? 21.278 -1.603 -6.905 1.00 92.88 650 LYS A CA 1
ATOM 4878 C C . LYS A 1 650 ? 20.545 -2.171 -5.693 1.00 92.88 650 LYS A C 1
ATOM 4880 O O . LYS A 1 650 ? 20.471 -1.501 -4.665 1.00 92.88 650 LYS A O 1
ATOM 4885 N N . ARG A 1 651 ? 20.069 -3.417 -5.750 1.00 90.88 651 ARG A N 1
ATOM 4886 C CA . ARG A 1 651 ? 19.456 -4.097 -4.591 1.00 90.88 651 ARG A CA 1
ATOM 4887 C C . ARG A 1 651 ? 20.447 -4.286 -3.436 1.00 90.88 651 ARG A C 1
ATOM 4889 O O . ARG A 1 651 ? 20.080 -4.055 -2.288 1.00 90.88 651 ARG A O 1
ATOM 4896 N N . GLY A 1 652 ? 21.707 -4.612 -3.726 1.00 91.31 652 GLY A N 1
ATOM 4897 C CA . GLY A 1 652 ? 22.776 -4.654 -2.722 1.00 91.31 652 GLY A CA 1
ATOM 4898 C C . GLY A 1 652 ? 22.998 -3.295 -2.048 1.00 91.31 652 GLY A C 1
ATOM 4899 O O . GLY A 1 652 ? 23.127 -3.224 -0.827 1.00 91.31 652 GLY A O 1
ATOM 4900 N N . GLY A 1 653 ? 22.952 -2.211 -2.829 1.00 91.94 653 GLY A N 1
ATOM 4901 C CA . GLY A 1 653 ? 22.934 -0.840 -2.320 1.00 91.94 653 GLY A CA 1
ATOM 4902 C C . GLY A 1 653 ? 21.744 -0.573 -1.393 1.00 91.94 653 GLY A C 1
ATOM 4903 O O . GLY A 1 653 ? 21.948 -0.031 -0.314 1.00 91.94 653 GLY A O 1
ATOM 4904 N N . ILE A 1 654 ? 20.533 -1.011 -1.760 1.00 89.75 654 ILE A N 1
ATOM 4905 C CA . ILE A 1 654 ? 19.318 -0.870 -0.932 1.00 89.75 654 ILE A CA 1
ATOM 4906 C C . ILE A 1 654 ? 19.467 -1.607 0.402 1.00 89.75 654 ILE A C 1
ATOM 4908 O O . ILE A 1 654 ? 19.196 -1.027 1.451 1.00 89.75 654 ILE A O 1
ATOM 4912 N N . ILE A 1 655 ? 19.948 -2.853 0.387 1.00 87.62 655 ILE A N 1
ATOM 4913 C CA . ILE A 1 655 ? 20.179 -3.632 1.614 1.00 87.62 655 ILE A CA 1
ATOM 4914 C C . ILE A 1 655 ? 21.207 -2.928 2.508 1.00 87.62 655 ILE A C 1
ATOM 4916 O O . ILE A 1 655 ? 21.005 -2.814 3.717 1.00 87.62 655 ILE A O 1
ATOM 4920 N N . PHE A 1 656 ? 22.296 -2.419 1.925 1.00 89.19 656 PHE A N 1
ATOM 4921 C CA . PHE A 1 656 ? 23.311 -1.684 2.676 1.00 89.19 656 PHE A CA 1
ATOM 4922 C C . PHE A 1 656 ? 22.754 -0.374 3.257 1.00 89.19 656 PHE A C 1
ATOM 4924 O O . PHE A 1 656 ? 22.891 -0.117 4.451 1.00 89.19 656 PHE A O 1
ATOM 4931 N N . GLY A 1 657 ? 22.083 0.437 2.439 1.00 87.50 657 GLY A N 1
ATOM 4932 C CA . GLY A 1 657 ? 21.505 1.715 2.849 1.00 87.50 657 GLY A CA 1
ATOM 4933 C C . GLY A 1 657 ? 20.376 1.584 3.872 1.00 87.50 657 GLY A C 1
ATOM 4934 O O . GLY A 1 657 ? 20.242 2.436 4.742 1.00 87.50 657 GLY A O 1
ATOM 4935 N N . GLY A 1 658 ? 19.582 0.516 3.787 1.00 85.00 658 GLY A N 1
ATOM 4936 C CA . GLY A 1 658 ? 18.458 0.259 4.684 1.00 85.00 658 GLY A CA 1
ATOM 4937 C C . GLY A 1 658 ? 18.868 -0.482 5.951 1.00 85.00 658 GLY A C 1
ATOM 4938 O O . GLY A 1 658 ? 18.821 0.073 7.043 1.00 85.00 658 GLY A O 1
ATOM 4939 N N . ALA A 1 659 ? 19.300 -1.737 5.818 1.00 81.94 659 ALA A N 1
ATOM 4940 C CA . ALA A 1 659 ? 19.580 -2.590 6.971 1.00 81.94 659 ALA A CA 1
ATOM 4941 C C . ALA A 1 659 ? 20.918 -2.245 7.642 1.00 81.94 659 ALA A C 1
ATOM 4943 O O . ALA A 1 659 ? 20.980 -2.114 8.863 1.00 81.94 659 ALA A O 1
ATOM 4944 N N . VAL A 1 660 ? 21.999 -2.074 6.867 1.00 84.62 660 VAL A N 1
ATOM 4945 C CA . VAL A 1 660 ? 23.341 -1.862 7.444 1.00 84.62 660 VAL A CA 1
ATOM 4946 C C . VAL A 1 660 ? 23.479 -0.472 8.054 1.00 84.62 660 VAL A C 1
ATOM 4948 O O . VAL A 1 660 ? 23.907 -0.356 9.201 1.00 84.62 660 VAL A O 1
ATOM 4951 N N . LEU A 1 661 ? 23.092 0.580 7.327 1.00 85.75 661 LEU A N 1
ATOM 4952 C CA . LEU A 1 661 ? 23.108 1.935 7.884 1.00 85.75 661 LEU A CA 1
ATOM 4953 C C . LEU A 1 661 ? 22.006 2.142 8.933 1.00 85.75 661 LEU A C 1
ATOM 4955 O O . LEU A 1 661 ? 22.239 2.865 9.899 1.00 85.75 661 LEU A O 1
ATOM 4959 N N . GLY A 1 662 ? 20.856 1.470 8.805 1.00 80.94 662 GLY A N 1
ATOM 4960 C CA . GLY A 1 662 ? 19.787 1.483 9.810 1.00 80.94 662 GLY A CA 1
ATOM 4961 C C . GLY A 1 662 ? 20.250 1.007 11.189 1.00 80.94 662 GLY A C 1
ATOM 4962 O O . GLY A 1 662 ? 19.923 1.631 12.194 1.00 80.94 662 GLY A O 1
ATOM 4963 N N . MET A 1 663 ? 21.117 -0.013 11.253 1.00 81.50 663 MET A N 1
ATOM 4964 C CA . MET A 1 663 ? 21.711 -0.478 12.519 1.00 81.50 663 MET A CA 1
ATOM 4965 C C . MET A 1 663 ? 22.546 0.591 13.248 1.00 81.50 663 MET A C 1
ATOM 4967 O O . MET A 1 663 ? 22.764 0.468 14.452 1.00 81.50 663 MET A O 1
ATOM 4971 N N . LEU A 1 664 ? 23.023 1.634 12.559 1.00 84.12 664 LEU A N 1
ATOM 4972 C CA . LEU A 1 664 ? 23.783 2.731 13.175 1.00 84.12 664 LEU A CA 1
ATOM 4973 C C . LEU A 1 664 ? 22.880 3.795 13.810 1.00 84.12 664 LEU A C 1
ATOM 4975 O O . LEU A 1 664 ? 23.334 4.540 14.680 1.00 84.12 664 LEU A O 1
ATOM 4979 N N . VAL A 1 665 ? 21.610 3.852 13.404 1.00 84.06 665 VAL A N 1
ATOM 4980 C CA . VAL A 1 665 ? 20.657 4.879 13.840 1.00 84.06 665 VAL A CA 1
ATOM 4981 C C . VAL A 1 665 ? 20.367 4.771 15.332 1.00 84.06 665 VAL A C 1
ATOM 4983 O O . VAL A 1 665 ? 20.402 5.783 16.025 1.00 84.06 665 VAL A O 1
ATOM 4986 N N . VAL A 1 666 ? 20.152 3.557 15.839 1.00 77.81 666 VAL A N 1
ATOM 4987 C CA . VAL A 1 666 ? 19.856 3.312 17.260 1.00 77.81 666 VAL A CA 1
ATOM 4988 C C . VAL A 1 666 ? 21.020 3.734 18.179 1.00 77.81 666 VAL A C 1
ATOM 4990 O O . VAL A 1 666 ? 20.790 4.525 19.091 1.00 77.81 666 VAL A O 1
ATOM 4993 N N . PRO A 1 667 ? 22.275 3.278 17.972 1.00 84.50 667 PRO A N 1
ATOM 4994 C CA . PRO A 1 667 ? 23.383 3.627 18.866 1.00 84.50 667 PRO A CA 1
ATOM 4995 C C . PRO A 1 667 ? 23.965 5.035 18.662 1.00 84.50 667 PRO A C 1
ATOM 4997 O O . PRO A 1 667 ? 24.508 5.599 19.611 1.00 84.50 667 PRO A O 1
ATOM 5000 N N . PHE A 1 668 ? 23.918 5.596 17.448 1.00 85.88 668 PHE A N 1
ATOM 5001 C CA . PHE A 1 668 ? 24.653 6.826 17.102 1.00 85.88 668 PHE A CA 1
ATOM 5002 C C . PHE A 1 668 ? 23.775 7.939 16.505 1.00 85.88 668 PHE A C 1
ATOM 5004 O O . PHE A 1 668 ? 24.291 8.993 16.123 1.00 85.88 668 PHE A O 1
ATOM 5011 N N . GLY A 1 669 ? 22.459 7.731 16.423 1.00 85.31 669 GLY A N 1
ATOM 5012 C CA . GLY A 1 669 ? 21.498 8.665 15.838 1.00 85.31 669 GLY A CA 1
ATOM 5013 C C . GLY A 1 669 ? 21.493 8.660 14.305 1.00 85.31 669 GLY A C 1
ATOM 5014 O O . GLY A 1 669 ? 22.456 8.259 13.650 1.00 85.31 669 GLY A O 1
ATOM 5015 N N . ILE A 1 670 ? 20.415 9.167 13.701 1.00 88.06 670 ILE A N 1
ATOM 5016 C CA . ILE A 1 670 ? 20.192 9.132 12.242 1.00 88.06 670 ILE A CA 1
ATOM 5017 C C . ILE A 1 670 ? 21.260 9.880 11.425 1.00 88.06 670 ILE A C 1
ATOM 5019 O O . ILE A 1 670 ? 21.610 9.476 10.315 1.00 88.06 670 ILE A O 1
ATOM 5023 N N . LYS A 1 671 ? 21.856 10.940 11.989 1.00 89.50 671 LYS A N 1
ATOM 5024 C CA . LYS A 1 671 ? 22.929 11.702 11.329 1.00 89.50 671 LYS A CA 1
ATOM 5025 C C . LYS A 1 671 ? 24.173 10.846 11.079 1.00 89.50 671 LYS A C 1
ATOM 5027 O O . LYS A 1 671 ? 24.878 11.090 10.104 1.00 89.50 671 LYS A O 1
ATOM 5032 N N . SER A 1 672 ? 24.421 9.821 11.898 1.00 89.50 672 SER A N 1
ATOM 5033 C CA . SER A 1 672 ? 25.552 8.905 11.705 1.00 89.50 672 SER A CA 1
ATOM 5034 C C . SER A 1 672 ? 25.441 8.110 10.397 1.00 89.50 672 SER A C 1
ATOM 5036 O O . SER A 1 672 ? 26.430 7.991 9.674 1.00 89.50 672 SER A O 1
ATOM 5038 N N . ALA A 1 673 ? 24.235 7.657 10.035 1.00 89.12 673 ALA A N 1
ATOM 5039 C CA . ALA A 1 673 ? 23.972 6.963 8.777 1.00 89.12 673 ALA A CA 1
ATOM 5040 C C . ALA A 1 673 ? 24.299 7.861 7.571 1.00 89.12 673 ALA A C 1
ATOM 5042 O O . ALA A 1 673 ? 25.015 7.444 6.659 1.00 89.12 673 ALA A O 1
ATOM 5043 N N . ILE A 1 674 ? 23.883 9.133 7.621 1.00 91.06 674 ILE A N 1
ATOM 5044 C CA . ILE A 1 674 ? 24.197 10.137 6.592 1.00 91.06 674 ILE A CA 1
ATOM 5045 C C . ILE A 1 674 ? 25.715 10.396 6.517 1.00 91.06 674 ILE A C 1
ATOM 5047 O O . ILE A 1 674 ? 26.286 10.454 5.425 1.00 91.06 674 ILE A O 1
ATOM 5051 N N . MET A 1 675 ? 26.395 10.502 7.665 1.00 92.12 675 MET A N 1
ATOM 5052 C CA . MET A 1 675 ? 27.848 10.721 7.735 1.00 92.12 675 MET A CA 1
ATOM 5053 C C . MET A 1 675 ? 28.671 9.549 7.185 1.00 92.12 675 MET A C 1
ATOM 5055 O O . MET A 1 675 ? 29.779 9.781 6.707 1.00 92.12 675 MET A O 1
ATOM 5059 N N . VAL A 1 676 ? 28.159 8.316 7.225 1.00 92.00 676 VAL A N 1
ATOM 5060 C CA . VAL A 1 676 ? 28.796 7.146 6.589 1.00 92.00 676 VAL A CA 1
ATOM 5061 C C . VAL A 1 676 ? 28.483 7.095 5.094 1.00 92.00 676 VAL A C 1
ATOM 5063 O O . VAL A 1 676 ? 29.362 6.812 4.279 1.00 92.00 676 VAL A O 1
ATOM 5066 N N . GLN A 1 677 ? 27.248 7.410 4.717 1.00 93.00 677 GLN A N 1
ATOM 5067 C CA . GLN A 1 677 ? 26.791 7.389 3.332 1.00 93.00 677 GLN A CA 1
ATOM 5068 C C . GLN A 1 677 ? 27.513 8.406 2.435 1.00 93.00 677 GLN A C 1
ATOM 5070 O O . GLN A 1 677 ? 27.868 8.075 1.303 1.00 93.00 677 GLN A O 1
ATOM 5075 N N . LEU A 1 678 ? 27.766 9.626 2.920 1.00 93.25 678 LEU A N 1
ATOM 5076 C CA . LEU A 1 678 ? 28.414 10.686 2.134 1.00 93.25 678 LEU A CA 1
ATOM 5077 C C . LEU A 1 678 ? 29.823 10.301 1.626 1.00 93.25 678 LEU A C 1
ATOM 5079 O O . LEU A 1 678 ? 30.055 10.404 0.419 1.00 93.25 678 LEU A O 1
ATOM 5083 N N . PRO A 1 679 ? 30.756 9.807 2.468 1.00 93.75 679 PRO A N 1
ATOM 5084 C CA . PRO A 1 679 ? 32.039 9.277 2.010 1.00 93.75 679 PRO A CA 1
ATOM 5085 C C . PRO A 1 679 ? 31.914 8.129 1.008 1.00 93.75 679 PRO A C 1
ATOM 5087 O O . PRO A 1 679 ? 32.714 8.059 0.078 1.00 93.75 679 PRO A O 1
ATOM 5090 N N . VAL A 1 680 ? 30.927 7.240 1.169 1.00 93.00 680 VAL A N 1
ATOM 5091 C CA . VAL A 1 680 ? 30.709 6.128 0.229 1.00 93.00 680 VAL A CA 1
ATOM 5092 C C . VAL A 1 680 ? 30.262 6.655 -1.135 1.00 93.00 680 VAL A C 1
ATOM 5094 O O . VAL A 1 680 ? 30.816 6.244 -2.152 1.00 93.00 680 VAL A O 1
ATOM 5097 N N . LEU A 1 681 ? 29.333 7.613 -1.177 1.00 92.25 681 LEU A N 1
ATOM 5098 C CA . LEU A 1 681 ? 28.921 8.264 -2.426 1.00 92.25 681 LEU A CA 1
ATOM 5099 C C . LEU A 1 681 ? 30.077 9.027 -3.086 1.00 92.25 681 LEU A C 1
ATOM 5101 O O . LEU A 1 681 ? 30.270 8.905 -4.294 1.00 92.25 681 LEU A O 1
ATOM 5105 N N . LEU A 1 682 ? 30.886 9.752 -2.308 1.00 93.44 682 LEU A N 1
ATOM 5106 C CA . LEU A 1 682 ? 32.090 10.427 -2.807 1.00 93.44 682 LEU A CA 1
ATOM 5107 C C . LEU A 1 682 ? 33.114 9.434 -3.369 1.00 93.44 682 LEU A C 1
ATOM 5109 O O . LEU A 1 682 ? 33.700 9.688 -4.419 1.00 93.44 682 LEU A O 1
ATOM 5113 N N . LEU A 1 683 ? 33.308 8.292 -2.705 1.00 93.31 683 LEU A N 1
ATOM 5114 C CA . LEU A 1 683 ? 34.189 7.225 -3.177 1.00 93.31 683 LEU A CA 1
ATOM 5115 C C . LEU A 1 683 ? 33.695 6.651 -4.509 1.00 93.31 683 LEU A C 1
ATOM 5117 O O . LEU A 1 683 ? 34.496 6.456 -5.421 1.00 93.31 683 LEU A O 1
ATOM 5121 N N . ILE A 1 684 ? 32.387 6.420 -4.640 1.00 93.00 684 ILE A N 1
ATOM 5122 C CA . ILE A 1 684 ? 31.785 5.973 -5.899 1.00 93.00 684 ILE A CA 1
ATOM 5123 C C . ILE A 1 684 ? 31.959 7.042 -6.986 1.00 93.00 684 ILE A C 1
ATOM 5125 O O . ILE A 1 684 ? 32.311 6.699 -8.113 1.00 93.00 684 ILE A O 1
ATOM 5129 N N . MET A 1 685 ? 31.801 8.325 -6.654 1.00 92.62 685 MET A N 1
ATOM 5130 C CA . MET A 1 685 ? 31.979 9.445 -7.586 1.00 92.62 685 MET A CA 1
ATOM 5131 C C . MET A 1 685 ? 33.411 9.574 -8.130 1.00 92.62 685 MET A C 1
ATOM 5133 O O . MET A 1 685 ? 33.603 10.081 -9.238 1.00 92.62 685 MET A O 1
ATOM 5137 N N . LEU A 1 686 ? 34.426 9.051 -7.431 1.00 90.56 686 LEU A N 1
ATOM 5138 C CA . LEU A 1 686 ? 35.783 8.977 -7.987 1.00 90.56 686 LEU A CA 1
ATOM 5139 C C . LEU A 1 686 ? 35.839 8.126 -9.261 1.00 90.56 686 LEU A C 1
ATOM 5141 O O . LEU A 1 686 ? 36.659 8.399 -10.132 1.00 90.56 686 LEU A O 1
ATOM 5145 N N . MET A 1 687 ? 34.975 7.117 -9.396 1.00 89.12 687 MET A N 1
ATOM 5146 C CA . MET A 1 687 ? 34.980 6.233 -10.558 1.00 89.12 687 MET A CA 1
ATOM 5147 C C . MET A 1 687 ? 34.645 6.979 -11.863 1.00 89.12 687 MET A C 1
ATOM 5149 O O . MET A 1 687 ? 35.527 7.027 -12.723 1.00 89.12 687 MET A O 1
ATOM 5153 N N . PRO A 1 688 ? 33.472 7.630 -12.033 1.00 89.75 688 PRO A N 1
ATOM 5154 C CA . PRO A 1 688 ? 33.176 8.376 -13.255 1.00 89.75 688 PRO A CA 1
ATOM 5155 C C . PRO A 1 688 ? 34.144 9.544 -13.482 1.00 89.75 688 PRO A C 1
ATOM 5157 O O . PRO A 1 688 ? 34.363 9.933 -14.626 1.00 89.75 688 PRO A O 1
ATOM 5160 N N . LEU A 1 689 ? 34.800 10.073 -12.442 1.00 88.75 689 LEU A N 1
ATOM 5161 C CA . LEU A 1 689 ? 35.800 11.133 -12.593 1.00 88.75 689 LEU A CA 1
ATOM 5162 C C . LEU A 1 689 ? 37.023 10.676 -13.412 1.00 88.75 689 LEU A C 1
ATOM 5164 O O . LEU A 1 689 ? 37.553 11.464 -14.196 1.00 88.75 689 LEU A O 1
ATOM 5168 N N . PHE A 1 690 ? 37.418 9.406 -13.293 1.00 87.19 690 PHE A N 1
ATOM 5169 C CA . PHE A 1 690 ? 38.550 8.807 -14.017 1.00 87.19 690 PHE A CA 1
ATOM 5170 C C . PHE A 1 690 ? 38.135 7.829 -15.128 1.00 87.19 690 PHE A C 1
ATOM 5172 O O . PHE A 1 690 ? 38.987 7.146 -15.699 1.00 87.19 690 PHE A O 1
ATOM 5179 N N . LEU A 1 691 ? 36.844 7.764 -15.445 1.00 86.00 691 LEU A N 1
ATOM 5180 C CA . LEU A 1 691 ? 36.295 6.907 -16.489 1.00 86.00 691 LEU A CA 1
ATOM 5181 C C . LEU A 1 691 ? 36.322 7.611 -17.850 1.00 86.00 691 LEU A C 1
ATOM 5183 O O . LEU A 1 691 ? 35.975 8.786 -17.937 1.00 86.00 691 LEU A O 1
ATOM 5187 N N . ARG A 1 692 ? 36.692 6.889 -18.913 1.00 86.56 692 ARG A N 1
ATOM 5188 C CA . ARG A 1 692 ? 36.515 7.320 -20.311 1.00 86.56 692 ARG A CA 1
ATOM 5189 C C . ARG A 1 692 ? 35.412 6.480 -20.943 1.00 86.56 692 ARG A C 1
ATOM 5191 O O . ARG A 1 692 ? 35.458 5.258 -20.795 1.00 86.56 692 ARG A O 1
ATOM 5198 N N . GLU A 1 693 ? 34.448 7.094 -21.625 1.00 86.50 693 GLU A N 1
ATOM 5199 C CA . GLU A 1 693 ? 33.397 6.335 -22.317 1.00 86.50 693 GLU A CA 1
ATOM 5200 C C . GLU A 1 693 ? 33.985 5.681 -23.563 1.00 86.50 693 GLU A C 1
ATOM 5202 O O . GLU A 1 693 ? 33.934 4.458 -23.700 1.00 86.50 693 GLU A O 1
ATOM 5207 N N . ARG A 1 694 ? 34.632 6.488 -24.408 1.00 84.31 694 ARG A N 1
ATOM 5208 C CA . ARG A 1 694 ? 35.243 6.092 -25.678 1.00 84.31 694 ARG A CA 1
ATOM 5209 C C . ARG A 1 694 ? 36.750 6.384 -25.701 1.00 84.31 694 ARG A C 1
ATOM 5211 O O . ARG A 1 694 ? 37.252 7.169 -24.882 1.00 84.31 694 ARG A O 1
ATOM 5218 N N . PRO A 1 695 ? 37.515 5.754 -26.610 1.00 77.81 695 PRO A N 1
ATOM 5219 C CA . PRO A 1 695 ? 38.923 6.070 -26.798 1.00 77.81 695 PRO A CA 1
ATOM 5220 C C . PRO A 1 695 ? 39.053 7.521 -27.270 1.00 77.81 695 PRO A C 1
ATOM 5222 O O . PRO A 1 695 ? 38.343 7.951 -28.174 1.00 77.81 695 PRO A O 1
ATOM 5225 N N . GLY A 1 696 ? 39.949 8.282 -26.642 1.00 72.88 696 GLY A N 1
ATOM 5226 C CA . GLY A 1 696 ? 40.176 9.690 -26.978 1.00 72.88 696 GLY A CA 1
ATOM 5227 C C . GLY A 1 696 ? 39.326 10.712 -26.209 1.00 72.88 696 GLY A C 1
ATOM 5228 O O . GLY A 1 696 ? 39.562 11.906 -26.378 1.00 72.88 696 GLY A O 1
ATOM 5229 N N . ASP A 1 697 ? 38.403 10.291 -25.335 1.00 82.31 697 ASP A N 1
ATOM 5230 C CA . ASP A 1 697 ? 37.683 11.220 -24.451 1.00 82.31 697 ASP A CA 1
ATOM 5231 C C . ASP A 1 697 ? 38.642 11.922 -23.475 1.00 82.31 697 ASP A C 1
ATOM 5233 O O . ASP A 1 697 ? 39.468 11.289 -22.794 1.00 82.31 697 ASP A O 1
ATOM 5237 N N . ARG A 1 698 ? 38.490 13.244 -23.329 1.00 83.06 698 ARG A N 1
ATOM 5238 C CA . ARG A 1 698 ? 39.242 14.017 -22.336 1.00 83.06 698 ARG A CA 1
ATOM 5239 C C . ARG A 1 698 ? 38.645 13.806 -20.950 1.00 83.06 698 ARG A C 1
ATOM 5241 O O . ARG A 1 698 ? 37.448 13.949 -20.725 1.00 83.06 698 ARG A O 1
ATOM 5248 N N . LEU A 1 699 ? 39.505 13.524 -19.973 1.00 83.00 699 LEU A N 1
ATOM 5249 C CA . LEU A 1 699 ? 39.069 13.392 -18.578 1.00 83.00 699 LEU A CA 1
ATOM 5250 C C . LEU A 1 699 ? 38.772 14.756 -17.948 1.00 83.00 699 LEU A C 1
ATOM 5252 O O . LEU A 1 699 ? 37.817 14.887 -17.180 1.00 83.00 699 LEU A O 1
ATOM 5256 N N . PHE A 1 700 ? 39.583 15.765 -18.276 1.00 85.25 700 PHE A N 1
ATOM 5257 C CA . PHE A 1 700 ? 39.532 17.081 -17.648 1.00 85.25 700 PHE A CA 1
ATOM 5258 C C . PHE A 1 700 ? 39.640 18.208 -18.685 1.00 85.25 700 PHE A C 1
ATOM 5260 O O . PHE A 1 700 ? 40.369 18.054 -19.666 1.00 85.25 700 PHE A O 1
ATOM 5267 N N . PRO A 1 701 ? 39.020 19.379 -18.450 1.00 82.25 701 PRO A N 1
ATOM 5268 C CA . PRO A 1 701 ? 39.140 20.533 -19.348 1.00 82.25 701 PRO A CA 1
ATOM 5269 C C . PRO A 1 701 ? 40.577 20.994 -19.614 1.00 82.25 701 PRO A C 1
ATOM 5271 O O . PRO A 1 701 ? 40.876 21.533 -20.672 1.00 82.25 701 PRO A O 1
ATOM 5274 N N . TRP A 1 702 ? 41.484 20.749 -18.667 1.00 81.38 702 TRP A N 1
ATOM 5275 C CA . TRP A 1 702 ? 42.904 21.100 -18.753 1.00 81.38 702 TRP A CA 1
ATOM 5276 C C . TRP A 1 702 ? 43.805 19.960 -19.267 1.00 81.38 702 TRP A C 1
ATOM 5278 O O . TRP A 1 702 ? 45.029 20.112 -19.270 1.00 81.38 702 TRP A O 1
ATOM 5288 N N . SER A 1 703 ? 43.254 18.806 -19.670 1.00 78.75 703 SER A N 1
ATOM 5289 C CA . SER A 1 703 ? 44.051 17.747 -20.311 1.00 78.75 703 SER A CA 1
ATOM 5290 C C . SER A 1 703 ? 44.369 18.107 -21.764 1.00 78.75 703 SER A C 1
ATOM 5292 O O . SER A 1 703 ? 43.489 18.572 -22.489 1.00 78.75 703 SER A O 1
ATOM 5294 N N . LYS A 1 704 ? 45.625 17.894 -22.183 1.00 68.31 704 LYS A N 1
ATOM 5295 C CA . LYS A 1 704 ? 46.051 18.133 -23.569 1.00 68.31 704 LYS A CA 1
ATOM 5296 C C . LYS A 1 704 ? 45.342 17.151 -24.520 1.00 68.31 704 LYS A C 1
ATOM 5298 O O . LYS A 1 704 ? 45.233 15.982 -24.148 1.00 68.31 704 LYS A O 1
ATOM 5303 N N . PRO A 1 705 ? 44.877 17.599 -25.700 1.00 61.84 705 PRO A N 1
ATOM 5304 C CA . PRO A 1 705 ? 44.404 16.693 -26.746 1.00 61.84 705 PRO A CA 1
ATOM 5305 C C . PRO A 1 705 ? 45.543 15.763 -27.203 1.00 61.84 705 PRO A C 1
ATOM 5307 O O . PRO A 1 705 ? 46.714 16.148 -27.148 1.00 61.84 705 PRO A O 1
ATOM 5310 N N . GLU A 1 706 ? 45.219 14.528 -27.593 1.00 58.66 706 GLU A N 1
ATOM 5311 C CA . GLU A 1 706 ? 46.200 13.595 -28.170 1.00 58.66 706 GLU A CA 1
ATOM 5312 C C . GLU A 1 706 ? 46.605 14.071 -29.587 1.00 58.66 706 GLU A C 1
ATOM 5314 O O . GLU A 1 706 ? 45.790 14.645 -30.313 1.00 58.66 706 GLU A O 1
ATOM 5319 N N . GLU A 1 707 ? 47.878 13.891 -29.975 1.00 44.84 707 GLU A N 1
ATOM 5320 C CA . GLU A 1 707 ? 48.402 14.330 -31.285 1.00 44.84 707 GLU A CA 1
ATOM 5321 C C . GLU A 1 707 ? 47.589 13.696 -32.433 1.00 44.84 707 GLU A C 1
ATOM 5323 O O . GLU A 1 707 ? 47.547 12.474 -32.563 1.00 44.84 707 GLU A O 1
ATOM 5328 N N . GLY A 1 708 ? 46.941 14.531 -33.258 1.00 53.03 708 GLY A N 1
ATOM 5329 C CA . GLY A 1 708 ? 46.068 14.116 -34.370 1.00 53.03 708 GLY A CA 1
ATOM 5330 C C . GLY A 1 708 ? 44.560 14.323 -34.147 1.00 53.03 708 GLY A C 1
ATOM 5331 O O . GLY A 1 708 ? 43.786 14.114 -35.075 1.00 53.03 708 GLY A O 1
ATOM 5332 N N . GLN A 1 709 ? 44.126 14.758 -32.956 1.00 48.88 709 GLN A N 1
ATOM 5333 C CA . GLN A 1 709 ? 42.716 15.079 -32.658 1.00 48.88 709 GLN A CA 1
ATOM 5334 C C . GLN A 1 709 ? 42.334 16.561 -32.837 1.00 48.88 709 GLN A C 1
ATOM 5336 O O . GLN A 1 709 ? 41.154 16.890 -32.701 1.00 48.88 709 GLN A O 1
ATOM 5341 N N . GLU A 1 710 ? 43.290 17.453 -33.126 1.00 45.62 710 GLU A N 1
ATOM 5342 C CA . GLU A 1 710 ? 43.011 18.887 -33.335 1.00 45.62 710 GLU A CA 1
ATOM 5343 C C . GLU A 1 710 ? 42.098 19.138 -34.556 1.00 45.62 710 GLU A C 1
ATOM 5345 O O . GLU A 1 710 ? 41.307 20.075 -34.523 1.00 45.62 710 GLU A O 1
ATOM 5350 N N . ASP A 1 711 ? 42.087 18.243 -35.552 1.00 42.56 711 ASP A N 1
ATOM 5351 C CA . ASP A 1 711 ? 41.411 18.465 -36.843 1.00 42.56 711 ASP A CA 1
ATOM 5352 C C . ASP A 1 711 ? 39.975 17.908 -36.963 1.00 42.56 711 ASP A C 1
ATOM 5354 O O . ASP A 1 711 ? 39.347 18.095 -38.001 1.00 42.56 711 ASP A O 1
ATOM 5358 N N . LEU A 1 712 ? 39.426 17.213 -35.953 1.00 44.97 712 LEU A N 1
ATOM 5359 C CA . LEU A 1 712 ? 38.114 16.532 -36.079 1.00 44.97 712 LEU A CA 1
ATOM 5360 C C . LEU A 1 712 ? 36.940 17.229 -35.379 1.00 44.97 712 LEU A C 1
ATOM 5362 O O . LEU A 1 712 ? 35.792 16.984 -35.736 1.00 44.97 712 LEU A O 1
ATOM 5366 N N . TRP A 1 713 ? 37.208 18.059 -34.371 1.00 45.16 713 TRP A N 1
ATOM 5367 C CA . TRP A 1 713 ? 36.156 18.676 -33.550 1.00 45.16 713 TRP A CA 1
ATOM 5368 C C . TRP A 1 713 ? 36.049 20.183 -33.785 1.00 45.16 713 TRP A C 1
ATOM 5370 O O . TRP A 1 713 ? 34.943 20.709 -33.856 1.00 45.16 713 TRP A O 1
ATOM 5380 N N . TRP A 1 714 ? 37.187 20.861 -33.969 1.00 35.00 714 TRP A N 1
ATOM 5381 C CA . TRP A 1 714 ? 37.220 22.289 -34.296 1.00 35.00 714 TRP A CA 1
ATOM 5382 C C . TRP A 1 714 ? 36.778 22.567 -35.737 1.00 35.00 714 TRP A C 1
ATOM 5384 O O . TRP A 1 714 ? 36.181 23.601 -35.986 1.00 35.00 714 TRP A O 1
ATOM 5394 N N . THR A 1 715 ? 36.931 21.616 -36.663 1.00 35.84 715 THR A N 1
ATOM 5395 C CA . THR A 1 715 ? 36.436 21.750 -38.044 1.00 35.84 715 THR A CA 1
ATOM 5396 C C . THR A 1 715 ? 34.908 21.732 -38.151 1.00 35.84 715 THR A C 1
ATOM 5398 O O . THR A 1 715 ? 34.381 22.371 -39.048 1.00 35.84 715 THR A O 1
ATOM 5401 N N . GLN A 1 716 ? 34.165 21.101 -37.228 1.00 40.44 716 GLN A N 1
ATOM 5402 C CA . GLN A 1 716 ? 32.689 21.113 -37.266 1.00 40.44 716 GLN A CA 1
ATOM 5403 C C . GLN A 1 716 ? 32.040 22.336 -36.596 1.00 40.44 716 GLN A C 1
ATOM 5405 O O . GLN A 1 716 ? 30.921 22.699 -36.966 1.00 40.44 716 GLN A O 1
ATOM 5410 N N . GLU A 1 717 ? 32.699 22.963 -35.615 1.00 39.44 717 GLU A N 1
ATOM 5411 C CA . GLU A 1 717 ? 32.201 24.192 -34.974 1.00 39.44 717 GLU A CA 1
ATOM 5412 C C . GLU A 1 717 ? 32.774 25.469 -35.621 1.00 39.44 717 GLU A C 1
ATOM 5414 O O . GLU A 1 717 ? 32.022 26.430 -35.771 1.00 39.44 717 GLU A O 1
ATOM 5419 N N . GLU A 1 718 ? 34.025 25.495 -36.103 1.00 35.53 718 GLU A N 1
ATOM 5420 C CA . GLU A 1 718 ? 34.591 26.682 -36.779 1.00 35.53 718 GLU A CA 1
ATOM 5421 C C . GLU A 1 718 ? 34.133 26.830 -38.243 1.00 35.53 718 GLU A C 1
ATOM 5423 O O . GLU A 1 718 ? 33.933 27.960 -38.687 1.00 35.53 718 GLU A O 1
ATOM 5428 N N . GLU A 1 719 ? 33.806 25.747 -38.969 1.00 38.22 719 GLU A N 1
ATOM 5429 C CA . GLU A 1 719 ? 33.098 25.877 -40.265 1.00 38.22 719 GLU A CA 1
ATOM 5430 C C . GLU A 1 719 ? 31.694 26.495 -40.103 1.00 38.22 719 GLU A C 1
ATOM 5432 O O . GLU A 1 719 ? 31.111 26.975 -41.073 1.00 38.22 719 GLU A O 1
ATOM 5437 N N . SER A 1 720 ? 31.145 26.529 -38.881 1.00 42.41 720 SER A N 1
ATOM 5438 C CA . SER A 1 720 ? 29.800 27.052 -38.613 1.00 42.41 720 SER A CA 1
ATOM 5439 C C . SER A 1 720 ? 29.734 28.556 -38.318 1.00 42.41 720 SER A C 1
ATOM 5441 O O . SER A 1 720 ? 28.634 29.116 -38.318 1.00 42.41 720 SER A O 1
ATOM 5443 N N . GLU A 1 721 ? 30.873 29.227 -38.108 1.00 44.34 721 GLU A N 1
ATOM 5444 C CA . GLU A 1 721 ? 30.923 30.688 -37.934 1.00 44.34 721 GLU A CA 1
ATOM 5445 C C . GLU A 1 721 ? 31.467 31.440 -39.165 1.00 44.34 721 GLU A C 1
ATOM 5447 O O . GLU A 1 721 ? 31.134 32.616 -39.331 1.00 44.34 721 GLU A O 1
ATOM 5452 N N . GLU A 1 722 ? 32.228 30.794 -40.062 1.00 41.66 722 GLU A N 1
ATOM 5453 C CA . GLU A 1 722 ? 32.880 31.481 -41.196 1.00 41.66 722 GLU A CA 1
ATOM 5454 C C . GLU A 1 722 ? 32.149 31.400 -42.557 1.00 41.66 722 GLU A C 1
ATOM 5456 O O . GLU A 1 722 ? 32.473 32.197 -43.441 1.00 41.66 722 GLU A O 1
ATOM 5461 N N . ASP A 1 723 ? 31.112 30.563 -42.730 1.00 42.06 723 ASP A N 1
ATOM 5462 C CA . ASP A 1 723 ? 30.275 30.555 -43.949 1.00 42.06 723 ASP A CA 1
ATOM 5463 C C . ASP A 1 723 ? 28.757 30.437 -43.647 1.00 42.06 723 ASP A C 1
ATOM 5465 O O . ASP A 1 723 ? 28.253 29.351 -43.354 1.00 42.06 723 ASP A O 1
ATOM 5469 N N . PRO A 1 724 ? 27.977 31.535 -43.718 1.00 46.75 724 PRO A N 1
ATOM 5470 C CA . PRO A 1 724 ? 26.535 31.511 -43.469 1.00 46.75 724 PRO A CA 1
ATOM 5471 C C . PRO A 1 724 ? 25.695 30.853 -44.587 1.00 46.75 724 PRO A C 1
ATOM 5473 O O . PRO A 1 724 ? 24.473 30.763 -44.419 1.00 46.75 724 PRO A O 1
ATOM 5476 N N . GLU A 1 725 ? 26.296 30.411 -45.702 1.00 42.56 725 GLU A N 1
ATOM 5477 C CA . GLU A 1 725 ? 25.595 29.800 -46.851 1.00 42.56 725 GLU A CA 1
ATOM 5478 C C . GLU A 1 725 ? 25.870 28.297 -47.063 1.00 42.56 725 GLU A C 1
ATOM 5480 O O . GLU A 1 725 ? 25.221 27.681 -47.911 1.00 42.56 725 GLU A O 1
ATOM 5485 N N . ALA A 1 726 ? 26.745 27.659 -46.278 1.00 46.16 726 ALA A N 1
ATOM 5486 C CA . ALA A 1 726 ? 26.908 26.206 -46.328 1.00 46.16 726 ALA A CA 1
ATOM 5487 C C . ALA A 1 726 ? 25.708 25.505 -45.651 1.00 46.16 726 ALA A C 1
ATOM 5489 O O . ALA A 1 726 ? 25.660 25.335 -44.430 1.00 46.16 726 ALA A O 1
ATOM 5490 N N . GLU A 1 727 ? 24.698 25.111 -46.437 1.00 54.69 727 GLU A N 1
ATOM 5491 C CA . GLU A 1 727 ? 23.583 24.265 -45.984 1.00 54.69 727 GLU A CA 1
ATOM 5492 C C . GLU A 1 727 ? 24.117 22.908 -45.495 1.00 54.69 727 GLU A C 1
ATOM 5494 O O . GLU A 1 727 ? 24.314 21.964 -46.259 1.00 54.69 727 GLU A O 1
ATOM 5499 N N . ILE A 1 728 ? 24.361 22.802 -44.188 1.00 60.66 728 ILE A N 1
ATOM 5500 C CA . ILE A 1 728 ? 24.583 21.518 -43.525 1.00 60.66 728 ILE A CA 1
ATOM 5501 C C . ILE A 1 728 ? 23.286 20.715 -43.660 1.00 60.66 728 ILE A C 1
ATOM 5503 O O . ILE A 1 728 ? 22.266 21.100 -43.083 1.00 60.66 728 ILE A O 1
ATOM 5507 N N . ALA A 1 729 ? 23.340 19.616 -44.417 1.00 69.25 729 ALA A N 1
ATOM 5508 C CA . ALA A 1 729 ? 22.207 18.725 -44.654 1.00 69.25 729 ALA A CA 1
ATOM 5509 C C . ALA A 1 729 ? 21.554 18.297 -43.329 1.00 69.25 729 ALA A C 1
ATOM 5511 O O . ALA A 1 729 ? 22.238 17.849 -42.398 1.00 69.25 729 ALA A O 1
ATOM 5512 N N . LEU A 1 730 ? 20.233 18.453 -43.222 1.00 84.19 730 LEU A N 1
ATOM 5513 C CA . LEU A 1 730 ? 19.492 18.021 -42.042 1.00 84.19 730 LEU A CA 1
ATOM 5514 C C . LEU A 1 730 ? 19.428 16.484 -42.027 1.00 84.19 730 LEU A C 1
ATOM 5516 O O . LEU A 1 730 ? 19.378 15.866 -43.087 1.00 84.19 730 LEU A O 1
ATOM 5520 N N . PRO A 1 731 ? 19.368 15.832 -40.852 1.00 80.75 731 PRO A N 1
ATOM 5521 C CA . PRO A 1 731 ? 19.340 14.367 -40.760 1.00 80.75 731 PRO A CA 1
ATOM 5522 C C . PRO A 1 731 ? 18.209 13.674 -41.532 1.00 80.75 731 PRO A C 1
ATOM 5524 O O . PRO A 1 731 ? 18.291 12.480 -41.789 1.00 80.75 731 PRO A O 1
ATOM 5527 N N . TRP A 1 732 ? 17.143 14.409 -41.846 1.00 85.12 732 TRP A N 1
ATOM 5528 C CA . TRP A 1 732 ? 15.978 13.928 -42.587 1.00 85.12 732 TRP A CA 1
ATOM 5529 C C . TRP A 1 732 ? 15.930 14.439 -44.034 1.00 85.12 732 TRP A C 1
ATOM 5531 O O . TRP A 1 732 ? 14.952 14.169 -44.736 1.00 85.12 732 TRP A O 1
ATOM 5541 N N . ASP A 1 733 ? 16.951 15.176 -44.480 1.00 79.94 733 ASP A N 1
ATOM 5542 C CA . ASP A 1 733 ? 17.114 15.565 -45.878 1.00 79.94 733 ASP A CA 1
ATOM 5543 C C . ASP A 1 733 ? 17.687 14.363 -46.647 1.00 79.94 733 ASP A C 1
ATOM 5545 O O . ASP A 1 733 ? 18.824 13.951 -46.429 1.00 79.94 733 ASP A O 1
ATOM 5549 N N . GLY A 1 734 ? 16.882 13.767 -47.532 1.00 68.56 734 GLY A N 1
ATOM 5550 C CA . GLY A 1 734 ? 17.261 12.593 -48.336 1.00 68.56 734 GLY A CA 1
ATOM 5551 C C . GLY A 1 734 ? 16.839 11.232 -47.765 1.00 68.56 734 GLY A C 1
ATOM 5552 O O . GLY A 1 734 ? 16.952 10.228 -48.461 1.00 68.56 734 GLY A O 1
ATOM 5553 N N . ASP A 1 735 ? 16.302 11.185 -46.543 1.00 73.81 735 ASP A N 1
ATOM 5554 C CA . ASP A 1 735 ? 15.624 9.997 -46.020 1.00 73.81 735 ASP A CA 1
ATOM 5555 C C . ASP A 1 735 ? 14.209 9.954 -46.616 1.00 73.81 735 ASP A C 1
ATOM 5557 O O . ASP A 1 735 ? 13.373 10.769 -46.231 1.00 73.81 735 ASP A O 1
ATOM 5561 N N . GLU A 1 736 ? 13.945 9.070 -47.585 1.00 75.25 736 GLU A N 1
ATOM 5562 C CA . GLU A 1 736 ? 12.634 8.912 -48.244 1.00 75.25 736 GLU A CA 1
ATOM 5563 C C . GLU A 1 736 ? 11.802 7.749 -47.681 1.00 75.25 736 GLU A C 1
ATOM 5565 O O . GLU A 1 736 ? 10.697 7.497 -48.169 1.00 75.25 736 GLU A O 1
ATOM 5570 N N . ASP A 1 737 ? 12.269 7.073 -46.626 1.00 81.56 737 ASP A N 1
ATOM 5571 C CA . ASP A 1 737 ? 11.563 5.915 -46.085 1.00 81.56 737 ASP A CA 1
ATOM 5572 C C . ASP A 1 737 ? 10.180 6.333 -45.537 1.00 81.56 737 ASP A C 1
ATOM 5574 O O . ASP A 1 737 ? 10.081 7.194 -44.646 1.00 81.56 737 ASP A O 1
ATOM 5578 N N . PRO A 1 738 ? 9.076 5.747 -46.042 1.00 83.00 738 PRO A N 1
ATOM 5579 C CA . PRO A 1 738 ? 7.735 6.095 -45.593 1.00 83.00 738 PRO A CA 1
ATOM 5580 C C . PRO A 1 738 ? 7.492 5.782 -44.108 1.00 83.00 738 PRO A C 1
ATOM 5582 O O . PRO A 1 738 ? 6.618 6.409 -43.494 1.00 83.00 738 PRO A O 1
ATOM 5585 N N . ARG A 1 739 ? 8.266 4.876 -43.493 1.00 81.81 739 ARG A N 1
ATOM 5586 C CA . ARG A 1 739 ? 8.203 4.568 -42.052 1.00 81.81 739 ARG A CA 1
ATOM 5587 C C . ARG A 1 739 ? 8.529 5.793 -41.193 1.00 81.81 739 ARG A C 1
ATOM 5589 O O . ARG A 1 739 ? 7.917 5.984 -40.139 1.00 81.81 739 ARG A O 1
ATOM 5596 N N . PHE A 1 740 ? 9.404 6.679 -41.672 1.00 88.31 740 PHE A N 1
ATOM 5597 C CA . PHE A 1 740 ? 9.879 7.851 -40.928 1.00 88.31 740 PHE A CA 1
ATOM 5598 C C . PHE A 1 740 ? 9.135 9.150 -41.266 1.00 88.31 740 PHE A C 1
ATOM 5600 O O . PHE A 1 740 ? 9.486 10.216 -40.757 1.00 88.31 740 PHE A O 1
ATOM 5607 N N . ASN A 1 741 ? 8.034 9.082 -42.024 1.00 87.62 741 ASN A N 1
ATOM 5608 C CA . ASN A 1 741 ? 7.201 10.247 -42.356 1.00 87.62 741 ASN A CA 1
ATOM 5609 C C . ASN A 1 741 ? 6.767 11.050 -41.117 1.00 87.62 741 ASN A C 1
ATOM 5611 O O . ASN A 1 741 ? 6.757 12.282 -41.138 1.00 87.62 741 ASN A O 1
ATOM 5615 N N . ARG A 1 742 ? 6.449 10.364 -40.010 1.00 88.44 742 ARG A N 1
ATOM 5616 C CA . ARG A 1 742 ? 6.088 11.010 -38.736 1.00 88.44 742 ARG A CA 1
ATOM 5617 C C . ARG A 1 742 ? 7.276 11.727 -38.092 1.00 88.44 742 ARG A C 1
ATOM 5619 O O . ARG A 1 742 ? 7.118 12.857 -37.637 1.00 88.44 742 ARG A O 1
ATOM 5626 N N . ALA A 1 743 ? 8.459 11.112 -38.101 1.00 89.44 743 ALA A N 1
ATOM 5627 C CA . ALA A 1 743 ? 9.682 11.730 -37.592 1.00 89.44 743 ALA A CA 1
ATOM 5628 C C . ALA A 1 743 ? 10.046 12.979 -38.406 1.00 89.44 743 ALA A C 1
ATOM 5630 O O . ALA A 1 743 ? 10.291 14.043 -37.832 1.00 89.44 743 ALA A O 1
ATOM 5631 N N . ARG A 1 744 ? 9.965 12.886 -39.740 1.00 89.44 744 ARG A N 1
ATOM 5632 C CA . ARG A 1 744 ? 10.190 14.011 -40.657 1.00 89.44 744 ARG A CA 1
ATOM 5633 C C . ARG A 1 744 ? 9.189 15.137 -40.422 1.00 89.44 744 ARG A C 1
ATOM 5635 O O . ARG A 1 744 ? 9.590 16.297 -40.355 1.00 89.44 744 ARG A O 1
ATOM 5642 N N . TRP A 1 745 ? 7.906 14.813 -40.240 1.00 88.19 745 TRP A N 1
ATOM 5643 C CA . TRP A 1 745 ? 6.870 15.804 -39.936 1.00 88.19 745 TRP A CA 1
ATOM 5644 C C . TRP A 1 745 ? 7.174 16.560 -38.637 1.00 88.19 745 TRP A C 1
ATOM 5646 O O . TRP A 1 745 ? 7.146 17.792 -38.633 1.00 88.19 745 TRP A O 1
ATOM 5656 N N . VAL A 1 746 ? 7.530 15.855 -37.556 1.00 88.88 746 VAL A N 1
ATOM 5657 C CA . VAL A 1 746 ? 7.870 16.478 -36.263 1.00 88.88 746 VAL A CA 1
ATOM 5658 C C . VAL A 1 746 ? 9.104 17.374 -36.389 1.00 88.88 746 VAL A C 1
ATOM 5660 O O . VAL A 1 746 ? 9.057 18.542 -35.997 1.00 88.88 746 VAL A O 1
ATOM 5663 N N . ALA A 1 747 ? 10.185 16.864 -36.978 1.00 89.00 747 ALA A N 1
ATOM 5664 C CA . ALA A 1 747 ? 11.440 17.599 -37.122 1.00 89.00 747 ALA A CA 1
ATOM 5665 C C . ALA A 1 747 ? 11.287 18.847 -38.006 1.00 89.00 747 ALA A C 1
ATOM 5667 O O . ALA A 1 747 ? 11.734 19.937 -37.644 1.00 89.00 747 ALA A O 1
ATOM 5668 N N . THR A 1 748 ? 10.556 18.721 -39.117 1.00 87.56 748 THR A N 1
ATOM 5669 C CA . THR A 1 748 ? 10.294 19.825 -40.049 1.00 87.56 748 THR A CA 1
ATOM 5670 C C . THR A 1 748 ? 9.459 20.927 -39.398 1.00 87.56 748 THR A C 1
ATOM 5672 O O . THR A 1 748 ? 9.785 22.106 -39.546 1.00 87.56 748 THR A O 1
ATOM 5675 N N . ASN A 1 749 ? 8.413 20.569 -38.641 1.00 88.25 749 ASN A N 1
ATOM 5676 C CA . ASN A 1 749 ? 7.603 21.549 -37.909 1.00 88.25 749 ASN A CA 1
ATOM 5677 C C . ASN A 1 749 ? 8.372 22.177 -36.728 1.00 88.25 749 ASN A C 1
ATOM 5679 O O . ASN A 1 749 ? 8.045 23.278 -36.309 1.00 88.25 749 ASN A O 1
ATOM 5683 N N . LEU A 1 750 ? 9.414 21.544 -36.186 1.00 87.00 750 LEU A N 1
ATOM 5684 C CA . LEU A 1 750 ? 10.284 22.187 -35.190 1.00 87.00 750 LEU A CA 1
ATOM 5685 C C . LEU A 1 750 ? 11.295 23.154 -35.826 1.00 87.00 750 LEU A C 1
ATOM 5687 O O . LEU A 1 750 ? 11.617 24.180 -35.227 1.00 87.00 750 LEU A O 1
ATOM 5691 N N . TYR A 1 751 ? 11.788 22.837 -37.026 1.00 88.31 751 TYR A N 1
ATOM 5692 C CA . TYR A 1 751 ? 12.836 23.604 -37.701 1.00 88.31 751 TYR A CA 1
ATOM 5693 C C . TYR A 1 751 ? 12.312 24.843 -38.445 1.00 88.31 751 TYR A C 1
ATOM 5695 O O . TYR A 1 751 ? 12.922 25.912 -38.367 1.00 88.31 751 TYR A O 1
ATOM 5703 N N . ARG A 1 752 ? 11.180 24.725 -39.156 1.00 88.00 752 ARG A N 1
ATOM 5704 C CA . ARG A 1 752 ? 10.638 25.800 -40.008 1.00 88.00 752 ARG A CA 1
ATOM 5705 C C . ARG A 1 752 ? 10.153 27.008 -39.206 1.00 88.00 752 ARG A C 1
ATOM 5707 O O . ARG A 1 752 ? 9.713 26.891 -38.066 1.00 88.00 752 ARG A O 1
ATOM 5714 N N . ASP A 1 753 ? 10.179 28.182 -39.834 1.00 86.69 753 ASP A N 1
ATOM 5715 C CA . ASP A 1 753 ? 9.688 29.425 -39.222 1.00 86.69 753 ASP A CA 1
ATOM 5716 C C . ASP A 1 753 ? 8.155 29.523 -39.194 1.00 86.69 753 ASP A C 1
ATOM 5718 O O . ASP A 1 753 ? 7.606 30.155 -38.293 1.00 86.69 753 ASP A O 1
ATOM 5722 N N . ASN A 1 754 ? 7.470 28.841 -40.117 1.00 90.00 754 ASN A N 1
ATOM 5723 C CA . ASN A 1 754 ? 6.018 28.664 -40.121 1.00 90.00 754 ASN A CA 1
ATOM 5724 C C . ASN A 1 754 ? 5.683 27.171 -40.049 1.00 90.00 754 ASN A C 1
ATOM 5726 O O . ASN A 1 754 ? 6.364 26.347 -40.666 1.00 90.00 754 ASN A O 1
ATOM 5730 N N . VAL A 1 755 ? 4.645 26.839 -39.289 1.00 90.44 755 VAL A N 1
ATOM 5731 C CA . VAL A 1 755 ? 4.228 25.469 -38.973 1.00 90.44 755 VAL A CA 1
ATOM 5732 C C . VAL A 1 755 ? 2.726 25.330 -39.155 1.00 90.44 755 VAL A C 1
ATOM 5734 O O . VAL A 1 755 ? 1.994 26.317 -39.078 1.00 90.44 755 VAL A O 1
ATOM 5737 N N . SER A 1 756 ? 2.254 24.100 -39.325 1.00 88.56 756 SER A N 1
ATOM 5738 C CA . SER A 1 756 ? 0.816 23.842 -39.403 1.00 88.56 756 SER A CA 1
ATOM 5739 C C . SER A 1 756 ? 0.103 24.271 -38.106 1.00 88.56 756 SER A C 1
ATOM 5741 O O . SER A 1 756 ? 0.644 24.130 -37.001 1.00 88.56 756 SER A O 1
ATOM 5743 N N . LEU A 1 757 ? -1.132 24.775 -38.213 1.00 88.94 757 LEU A N 1
ATOM 5744 C CA . LEU A 1 757 ? -1.954 25.134 -37.048 1.00 88.94 757 LEU A CA 1
ATOM 5745 C C . LEU A 1 757 ? -2.067 24.007 -35.990 1.00 88.94 757 LEU A C 1
ATOM 5747 O O . LEU A 1 757 ? -1.911 24.314 -34.803 1.00 88.94 757 LEU A O 1
ATOM 5751 N N . PRO A 1 758 ? -2.279 22.722 -36.355 1.00 89.62 758 PRO A N 1
ATOM 5752 C CA . PRO A 1 758 ? -2.291 21.627 -35.386 1.00 89.62 758 PRO A CA 1
ATOM 5753 C C . PRO A 1 758 ? -0.952 21.467 -34.657 1.00 89.62 758 PRO A C 1
ATOM 5755 O O . PRO A 1 758 ? -0.951 21.246 -33.446 1.00 89.62 758 PRO A O 1
ATOM 5758 N N . ALA A 1 759 ? 0.182 21.615 -35.357 1.00 87.38 759 ALA A N 1
ATOM 5759 C CA . ALA A 1 759 ? 1.512 21.509 -34.757 1.00 87.38 759 ALA A CA 1
ATOM 5760 C C . ALA A 1 759 ? 1.797 22.654 -33.774 1.00 87.38 759 ALA A C 1
ATOM 5762 O O . ALA A 1 759 ? 2.278 22.403 -32.669 1.00 87.38 759 ALA A O 1
ATOM 5763 N N . ALA A 1 760 ? 1.459 23.899 -34.126 1.00 88.88 760 ALA A N 1
ATOM 5764 C CA . ALA A 1 760 ? 1.594 25.032 -33.208 1.00 88.88 760 ALA A CA 1
ATOM 5765 C C . ALA A 1 760 ? 0.752 24.834 -31.940 1.00 88.88 760 ALA A C 1
ATOM 5767 O O . ALA A 1 760 ? 1.252 25.010 -30.827 1.00 88.88 760 ALA A O 1
ATOM 5768 N N . LEU A 1 761 ? -0.507 24.418 -32.106 1.00 90.38 761 LEU A N 1
ATOM 5769 C CA . LEU A 1 761 ? -1.415 24.152 -30.993 1.00 90.38 761 LEU A CA 1
ATOM 5770 C C . LEU A 1 761 ? -0.899 23.005 -30.109 1.00 90.38 761 LEU A C 1
ATOM 5772 O O . LEU A 1 761 ? -0.937 23.108 -28.882 1.00 90.38 761 LEU A O 1
ATOM 5776 N N . LEU A 1 762 ? -0.353 21.944 -30.713 1.00 88.88 762 LEU A N 1
ATOM 5777 C CA . LEU A 1 762 ? 0.242 20.817 -29.993 1.00 88.88 762 LEU A CA 1
ATOM 5778 C C . LEU A 1 762 ? 1.399 21.271 -29.095 1.00 88.88 762 LEU A C 1
ATOM 5780 O O . LEU A 1 762 ? 1.411 20.954 -27.907 1.00 88.88 762 LEU A O 1
ATOM 5784 N N . TRP A 1 763 ? 2.339 22.055 -29.628 1.00 86.44 763 TRP A N 1
ATOM 5785 C CA . TRP A 1 763 ? 3.490 22.537 -28.858 1.00 86.44 763 TRP A CA 1
ATOM 5786 C C . TRP A 1 763 ? 3.088 23.462 -27.712 1.00 86.44 763 TRP A C 1
ATOM 5788 O O . TRP A 1 763 ? 3.589 23.310 -26.598 1.00 86.44 763 TRP A O 1
ATOM 5798 N N . VAL A 1 764 ? 2.137 24.370 -27.946 1.00 88.00 764 VAL A N 1
ATOM 5799 C CA . VAL A 1 764 ? 1.593 25.232 -26.885 1.00 88.00 764 VAL A CA 1
ATOM 5800 C C . VAL A 1 764 ? 0.898 24.394 -25.804 1.00 88.00 764 VAL A C 1
ATOM 5802 O O . VAL A 1 764 ? 1.054 24.681 -24.618 1.00 88.00 764 VAL A O 1
ATOM 5805 N N . SER A 1 765 ? 0.201 23.319 -26.187 1.00 90.00 765 SER A N 1
ATOM 5806 C CA . SER A 1 765 ? -0.430 22.380 -25.245 1.00 90.00 765 SER A CA 1
ATOM 5807 C C . SER A 1 765 ? 0.598 21.637 -24.397 1.00 90.00 765 SER A C 1
ATOM 5809 O O . SER A 1 765 ? 0.414 21.517 -23.191 1.00 90.00 765 SER A O 1
ATOM 5811 N N . ILE A 1 766 ? 1.699 21.173 -24.997 1.00 86.94 766 ILE A N 1
ATOM 5812 C CA . ILE A 1 766 ? 2.783 20.489 -24.275 1.00 86.94 766 ILE A CA 1
ATOM 5813 C C . ILE A 1 766 ? 3.444 21.442 -23.271 1.00 86.94 766 ILE A C 1
ATOM 5815 O O . ILE A 1 766 ? 3.654 21.070 -22.119 1.00 86.94 766 ILE A O 1
ATOM 5819 N N . VAL A 1 767 ? 3.723 22.689 -23.660 1.00 87.12 767 VAL A N 1
ATOM 5820 C CA . VAL A 1 767 ? 4.293 23.691 -22.742 1.00 87.12 767 VAL A CA 1
ATOM 5821 C C . VAL A 1 767 ? 3.324 24.002 -21.597 1.00 87.12 767 VAL A C 1
ATOM 5823 O O . VAL A 1 767 ? 3.735 24.032 -20.437 1.00 87.12 767 VAL A O 1
ATOM 5826 N N . ALA A 1 768 ? 2.035 24.177 -21.896 1.00 89.81 768 ALA A N 1
ATOM 5827 C CA . ALA A 1 768 ? 1.010 24.381 -20.877 1.00 89.81 768 ALA A CA 1
ATOM 5828 C C . ALA A 1 768 ? 0.880 23.173 -19.934 1.00 89.81 768 ALA A C 1
ATOM 5830 O O . ALA A 1 768 ? 0.742 23.371 -18.727 1.00 89.81 768 ALA A O 1
ATOM 5831 N N . LEU A 1 769 ? 0.995 21.942 -20.448 1.00 89.06 769 LEU A N 1
ATOM 5832 C CA . LEU A 1 769 ? 0.991 20.722 -19.640 1.00 89.06 769 LEU A CA 1
ATOM 5833 C C . LEU A 1 769 ? 2.152 20.720 -18.647 1.00 89.06 769 LEU A C 1
ATOM 5835 O O . LEU A 1 769 ? 1.942 20.443 -17.470 1.00 89.06 769 LEU A O 1
ATOM 5839 N N . LEU A 1 770 ? 3.364 21.039 -19.111 1.00 84.88 770 LEU A N 1
ATOM 5840 C CA . LEU A 1 770 ? 4.563 21.050 -18.271 1.00 84.88 770 LEU A CA 1
ATOM 5841 C C . LEU A 1 770 ? 4.478 22.127 -17.182 1.00 84.88 770 LEU A C 1
ATOM 5843 O O . LEU A 1 770 ? 4.786 21.850 -16.025 1.00 84.88 770 LEU A O 1
ATOM 5847 N N . ILE A 1 771 ? 4.007 23.331 -17.523 1.00 86.62 771 ILE A N 1
ATOM 5848 C CA . ILE A 1 771 ? 3.816 24.421 -16.553 1.00 86.62 771 ILE A CA 1
ATOM 5849 C C . ILE A 1 771 ? 2.719 24.058 -15.546 1.00 86.62 771 ILE A C 1
ATOM 5851 O O . ILE A 1 771 ? 2.936 24.136 -14.337 1.00 86.62 771 ILE A O 1
ATOM 5855 N N . GLY A 1 772 ? 1.550 23.631 -16.028 1.00 86.12 772 GLY A N 1
ATOM 5856 C CA . GLY A 1 772 ? 0.427 23.234 -15.181 1.00 86.12 772 GLY A CA 1
ATOM 5857 C C . GLY A 1 772 ? 0.777 22.059 -14.269 1.00 86.12 772 GLY A C 1
ATOM 5858 O O . GLY A 1 772 ? 0.454 22.088 -13.085 1.00 86.12 772 GLY A O 1
ATOM 5859 N N . GLY A 1 773 ? 1.502 21.070 -14.795 1.00 81.31 773 GLY A N 1
ATOM 5860 C CA . GLY A 1 773 ? 2.026 19.934 -14.043 1.00 81.31 773 GLY A CA 1
ATOM 5861 C C . GLY A 1 773 ? 3.030 20.353 -12.970 1.00 81.31 773 GLY A C 1
ATOM 5862 O O . GLY A 1 773 ? 2.906 19.920 -11.829 1.00 81.31 773 GLY A O 1
ATOM 5863 N N . ALA A 1 774 ? 3.966 21.255 -13.282 1.00 79.69 774 ALA A N 1
ATOM 5864 C CA . ALA A 1 774 ? 4.915 21.782 -12.299 1.00 79.69 774 ALA A CA 1
ATOM 5865 C C . ALA A 1 774 ? 4.204 22.506 -11.144 1.00 79.69 774 ALA A C 1
ATOM 5867 O O . ALA A 1 774 ? 4.522 22.276 -9.978 1.00 79.69 774 ALA A O 1
ATOM 5868 N N . PHE A 1 775 ? 3.199 23.333 -11.445 1.00 83.25 775 PHE A N 1
ATOM 5869 C CA . PHE A 1 775 ? 2.392 23.991 -10.415 1.00 83.25 775 PHE A CA 1
ATOM 5870 C C . PHE A 1 775 ? 1.516 23.014 -9.625 1.00 83.25 775 PHE A C 1
ATOM 5872 O O . PHE A 1 775 ? 1.351 23.200 -8.422 1.00 83.25 775 PHE A O 1
ATOM 5879 N N . ALA A 1 776 ? 1.002 21.958 -10.256 1.00 76.88 776 ALA A N 1
ATOM 5880 C CA . ALA A 1 776 ? 0.283 20.897 -9.557 1.00 76.88 776 ALA A CA 1
ATOM 5881 C C . ALA A 1 776 ? 1.197 20.137 -8.581 1.00 76.88 776 ALA A C 1
ATOM 5883 O O . ALA A 1 776 ? 0.797 19.879 -7.450 1.00 76.88 776 ALA A O 1
ATOM 5884 N N . ILE A 1 777 ? 2.445 19.858 -8.973 1.00 70.19 777 ILE A N 1
ATOM 5885 C CA . ILE A 1 777 ? 3.457 19.267 -8.085 1.00 70.19 777 ILE A CA 1
ATOM 5886 C C . ILE A 1 777 ? 3.780 20.222 -6.931 1.00 70.19 777 ILE A C 1
ATOM 5888 O O . ILE A 1 777 ? 3.796 19.803 -5.780 1.00 70.19 777 ILE A O 1
ATOM 5892 N N . LEU A 1 778 ? 3.991 21.514 -7.204 1.00 73.88 778 LEU A N 1
ATOM 5893 C CA . LEU A 1 778 ? 4.243 22.502 -6.149 1.00 73.88 778 LEU A CA 1
ATOM 5894 C C . LEU A 1 778 ? 3.062 22.625 -5.183 1.00 73.88 778 LEU A C 1
ATOM 5896 O O . LEU A 1 778 ? 3.273 22.760 -3.979 1.00 73.88 778 LEU A O 1
ATOM 5900 N N . HIS A 1 779 ? 1.832 22.558 -5.687 1.00 76.94 779 HIS A N 1
ATOM 5901 C CA . HIS A 1 779 ? 0.632 22.529 -4.859 1.00 76.94 779 HIS A CA 1
ATOM 5902 C C . HIS A 1 779 ? 0.605 21.294 -3.953 1.00 76.94 779 HIS A C 1
ATOM 5904 O O . HIS A 1 779 ? 0.381 21.440 -2.755 1.00 76.94 779 HIS A O 1
ATOM 5910 N N . LEU A 1 780 ? 0.912 20.117 -4.507 1.00 67.12 780 LEU A N 1
ATOM 5911 C CA . LEU A 1 780 ? 0.965 18.854 -3.772 1.00 67.12 780 LEU A CA 1
ATOM 5912 C C . LEU A 1 780 ? 2.044 18.865 -2.677 1.00 67.12 780 LEU A C 1
ATOM 5914 O O . LEU A 1 780 ? 1.777 18.463 -1.552 1.00 67.12 780 LEU A O 1
ATOM 5918 N N . VAL A 1 781 ? 3.245 19.362 -2.984 1.00 64.81 781 VAL A N 1
ATOM 5919 C CA . VAL A 1 781 ? 4.393 19.340 -2.058 1.00 64.81 781 VAL A CA 1
ATOM 5920 C C . VAL A 1 781 ? 4.300 20.417 -0.974 1.00 64.81 781 VAL A C 1
ATOM 5922 O O . VAL A 1 781 ? 4.743 20.200 0.149 1.00 64.81 781 VAL A O 1
ATOM 5925 N N . SER A 1 782 ? 3.763 21.598 -1.292 1.00 66.50 782 SER A N 1
ATOM 5926 C CA . SER A 1 782 ? 3.742 22.736 -0.355 1.00 66.50 782 SER A CA 1
ATOM 5927 C C . SER A 1 782 ? 2.412 22.950 0.360 1.00 66.50 782 SER A C 1
ATOM 5929 O O . SER A 1 782 ? 2.328 23.884 1.154 1.00 66.50 782 SER A O 1
ATOM 5931 N N . THR A 1 783 ? 1.373 22.188 -0.013 1.00 65.19 783 THR A N 1
ATOM 5932 C CA . THR A 1 783 ? -0.039 22.358 0.392 1.00 65.19 783 THR A CA 1
ATOM 5933 C C . THR A 1 783 ? -0.606 23.776 0.195 1.00 65.19 783 THR A C 1
ATOM 5935 O O . THR A 1 783 ? -1.717 24.091 0.617 1.00 65.19 783 THR A O 1
ATOM 5938 N N . ASN A 1 784 ? 0.110 24.654 -0.520 1.00 72.94 784 ASN A N 1
ATOM 5939 C CA . ASN A 1 784 ? -0.294 26.036 -0.749 1.00 72.94 784 ASN A CA 1
ATOM 5940 C C . ASN A 1 784 ? -1.289 26.122 -1.915 1.00 72.94 784 ASN A C 1
ATOM 5942 O O . ASN A 1 784 ? -0.952 25.849 -3.074 1.00 72.94 784 ASN A O 1
ATOM 5946 N N . ALA A 1 785 ? -2.514 26.558 -1.617 1.00 80.31 785 ALA A N 1
ATOM 5947 C CA . ALA A 1 785 ? -3.607 26.701 -2.581 1.00 80.31 785 ALA A CA 1
ATOM 5948 C C . ALA A 1 785 ? -3.283 27.634 -3.767 1.00 80.31 785 ALA A C 1
ATOM 5950 O O . ALA A 1 785 ? -3.839 27.471 -4.855 1.00 80.31 785 ALA A O 1
ATOM 5951 N N . THR A 1 786 ? -2.346 28.575 -3.599 1.00 84.62 786 THR A N 1
ATOM 5952 C CA . THR A 1 786 ? -1.938 29.527 -4.649 1.00 84.62 786 THR A CA 1
ATOM 5953 C C . THR A 1 786 ? -1.385 28.815 -5.883 1.00 84.62 786 THR A C 1
ATOM 5955 O O . THR A 1 786 ? -1.699 29.192 -7.011 1.00 84.62 786 THR A O 1
ATOM 5958 N N . TYR A 1 787 ? -0.592 27.757 -5.693 1.00 82.75 787 TYR A N 1
ATOM 5959 C CA . TYR A 1 787 ? -0.025 27.005 -6.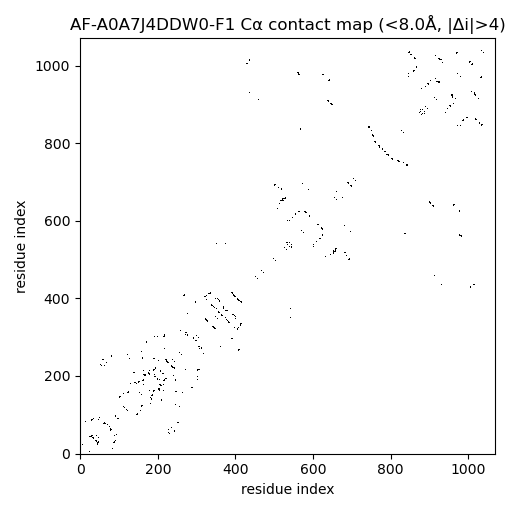812 1.00 82.75 787 TYR A CA 1
ATOM 5960 C C . TYR A 1 787 ? -1.102 26.238 -7.587 1.00 82.75 787 TYR A C 1
ATOM 5962 O O . TYR A 1 787 ? -1.061 26.218 -8.815 1.00 82.75 787 TYR A O 1
ATOM 5970 N N . GLY A 1 788 ? -2.115 25.699 -6.898 1.00 81.88 788 GLY A N 1
ATOM 5971 C CA . GLY A 1 788 ? -3.272 25.063 -7.534 1.00 81.88 788 GLY A CA 1
ATOM 5972 C C . GLY A 1 788 ? -4.091 26.053 -8.369 1.00 81.88 788 GLY A C 1
ATOM 5973 O O . GLY A 1 788 ? -4.446 25.755 -9.511 1.00 81.88 788 GLY A O 1
ATOM 5974 N N . ALA A 1 789 ? -4.309 27.266 -7.851 1.00 86.75 789 ALA A N 1
ATOM 5975 C CA . ALA A 1 789 ? -5.013 28.333 -8.565 1.00 86.75 789 ALA A CA 1
ATOM 5976 C C . ALA A 1 789 ? -4.277 28.796 -9.839 1.00 86.75 789 ALA A C 1
ATOM 5978 O O . ALA A 1 789 ? -4.923 29.135 -10.831 1.00 86.75 789 ALA A O 1
ATOM 5979 N N . ILE A 1 790 ? -2.939 28.777 -9.836 1.00 87.50 790 ILE A N 1
ATOM 5980 C CA . ILE A 1 790 ? -2.122 29.101 -11.016 1.00 87.50 790 ILE A CA 1
ATOM 5981 C C . ILE A 1 790 ? -2.089 27.926 -12.004 1.00 87.50 790 ILE A C 1
ATOM 5983 O O . ILE A 1 790 ? -2.240 28.140 -13.204 1.00 87.50 790 ILE A O 1
ATOM 5987 N N . GLY A 1 791 ? -1.907 26.691 -11.527 1.00 87.12 791 GLY A N 1
ATOM 5988 C CA . GLY A 1 791 ? -1.750 25.503 -12.376 1.00 87.12 791 GLY A CA 1
ATOM 5989 C C . GLY A 1 791 ? -3.043 25.015 -13.036 1.00 87.12 791 GLY A C 1
ATOM 5990 O O . GLY A 1 791 ? -3.018 24.569 -14.186 1.00 87.12 791 GLY A O 1
ATOM 5991 N N . GLY A 1 792 ? -4.184 25.135 -12.348 1.00 87.56 792 GLY A N 1
ATOM 5992 C CA . GLY A 1 792 ? -5.490 24.657 -12.818 1.00 87.56 792 GLY A CA 1
ATOM 5993 C C . GLY A 1 792 ? -5.879 25.151 -14.222 1.00 87.56 792 GLY A C 1
ATOM 5994 O O . GLY A 1 792 ? -6.198 24.321 -15.080 1.00 87.56 792 GLY A O 1
ATOM 5995 N N . PRO A 1 793 ? -5.799 26.465 -14.513 1.00 93.75 793 PRO A N 1
ATOM 5996 C CA . PRO A 1 793 ? -6.061 27.005 -15.847 1.00 93.75 793 PRO A CA 1
ATOM 5997 C C . PRO A 1 793 ? -5.179 26.409 -16.954 1.00 93.75 793 PRO A C 1
ATOM 5999 O O . PRO A 1 793 ? -5.688 26.118 -18.036 1.00 93.75 793 PRO A O 1
ATOM 6002 N N . PHE A 1 794 ? -3.887 26.169 -16.696 1.00 91.69 794 PHE A N 1
ATOM 6003 C CA . PHE A 1 794 ? -2.980 25.556 -17.676 1.00 91.69 794 PHE A CA 1
ATOM 6004 C C . PHE A 1 794 ? -3.359 24.104 -17.979 1.00 91.69 794 PHE A C 1
ATOM 6006 O O . PHE A 1 794 ? -3.375 23.700 -19.144 1.00 91.69 794 PHE A O 1
ATOM 6013 N N . LEU A 1 795 ? -3.712 23.320 -16.956 1.00 89.06 795 LEU A N 1
ATOM 6014 C CA . LEU A 1 795 ? -4.152 21.933 -17.133 1.00 89.06 795 LEU A CA 1
ATOM 6015 C C . LEU A 1 795 ? -5.491 21.848 -17.877 1.00 89.06 795 LEU A C 1
ATOM 6017 O O . LEU A 1 795 ? -5.662 20.988 -18.743 1.00 89.06 795 LEU A O 1
ATOM 6021 N N . LEU A 1 796 ? -6.431 22.753 -17.587 1.00 90.88 796 LEU A N 1
ATOM 6022 C CA . LEU A 1 796 ? -7.697 22.839 -18.318 1.00 90.88 796 LEU A CA 1
ATOM 6023 C C . LEU A 1 796 ? -7.467 23.218 -19.786 1.00 90.88 796 LEU A C 1
ATOM 6025 O O . LEU A 1 796 ? -7.984 22.541 -20.677 1.00 90.88 796 LEU A O 1
ATOM 6029 N N . PHE A 1 797 ? -6.659 24.253 -20.035 1.00 92.56 797 PHE A N 1
ATOM 6030 C CA . PHE A 1 797 ? -6.268 24.657 -21.385 1.00 92.56 797 PHE A CA 1
ATOM 6031 C C . PHE A 1 797 ? -5.645 23.485 -22.145 1.00 92.56 797 PHE A C 1
ATOM 6033 O O . PHE A 1 797 ? -6.046 23.207 -23.268 1.00 92.56 797 PHE A O 1
ATOM 6040 N N . THR A 1 798 ? -4.735 22.746 -21.510 1.00 90.62 798 THR A N 1
ATOM 6041 C CA . THR A 1 798 ? -4.079 21.573 -22.097 1.00 90.62 798 THR A CA 1
ATOM 6042 C C . THR A 1 798 ? -5.089 20.517 -22.552 1.00 90.62 798 THR A C 1
ATOM 6044 O O . THR A 1 798 ? -5.005 20.049 -23.685 1.00 90.62 798 THR A O 1
ATOM 6047 N N . LYS A 1 799 ? -6.074 20.164 -21.711 1.00 89.69 799 LYS A N 1
ATOM 6048 C CA . LYS A 1 799 ? -7.110 19.169 -22.054 1.00 89.69 799 LYS A CA 1
ATOM 6049 C C . LYS A 1 799 ? -7.921 19.590 -23.281 1.00 89.69 799 LYS A C 1
ATOM 6051 O O . LYS A 1 799 ? -8.109 18.798 -24.202 1.00 89.69 799 LYS A O 1
ATOM 6056 N N . VAL A 1 800 ? -8.380 20.842 -23.296 1.00 92.62 800 VAL A N 1
ATOM 6057 C CA . VAL A 1 800 ? -9.169 21.395 -24.408 1.00 92.62 800 VAL A CA 1
ATOM 6058 C C . VAL A 1 800 ? -8.323 21.490 -25.677 1.00 92.62 800 VAL A C 1
ATOM 6060 O O . VAL A 1 800 ? -8.769 21.107 -26.757 1.00 92.62 800 VAL A O 1
ATOM 6063 N N . SER A 1 801 ? -7.089 21.967 -25.542 1.00 91.56 801 SER A N 1
ATOM 6064 C CA . SER A 1 801 ? -6.172 22.203 -26.649 1.00 91.56 801 SER A CA 1
ATOM 6065 C C . SER A 1 801 ? -5.697 20.895 -27.290 1.00 91.56 801 SER A C 1
ATOM 6067 O O . SER A 1 801 ? -5.717 20.800 -28.511 1.00 91.56 801 SER A O 1
ATOM 6069 N N . PHE A 1 802 ? -5.406 19.835 -26.521 1.00 91.69 802 PHE A N 1
ATOM 6070 C CA . PHE A 1 802 ? -5.117 18.510 -27.090 1.00 91.69 802 PHE A CA 1
ATOM 6071 C C . PHE A 1 802 ? -6.308 17.910 -27.843 1.00 91.69 802 PHE A C 1
ATOM 6073 O O . PHE A 1 802 ? -6.121 17.365 -28.932 1.00 91.69 802 PHE A O 1
ATOM 6080 N N . ALA A 1 803 ? -7.528 18.029 -27.306 1.00 89.88 803 ALA A N 1
ATOM 6081 C CA . ALA A 1 803 ? -8.729 17.571 -28.004 1.00 89.88 803 ALA A CA 1
ATOM 6082 C C . ALA A 1 803 ? -8.925 18.327 -29.330 1.00 89.88 803 ALA A C 1
ATOM 6084 O O . ALA A 1 803 ? -9.221 17.721 -30.360 1.00 89.88 803 ALA A O 1
ATOM 6085 N N . LEU A 1 804 ? -8.689 19.641 -29.324 1.00 92.50 804 LEU A N 1
ATOM 6086 C CA . LEU A 1 804 ? -8.743 20.467 -30.525 1.00 92.50 804 LEU A CA 1
ATOM 6087 C C . LEU A 1 804 ? -7.629 20.108 -31.523 1.00 92.50 804 LEU A C 1
ATOM 6089 O O . LEU A 1 804 ? -7.915 19.979 -32.709 1.00 92.50 804 LEU A O 1
ATOM 6093 N N . THR A 1 805 ? -6.393 19.875 -31.070 1.00 91.12 805 THR A N 1
ATOM 6094 C CA . THR A 1 805 ? -5.297 19.391 -31.924 1.00 91.12 805 THR A CA 1
ATOM 6095 C C . THR A 1 805 ? -5.673 18.076 -32.600 1.00 91.12 805 THR A C 1
ATOM 6097 O O . THR A 1 805 ? -5.496 17.952 -33.809 1.00 91.12 805 THR A O 1
ATOM 6100 N N . ALA A 1 806 ? -6.227 17.112 -31.858 1.00 89.25 806 ALA A N 1
ATOM 6101 C CA . ALA A 1 806 ? -6.656 15.832 -32.418 1.00 89.25 806 ALA A CA 1
ATOM 6102 C C . ALA A 1 806 ? -7.744 16.012 -33.490 1.00 89.25 806 ALA A C 1
ATOM 6104 O O . ALA A 1 806 ? -7.647 15.430 -34.567 1.00 89.25 806 ALA A O 1
ATOM 6105 N N . LEU A 1 807 ? -8.739 16.869 -33.237 1.00 91.50 807 LEU A N 1
ATOM 6106 C CA . LEU A 1 807 ? -9.780 17.197 -34.217 1.00 91.50 807 LEU A CA 1
ATOM 6107 C C . LEU A 1 807 ? -9.209 17.854 -35.479 1.00 91.50 807 LEU A C 1
ATOM 6109 O O . LEU A 1 807 ? -9.638 17.521 -36.582 1.00 91.50 807 LEU A O 1
ATOM 6113 N N . LEU A 1 808 ? -8.239 18.759 -35.335 1.00 91.50 808 LEU A N 1
ATOM 6114 C CA . LEU A 1 808 ? -7.593 19.416 -36.471 1.00 91.50 808 LEU A CA 1
ATOM 6115 C C . LEU A 1 808 ? -6.725 18.443 -37.282 1.00 91.50 808 LEU A C 1
ATOM 6117 O O . LEU A 1 808 ? -6.775 18.487 -38.507 1.00 91.50 808 LEU A O 1
ATOM 6121 N N . LEU A 1 809 ? -6.003 17.528 -36.627 1.00 87.44 809 LEU A N 1
ATOM 6122 C CA . LEU A 1 809 ? -5.257 16.460 -37.305 1.00 87.44 809 LEU A CA 1
ATOM 6123 C C . LEU A 1 809 ? -6.193 15.503 -38.060 1.00 87.44 809 LEU A C 1
ATOM 6125 O O . LEU A 1 809 ? -5.883 15.098 -39.177 1.00 87.44 809 LEU A O 1
ATOM 6129 N N . ILE A 1 810 ? -7.361 15.173 -37.492 1.00 89.00 810 ILE A N 1
ATOM 6130 C CA . ILE A 1 810 ? -8.395 14.385 -38.186 1.00 89.00 810 ILE A CA 1
ATOM 6131 C C . ILE A 1 810 ? -8.952 15.164 -39.383 1.00 89.00 810 ILE A C 1
ATOM 6133 O O . ILE A 1 810 ? -9.140 14.586 -40.449 1.00 89.00 810 ILE A O 1
ATOM 6137 N N . ALA A 1 811 ? -9.204 16.466 -39.239 1.00 88.19 811 ALA A N 1
ATOM 6138 C CA . ALA A 1 811 ? -9.677 17.303 -40.339 1.00 88.19 811 ALA A CA 1
ATOM 6139 C C . ALA A 1 811 ? -8.653 17.371 -41.486 1.00 88.19 811 ALA A C 1
ATOM 6141 O O . ALA A 1 811 ? -9.030 17.230 -42.648 1.00 88.19 811 ALA A O 1
ATOM 6142 N N . GLU A 1 812 ? -7.366 17.523 -41.165 1.00 86.12 812 GLU A N 1
ATOM 6143 C CA . GLU A 1 812 ? -6.268 17.494 -42.138 1.00 86.12 812 GLU A CA 1
ATOM 6144 C C . GLU A 1 812 ? -6.164 16.120 -42.821 1.00 86.12 812 GLU A C 1
ATOM 6146 O O . GLU A 1 812 ? -6.071 16.045 -44.047 1.00 86.12 812 GLU A O 1
ATOM 6151 N N . TRP A 1 813 ? -6.305 15.027 -42.060 1.00 84.75 813 TRP A N 1
ATOM 6152 C CA . TRP A 1 813 ? -6.368 13.660 -42.595 1.00 84.75 813 TRP A CA 1
ATOM 6153 C C . TRP A 1 813 ? -7.570 13.433 -43.530 1.00 84.75 813 TRP A C 1
ATOM 6155 O O . TRP A 1 813 ? -7.455 12.723 -44.527 1.00 84.75 813 TRP A O 1
ATOM 6165 N N . LEU A 1 814 ? -8.707 14.083 -43.260 1.00 90.25 814 LEU A N 1
ATOM 6166 C CA . LEU A 1 814 ? -9.898 14.089 -44.121 1.00 90.25 814 LEU A CA 1
ATOM 6167 C C . LEU A 1 814 ? -9.784 15.048 -45.327 1.00 90.25 814 LEU A C 1
ATOM 6169 O O . LEU A 1 814 ? -10.744 15.188 -46.087 1.00 90.25 814 LEU A O 1
ATOM 6173 N N . GLY A 1 815 ? -8.633 15.699 -45.524 1.00 87.06 815 GLY A N 1
ATOM 6174 C CA . GLY A 1 815 ? -8.344 16.547 -46.683 1.00 87.06 815 GLY A CA 1
ATOM 6175 C C . GLY A 1 815 ? -8.711 18.026 -46.522 1.00 87.06 815 GLY A C 1
ATOM 6176 O O . GLY A 1 815 ? -8.771 18.748 -47.519 1.00 87.06 815 GLY A O 1
ATOM 6177 N N . VAL A 1 816 ? -8.968 18.504 -45.300 1.00 90.12 816 VAL A N 1
ATOM 6178 C CA . VAL A 1 816 ? -9.190 19.934 -45.028 1.00 90.12 816 VAL A CA 1
ATOM 6179 C C . VAL A 1 816 ? -7.851 20.676 -45.016 1.00 90.12 816 VAL A C 1
ATOM 6181 O O . VAL A 1 816 ? -6.977 20.376 -44.209 1.00 90.12 816 VAL A O 1
ATOM 6184 N N . SER A 1 817 ? -7.698 21.692 -45.870 1.00 86.62 817 SER A N 1
ATOM 6185 C CA . SER A 1 817 ? -6.505 22.547 -45.882 1.00 86.62 817 SER A CA 1
ATOM 6186 C C . SER A 1 817 ? -6.530 23.547 -44.721 1.00 86.62 817 SER A C 1
ATOM 6188 O O . SER A 1 817 ? -7.377 24.446 -44.697 1.00 86.62 817 SER A O 1
ATOM 6190 N N . LEU A 1 818 ? -5.594 23.416 -43.783 1.00 87.69 818 LEU A N 1
ATOM 6191 C CA . LEU A 1 818 ? -5.427 24.331 -42.653 1.00 87.69 818 LEU A CA 1
ATOM 6192 C C . LEU A 1 818 ? -4.327 25.370 -42.944 1.00 87.69 818 LEU A C 1
ATOM 6194 O O . LEU A 1 818 ? -3.392 25.070 -43.684 1.00 87.69 818 LEU A O 1
ATOM 6198 N N . PRO A 1 819 ? -4.427 26.599 -42.400 1.00 88.25 819 PRO A N 1
ATOM 6199 C CA . PRO A 1 819 ? -3.405 27.621 -42.596 1.00 88.25 819 PRO A CA 1
ATOM 6200 C C . PRO A 1 819 ? -2.142 27.331 -41.774 1.00 88.25 819 PRO A C 1
ATOM 6202 O O . PRO A 1 819 ? -2.222 26.842 -40.643 1.00 88.25 819 PRO A O 1
ATOM 6205 N N . ASP A 1 820 ? -0.990 27.723 -42.316 1.00 88.69 820 ASP A N 1
ATOM 6206 C CA . ASP A 1 820 ? 0.260 27.787 -41.561 1.00 88.69 820 ASP A CA 1
ATOM 6207 C C . ASP A 1 820 ? 0.282 29.028 -40.658 1.00 88.69 820 ASP A C 1
ATOM 6209 O O . ASP A 1 820 ? -0.197 30.107 -41.022 1.00 88.69 820 ASP A O 1
ATOM 6213 N N . VAL A 1 821 ? 0.869 28.878 -39.476 1.00 91.62 821 VAL A N 1
ATOM 6214 C CA . VAL A 1 821 ? 1.034 29.928 -38.467 1.00 91.62 821 VAL A CA 1
ATOM 6215 C C . VAL A 1 821 ? 2.509 30.073 -38.077 1.00 91.62 821 VAL A C 1
ATOM 6217 O O . VAL A 1 821 ? 3.282 29.126 -38.246 1.00 91.62 821 VAL A O 1
ATOM 6220 N N . PRO A 1 822 ? 2.933 31.233 -37.541 1.00 90.62 822 PRO A N 1
ATOM 6221 C CA . PRO A 1 822 ? 4.296 31.404 -37.050 1.00 90.62 822 PRO A CA 1
ATOM 6222 C C . PRO A 1 822 ? 4.649 30.360 -35.988 1.00 90.62 822 PRO A C 1
ATOM 6224 O O . PRO A 1 822 ? 3.857 30.089 -35.082 1.00 90.62 822 PRO A O 1
ATOM 6227 N N . ASN A 1 823 ? 5.848 29.788 -36.083 1.00 88.50 823 ASN A N 1
ATOM 6228 C CA . ASN A 1 823 ? 6.332 28.793 -35.135 1.00 88.50 823 ASN A CA 1
ATOM 6229 C C . ASN A 1 823 ? 6.399 29.394 -33.710 1.00 88.50 823 ASN A C 1
ATOM 6231 O O . ASN A 1 823 ? 7.054 30.427 -33.525 1.00 88.50 823 ASN A O 1
ATOM 6235 N N . PRO A 1 824 ? 5.798 28.754 -32.683 1.00 86.62 824 PRO A N 1
ATOM 6236 C CA . PRO A 1 824 ? 5.877 29.212 -31.290 1.00 86.62 824 PRO A CA 1
ATOM 6237 C C . PRO A 1 824 ? 7.311 29.396 -30.773 1.00 86.62 824 PRO A C 1
ATOM 6239 O O . PRO A 1 824 ? 7.554 30.192 -29.868 1.00 86.62 824 PRO A O 1
ATOM 6242 N N . PHE A 1 825 ? 8.275 28.697 -31.373 1.00 84.44 825 PHE A N 1
ATOM 6243 C CA . PHE A 1 825 ? 9.693 28.763 -31.037 1.00 84.44 825 PHE A CA 1
ATOM 6244 C C . PHE A 1 825 ? 10.495 29.752 -31.901 1.00 84.44 825 PHE A C 1
ATOM 6246 O O . PHE A 1 825 ? 11.699 29.575 -32.102 1.00 84.44 825 PHE A O 1
ATOM 6253 N N . PHE A 1 826 ? 9.860 30.808 -32.423 1.00 82.88 826 PHE A N 1
ATOM 6254 C CA . PHE A 1 826 ? 10.518 31.829 -33.256 1.00 82.88 826 PHE A CA 1
ATOM 6255 C C . PHE A 1 826 ? 11.721 32.513 -32.579 1.00 82.88 826 PHE A C 1
ATOM 6257 O O . PHE A 1 826 ? 12.589 33.038 -33.268 1.00 82.88 826 PHE A O 1
ATOM 6264 N N . PHE A 1 827 ? 11.779 32.504 -31.244 1.00 83.44 827 PHE A N 1
ATOM 6265 C CA . PHE A 1 827 ? 12.850 33.112 -30.451 1.00 83.44 827 PHE A CA 1
ATOM 6266 C C . PHE A 1 827 ? 14.143 32.275 -30.396 1.00 83.44 827 PHE A C 1
ATOM 6268 O O . PHE A 1 827 ? 15.170 32.782 -29.949 1.00 83.44 827 PHE A O 1
ATOM 6275 N N . MET A 1 828 ? 14.116 31.001 -30.809 1.00 82.75 828 MET A N 1
ATOM 6276 C CA . MET A 1 828 ? 15.305 30.141 -30.813 1.00 82.75 828 MET A CA 1
ATOM 6277 C C . MET A 1 828 ? 16.235 30.462 -31.991 1.00 82.75 828 MET A C 1
ATOM 6279 O O . MET A 1 828 ? 15.775 30.679 -33.113 1.00 82.75 828 MET A O 1
ATOM 6283 N N . SER A 1 829 ? 17.554 30.420 -31.758 1.00 85.00 829 SER A N 1
ATOM 6284 C CA . SER A 1 829 ? 18.556 30.548 -32.829 1.00 85.00 829 SER A CA 1
ATOM 6285 C C . SER A 1 829 ? 18.443 29.396 -33.842 1.00 85.00 829 SER A C 1
ATOM 6287 O O . SER A 1 829 ? 17.982 28.307 -33.490 1.00 85.00 829 SER A O 1
ATOM 6289 N N . ARG A 1 830 ? 18.903 29.589 -35.091 1.00 78.31 830 ARG A N 1
ATOM 6290 C CA . ARG A 1 830 ? 18.910 28.513 -36.108 1.00 78.31 830 ARG A CA 1
ATOM 6291 C C . ARG A 1 830 ? 19.675 27.268 -35.644 1.00 78.31 830 ARG A C 1
ATOM 6293 O O . ARG A 1 830 ? 19.200 26.158 -35.863 1.00 78.31 830 ARG A O 1
ATOM 6300 N N . SER A 1 831 ? 20.806 27.449 -34.957 1.00 76.44 831 SER A N 1
ATOM 6301 C CA . SER A 1 831 ? 21.599 26.341 -34.404 1.00 76.44 831 SER A CA 1
ATOM 6302 C C . SER A 1 831 ? 20.822 25.571 -33.326 1.00 76.44 831 SER A C 1
ATOM 6304 O O . SER A 1 831 ? 20.722 24.344 -33.372 1.00 76.44 831 SER A O 1
ATOM 6306 N N . SER A 1 832 ? 20.147 26.284 -32.417 1.00 81.94 832 SER A N 1
ATOM 6307 C CA . SER A 1 832 ? 19.287 25.666 -31.399 1.00 81.94 832 SER A CA 1
ATOM 6308 C C . SER A 1 832 ? 18.102 24.921 -32.023 1.00 81.94 832 SER A C 1
ATOM 6310 O O . SER A 1 832 ? 17.835 23.781 -31.641 1.00 81.94 832 SER A O 1
ATOM 6312 N N . LYS A 1 833 ? 17.429 25.515 -33.022 1.00 83.62 833 LYS A N 1
ATOM 6313 C CA . LYS A 1 833 ? 16.347 24.850 -33.766 1.00 83.62 833 LYS A CA 1
ATOM 6314 C C . LYS A 1 833 ? 16.839 23.568 -34.432 1.00 83.62 833 LYS A C 1
ATOM 6316 O O . LYS A 1 833 ? 16.153 22.554 -34.330 1.00 83.62 833 LYS A O 1
ATOM 6321 N N . ARG A 1 834 ? 18.024 23.575 -35.056 1.00 84.06 834 ARG A N 1
ATOM 6322 C CA . ARG A 1 834 ? 18.640 22.388 -35.677 1.00 84.06 834 ARG A CA 1
ATOM 6323 C C . ARG A 1 834 ? 18.877 21.266 -34.665 1.00 84.06 834 ARG A C 1
ATOM 6325 O O . ARG A 1 834 ? 18.488 20.131 -34.924 1.00 84.06 834 ARG A O 1
ATOM 6332 N N . ASN A 1 835 ? 19.464 21.568 -33.509 1.00 82.25 835 ASN A N 1
ATOM 6333 C CA . ASN A 1 835 ? 19.768 20.547 -32.500 1.00 82.25 835 ASN A CA 1
ATOM 6334 C C . ASN A 1 835 ? 18.489 19.934 -31.902 1.00 82.25 835 ASN A C 1
ATOM 6336 O O . ASN A 1 835 ? 18.385 18.711 -31.783 1.00 82.25 835 ASN A O 1
ATOM 6340 N N . VAL A 1 836 ? 17.490 20.770 -31.591 1.00 85.50 836 VAL A N 1
ATOM 6341 C CA . VAL A 1 836 ? 16.188 20.317 -31.071 1.00 85.50 836 VAL A CA 1
ATOM 6342 C C . VAL A 1 836 ? 15.447 19.463 -32.101 1.00 85.50 836 VAL A C 1
ATOM 6344 O O . VAL A 1 836 ? 14.977 18.377 -31.769 1.00 85.50 836 VAL A O 1
ATOM 6347 N N . SER A 1 837 ? 15.377 19.912 -33.356 1.00 88.81 837 SER A N 1
ATOM 6348 C CA . SER A 1 837 ? 14.701 19.172 -34.433 1.00 88.81 837 SER A CA 1
ATOM 6349 C C . SER A 1 837 ? 15.412 17.864 -34.794 1.00 88.81 837 SER A C 1
ATOM 6351 O O . SER A 1 837 ? 14.737 16.857 -34.979 1.00 88.81 837 SER A O 1
ATOM 6353 N N . SER A 1 838 ? 16.749 17.831 -34.792 1.00 87.44 838 SER A N 1
ATOM 6354 C CA . SER A 1 838 ? 17.543 16.602 -34.993 1.00 87.44 838 SER A CA 1
ATOM 6355 C C . SER A 1 838 ? 17.342 15.587 -33.879 1.00 87.44 838 SER A C 1
ATOM 6357 O O . SER A 1 838 ? 17.158 14.403 -34.141 1.00 87.44 838 SER A O 1
ATOM 6359 N N . THR A 1 839 ? 17.313 16.044 -32.630 1.00 87.44 839 THR A N 1
ATOM 6360 C CA . THR A 1 839 ? 17.043 15.162 -31.489 1.00 87.44 839 THR A CA 1
ATOM 6361 C C . THR A 1 839 ? 15.615 14.616 -31.558 1.00 87.44 839 THR A C 1
ATOM 6363 O O . THR A 1 839 ? 15.409 13.412 -31.433 1.00 87.44 839 THR A O 1
ATOM 6366 N N . ALA A 1 840 ? 14.631 15.475 -31.845 1.00 89.44 840 ALA A N 1
ATOM 6367 C CA . ALA A 1 840 ? 13.240 15.062 -32.020 1.00 89.44 840 ALA A CA 1
ATOM 6368 C C . ALA A 1 840 ? 13.062 14.072 -33.184 1.00 89.44 840 ALA A C 1
ATOM 6370 O O . ALA A 1 840 ? 12.290 13.122 -33.051 1.00 89.44 840 ALA A O 1
ATOM 6371 N N . TYR A 1 841 ? 13.800 14.256 -34.285 1.00 91.31 841 TYR A N 1
ATOM 6372 C CA . TYR A 1 841 ? 13.833 13.313 -35.400 1.00 91.31 841 TYR A CA 1
ATOM 6373 C C . TYR A 1 841 ? 14.249 11.918 -34.930 1.00 91.31 841 TYR A C 1
ATOM 6375 O O . TYR A 1 841 ? 13.479 10.973 -35.082 1.00 91.31 841 TYR A O 1
ATOM 6383 N N . TYR A 1 842 ? 15.415 11.800 -34.284 1.00 90.31 842 TYR A N 1
ATOM 6384 C CA . TYR A 1 842 ? 15.937 10.511 -33.824 1.00 90.31 842 TYR A CA 1
ATOM 6385 C C . TYR A 1 842 ? 15.056 9.848 -32.761 1.00 90.31 842 TYR A C 1
ATOM 6387 O O . TYR A 1 842 ? 14.915 8.628 -32.772 1.00 90.31 842 TYR A O 1
ATOM 6395 N N . ILE A 1 843 ? 14.420 10.626 -31.877 1.00 90.69 843 ILE A N 1
ATOM 6396 C CA . ILE A 1 843 ? 13.474 10.088 -30.886 1.00 90.69 843 ILE A CA 1
ATOM 6397 C C . ILE A 1 843 ? 12.276 9.446 -31.591 1.00 90.69 843 ILE A C 1
ATOM 6399 O O . ILE A 1 843 ? 11.955 8.287 -31.338 1.00 90.69 843 ILE A O 1
ATOM 6403 N N . VAL A 1 844 ? 11.609 10.181 -32.489 1.00 91.44 844 VAL A N 1
ATOM 6404 C CA . VAL A 1 844 ? 10.417 9.667 -33.186 1.00 91.44 844 VAL A CA 1
ATOM 6405 C C . VAL A 1 844 ? 10.788 8.520 -34.125 1.00 91.44 844 VAL A C 1
ATOM 6407 O O . VAL A 1 844 ? 10.024 7.565 -34.252 1.00 91.44 844 VAL A O 1
ATOM 6410 N N . GLN A 1 845 ? 11.969 8.582 -34.739 1.00 90.31 845 GLN A N 1
ATOM 6411 C CA . GLN A 1 845 ? 12.525 7.494 -35.536 1.00 90.31 845 GLN A CA 1
ATOM 6412 C C . GLN A 1 845 ? 12.728 6.230 -34.687 1.00 90.31 845 GLN A C 1
ATOM 6414 O O . GLN A 1 845 ? 12.280 5.160 -35.094 1.00 90.31 845 GLN A O 1
ATOM 6419 N N . GLY A 1 846 ? 13.288 6.345 -33.479 1.00 89.19 846 GLY A N 1
ATOM 6420 C CA . GLY A 1 846 ? 13.459 5.216 -32.559 1.00 89.19 846 GLY A CA 1
ATOM 6421 C C . GLY A 1 846 ? 12.147 4.496 -32.226 1.00 89.19 846 GLY A C 1
ATOM 6422 O O . GLY A 1 846 ? 12.117 3.270 -32.166 1.00 89.19 846 GLY A O 1
ATOM 6423 N N . PHE A 1 847 ? 11.040 5.230 -32.073 1.00 92.00 847 PHE A N 1
ATOM 6424 C CA . PHE A 1 847 ? 9.709 4.660 -31.794 1.00 92.00 847 PHE A CA 1
ATOM 6425 C C . PHE A 1 847 ? 8.922 4.214 -33.034 1.00 92.00 847 PHE A C 1
ATOM 6427 O O . PHE A 1 847 ? 7.782 3.764 -32.904 1.00 92.00 847 PHE A O 1
ATOM 6434 N N . SER A 1 848 ? 9.476 4.374 -34.235 1.00 89.94 848 SER A N 1
ATOM 6435 C CA . SER A 1 848 ? 8.742 4.113 -35.479 1.00 89.94 848 SER A CA 1
ATOM 6436 C C . SER A 1 848 ? 8.751 2.645 -35.921 1.00 89.94 848 SER A C 1
ATOM 6438 O O . SER A 1 848 ? 7.904 2.263 -36.730 1.00 89.94 848 SER A O 1
ATOM 6440 N N . THR A 1 849 ? 9.663 1.824 -35.386 1.00 90.25 849 THR A N 1
ATOM 6441 C CA . THR A 1 849 ? 9.704 0.376 -35.647 1.00 90.25 849 THR A CA 1
ATOM 6442 C C . THR A 1 849 ? 8.531 -0.331 -34.963 1.00 90.25 849 THR A C 1
ATOM 6444 O O . THR A 1 849 ? 7.983 0.147 -33.959 1.00 90.25 849 THR A O 1
ATOM 6447 N N . ARG A 1 850 ? 8.112 -1.482 -35.504 1.00 91.56 850 ARG A N 1
ATOM 6448 C CA . ARG A 1 850 ? 6.926 -2.194 -35.005 1.00 91.56 850 ARG A CA 1
ATOM 6449 C C . ARG A 1 850 ? 7.139 -2.660 -33.565 1.00 91.56 850 ARG A C 1
ATOM 6451 O O . ARG A 1 850 ? 6.264 -2.451 -32.723 1.00 91.56 850 ARG A O 1
ATOM 6458 N N . SER A 1 851 ? 8.291 -3.255 -33.279 1.00 94.12 851 SER A N 1
ATOM 6459 C CA . SER A 1 851 ? 8.626 -3.807 -31.965 1.00 94.12 851 SER A CA 1
ATOM 6460 C C . SER A 1 851 ? 8.786 -2.721 -30.909 1.00 94.12 851 SER A C 1
ATOM 6462 O O . SER A 1 851 ? 8.233 -2.862 -29.820 1.00 94.12 851 SER A O 1
ATOM 6464 N N . SER A 1 852 ? 9.448 -1.603 -31.230 1.00 92.62 852 SER A N 1
ATOM 6465 C CA . SER A 1 852 ? 9.583 -0.471 -30.301 1.00 92.62 852 SER A CA 1
ATOM 6466 C C . SER A 1 852 ? 8.230 0.171 -29.978 1.00 92.62 852 SER A C 1
ATOM 6468 O O . SER A 1 852 ? 7.980 0.548 -28.834 1.00 92.62 852 SER A O 1
ATOM 6470 N N . PHE A 1 853 ? 7.310 0.243 -30.946 1.00 91.44 853 PHE A N 1
ATOM 6471 C CA . PHE A 1 853 ? 5.951 0.727 -30.692 1.00 91.44 853 PHE A CA 1
ATOM 6472 C C . PHE A 1 853 ? 5.124 -0.247 -29.838 1.00 91.44 853 PHE A C 1
ATOM 6474 O O . PHE A 1 853 ? 4.447 0.178 -28.903 1.00 91.44 853 PHE A O 1
ATOM 6481 N N . LEU A 1 854 ? 5.183 -1.555 -30.110 1.00 93.81 854 LEU A N 1
ATOM 6482 C CA . LEU A 1 854 ? 4.482 -2.568 -29.306 1.00 93.81 854 LEU A CA 1
ATOM 6483 C C . LEU A 1 854 ? 5.019 -2.655 -27.873 1.00 93.81 854 LEU A C 1
ATOM 6485 O O . LEU A 1 854 ? 4.247 -2.894 -26.941 1.00 93.81 854 LEU A O 1
ATOM 6489 N N . LEU A 1 855 ? 6.314 -2.399 -27.687 1.00 94.94 855 LEU A N 1
ATOM 6490 C CA . LEU A 1 855 ? 6.949 -2.380 -26.375 1.00 94.94 855 LEU A CA 1
ATOM 6491 C C . LEU A 1 855 ? 6.335 -1.324 -25.440 1.00 94.94 855 LEU A C 1
ATOM 6493 O O . LEU A 1 855 ? 6.241 -1.575 -24.244 1.00 94.94 855 LEU A O 1
ATOM 6497 N N . ILE A 1 856 ? 5.821 -0.204 -25.964 1.00 92.88 856 ILE A N 1
ATOM 6498 C CA . ILE A 1 856 ? 5.081 0.806 -25.179 1.00 92.88 856 ILE A CA 1
ATOM 6499 C C . ILE A 1 856 ? 3.899 0.162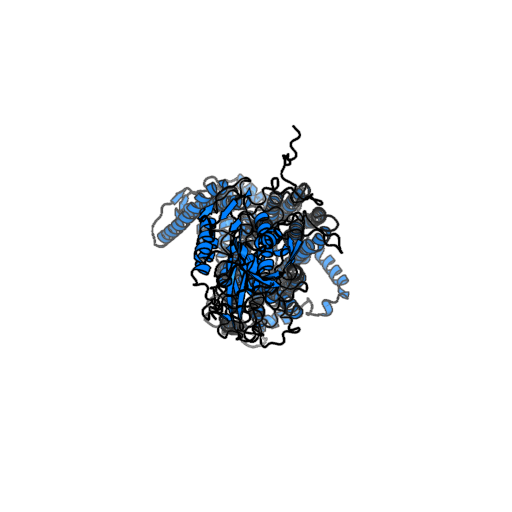 -24.444 1.00 92.88 856 ILE A C 1
ATOM 6501 O O . ILE A 1 856 ? 3.733 0.338 -23.238 1.00 92.88 856 ILE A O 1
ATOM 6505 N N . PHE A 1 857 ? 3.083 -0.615 -25.161 1.00 93.25 857 PHE A N 1
ATOM 6506 C CA . PHE A 1 857 ? 1.918 -1.290 -24.584 1.00 93.25 857 PHE A CA 1
ATOM 6507 C C . PHE A 1 857 ? 2.325 -2.400 -23.627 1.00 93.25 857 PHE A C 1
ATOM 6509 O O . PHE A 1 857 ? 1.690 -2.574 -22.591 1.00 93.25 857 PHE A O 1
ATOM 6516 N N . LEU A 1 858 ? 3.401 -3.120 -23.946 1.00 95.12 858 LEU A N 1
ATOM 6517 C CA . LEU A 1 858 ? 3.961 -4.112 -23.040 1.00 95.12 858 LEU A CA 1
ATOM 6518 C C . LEU A 1 858 ? 4.388 -3.460 -21.722 1.00 95.12 858 LEU A C 1
ATOM 6520 O O . LEU A 1 858 ? 3.997 -3.950 -20.669 1.00 95.12 858 LEU A O 1
ATOM 6524 N N . CYS A 1 859 ? 5.095 -2.329 -21.754 1.00 93.56 859 CYS A N 1
ATOM 6525 C CA . CYS A 1 859 ? 5.506 -1.622 -20.542 1.00 93.56 859 CYS A CA 1
ATOM 6526 C C . CYS A 1 859 ? 4.309 -1.113 -19.726 1.00 93.56 859 CYS A C 1
ATOM 6528 O O . CYS A 1 859 ? 4.341 -1.170 -18.502 1.00 93.56 859 CYS A O 1
ATOM 6530 N N . LEU A 1 860 ? 3.241 -0.663 -20.394 1.00 90.69 860 LEU A N 1
ATOM 6531 C CA . LEU A 1 860 ? 2.012 -0.183 -19.749 1.00 90.69 860 LEU A CA 1
ATOM 6532 C C . LEU A 1 860 ? 1.136 -1.286 -19.134 1.00 90.69 860 LEU A C 1
ATOM 6534 O O . LEU A 1 860 ? 0.231 -0.964 -18.368 1.00 90.69 860 LEU A O 1
ATOM 6538 N N . LEU A 1 861 ? 1.346 -2.552 -19.503 1.00 90.94 861 LEU A N 1
ATOM 6539 C CA . LEU A 1 861 ? 0.508 -3.676 -19.068 1.00 90.94 861 LEU A CA 1
ATOM 6540 C C . LEU A 1 861 ? 1.266 -4.700 -18.217 1.00 90.94 861 LEU A C 1
ATOM 6542 O O . LEU A 1 861 ? 0.650 -5.407 -17.423 1.00 90.94 861 LEU A O 1
ATOM 6546 N N . ALA A 1 862 ? 2.588 -4.791 -18.362 1.00 89.38 862 ALA A N 1
ATOM 6547 C CA . ALA A 1 862 ? 3.398 -5.822 -17.720 1.00 89.38 862 ALA A CA 1
ATOM 6548 C C . ALA A 1 862 ? 3.414 -5.731 -16.188 1.00 89.38 862 ALA A C 1
ATOM 6550 O O . ALA A 1 862 ? 3.587 -6.761 -15.538 1.00 89.38 862 ALA A O 1
ATOM 6551 N N . GLU A 1 863 ? 3.205 -4.544 -15.606 1.00 90.81 863 GLU A N 1
ATOM 6552 C CA . GLU A 1 863 ? 3.110 -4.379 -14.149 1.00 90.81 863 GLU A CA 1
ATOM 6553 C C . GLU A 1 863 ? 1.668 -4.396 -13.631 1.00 90.81 863 GLU A C 1
ATOM 6555 O O . GLU A 1 863 ? 1.438 -4.174 -12.444 1.00 90.81 863 GLU A O 1
ATOM 6560 N N . LEU A 1 864 ? 0.668 -4.649 -14.482 1.00 89.56 864 LEU A N 1
ATOM 6561 C CA . LEU A 1 864 ? -0.726 -4.550 -14.056 1.00 89.56 864 LEU A CA 1
ATOM 6562 C C . LEU A 1 864 ? -1.052 -5.536 -12.926 1.00 89.56 864 LEU A C 1
ATOM 6564 O O . LEU A 1 864 ? -1.915 -5.241 -12.115 1.00 89.56 864 LEU A O 1
ATOM 6568 N N . TYR A 1 865 ? -0.328 -6.657 -12.813 1.00 91.31 865 TYR A N 1
ATOM 6569 C CA . TYR A 1 865 ? -0.487 -7.620 -11.717 1.00 91.31 865 TYR A CA 1
ATOM 6570 C C . TYR A 1 865 ? -0.079 -7.077 -10.338 1.00 91.31 865 TYR A C 1
ATOM 6572 O O . TYR A 1 865 ? -0.475 -7.670 -9.341 1.00 91.31 865 TYR A O 1
ATOM 6580 N N . LEU A 1 866 ? 0.661 -5.964 -10.240 1.00 88.56 866 LEU A N 1
ATOM 6581 C CA . LEU A 1 866 ? 1.101 -5.404 -8.953 1.00 88.56 866 LEU A CA 1
ATOM 6582 C C . LEU A 1 866 ? -0.058 -4.943 -8.055 1.00 88.56 866 LEU A C 1
ATOM 6584 O O . LEU A 1 866 ? 0.144 -4.741 -6.861 1.00 88.56 866 LEU A O 1
ATOM 6588 N N . PHE A 1 867 ? -1.293 -4.865 -8.569 1.00 86.44 867 PHE A N 1
ATOM 6589 C CA . PHE A 1 867 ? -2.479 -4.655 -7.730 1.00 86.44 867 PHE A CA 1
ATOM 6590 C C . PHE A 1 867 ? -2.650 -5.760 -6.673 1.00 86.44 867 PHE A C 1
ATOM 6592 O O . PHE A 1 867 ? -3.322 -5.545 -5.667 1.00 86.44 867 PHE A O 1
ATOM 6599 N N . THR A 1 868 ? -2.047 -6.937 -6.884 1.00 88.75 868 THR A N 1
ATOM 6600 C CA . THR A 1 868 ? -2.055 -8.018 -5.897 1.00 88.75 868 THR A CA 1
ATOM 6601 C C . THR A 1 868 ? -1.133 -7.755 -4.716 1.00 88.75 868 THR A C 1
ATOM 6603 O O . THR A 1 868 ? -1.298 -8.399 -3.691 1.00 88.75 868 THR A O 1
ATOM 6606 N N . ASP A 1 869 ? -0.156 -6.854 -4.817 1.00 83.81 869 ASP A N 1
ATOM 6607 C CA . ASP A 1 869 ? 0.824 -6.661 -3.743 1.00 83.81 869 ASP A CA 1
ATOM 6608 C C . ASP A 1 869 ? 0.180 -6.130 -2.445 1.00 83.81 869 ASP A C 1
ATOM 6610 O O . ASP A 1 869 ? 0.432 -6.734 -1.400 1.00 83.81 869 ASP A O 1
ATOM 6614 N N . PRO A 1 870 ? -0.714 -5.115 -2.465 1.00 75.88 870 PRO A N 1
ATOM 6615 C CA . PRO A 1 870 ? -1.501 -4.739 -1.285 1.00 75.88 870 PRO A CA 1
ATOM 6616 C C . PRO A 1 870 ? -2.341 -5.894 -0.720 1.00 75.88 870 PRO A C 1
ATOM 6618 O O . PRO A 1 870 ? -2.430 -6.058 0.490 1.00 75.88 870 PRO A O 1
ATOM 6621 N N . ILE A 1 871 ? -2.896 -6.743 -1.591 1.00 82.50 871 ILE A N 1
ATOM 6622 C CA . ILE A 1 871 ? -3.677 -7.924 -1.190 1.00 82.50 871 ILE A CA 1
ATOM 6623 C C . ILE A 1 871 ? -2.793 -8.940 -0.463 1.00 82.50 871 ILE A C 1
ATOM 6625 O O . ILE A 1 871 ? -3.193 -9.527 0.535 1.00 82.50 871 ILE A O 1
ATOM 6629 N N . VAL A 1 872 ? -1.570 -9.151 -0.949 1.00 84.88 872 VAL A N 1
ATOM 6630 C CA . VAL A 1 872 ? -0.604 -10.053 -0.318 1.00 84.88 872 VAL A CA 1
ATOM 6631 C C . VAL A 1 872 ? -0.192 -9.534 1.061 1.00 84.88 872 VAL A C 1
ATOM 6633 O O . VAL A 1 872 ? -0.080 -10.336 1.984 1.00 84.88 872 VAL A O 1
ATOM 6636 N N . VAL A 1 873 ? 0.007 -8.221 1.220 1.00 78.50 873 VAL A N 1
ATOM 6637 C CA . VAL A 1 873 ? 0.263 -7.599 2.534 1.00 78.50 873 VAL A CA 1
ATOM 6638 C C . VAL A 1 873 ? -0.878 -7.922 3.502 1.00 78.50 873 VAL A C 1
ATOM 6640 O O . VAL A 1 873 ? -0.624 -8.432 4.591 1.00 78.50 873 VAL A O 1
ATOM 6643 N N . ASP A 1 874 ? -2.115 -7.683 3.068 1.00 72.25 874 ASP A N 1
ATOM 6644 C CA . ASP A 1 874 ? -3.342 -7.899 3.840 1.00 72.25 874 ASP A CA 1
ATOM 6645 C C . ASP A 1 874 ? -3.502 -9.369 4.270 1.00 72.25 874 ASP A C 1
ATOM 6647 O O . ASP A 1 874 ? -3.669 -9.661 5.452 1.00 72.25 874 ASP A O 1
ATOM 6651 N N . ILE A 1 875 ? -3.293 -10.315 3.347 1.00 81.25 875 ILE A N 1
ATOM 6652 C CA . ILE A 1 875 ? -3.259 -11.756 3.649 1.00 81.25 875 ILE A CA 1
ATOM 6653 C C . ILE A 1 875 ? -2.245 -12.068 4.757 1.00 81.25 875 ILE A C 1
ATOM 6655 O O . ILE A 1 875 ? -2.536 -12.816 5.686 1.00 81.25 875 ILE A O 1
ATOM 6659 N N . PHE A 1 876 ? -1.025 -11.537 4.679 1.00 82.50 876 PHE A N 1
ATOM 6660 C CA . PHE A 1 876 ? -0.007 -11.896 5.664 1.00 82.50 876 PHE A CA 1
ATOM 6661 C C . PHE A 1 876 ? -0.255 -11.287 7.037 1.00 82.50 876 PHE A C 1
ATOM 6663 O O . PHE A 1 876 ? 0.023 -11.943 8.041 1.00 82.50 876 PHE A O 1
ATOM 6670 N N . ILE A 1 877 ? -0.749 -10.056 7.092 1.00 69.38 877 ILE A N 1
ATOM 6671 C CA . ILE A 1 877 ? -0.988 -9.368 8.359 1.00 69.38 877 ILE A CA 1
ATOM 6672 C C . ILE A 1 877 ? -2.263 -9.897 9.013 1.00 69.38 877 ILE A C 1
ATOM 6674 O O . ILE A 1 877 ? -2.216 -10.268 10.182 1.00 69.38 877 ILE A O 1
ATOM 6678 N N . ASN A 1 878 ? -3.355 -10.004 8.256 1.00 63.91 878 ASN A N 1
ATOM 6679 C CA . ASN A 1 878 ? -4.685 -10.244 8.810 1.00 63.91 878 ASN A CA 1
ATOM 6680 C C . ASN A 1 878 ? -5.096 -11.722 8.750 1.00 63.91 878 ASN A C 1
ATOM 6682 O O . ASN A 1 878 ? -5.506 -12.265 9.768 1.00 63.91 878 ASN A O 1
ATOM 6686 N N . GLU A 1 879 ? -4.894 -12.428 7.629 1.00 71.56 879 GLU A N 1
ATOM 6687 C CA . GLU A 1 879 ? -5.225 -13.870 7.551 1.00 71.56 879 GLU A CA 1
ATOM 6688 C C . GLU A 1 879 ? -4.168 -14.755 8.219 1.00 71.56 879 GLU A C 1
ATOM 6690 O O . GLU A 1 879 ? -4.480 -15.767 8.842 1.00 71.56 879 GLU A O 1
ATOM 6695 N N . ALA A 1 880 ? -2.888 -14.409 8.065 1.00 77.50 880 ALA A N 1
ATOM 6696 C CA . ALA A 1 880 ? -1.786 -15.206 8.600 1.00 77.50 880 ALA A CA 1
ATOM 6697 C C . ALA A 1 880 ? -1.274 -14.717 9.965 1.00 77.50 880 ALA A C 1
ATOM 6699 O O . ALA A 1 880 ? -0.362 -15.343 10.520 1.00 77.50 880 ALA A O 1
ATOM 6700 N N . SER A 1 881 ? -1.810 -13.603 10.478 1.00 74.94 881 SER A N 1
ATOM 6701 C CA . SER A 1 881 ? -1.435 -12.981 11.758 1.00 74.94 881 SER A CA 1
ATOM 6702 C C . SER A 1 881 ? 0.070 -12.683 11.884 1.00 74.94 881 SER A C 1
ATOM 6704 O O . SER A 1 881 ? 0.681 -12.862 12.944 1.00 74.94 881 SER A O 1
ATOM 6706 N N . TRP A 1 882 ? 0.739 -12.282 10.796 1.00 75.50 882 TRP A N 1
ATOM 6707 C CA . TRP A 1 882 ? 2.134 -11.835 10.872 1.00 75.50 882 TRP A CA 1
ATOM 6708 C C . TRP A 1 882 ? 2.199 -10.415 11.429 1.00 75.50 882 TRP A C 1
ATOM 6710 O O . TRP A 1 882 ? 1.503 -9.522 10.966 1.00 75.50 882 TRP A O 1
ATOM 6720 N N . SER A 1 883 ? 3.138 -10.159 12.344 1.00 72.81 883 SER A N 1
ATOM 6721 C CA . SER A 1 883 ? 3.416 -8.783 12.759 1.00 72.81 883 SER A CA 1
ATOM 6722 C C . SER A 1 883 ? 3.974 -7.944 11.600 1.00 72.81 883 SER A C 1
ATOM 6724 O O . SER A 1 883 ? 4.772 -8.433 10.789 1.00 72.81 883 SER A O 1
ATOM 6726 N N . GLN A 1 884 ? 3.631 -6.652 11.566 1.00 55.19 884 GLN A N 1
ATOM 6727 C CA . GLN A 1 884 ? 4.128 -5.702 10.561 1.00 55.19 884 GLN A CA 1
ATOM 6728 C C . GLN A 1 884 ? 5.663 -5.713 10.467 1.00 55.19 884 GLN A C 1
ATOM 6730 O O . GLN A 1 884 ? 6.237 -5.741 9.376 1.00 55.19 884 GLN A O 1
ATOM 6735 N N . THR A 1 885 ? 6.352 -5.760 11.612 1.00 60.66 885 THR A N 1
ATOM 6736 C CA . THR A 1 885 ? 7.818 -5.836 11.678 1.00 60.66 885 THR A CA 1
ATOM 6737 C C . THR A 1 885 ? 8.351 -7.094 10.995 1.00 60.66 885 THR A C 1
ATOM 6739 O O . THR A 1 885 ? 9.307 -7.021 10.222 1.00 60.66 885 THR A O 1
ATOM 6742 N N . LYS A 1 886 ? 7.728 -8.253 11.234 1.00 73.75 886 LYS A N 1
ATOM 6743 C CA . LYS A 1 886 ? 8.130 -9.525 10.621 1.00 73.75 886 LYS A CA 1
ATOM 6744 C C . LYS A 1 886 ? 7.926 -9.500 9.110 1.00 73.75 886 LYS A C 1
ATOM 6746 O O . LYS A 1 886 ? 8.821 -9.932 8.376 1.00 73.75 886 LYS A O 1
ATOM 6751 N N . TYR A 1 887 ? 6.788 -8.983 8.647 1.00 75.69 887 TYR A N 1
ATOM 6752 C CA . TYR A 1 887 ? 6.514 -8.823 7.221 1.00 75.69 887 TYR A CA 1
ATOM 6753 C C . TYR A 1 887 ? 7.567 -7.925 6.557 1.00 75.69 887 TYR A C 1
ATOM 6755 O O . TYR A 1 887 ? 8.231 -8.351 5.608 1.00 75.69 887 TYR A O 1
ATOM 6763 N N . ASN A 1 888 ? 7.815 -6.741 7.125 1.00 66.62 888 ASN A N 1
ATOM 6764 C CA . ASN A 1 888 ? 8.772 -5.766 6.597 1.00 66.62 888 ASN A CA 1
ATOM 6765 C C . ASN A 1 888 ? 10.209 -6.310 6.553 1.00 66.62 888 ASN A C 1
ATOM 6767 O O . ASN A 1 888 ? 10.899 -6.136 5.549 1.00 66.62 888 ASN A O 1
ATOM 6771 N N . VAL A 1 889 ? 10.666 -7.013 7.595 1.00 71.50 889 VAL A N 1
ATOM 6772 C CA . VAL A 1 889 ? 12.007 -7.631 7.619 1.00 71.50 889 VAL A CA 1
ATOM 6773 C C . VAL A 1 889 ? 12.128 -8.744 6.575 1.00 71.50 889 VAL A C 1
ATOM 6775 O O . VAL A 1 889 ? 13.150 -8.858 5.891 1.00 71.50 889 VAL A O 1
ATOM 6778 N N . THR A 1 890 ? 11.086 -9.560 6.422 1.00 80.31 890 THR A N 1
ATOM 6779 C CA . THR A 1 890 ? 11.088 -10.680 5.473 1.00 80.31 890 THR A CA 1
ATOM 6780 C C . THR A 1 890 ? 11.076 -10.170 4.033 1.00 80.31 890 THR A C 1
ATOM 6782 O O . THR A 1 890 ? 11.962 -10.520 3.247 1.00 80.31 890 THR A O 1
ATOM 6785 N N . MET A 1 891 ? 10.121 -9.298 3.704 1.00 77.81 891 MET A N 1
ATOM 6786 C CA . MET A 1 891 ? 9.933 -8.753 2.359 1.00 77.81 891 MET A CA 1
ATOM 6787 C C . MET A 1 891 ? 11.024 -7.755 1.971 1.00 77.81 891 MET A C 1
ATOM 6789 O O . MET A 1 891 ? 11.516 -7.805 0.847 1.00 77.81 891 MET A O 1
ATOM 6793 N N . GLY A 1 892 ? 11.451 -6.890 2.895 1.00 66.38 892 GLY A N 1
ATOM 6794 C CA . GLY A 1 892 ? 12.472 -5.861 2.672 1.00 66.38 892 GLY A CA 1
ATOM 6795 C C . GLY A 1 892 ? 13.922 -6.341 2.806 1.00 66.38 892 GLY A C 1
ATOM 6796 O O . GLY A 1 892 ? 14.842 -5.605 2.457 1.00 66.38 892 GLY A O 1
ATOM 6797 N N . GLY A 1 893 ? 14.151 -7.562 3.299 1.00 76.81 893 GLY A N 1
ATOM 6798 C CA . GLY A 1 893 ? 15.486 -8.134 3.491 1.00 76.81 893 GLY A CA 1
ATOM 6799 C C . GLY A 1 893 ? 15.695 -9.423 2.703 1.00 76.81 893 GLY A C 1
ATOM 6800 O O . GLY A 1 893 ? 16.333 -9.430 1.646 1.00 76.81 893 GLY A O 1
ATOM 6801 N N . ILE A 1 894 ? 15.166 -10.529 3.231 1.00 85.06 894 ILE A N 1
ATOM 6802 C CA . ILE A 1 894 ? 15.419 -11.884 2.714 1.00 85.06 894 ILE A CA 1
ATOM 6803 C C . ILE A 1 894 ? 14.896 -12.020 1.281 1.00 85.06 894 ILE A C 1
ATOM 6805 O O . ILE A 1 894 ? 15.638 -12.427 0.388 1.00 85.06 894 ILE A O 1
ATOM 6809 N N . VAL A 1 895 ? 13.648 -11.625 1.032 1.00 88.94 895 VAL A N 1
ATOM 6810 C CA . VAL A 1 895 ? 13.013 -11.775 -0.287 1.00 88.94 895 VAL A CA 1
ATOM 6811 C C . VAL A 1 895 ? 13.745 -10.964 -1.364 1.00 88.94 895 VAL A C 1
ATOM 6813 O O . VAL A 1 895 ? 13.919 -11.466 -2.480 1.00 88.94 895 VAL A O 1
ATOM 6816 N N . ILE A 1 896 ? 14.250 -9.766 -1.035 1.00 87.31 896 ILE A N 1
ATOM 6817 C CA . ILE A 1 896 ? 15.075 -8.949 -1.944 1.00 87.31 896 ILE A CA 1
ATOM 6818 C C . ILE A 1 896 ? 16.399 -9.647 -2.275 1.00 87.31 896 ILE A C 1
ATOM 6820 O O . ILE A 1 896 ? 16.807 -9.645 -3.437 1.00 87.31 896 ILE A O 1
ATOM 6824 N N . ALA A 1 897 ? 17.057 -10.286 -1.305 1.00 89.94 897 ALA A N 1
ATOM 6825 C CA . ALA A 1 897 ? 18.294 -11.029 -1.559 1.00 89.94 897 ALA A CA 1
ATOM 6826 C C . ALA A 1 897 ? 18.075 -12.210 -2.526 1.00 89.94 897 ALA A C 1
ATOM 6828 O O . ALA A 1 897 ? 18.906 -12.472 -3.396 1.00 89.94 897 ALA A O 1
ATOM 6829 N N . PHE A 1 898 ? 16.931 -12.890 -2.434 1.00 94.25 898 PHE A N 1
ATOM 6830 C CA . PHE A 1 898 ? 16.551 -13.934 -3.391 1.00 94.25 898 PHE A CA 1
ATOM 6831 C C . PHE A 1 898 ? 16.182 -13.361 -4.769 1.00 94.25 898 PHE A C 1
ATOM 6833 O O . PHE A 1 898 ? 16.568 -13.925 -5.794 1.00 94.25 898 PHE A O 1
ATOM 6840 N N . MET A 1 899 ? 15.544 -12.189 -4.819 1.00 94.19 899 MET A N 1
ATOM 6841 C CA . MET A 1 899 ? 15.305 -11.479 -6.080 1.00 94.19 899 MET A CA 1
ATOM 6842 C C . MET A 1 899 ? 16.619 -11.113 -6.785 1.00 94.19 899 MET A C 1
ATOM 6844 O O . MET A 1 899 ? 16.716 -11.264 -8.001 1.00 94.19 899 MET A O 1
ATOM 6848 N N . MET A 1 900 ? 17.646 -10.693 -6.036 1.00 93.62 900 MET A N 1
ATOM 6849 C CA . MET A 1 900 ? 18.985 -10.423 -6.581 1.00 93.62 900 MET A CA 1
ATOM 6850 C C . MET A 1 900 ? 19.582 -11.645 -7.277 1.00 93.62 900 MET A C 1
ATOM 6852 O O . MET A 1 900 ? 20.124 -11.523 -8.374 1.00 93.62 900 MET A O 1
ATOM 6856 N N . LEU A 1 901 ? 19.463 -12.826 -6.661 1.00 93.31 901 LEU A N 1
ATOM 6857 C CA . LEU A 1 901 ? 19.906 -14.080 -7.274 1.00 93.31 901 LEU A CA 1
ATOM 6858 C C . LEU A 1 901 ? 19.154 -14.340 -8.583 1.00 93.31 901 LEU A C 1
ATOM 6860 O O . LEU A 1 901 ? 19.784 -14.653 -9.591 1.00 93.31 901 LEU A O 1
ATOM 6864 N N . GLY A 1 902 ? 17.834 -14.138 -8.586 1.00 94.50 902 GLY A N 1
ATOM 6865 C CA . GLY A 1 902 ? 17.010 -14.233 -9.791 1.00 94.50 902 GLY A CA 1
ATOM 6866 C C . GLY A 1 902 ? 17.463 -13.295 -10.910 1.00 94.50 902 GLY A C 1
ATOM 6867 O O . GLY A 1 902 ? 17.592 -13.731 -12.048 1.00 94.50 902 GLY A O 1
ATOM 6868 N N . GLN A 1 903 ? 17.782 -12.038 -10.598 1.00 95.38 903 GLN A N 1
ATOM 6869 C CA . GLN A 1 903 ? 18.246 -11.056 -11.588 1.00 95.38 903 GLN A CA 1
ATOM 6870 C C . GLN A 1 903 ? 19.607 -11.427 -12.197 1.00 95.38 903 GLN A C 1
ATOM 6872 O O . GLN A 1 903 ? 19.788 -11.320 -13.409 1.00 95.38 903 GLN A O 1
ATOM 6877 N N . ILE A 1 904 ? 20.552 -11.918 -11.387 1.00 93.19 904 ILE A N 1
ATOM 6878 C CA . ILE A 1 904 ? 21.859 -12.382 -11.883 1.00 93.19 904 ILE A CA 1
ATOM 6879 C C . ILE A 1 904 ? 21.679 -13.604 -12.788 1.00 93.19 904 ILE A C 1
ATOM 6881 O O . ILE A 1 904 ? 22.219 -13.642 -13.894 1.00 93.19 904 ILE A O 1
ATOM 6885 N N . ILE A 1 905 ? 20.906 -14.595 -12.330 1.00 92.94 905 ILE A N 1
ATOM 6886 C CA . ILE A 1 905 ? 20.631 -15.817 -13.095 1.00 92.94 905 ILE A CA 1
ATOM 6887 C C . ILE A 1 905 ? 19.934 -15.461 -14.409 1.00 92.94 905 ILE A C 1
ATOM 6889 O O . ILE A 1 905 ? 20.388 -15.901 -15.461 1.00 92.94 905 ILE A O 1
ATOM 6893 N N . GLY A 1 906 ? 18.892 -14.629 -14.351 1.00 92.94 906 GLY A N 1
ATOM 6894 C CA . GLY A 1 906 ? 18.116 -14.169 -15.501 1.00 92.94 906 GLY A CA 1
ATOM 6895 C C . GLY A 1 906 ? 18.970 -13.471 -16.553 1.00 92.94 906 GLY A C 1
ATOM 6896 O O . GLY A 1 906 ? 18.848 -13.775 -17.736 1.00 92.94 906 GLY A O 1
ATOM 6897 N N . GLY A 1 907 ? 19.900 -12.609 -16.134 1.00 90.81 907 GLY A N 1
ATOM 6898 C CA . GLY A 1 907 ? 20.837 -11.967 -17.053 1.00 90.81 907 GLY A CA 1
ATOM 6899 C C . GLY A 1 907 ? 21.756 -12.967 -17.761 1.00 90.81 907 GLY A C 1
ATOM 6900 O O . GLY A 1 907 ? 21.911 -12.917 -18.978 1.00 90.81 907 GLY A O 1
ATOM 6901 N N . ILE A 1 908 ? 22.320 -13.931 -17.023 1.00 88.31 908 ILE A N 1
ATOM 6902 C CA . ILE A 1 908 ? 23.219 -14.953 -17.588 1.00 88.31 908 ILE A CA 1
ATOM 6903 C C . ILE A 1 908 ? 22.485 -15.855 -18.587 1.00 88.31 908 ILE A C 1
ATOM 6905 O O . ILE A 1 908 ? 23.004 -16.125 -19.671 1.00 88.31 908 ILE A O 1
ATOM 6909 N N . ILE A 1 909 ? 21.294 -16.341 -18.230 1.00 89.38 909 ILE A N 1
ATOM 6910 C CA . ILE A 1 909 ? 20.523 -17.222 -19.115 1.00 89.38 909 ILE A CA 1
ATOM 6911 C C . ILE A 1 909 ? 19.909 -16.447 -20.287 1.00 89.38 909 ILE A C 1
ATOM 6913 O O . ILE A 1 909 ? 19.794 -17.011 -21.371 1.00 89.38 909 ILE A O 1
ATOM 6917 N N . GLY A 1 910 ? 19.564 -15.169 -20.096 1.00 88.25 910 GLY A N 1
ATOM 6918 C CA . GLY A 1 910 ? 19.035 -14.284 -21.132 1.00 88.25 910 GLY A CA 1
ATOM 6919 C C . GLY A 1 910 ? 20.032 -14.048 -22.262 1.00 88.25 910 GLY A C 1
ATOM 6920 O O . GLY A 1 910 ? 19.658 -14.177 -23.424 1.00 88.25 910 GLY A O 1
ATOM 6921 N N . ASP A 1 911 ? 21.305 -13.802 -21.946 1.00 83.69 911 ASP A N 1
ATOM 6922 C CA . ASP A 1 911 ? 22.347 -13.689 -22.980 1.00 83.69 911 ASP A CA 1
ATOM 6923 C C . ASP A 1 911 ? 22.597 -15.030 -23.683 1.00 83.69 911 ASP A C 1
ATOM 6925 O O . ASP A 1 911 ? 22.838 -15.067 -24.887 1.00 83.69 911 ASP A O 1
ATOM 6929 N N . LYS A 1 912 ? 22.520 -16.149 -22.949 1.00 82.44 912 LYS A N 1
ATOM 6930 C CA . LYS A 1 912 ? 22.814 -17.477 -23.506 1.00 82.44 912 LYS A CA 1
ATOM 6931 C C . LYS A 1 912 ? 21.711 -18.003 -24.422 1.00 82.44 912 LYS A C 1
ATOM 6933 O O . LYS A 1 912 ? 22.000 -18.549 -25.479 1.00 82.44 912 LYS A O 1
ATOM 6938 N N . PHE A 1 913 ? 20.458 -17.903 -23.998 1.00 85.44 913 PHE A N 1
ATOM 6939 C CA . PHE A 1 913 ? 19.322 -18.533 -24.676 1.00 85.44 913 PHE A CA 1
ATOM 6940 C C . PHE A 1 913 ? 18.439 -17.533 -25.434 1.00 85.44 913 PHE A C 1
ATOM 6942 O O . PHE A 1 913 ? 17.574 -17.941 -26.208 1.00 85.44 913 PHE A O 1
ATOM 6949 N N . GLY A 1 914 ? 18.696 -16.236 -25.264 1.00 87.44 914 GLY A N 1
ATOM 6950 C CA . GLY A 1 914 ? 17.929 -15.147 -25.849 1.00 87.44 914 GLY A CA 1
ATOM 6951 C C . GLY A 1 914 ? 16.988 -14.498 -24.833 1.00 87.44 914 GLY A C 1
ATOM 6952 O O . GLY A 1 914 ? 16.214 -15.154 -24.134 1.00 87.44 914 GLY A O 1
ATOM 6953 N N . VAL A 1 915 ? 17.061 -13.168 -24.746 1.00 90.94 915 VAL A N 1
ATOM 6954 C CA . VAL A 1 915 ? 16.336 -12.376 -23.739 1.00 90.94 915 VAL A CA 1
ATOM 6955 C C . VAL A 1 915 ? 14.825 -12.458 -23.897 1.00 90.94 915 VAL A C 1
ATOM 6957 O O . VAL A 1 915 ? 14.107 -12.532 -22.904 1.00 90.94 915 VAL A O 1
ATOM 6960 N N . ARG A 1 916 ? 14.333 -12.493 -25.138 1.00 93.62 916 ARG A N 1
ATOM 6961 C CA . ARG A 1 916 ? 12.900 -12.570 -25.424 1.00 93.62 916 ARG A CA 1
ATOM 6962 C C . ARG A 1 916 ? 12.349 -13.927 -24.997 1.00 93.62 916 ARG A C 1
ATOM 6964 O O . ARG A 1 916 ? 11.326 -13.990 -24.323 1.00 93.62 916 ARG A O 1
ATOM 6971 N N . GLU A 1 917 ? 13.046 -15.003 -25.344 1.00 92.69 917 GLU A N 1
ATOM 6972 C CA . GLU A 1 917 ? 12.631 -16.374 -25.043 1.00 92.69 917 GLU A CA 1
ATOM 6973 C C . GLU A 1 917 ? 12.605 -16.631 -23.535 1.00 92.69 917 GLU A C 1
ATOM 6975 O O . GLU A 1 917 ? 11.608 -17.119 -22.995 1.00 92.69 917 GLU A O 1
ATOM 6980 N N . VAL A 1 918 ? 13.669 -16.226 -22.832 1.00 93.56 918 VAL A N 1
ATOM 6981 C CA . VAL A 1 918 ? 13.732 -16.332 -21.371 1.00 93.56 918 VAL A CA 1
ATOM 6982 C C . VAL A 1 918 ? 12.659 -15.468 -20.710 1.00 93.56 918 VAL A C 1
ATOM 6984 O O . VAL A 1 918 ? 12.044 -15.927 -19.750 1.00 93.56 918 VAL A O 1
ATOM 6987 N N . ALA A 1 919 ? 12.374 -14.265 -21.223 1.00 94.88 919 ALA A N 1
ATOM 6988 C CA . ALA A 1 919 ? 11.281 -13.442 -20.707 1.00 94.88 919 ALA A CA 1
ATOM 6989 C C . ALA A 1 919 ? 9.918 -14.138 -20.871 1.00 94.88 919 ALA A C 1
ATOM 6991 O O . ALA A 1 919 ? 9.156 -14.188 -19.908 1.00 94.88 919 ALA A O 1
ATOM 6992 N N . MET A 1 920 ? 9.615 -14.735 -22.031 1.00 96.06 920 MET A N 1
ATOM 6993 C CA . MET A 1 920 ? 8.346 -15.453 -22.244 1.00 96.06 920 MET A CA 1
ATOM 6994 C C . MET A 1 920 ? 8.172 -16.619 -21.259 1.00 96.06 920 MET A C 1
ATOM 6996 O O . MET A 1 920 ? 7.120 -16.763 -20.628 1.00 96.06 920 MET A O 1
ATOM 7000 N N . VAL A 1 921 ? 9.217 -17.432 -21.082 1.00 95.75 921 VAL A N 1
ATOM 7001 C CA . VAL A 1 921 ? 9.217 -18.545 -20.120 1.00 95.75 921 VAL A CA 1
ATOM 7002 C C . VAL A 1 921 ? 9.118 -18.017 -18.685 1.00 95.75 921 VAL A C 1
ATOM 7004 O O . VAL A 1 921 ? 8.311 -18.505 -17.894 1.00 95.75 921 VAL A O 1
ATOM 7007 N N . GLY A 1 922 ? 9.889 -16.980 -18.358 1.00 95.75 922 GLY A N 1
ATOM 7008 C CA . GLY A 1 922 ? 9.924 -16.340 -17.047 1.00 95.75 922 GLY A CA 1
ATOM 7009 C C . GLY A 1 922 ? 8.573 -15.761 -16.636 1.00 95.75 922 GLY A C 1
ATOM 7010 O O . GLY A 1 922 ? 8.112 -16.052 -15.538 1.00 95.75 922 GLY A O 1
ATOM 7011 N N . PHE A 1 923 ? 7.899 -15.010 -17.512 1.00 96.44 923 PHE A N 1
ATOM 7012 C CA . PHE A 1 923 ? 6.564 -14.462 -17.240 1.00 96.44 923 PHE A CA 1
ATOM 7013 C C . PHE A 1 923 ? 5.488 -15.548 -17.155 1.00 96.44 923 PHE A C 1
ATOM 7015 O O . PHE A 1 923 ? 4.556 -15.414 -16.366 1.00 96.44 923 PHE A O 1
ATOM 7022 N N . THR A 1 924 ? 5.639 -16.660 -17.881 1.00 97.12 924 THR A N 1
ATOM 7023 C CA . THR A 1 924 ? 4.756 -17.829 -17.725 1.00 97.12 924 THR A CA 1
ATOM 7024 C C . THR A 1 924 ? 4.913 -18.453 -16.332 1.00 97.12 924 THR A C 1
ATOM 7026 O O . THR A 1 924 ? 3.921 -18.713 -15.650 1.00 97.12 924 THR A O 1
ATOM 7029 N N . PHE A 1 925 ? 6.149 -18.636 -15.855 1.00 97.19 925 PHE A N 1
ATOM 7030 C CA . PHE A 1 925 ? 6.398 -19.106 -14.488 1.00 97.19 925 PHE A CA 1
ATOM 7031 C C . PHE A 1 925 ? 6.008 -18.077 -13.425 1.00 97.19 925 PHE A C 1
ATOM 7033 O O . PHE A 1 925 ? 5.529 -18.468 -12.365 1.00 97.19 925 PHE A O 1
ATOM 7040 N N . LEU A 1 926 ? 6.176 -16.781 -13.690 1.00 96.06 926 LEU A N 1
ATOM 7041 C CA . LEU A 1 926 ? 5.756 -15.715 -12.784 1.00 96.06 926 LEU A CA 1
ATOM 7042 C C . LEU A 1 926 ? 4.234 -15.691 -12.641 1.00 96.06 926 LEU A C 1
ATOM 7044 O O . LEU A 1 926 ? 3.739 -15.577 -11.527 1.00 96.06 926 LEU A O 1
ATOM 7048 N N . ALA A 1 927 ? 3.495 -15.879 -13.735 1.00 96.81 927 ALA A N 1
ATOM 7049 C CA . ALA A 1 927 ? 2.047 -16.027 -13.703 1.00 96.81 927 ALA A CA 1
ATOM 7050 C C . ALA A 1 927 ? 1.636 -17.238 -12.849 1.00 96.81 927 ALA A C 1
ATOM 7052 O O . ALA A 1 927 ? 0.784 -17.113 -11.972 1.00 96.81 927 ALA A O 1
ATOM 7053 N N . LEU A 1 928 ? 2.308 -18.384 -13.016 1.00 96.69 928 LEU A N 1
ATOM 7054 C CA . LEU A 1 928 ? 2.092 -19.556 -12.162 1.00 96.69 928 LEU A CA 1
ATOM 7055 C C . LEU A 1 928 ? 2.451 -19.288 -10.691 1.00 96.69 928 LEU A C 1
ATOM 7057 O O . LEU A 1 928 ? 1.734 -19.737 -9.806 1.00 96.69 928 LEU A O 1
ATOM 7061 N N . ALA A 1 929 ? 3.517 -18.536 -10.413 1.00 95.69 929 ALA A N 1
ATOM 7062 C CA . ALA A 1 929 ? 3.910 -18.149 -9.058 1.00 95.69 929 ALA A CA 1
ATOM 7063 C C . ALA A 1 929 ? 2.984 -17.075 -8.446 1.00 95.69 929 ALA A C 1
ATOM 7065 O O . ALA A 1 929 ? 2.845 -16.979 -7.228 1.00 95.69 929 ALA A O 1
ATOM 7066 N N . ASN A 1 930 ? 2.309 -16.265 -9.256 1.00 94.19 930 ASN A N 1
ATOM 7067 C CA . ASN A 1 930 ? 1.253 -15.377 -8.776 1.00 94.19 930 ASN A CA 1
ATOM 7068 C C . ASN A 1 930 ? -0.011 -16.191 -8.454 1.00 94.19 930 ASN A C 1
ATOM 7070 O O . ASN A 1 930 ? -0.567 -16.045 -7.370 1.00 94.19 930 ASN A O 1
ATOM 7074 N N . ALA A 1 931 ? -0.393 -17.143 -9.312 1.00 95.25 931 ALA A N 1
ATOM 7075 C CA . ALA A 1 931 ? -1.498 -18.065 -9.039 1.00 95.25 931 ALA A CA 1
ATOM 7076 C C . ALA A 1 931 ? -1.207 -18.996 -7.853 1.00 95.25 931 ALA A C 1
ATOM 7078 O O . ALA A 1 931 ? -2.113 -19.359 -7.111 1.00 95.25 931 ALA A O 1
ATOM 7079 N N . GLY A 1 932 ? 0.055 -19.364 -7.638 1.00 94.00 932 GLY A N 1
ATOM 7080 C CA . GLY A 1 932 ? 0.459 -20.213 -6.524 1.00 94.00 932 GLY A CA 1
ATOM 7081 C C . GLY A 1 932 ? 0.248 -19.567 -5.153 1.00 94.00 932 GLY A C 1
ATOM 7082 O O . GLY A 1 932 ? 0.025 -20.298 -4.197 1.00 94.00 932 GLY A O 1
ATOM 7083 N N . MET A 1 933 ? 0.199 -18.228 -5.053 1.00 91.69 933 MET A N 1
ATOM 7084 C CA . MET A 1 933 ? -0.263 -17.566 -3.822 1.00 91.69 933 MET A CA 1
ATOM 7085 C C . MET A 1 933 ? -1.710 -17.951 -3.495 1.00 91.69 933 MET A C 1
ATOM 7087 O O . MET A 1 933 ? -2.015 -18.201 -2.336 1.00 91.69 933 MET A O 1
ATOM 7091 N N . ALA A 1 934 ? -2.574 -18.043 -4.511 1.00 91.38 934 ALA A N 1
ATOM 7092 C CA . ALA A 1 934 ? -3.965 -18.465 -4.365 1.00 91.38 934 ALA A CA 1
ATOM 7093 C C . ALA A 1 934 ? -4.086 -19.979 -4.121 1.00 91.38 934 ALA A C 1
ATOM 7095 O O . ALA A 1 934 ? -4.902 -20.408 -3.317 1.00 91.38 934 ALA A O 1
ATOM 7096 N N . LEU A 1 935 ? -3.253 -20.796 -4.779 1.00 91.06 935 LEU A N 1
ATOM 7097 C CA . LEU A 1 935 ? -3.225 -22.255 -4.575 1.00 91.06 935 LEU A CA 1
ATOM 7098 C C . LEU A 1 935 ? -2.736 -22.660 -3.178 1.00 91.06 935 LEU A C 1
ATOM 7100 O O . LEU A 1 935 ? -2.997 -23.776 -2.740 1.00 91.06 935 LEU A O 1
ATOM 7104 N N . LEU A 1 936 ? -1.992 -21.782 -2.506 1.00 91.75 936 LEU A N 1
ATOM 7105 C CA . LEU A 1 936 ? -1.487 -21.980 -1.151 1.00 91.75 936 LEU A CA 1
ATOM 7106 C C . LEU A 1 936 ? -2.367 -21.304 -0.089 1.00 91.75 936 LEU A C 1
ATOM 7108 O O . LEU A 1 936 ? -1.873 -21.080 1.015 1.00 91.75 936 LEU A O 1
ATOM 7112 N N . SER A 1 937 ? -3.637 -21.001 -0.391 1.00 87.81 937 SER A N 1
ATOM 7113 C CA . SER A 1 937 ? -4.585 -20.398 0.563 1.00 87.81 937 SER A CA 1
ATOM 7114 C C . SER A 1 937 ? -4.619 -21.132 1.902 1.00 87.81 937 SER A C 1
ATOM 7116 O O . SER A 1 937 ? -4.500 -20.513 2.954 1.00 87.81 937 SER A O 1
ATOM 7118 N N . ASP A 1 938 ? -4.633 -22.464 1.859 1.00 83.31 938 ASP A N 1
ATOM 7119 C CA . ASP A 1 938 ? -4.697 -23.323 3.050 1.00 83.31 938 ASP A CA 1
ATOM 7120 C C . ASP A 1 938 ? -3.410 -23.279 3.898 1.00 83.31 938 ASP A C 1
ATOM 7122 O O . ASP A 1 938 ? -3.367 -23.780 5.021 1.00 83.31 938 ASP A O 1
ATOM 7126 N N . TYR A 1 939 ? -2.332 -22.699 3.362 1.00 87.50 939 TYR A N 1
ATOM 7127 C CA . TYR A 1 939 ? -1.015 -22.628 3.989 1.00 87.50 939 TYR A CA 1
ATOM 7128 C C . TYR A 1 939 ? -0.586 -21.202 4.348 1.00 87.50 939 TYR A C 1
ATOM 7130 O O . TYR A 1 939 ? 0.543 -21.037 4.817 1.00 87.50 939 TYR A O 1
ATOM 7138 N N . TRP A 1 940 ? -1.433 -20.180 4.173 1.00 86.50 940 TRP A N 1
ATOM 7139 C CA . TRP A 1 940 ? -1.068 -18.781 4.448 1.00 86.50 940 TRP A CA 1
ATOM 7140 C C . TRP A 1 940 ? -0.568 -18.558 5.881 1.00 86.50 940 TRP A C 1
ATOM 7142 O O . TRP A 1 940 ? 0.457 -17.903 6.086 1.00 86.50 940 TRP A O 1
ATOM 7152 N N . THR A 1 941 ? -1.204 -19.198 6.863 1.00 83.12 941 THR A N 1
ATOM 7153 C CA . THR A 1 941 ? -0.807 -19.151 8.282 1.00 83.12 941 THR A CA 1
ATOM 7154 C C . THR A 1 941 ? 0.546 -19.829 8.547 1.00 83.12 941 THR A C 1
ATOM 7156 O O . THR A 1 941 ? 1.258 -19.499 9.504 1.00 83.12 941 THR A O 1
ATOM 7159 N N . ASN A 1 942 ? 0.988 -20.746 7.674 1.00 88.81 942 ASN A N 1
ATOM 7160 C CA . ASN A 1 942 ? 2.267 -21.430 7.821 1.00 88.81 942 ASN A CA 1
ATOM 7161 C C . ASN A 1 942 ? 3.433 -20.532 7.387 1.00 88.81 942 ASN A C 1
ATOM 7163 O O . ASN A 1 942 ? 3.855 -20.489 6.228 1.00 88.81 942 ASN A O 1
ATOM 7167 N N . THR A 1 943 ? 4.029 -19.876 8.381 1.00 88.06 943 THR A N 1
ATOM 7168 C CA . THR A 1 943 ? 5.139 -18.937 8.186 1.00 88.06 943 THR A CA 1
ATOM 7169 C C . THR A 1 943 ? 6.308 -19.526 7.388 1.00 88.06 943 THR A C 1
ATOM 7171 O O . THR A 1 943 ? 6.867 -18.843 6.528 1.00 88.06 943 THR A O 1
ATOM 7174 N N . ALA A 1 944 ? 6.709 -20.772 7.657 1.00 90.00 944 ALA A N 1
ATOM 7175 C CA . ALA A 1 944 ? 7.886 -21.372 7.028 1.00 90.00 944 ALA A CA 1
ATOM 7176 C C . ALA A 1 944 ? 7.642 -21.690 5.546 1.00 90.00 944 ALA A C 1
ATOM 7178 O O . ALA A 1 944 ? 8.498 -21.403 4.699 1.00 90.00 944 ALA A O 1
ATOM 7179 N N . VAL A 1 945 ? 6.464 -22.239 5.234 1.00 93.62 945 VAL A N 1
ATOM 7180 C CA . VAL A 1 945 ? 6.043 -22.532 3.858 1.00 93.62 945 VAL A CA 1
ATOM 7181 C C . VAL A 1 945 ? 5.956 -21.238 3.062 1.00 93.62 945 VAL A C 1
ATOM 7183 O O . VAL A 1 945 ? 6.603 -21.124 2.020 1.00 93.62 945 VAL A O 1
ATOM 7186 N N . MET A 1 946 ? 5.258 -20.231 3.587 1.00 93.38 946 MET A N 1
ATOM 7187 C CA . MET A 1 946 ? 5.060 -18.978 2.864 1.00 93.38 946 MET A CA 1
ATOM 7188 C C . MET A 1 946 ? 6.345 -18.167 2.700 1.00 93.38 946 MET A C 1
ATOM 7190 O O . MET A 1 946 ? 6.596 -17.646 1.618 1.00 93.38 946 MET A O 1
ATOM 7194 N N . THR A 1 947 ? 7.224 -18.122 3.706 1.00 92.31 947 THR A N 1
ATOM 7195 C CA . THR A 1 947 ? 8.536 -17.460 3.562 1.00 92.31 947 THR A CA 1
ATOM 7196 C C . THR A 1 947 ? 9.373 -18.121 2.463 1.00 92.31 947 THR A C 1
ATOM 7198 O O . THR A 1 947 ? 9.956 -17.436 1.620 1.00 92.31 947 THR A O 1
ATOM 7201 N N . THR A 1 948 ? 9.402 -19.458 2.433 1.00 94.44 948 THR A N 1
ATOM 7202 C CA . THR A 1 948 ? 10.119 -20.224 1.399 1.00 94.44 948 THR A CA 1
ATOM 7203 C C . THR A 1 948 ? 9.521 -19.973 0.018 1.00 94.44 948 THR A C 1
ATOM 7205 O O . THR A 1 948 ? 10.251 -19.747 -0.950 1.00 94.44 948 THR A O 1
ATOM 7208 N N . TYR A 1 949 ? 8.191 -19.957 -0.066 1.00 95.50 949 TYR A N 1
ATOM 7209 C CA . TYR A 1 949 ? 7.461 -19.682 -1.293 1.00 95.50 949 TYR A CA 1
ATOM 7210 C C . TYR A 1 949 ? 7.748 -18.279 -1.840 1.00 95.50 949 TYR A C 1
ATOM 7212 O O . TYR A 1 949 ? 8.081 -18.137 -3.015 1.00 95.50 949 TYR A O 1
ATOM 7220 N N . LEU A 1 950 ? 7.700 -17.249 -0.991 1.00 94.00 950 LEU A N 1
ATOM 7221 C CA . LEU A 1 950 ? 7.999 -15.866 -1.371 1.00 94.00 950 LEU A CA 1
ATOM 7222 C C . LEU A 1 950 ? 9.431 -15.712 -1.900 1.00 94.00 950 LEU A C 1
ATOM 7224 O O . LEU A 1 950 ? 9.647 -15.003 -2.883 1.00 94.00 950 LEU A O 1
ATOM 7228 N N . CYS A 1 951 ? 10.397 -16.418 -1.305 1.00 95.25 951 CYS A N 1
ATOM 7229 C CA . CYS A 1 951 ? 11.778 -16.450 -1.791 1.00 95.25 951 CYS A CA 1
ATOM 7230 C C . CYS A 1 951 ? 11.898 -17.131 -3.166 1.00 95.25 951 CYS A C 1
ATOM 7232 O O . CYS A 1 951 ? 12.610 -16.647 -4.045 1.00 95.25 951 CYS A O 1
ATOM 7234 N N . ALA A 1 952 ? 11.189 -18.242 -3.387 1.00 95.94 952 ALA A N 1
ATOM 7235 C CA . ALA A 1 952 ? 11.170 -18.914 -4.687 1.00 95.94 952 ALA A CA 1
ATOM 7236 C C . ALA A 1 952 ? 10.487 -18.051 -5.763 1.00 95.94 952 ALA A C 1
ATOM 7238 O O . ALA A 1 952 ? 11.030 -17.867 -6.856 1.00 95.94 952 ALA A O 1
ATOM 7239 N N . ARG A 1 953 ? 9.335 -17.454 -5.434 1.00 95.06 953 ARG A N 1
ATOM 7240 C CA . ARG A 1 953 ? 8.611 -16.510 -6.296 1.00 95.06 953 ARG A CA 1
ATOM 7241 C C . ARG A 1 953 ? 9.488 -15.316 -6.667 1.00 95.06 953 ARG A C 1
ATOM 7243 O O . ARG A 1 953 ? 9.480 -14.907 -7.825 1.00 95.06 953 ARG A O 1
ATOM 7250 N N . SER A 1 954 ? 10.267 -14.769 -5.733 1.00 94.69 954 SER A N 1
ATOM 7251 C CA . SER A 1 954 ? 11.105 -13.599 -6.014 1.00 94.69 954 SER A CA 1
ATOM 7252 C C . SER A 1 954 ? 12.280 -13.899 -6.948 1.00 94.69 954 SER A C 1
ATOM 7254 O O . SER A 1 954 ? 12.629 -13.032 -7.752 1.00 94.69 954 SER A O 1
ATOM 7256 N N . ILE A 1 955 ? 12.830 -15.122 -6.931 1.00 96.19 955 ILE A N 1
ATOM 7257 C CA . ILE A 1 955 ? 13.800 -15.577 -7.945 1.00 96.19 955 ILE A CA 1
ATOM 7258 C C . ILE A 1 955 ? 13.156 -15.562 -9.335 1.00 96.19 955 ILE A C 1
ATOM 7260 O O . ILE A 1 955 ? 13.713 -14.968 -10.257 1.00 96.19 955 ILE A O 1
ATOM 7264 N N . VAL A 1 956 ? 11.982 -16.187 -9.484 1.00 96.56 956 VAL A N 1
ATOM 7265 C CA . VAL A 1 956 ? 11.255 -16.248 -10.767 1.00 96.56 956 VAL A CA 1
ATOM 7266 C C . VAL A 1 956 ? 10.934 -14.843 -11.268 1.00 96.56 956 VAL A C 1
ATOM 7268 O O . VAL A 1 956 ? 11.184 -14.527 -12.431 1.00 96.56 956 VAL A O 1
ATOM 7271 N N . ASN A 1 957 ? 10.461 -13.978 -10.369 1.00 94.81 957 ASN A N 1
ATOM 7272 C CA . ASN A 1 957 ? 10.208 -12.574 -10.664 1.00 94.81 957 ASN A CA 1
ATOM 7273 C C . ASN A 1 957 ? 11.473 -11.867 -11.164 1.00 94.81 957 ASN A C 1
ATOM 7275 O O . ASN A 1 957 ? 11.435 -11.205 -12.196 1.00 94.81 957 ASN A O 1
ATOM 7279 N N . GLY A 1 958 ? 12.606 -12.050 -10.476 1.00 94.62 958 GLY A N 1
ATOM 7280 C CA . GLY A 1 958 ? 13.891 -11.469 -10.865 1.00 94.62 958 GLY A CA 1
ATOM 7281 C C . GLY A 1 958 ? 14.365 -11.919 -12.250 1.00 94.62 958 GLY A C 1
ATOM 7282 O O . GLY A 1 958 ? 14.863 -11.090 -13.011 1.00 94.62 958 GLY A O 1
ATOM 7283 N N . ILE A 1 959 ? 14.165 -13.196 -12.595 1.00 95.88 959 ILE A N 1
ATOM 7284 C CA . ILE A 1 959 ? 14.504 -13.750 -13.916 1.00 95.88 959 ILE A CA 1
ATOM 7285 C C . ILE A 1 959 ? 13.629 -13.132 -15.012 1.00 95.88 959 ILE A C 1
ATOM 7287 O O . ILE A 1 959 ? 14.147 -12.673 -16.027 1.00 95.88 959 ILE A O 1
ATOM 7291 N N . ALA A 1 960 ? 12.311 -13.106 -14.814 1.00 94.56 960 ALA A N 1
ATOM 7292 C CA . ALA A 1 960 ? 11.373 -12.586 -15.807 1.00 94.56 960 ALA A CA 1
ATOM 7293 C C . ALA A 1 960 ? 11.626 -11.095 -16.091 1.00 94.56 960 ALA A C 1
ATOM 7295 O O . ALA A 1 960 ? 11.766 -10.678 -17.244 1.00 94.56 960 ALA A O 1
ATOM 7296 N N . TRP A 1 961 ? 11.755 -10.305 -15.024 1.00 93.81 961 TRP A N 1
ATOM 7297 C CA . TRP A 1 961 ? 11.924 -8.859 -15.107 1.00 93.81 961 TRP A CA 1
ATOM 7298 C C . TRP A 1 961 ? 13.236 -8.427 -15.737 1.00 93.81 961 TRP A C 1
ATOM 7300 O O . TRP A 1 961 ? 13.273 -7.465 -16.498 1.00 93.81 961 TRP A O 1
ATOM 7310 N N . ILE A 1 962 ? 14.340 -9.110 -15.449 1.00 94.69 962 ILE A N 1
ATOM 7311 C CA . ILE A 1 962 ? 15.610 -8.645 -15.999 1.00 94.69 962 ILE A CA 1
ATOM 7312 C C . ILE A 1 962 ? 15.682 -8.826 -17.516 1.00 94.69 962 ILE A C 1
ATOM 7314 O O . ILE A 1 962 ? 16.244 -7.991 -18.225 1.00 94.69 962 ILE A O 1
ATOM 7318 N N . CYS A 1 963 ? 15.044 -9.877 -18.027 1.00 94.12 963 CYS A N 1
ATOM 7319 C CA . CYS A 1 963 ? 14.987 -10.146 -19.453 1.00 94.12 963 CYS A CA 1
ATOM 7320 C C . CYS A 1 963 ? 14.086 -9.151 -20.197 1.00 94.12 963 CYS A C 1
ATOM 7322 O O . CYS A 1 963 ? 14.427 -8.766 -21.313 1.00 94.12 963 CYS A O 1
ATOM 7324 N N . ILE A 1 964 ? 12.995 -8.667 -19.588 1.00 93.75 964 ILE A N 1
ATOM 7325 C CA . ILE A 1 964 ? 12.148 -7.640 -20.221 1.00 93.75 964 ILE A CA 1
ATOM 7326 C C . ILE A 1 964 ? 12.846 -6.279 -20.293 1.00 93.75 964 ILE A C 1
ATOM 7328 O O . ILE A 1 964 ? 12.751 -5.587 -21.305 1.00 93.75 964 ILE A O 1
ATOM 7332 N N . ILE A 1 965 ? 13.620 -5.928 -19.261 1.00 92.75 965 ILE A N 1
ATOM 7333 C CA . ILE A 1 965 ? 14.462 -4.725 -19.265 1.00 92.75 965 ILE A CA 1
ATOM 7334 C C . ILE A 1 965 ? 15.531 -4.838 -20.359 1.00 92.75 965 ILE A C 1
ATOM 7336 O O . ILE A 1 965 ? 15.751 -3.887 -21.108 1.00 92.75 965 ILE A O 1
ATOM 7340 N N . ALA A 1 966 ? 16.141 -6.016 -20.514 1.00 93.00 966 ALA A N 1
ATOM 7341 C CA . ALA A 1 966 ? 17.105 -6.265 -21.580 1.00 93.00 966 ALA A CA 1
ATOM 7342 C C . ALA A 1 966 ? 16.477 -6.156 -22.983 1.00 93.00 966 ALA A C 1
ATOM 7344 O O . ALA A 1 966 ? 17.092 -5.573 -23.873 1.00 93.00 966 ALA A O 1
ATOM 7345 N N . VAL A 1 967 ? 15.242 -6.639 -23.183 1.00 94.06 967 VAL A N 1
ATOM 7346 C CA . VAL A 1 967 ? 14.482 -6.418 -24.431 1.00 94.06 967 VAL A CA 1
ATOM 7347 C C . VAL A 1 967 ? 14.282 -4.922 -24.688 1.00 94.06 967 VAL A C 1
ATOM 7349 O O . VAL A 1 967 ? 14.515 -4.462 -25.804 1.00 94.06 967 VAL A O 1
ATOM 7352 N N . ALA A 1 968 ? 13.920 -4.147 -23.661 1.00 93.62 968 ALA A N 1
ATOM 7353 C CA . ALA A 1 968 ? 13.750 -2.703 -23.798 1.00 93.62 968 ALA A CA 1
ATOM 7354 C C . ALA A 1 968 ? 15.050 -1.978 -24.175 1.00 93.62 968 ALA A C 1
ATOM 7356 O O . ALA A 1 968 ? 15.021 -1.070 -25.005 1.00 93.62 968 ALA A O 1
ATOM 7357 N N . MET A 1 969 ? 16.195 -2.402 -23.631 1.00 91.75 969 MET A N 1
ATOM 7358 C CA . MET A 1 969 ? 17.500 -1.864 -24.030 1.00 91.75 969 MET A CA 1
ATOM 7359 C C . MET A 1 969 ? 17.866 -2.214 -25.475 1.00 91.75 969 MET A C 1
ATOM 7361 O O . MET A 1 969 ? 18.346 -1.341 -26.188 1.00 91.75 969 MET A O 1
ATOM 7365 N N . ARG A 1 970 ? 17.616 -3.448 -25.934 1.00 89.44 970 ARG A N 1
ATOM 7366 C CA . ARG A 1 970 ? 17.908 -3.844 -27.329 1.00 89.44 970 ARG A CA 1
ATOM 7367 C C . ARG A 1 970 ? 17.031 -3.114 -28.351 1.00 89.44 970 ARG A C 1
ATOM 7369 O O . ARG A 1 970 ? 17.477 -2.811 -29.448 1.00 89.44 970 ARG A O 1
ATOM 7376 N N . LEU A 1 971 ? 15.808 -2.754 -27.963 1.00 92.06 971 LEU A N 1
ATOM 7377 C CA . LEU A 1 971 ? 14.870 -1.971 -28.777 1.00 92.06 971 LEU A CA 1
ATOM 7378 C C . LEU A 1 971 ? 15.045 -0.454 -28.648 1.00 92.06 971 LEU A C 1
ATOM 7380 O O . LEU A 1 971 ? 14.122 0.315 -28.947 1.00 92.06 971 LEU A O 1
ATOM 7384 N N . THR A 1 972 ? 16.214 -0.023 -28.182 1.00 92.06 972 THR A N 1
ATOM 7385 C CA . THR A 1 972 ? 16.556 1.381 -28.006 1.00 92.06 972 THR A CA 1
ATOM 7386 C C . THR A 1 972 ? 17.588 1.810 -29.043 1.00 92.06 972 THR A C 1
ATOM 7388 O O . THR A 1 972 ? 18.653 1.216 -29.167 1.00 92.06 972 THR A O 1
ATOM 7391 N N . PHE A 1 973 ? 17.284 2.886 -29.766 1.00 89.88 973 PHE A N 1
ATOM 7392 C CA . PHE A 1 973 ? 18.172 3.463 -30.767 1.00 89.88 973 PHE A CA 1
ATOM 7393 C C . PHE A 1 973 ? 19.260 4.327 -30.115 1.00 89.88 973 PHE A C 1
ATOM 7395 O O . PHE A 1 973 ? 18.940 5.285 -29.412 1.00 89.88 973 PHE A O 1
ATOM 7402 N N . SER A 1 974 ? 20.541 4.062 -30.384 1.00 83.50 974 SER A N 1
ATOM 7403 C CA . SER A 1 974 ? 21.680 4.715 -29.711 1.00 83.50 974 SER A CA 1
ATOM 7404 C C . SER A 1 974 ? 21.687 6.243 -29.847 1.00 83.50 974 SER A C 1
ATOM 7406 O O . SER A 1 974 ? 22.039 6.962 -28.911 1.00 83.50 974 SER A O 1
ATOM 7408 N N . LYS A 1 975 ? 21.220 6.794 -30.979 1.00 83.81 975 LYS A N 1
ATOM 7409 C CA . LYS A 1 975 ? 21.177 8.258 -31.188 1.00 83.81 975 LYS A CA 1
ATOM 7410 C C . LYS A 1 975 ? 20.165 8.982 -30.291 1.00 83.81 975 LYS A C 1
ATOM 7412 O O . LYS A 1 975 ? 20.328 10.189 -30.074 1.00 83.81 975 LYS A O 1
ATOM 7417 N N . ALA A 1 976 ? 19.162 8.264 -29.785 1.00 85.62 976 ALA A N 1
ATOM 7418 C CA . ALA A 1 976 ? 18.103 8.746 -28.894 1.00 85.62 976 ALA A CA 1
ATOM 7419 C C . ALA A 1 976 ? 17.939 7.839 -27.658 1.00 85.62 976 ALA A C 1
ATOM 7421 O O . ALA A 1 976 ? 16.842 7.710 -27.102 1.00 85.62 976 ALA A O 1
ATOM 7422 N N . GLY A 1 977 ? 19.029 7.175 -27.256 1.00 82.69 977 GLY A N 1
ATOM 7423 C CA . GLY A 1 977 ? 18.941 6.041 -26.348 1.00 82.69 977 GLY A CA 1
ATOM 7424 C C . GLY A 1 977 ? 18.508 6.424 -24.941 1.00 82.69 977 GLY A C 1
ATOM 7425 O O . GLY A 1 977 ? 17.687 5.740 -24.328 1.00 82.69 977 GLY A O 1
ATOM 7426 N N . GLY A 1 978 ? 18.974 7.582 -24.467 1.00 84.88 978 GLY A N 1
ATOM 7427 C CA . GLY A 1 978 ? 18.585 8.116 -23.169 1.00 84.88 978 GLY A CA 1
ATOM 7428 C C . GLY A 1 978 ? 17.093 8.417 -23.086 1.00 84.88 978 GLY A C 1
ATOM 7429 O O . GLY A 1 978 ? 16.450 8.083 -22.091 1.00 84.88 978 GLY A O 1
ATOM 7430 N N . THR A 1 979 ? 16.513 8.990 -24.138 1.00 89.75 979 THR A N 1
ATOM 7431 C CA . THR A 1 979 ? 15.078 9.284 -24.204 1.00 89.75 979 THR A CA 1
ATOM 7432 C C . THR A 1 979 ? 14.234 8.027 -24.330 1.00 89.75 979 THR A C 1
ATOM 7434 O O . THR A 1 979 ? 13.291 7.844 -23.557 1.00 89.75 979 THR A O 1
ATOM 7437 N N . GLN A 1 980 ? 14.549 7.165 -25.297 1.00 90.81 980 GLN A N 1
ATOM 7438 C CA . GLN A 1 980 ? 13.696 6.031 -25.634 1.00 90.81 980 GLN A CA 1
ATOM 7439 C C . GLN A 1 980 ? 13.661 4.987 -24.512 1.00 90.81 980 GLN A C 1
ATOM 7441 O O . GLN A 1 980 ? 12.573 4.584 -24.094 1.00 90.81 980 GLN A O 1
ATOM 7446 N N . PHE A 1 981 ? 14.815 4.629 -23.946 1.00 90.75 981 PHE A N 1
ATOM 7447 C CA . PHE A 1 981 ? 14.858 3.679 -22.837 1.00 90.75 981 PHE A CA 1
ATOM 7448 C C . PHE A 1 981 ? 14.161 4.223 -21.583 1.00 90.75 981 PHE A C 1
ATOM 7450 O O . PHE A 1 981 ? 13.351 3.538 -20.953 1.00 90.75 981 PHE A O 1
ATOM 7457 N N . THR A 1 982 ? 14.399 5.496 -21.253 1.00 90.69 982 THR A N 1
ATOM 7458 C CA . THR A 1 982 ? 13.760 6.140 -20.097 1.00 90.69 982 THR A CA 1
ATOM 7459 C C . THR A 1 982 ? 12.245 6.220 -20.248 1.00 90.69 982 THR A C 1
ATOM 7461 O O . THR A 1 982 ? 11.524 6.094 -19.254 1.00 90.69 982 THR A O 1
ATOM 7464 N N . ALA A 1 983 ? 11.740 6.402 -21.468 1.00 89.69 983 ALA A N 1
ATOM 7465 C CA . ALA A 1 983 ? 10.308 6.383 -21.727 1.00 89.69 983 ALA A CA 1
ATOM 7466 C C . ALA A 1 983 ? 9.702 5.005 -21.417 1.00 89.69 983 ALA A C 1
ATOM 7468 O O . ALA A 1 983 ? 8.701 4.957 -20.704 1.00 89.69 983 ALA A O 1
ATOM 7469 N N . TYR A 1 984 ? 10.329 3.900 -21.845 1.00 91.94 984 TYR A N 1
ATOM 7470 C CA . TYR A 1 984 ? 9.876 2.547 -21.481 1.00 91.94 984 TYR A CA 1
ATOM 7471 C C . TYR A 1 984 ? 9.866 2.339 -19.963 1.00 91.94 984 TYR A C 1
ATOM 7473 O O . TYR A 1 984 ? 8.864 1.901 -19.402 1.00 91.94 984 TYR A O 1
ATOM 7481 N N . MET A 1 985 ? 10.941 2.732 -19.272 1.00 90.31 985 MET A N 1
ATOM 7482 C CA . MET A 1 985 ? 11.008 2.640 -17.807 1.00 90.31 985 MET A CA 1
ATOM 7483 C C . MET A 1 985 ? 9.931 3.485 -17.113 1.00 90.31 985 MET A C 1
ATOM 7485 O O . MET A 1 985 ? 9.381 3.084 -16.092 1.00 90.31 985 MET A O 1
ATOM 7489 N N . SER A 1 986 ? 9.598 4.649 -17.671 1.00 87.38 986 SER A N 1
ATOM 7490 C CA . SER A 1 986 ? 8.535 5.507 -17.133 1.00 87.38 986 SER A CA 1
ATOM 7491 C C . SER A 1 986 ? 7.144 4.903 -17.353 1.00 87.38 986 SER A C 1
ATOM 7493 O O . SER A 1 986 ? 6.270 5.068 -16.507 1.00 87.38 986 SER A O 1
ATOM 7495 N N . MET A 1 987 ? 6.933 4.172 -18.452 1.00 88.25 987 MET A N 1
ATOM 7496 C CA . MET A 1 987 ? 5.680 3.455 -18.716 1.00 88.25 987 MET A CA 1
ATOM 7497 C C . MET A 1 987 ? 5.475 2.269 -17.772 1.00 88.25 987 MET A C 1
ATOM 7499 O O . MET A 1 987 ? 4.348 2.074 -17.327 1.00 88.25 987 MET A O 1
ATOM 7503 N N . PHE A 1 988 ? 6.537 1.535 -17.418 1.00 89.44 988 PHE A N 1
ATOM 7504 C CA . PHE A 1 988 ? 6.464 0.515 -16.364 1.00 89.44 988 PHE A CA 1
ATOM 7505 C C . PHE A 1 988 ? 6.012 1.134 -15.036 1.00 89.44 988 PHE A C 1
ATOM 7507 O O . PHE A 1 988 ? 5.007 0.711 -14.474 1.00 89.44 988 PHE A O 1
ATOM 7514 N N . ASN A 1 989 ? 6.655 2.225 -14.602 1.00 84.50 989 ASN A N 1
ATOM 7515 C CA . ASN A 1 989 ? 6.252 2.934 -13.382 1.00 84.50 989 ASN A CA 1
ATOM 7516 C C . ASN A 1 989 ? 4.785 3.401 -13.439 1.00 84.50 989 ASN A C 1
ATOM 7518 O O . ASN A 1 989 ? 4.056 3.299 -12.454 1.00 84.50 989 ASN A O 1
ATOM 7522 N N . LEU A 1 990 ? 4.334 3.904 -14.593 1.00 83.25 990 LEU A N 1
ATOM 7523 C CA . LEU A 1 990 ? 2.944 4.313 -14.788 1.00 83.25 990 LEU A CA 1
ATOM 7524 C C . LEU A 1 990 ? 1.976 3.118 -14.706 1.00 83.25 990 LEU A C 1
ATOM 7526 O O . LEU A 1 990 ? 0.905 3.251 -14.112 1.00 83.25 990 LEU A O 1
ATOM 7530 N N . SER A 1 991 ? 2.355 1.956 -15.249 1.00 86.81 991 SER A N 1
ATOM 7531 C CA . SER A 1 991 ? 1.604 0.702 -15.102 1.00 86.81 991 SER A CA 1
ATOM 7532 C C . SER A 1 991 ? 1.442 0.321 -13.630 1.00 86.81 991 SER A C 1
ATOM 7534 O O . SER A 1 991 ? 0.329 -0.009 -13.221 1.00 86.81 991 SER A O 1
ATOM 7536 N N . ALA A 1 992 ? 2.510 0.411 -12.831 1.00 82.25 992 ALA A N 1
ATOM 7537 C CA . ALA A 1 992 ? 2.476 0.167 -11.387 1.00 82.25 992 ALA A CA 1
ATOM 7538 C C . ALA A 1 992 ? 1.445 1.061 -10.690 1.00 82.25 992 ALA A C 1
ATOM 7540 O O . ALA A 1 992 ? 0.605 0.588 -9.927 1.00 82.25 992 ALA A O 1
ATOM 7541 N N . VAL A 1 993 ? 1.484 2.365 -10.984 1.00 77.38 993 VAL A N 1
ATOM 7542 C CA . VAL A 1 993 ? 0.572 3.351 -10.388 1.00 77.38 993 VAL A CA 1
ATOM 7543 C C . VAL A 1 993 ? -0.882 3.001 -10.701 1.00 77.38 993 VAL A C 1
ATOM 7545 O O . VAL A 1 993 ? -1.716 2.992 -9.796 1.00 77.38 993 VAL A O 1
ATOM 7548 N N . PHE A 1 994 ? -1.199 2.660 -11.953 1.00 79.81 994 PHE A N 1
ATOM 7549 C CA . PHE A 1 994 ? -2.548 2.219 -12.313 1.00 79.81 994 PHE A CA 1
ATOM 7550 C C . PHE A 1 994 ? -2.952 0.920 -11.610 1.00 79.81 994 PHE A C 1
ATOM 7552 O O . PHE A 1 994 ? -4.092 0.817 -11.154 1.00 79.81 994 PHE A O 1
ATOM 7559 N N . ALA A 1 995 ? -2.033 -0.038 -11.477 1.00 82.81 995 ALA A N 1
ATOM 7560 C CA . ALA A 1 995 ? -2.278 -1.292 -10.775 1.00 82.81 995 ALA A CA 1
ATOM 7561 C C . ALA A 1 995 ? -2.642 -1.048 -9.300 1.00 82.81 995 ALA A C 1
ATOM 7563 O O . ALA A 1 995 ? -3.685 -1.504 -8.834 1.00 82.81 995 ALA A O 1
ATOM 7564 N N . TYR A 1 996 ? -1.853 -0.249 -8.579 1.00 76.94 996 TYR A N 1
ATOM 7565 C CA . TYR A 1 996 ? -2.137 0.073 -7.177 1.00 76.94 996 TYR A CA 1
ATOM 7566 C C . TYR A 1 996 ? -3.456 0.835 -6.998 1.00 76.94 996 TYR A C 1
ATOM 7568 O O . TYR A 1 996 ? -4.202 0.564 -6.059 1.00 76.94 996 TYR A O 1
ATOM 7576 N N . LEU A 1 997 ? -3.807 1.736 -7.924 1.00 73.25 997 LEU A N 1
ATOM 7577 C CA . LEU A 1 997 ? -5.094 2.443 -7.883 1.00 73.25 997 LEU A CA 1
ATOM 7578 C C . LEU A 1 997 ? -6.305 1.512 -8.050 1.00 73.25 997 LEU A C 1
ATOM 7580 O O . LEU A 1 997 ? -7.391 1.857 -7.567 1.00 73.25 997 LEU A O 1
ATOM 7584 N N . PHE A 1 998 ? -6.116 0.371 -8.715 1.00 73.00 998 PHE A N 1
ATOM 7585 C CA . PHE A 1 998 ? -7.141 -0.638 -8.979 1.00 73.00 998 PHE A CA 1
ATOM 7586 C C . PHE A 1 998 ? -7.325 -1.634 -7.822 1.00 73.00 998 PHE A C 1
ATOM 7588 O O . PHE A 1 998 ? -8.400 -2.215 -7.695 1.00 73.00 998 PHE A O 1
ATOM 7595 N N . ALA A 1 999 ? -6.328 -1.795 -6.944 1.00 72.00 999 ALA A N 1
ATOM 7596 C CA . ALA A 1 999 ? -6.347 -2.784 -5.860 1.00 72.00 999 ALA A CA 1
ATOM 7597 C C . ALA A 1 999 ? -7.579 -2.664 -4.941 1.00 72.00 999 ALA A C 1
ATOM 7599 O O . ALA A 1 999 ? -8.235 -3.667 -4.674 1.00 72.00 999 ALA A O 1
ATOM 7600 N N . GLY A 1 1000 ? -7.951 -1.445 -4.528 1.00 61.34 1000 GLY A N 1
ATOM 7601 C CA . GLY A 1 1000 ? -9.115 -1.224 -3.655 1.00 61.34 1000 GLY A CA 1
ATOM 7602 C C . GLY A 1 1000 ? -10.445 -1.676 -4.276 1.00 61.34 1000 GLY A C 1
ATOM 7603 O O . GLY A 1 1000 ? -11.230 -2.358 -3.627 1.00 61.34 1000 GLY A O 1
ATOM 7604 N N . GLU A 1 1001 ? -10.666 -1.386 -5.564 1.00 70.81 1001 GLU A N 1
ATOM 7605 C CA . GLU A 1 1001 ? -11.863 -1.848 -6.289 1.00 70.81 1001 GLU A CA 1
ATOM 7606 C C . GLU A 1 1001 ? -11.899 -3.373 -6.420 1.00 70.81 1001 GLU A C 1
ATOM 7608 O O . GLU A 1 1001 ? -12.971 -3.974 -6.397 1.00 70.81 1001 GLU A O 1
ATOM 7613 N N . MET A 1 1002 ? -10.735 -4.012 -6.558 1.00 76.19 1002 MET A N 1
ATOM 7614 C CA . MET A 1 1002 ? -10.647 -5.468 -6.648 1.00 76.19 1002 MET A CA 1
ATOM 7615 C C . MET A 1 1002 ? -11.025 -6.136 -5.329 1.00 76.19 1002 MET A C 1
ATOM 7617 O O . MET A 1 1002 ? -11.810 -7.079 -5.340 1.00 76.19 1002 MET A O 1
ATOM 7621 N N . ILE A 1 1003 ? -10.544 -5.606 -4.204 1.00 67.38 1003 ILE A N 1
ATOM 7622 C CA . ILE A 1 1003 ? -10.821 -6.140 -2.863 1.00 67.38 1003 ILE A CA 1
ATOM 7623 C C . ILE A 1 1003 ? -12.293 -5.953 -2.457 1.00 67.38 1003 ILE A C 1
ATOM 7625 O O . ILE A 1 1003 ? -12.837 -6.780 -1.728 1.00 67.38 1003 ILE A O 1
ATOM 7629 N N . GLN A 1 1004 ? -12.946 -4.894 -2.948 1.00 63.78 1004 GLN A N 1
ATOM 7630 C CA . GLN A 1 1004 ? -14.373 -4.632 -2.722 1.00 63.78 1004 GLN A CA 1
ATOM 7631 C C . GLN A 1 1004 ? -15.307 -5.476 -3.597 1.00 63.78 1004 GLN A C 1
ATOM 7633 O O . GLN A 1 1004 ? -16.504 -5.535 -3.328 1.00 63.78 1004 GLN A O 1
ATOM 7638 N N . ARG A 1 1005 ? -14.798 -6.086 -4.674 1.00 70.00 1005 ARG A N 1
ATOM 7639 C CA . ARG A 1 1005 ? -15.619 -6.816 -5.656 1.00 70.00 1005 ARG A CA 1
ATOM 7640 C C . ARG A 1 1005 ? -15.344 -8.307 -5.695 1.00 70.00 1005 ARG A C 1
ATOM 7642 O O . ARG A 1 1005 ? -16.240 -9.054 -6.075 1.00 70.00 1005 ARG A O 1
ATOM 7649 N N . PHE A 1 1006 ? -14.136 -8.738 -5.355 1.00 78.69 1006 PHE A N 1
ATOM 7650 C CA . PHE A 1 1006 ? -13.689 -10.121 -5.465 1.00 78.69 1006 PHE A CA 1
ATOM 7651 C C . PHE A 1 1006 ? -13.063 -10.596 -4.155 1.00 78.69 1006 PHE A C 1
ATOM 7653 O O . PHE A 1 1006 ? -12.477 -9.808 -3.414 1.00 78.69 1006 PHE A O 1
ATOM 7660 N N . ASP A 1 1007 ? -13.140 -11.900 -3.890 1.00 77.38 1007 ASP A N 1
ATOM 7661 C CA . ASP A 1 1007 ? -12.347 -12.502 -2.815 1.00 77.38 1007 ASP A CA 1
ATOM 7662 C C . ASP A 1 1007 ? -10.834 -12.450 -3.144 1.00 77.38 1007 ASP A C 1
ATOM 7664 O O . ASP A 1 1007 ? -10.410 -12.184 -4.282 1.00 77.38 1007 ASP A O 1
ATOM 7668 N N . TYR A 1 1008 ? -9.987 -12.679 -2.135 1.00 83.38 1008 TYR A N 1
ATOM 7669 C CA . TYR A 1 1008 ? -8.533 -12.625 -2.311 1.00 83.38 1008 TYR A CA 1
ATOM 7670 C C . TYR A 1 1008 ? -8.038 -13.639 -3.340 1.00 83.38 1008 TYR A C 1
ATOM 7672 O O . TYR A 1 1008 ? -7.240 -13.307 -4.216 1.00 83.38 1008 TYR A O 1
ATOM 7680 N N . THR A 1 1009 ? -8.546 -14.866 -3.270 1.00 87.06 1009 THR A N 1
ATOM 7681 C CA . THR A 1 1009 ? -8.168 -15.968 -4.157 1.00 87.06 1009 THR A CA 1
ATOM 7682 C C . THR A 1 1009 ? -8.455 -15.628 -5.622 1.00 87.06 1009 THR A C 1
ATOM 7684 O O . THR A 1 1009 ? -7.578 -15.778 -6.478 1.00 87.06 1009 THR A O 1
ATOM 7687 N N . THR A 1 1010 ? -9.640 -15.096 -5.924 1.00 88.81 1010 THR A N 1
ATOM 7688 C CA . THR A 1 1010 ? -10.021 -14.634 -7.266 1.00 88.81 1010 THR A CA 1
ATOM 7689 C C . THR A 1 1010 ? -9.148 -13.478 -7.715 1.00 88.81 1010 THR A C 1
ATOM 7691 O O . THR A 1 1010 ? -8.650 -13.488 -8.841 1.00 88.81 1010 THR A O 1
ATOM 7694 N N . SER A 1 1011 ? -8.912 -12.500 -6.841 1.00 90.06 1011 SER A N 1
ATOM 7695 C CA . SER A 1 1011 ? -8.055 -11.352 -7.145 1.00 90.06 1011 SER A CA 1
ATOM 7696 C C . SER A 1 1011 ? -6.634 -11.787 -7.513 1.00 90.06 1011 SER A C 1
ATOM 7698 O O . SER A 1 1011 ? -6.077 -11.324 -8.511 1.00 90.06 1011 SER A O 1
ATOM 7700 N N . LEU A 1 1012 ? -6.068 -12.745 -6.778 1.00 92.88 1012 LEU A N 1
ATOM 7701 C CA . LEU A 1 1012 ? -4.761 -13.333 -7.072 1.00 92.88 1012 LEU A CA 1
ATOM 7702 C C . LEU A 1 1012 ? -4.756 -14.092 -8.409 1.00 92.88 1012 LEU A C 1
ATOM 7704 O O . LEU A 1 1012 ? -3.810 -13.943 -9.188 1.00 92.88 1012 LEU A O 1
ATOM 7708 N N . TYR A 1 1013 ? -5.811 -14.849 -8.733 1.00 95.12 1013 TYR A N 1
ATOM 7709 C CA . TYR A 1 1013 ? -5.940 -15.497 -10.046 1.00 95.12 1013 TYR A CA 1
ATOM 7710 C C . TYR A 1 1013 ? -6.083 -14.494 -11.194 1.00 95.12 1013 TYR A C 1
ATOM 7712 O O . TYR A 1 1013 ? -5.502 -14.709 -12.260 1.00 95.12 1013 TYR A O 1
ATOM 7720 N N . ILE A 1 1014 ? -6.801 -13.387 -10.993 1.00 93.81 1014 ILE A N 1
ATOM 7721 C CA . ILE A 1 1014 ? -6.896 -12.304 -11.978 1.00 93.81 1014 ILE A CA 1
ATOM 7722 C C . ILE A 1 1014 ? -5.516 -11.679 -12.191 1.00 93.81 1014 ILE A C 1
ATOM 7724 O O . ILE A 1 1014 ? -5.080 -11.571 -13.334 1.00 93.81 1014 ILE A O 1
ATOM 7728 N N . GLY A 1 1015 ? -4.780 -11.345 -11.127 1.00 93.19 1015 GLY A N 1
ATOM 7729 C CA . GLY A 1 1015 ? -3.409 -10.830 -11.243 1.00 93.19 1015 GLY A CA 1
ATOM 7730 C C . GLY A 1 1015 ? -2.470 -11.796 -11.969 1.00 93.19 1015 GLY A C 1
ATOM 7731 O O . GLY A 1 1015 ? -1.714 -11.394 -12.861 1.00 93.19 1015 GLY A O 1
ATOM 7732 N N . ALA A 1 1016 ? -2.578 -13.092 -11.675 1.00 95.50 1016 ALA A N 1
ATOM 7733 C CA . ALA A 1 1016 ? -1.851 -14.137 -12.387 1.00 95.50 1016 ALA A CA 1
ATOM 7734 C C . ALA A 1 1016 ? -2.214 -14.196 -13.882 1.00 95.50 1016 ALA A C 1
ATOM 7736 O O . ALA A 1 1016 ? -1.326 -14.311 -14.725 1.00 95.50 1016 ALA A O 1
ATOM 7737 N N . ALA A 1 1017 ? -3.495 -14.058 -14.232 1.00 95.25 1017 ALA A N 1
ATOM 7738 C CA . ALA A 1 1017 ? -3.944 -14.013 -15.621 1.00 95.25 1017 ALA A CA 1
ATOM 7739 C C . ALA A 1 1017 ? -3.451 -12.749 -16.346 1.00 95.25 1017 ALA A C 1
ATOM 7741 O O . ALA A 1 1017 ? -3.000 -12.839 -17.487 1.00 95.25 1017 ALA A O 1
ATOM 7742 N N . LEU A 1 1018 ? -3.458 -11.587 -15.684 1.00 94.12 1018 LEU A N 1
ATOM 7743 C CA . LEU A 1 1018 ? -2.938 -10.340 -16.255 1.00 94.12 1018 LEU A CA 1
ATOM 7744 C C . LEU A 1 1018 ? -1.435 -10.426 -16.548 1.00 94.12 1018 LEU A C 1
ATOM 7746 O O . LEU A 1 1018 ? -0.979 -9.910 -17.566 1.00 94.12 1018 LEU A O 1
ATOM 7750 N N . THR A 1 1019 ? -0.682 -11.158 -15.720 1.00 95.00 1019 THR A N 1
ATOM 7751 C CA . THR A 1 1019 ? 0.754 -11.422 -15.937 1.00 95.00 1019 THR A CA 1
ATOM 7752 C C . THR A 1 1019 ? 1.022 -12.079 -17.306 1.00 95.00 1019 THR A C 1
ATOM 7754 O O . THR A 1 1019 ? 2.077 -11.869 -17.908 1.00 95.00 1019 THR A O 1
ATOM 7757 N N . LEU A 1 1020 ? 0.067 -12.854 -17.835 1.00 95.31 1020 LEU A N 1
ATOM 7758 C CA . LEU A 1 1020 ? 0.211 -13.578 -19.101 1.00 95.31 1020 LEU A CA 1
ATOM 7759 C C . LEU A 1 1020 ? 0.127 -12.684 -20.349 1.00 95.31 1020 LEU A C 1
ATOM 7761 O O . LEU A 1 1020 ? 0.630 -13.083 -21.402 1.00 95.31 1020 LEU A O 1
ATOM 7765 N N . PHE A 1 1021 ? -0.445 -11.476 -20.256 1.00 93.06 1021 PHE A N 1
ATOM 7766 C CA . PHE A 1 1021 ? -0.485 -10.537 -21.389 1.00 93.06 1021 PHE A CA 1
ATOM 7767 C C . PHE A 1 1021 ? 0.912 -10.185 -21.897 1.00 93.06 1021 PHE A C 1
ATOM 7769 O O . PHE A 1 1021 ? 1.107 -10.022 -23.103 1.00 93.06 1021 PHE A O 1
ATOM 7776 N N . THR A 1 1022 ? 1.898 -10.143 -21.001 1.00 93.81 1022 THR A N 1
ATOM 7777 C CA . THR A 1 1022 ? 3.297 -9.906 -21.357 1.00 93.81 1022 THR A CA 1
ATOM 7778 C C . THR A 1 1022 ? 3.809 -10.940 -22.360 1.00 93.81 1022 THR A C 1
ATOM 7780 O O . THR A 1 1022 ? 4.476 -10.577 -23.324 1.00 93.81 1022 THR A O 1
ATOM 7783 N N . VAL A 1 1023 ? 3.449 -12.217 -22.194 1.00 95.06 1023 VAL A N 1
ATOM 7784 C CA . VAL A 1 1023 ? 3.872 -13.298 -23.102 1.00 95.06 1023 VAL A CA 1
ATOM 7785 C C . VAL A 1 1023 ? 3.254 -13.118 -24.492 1.00 95.06 1023 VAL A C 1
ATOM 7787 O O . VAL A 1 1023 ? 3.944 -13.283 -25.495 1.00 95.06 1023 VAL A O 1
ATOM 7790 N N . ILE A 1 1024 ? 1.981 -12.709 -24.557 1.00 93.50 1024 ILE A N 1
ATOM 7791 C CA . ILE A 1 1024 ? 1.283 -12.432 -25.824 1.00 93.50 1024 ILE A CA 1
ATOM 7792 C C . ILE A 1 1024 ? 1.965 -11.288 -26.576 1.00 93.50 1024 ILE A C 1
ATOM 7794 O O . ILE A 1 1024 ? 2.180 -11.385 -27.780 1.00 93.50 1024 ILE A O 1
ATOM 7798 N N . LEU A 1 1025 ? 2.311 -10.202 -25.884 1.00 94.38 1025 LEU A N 1
ATOM 7799 C CA . LEU A 1 1025 ? 2.946 -9.048 -26.522 1.00 94.38 1025 LEU A CA 1
ATOM 7800 C C . LEU A 1 1025 ? 4.380 -9.352 -26.959 1.00 94.38 1025 LEU A C 1
ATOM 7802 O O . LEU A 1 1025 ? 4.764 -8.962 -28.059 1.00 94.38 1025 LEU A O 1
ATOM 7806 N N . LEU A 1 1026 ? 5.141 -10.102 -26.153 1.00 94.75 1026 LEU A N 1
ATOM 7807 C CA . LEU A 1 1026 ? 6.497 -10.533 -26.505 1.00 94.75 1026 LEU A CA 1
ATOM 7808 C C . LEU A 1 1026 ? 6.540 -11.381 -27.779 1.00 94.75 1026 LEU A C 1
ATOM 7810 O O . LEU A 1 1026 ? 7.542 -11.338 -28.487 1.00 94.75 1026 LEU A O 1
ATOM 7814 N N . TRP A 1 1027 ? 5.473 -12.116 -28.101 1.00 93.62 1027 TRP A N 1
ATOM 7815 C CA . TRP A 1 1027 ? 5.393 -12.869 -29.355 1.00 93.62 1027 TRP A CA 1
ATOM 7816 C C . TRP A 1 1027 ? 5.486 -11.963 -30.594 1.00 93.62 1027 TRP A C 1
ATOM 7818 O O . TRP A 1 1027 ? 6.096 -12.341 -31.590 1.00 93.62 1027 TRP A O 1
ATOM 7828 N N . PHE A 1 1028 ? 4.945 -10.744 -30.524 1.00 93.69 1028 PHE A N 1
ATOM 7829 C CA . PHE A 1 1028 ? 4.959 -9.786 -31.635 1.00 93.69 1028 PHE A CA 1
ATOM 7830 C C . PHE A 1 1028 ? 6.180 -8.856 -31.644 1.00 93.69 1028 PHE A C 1
ATOM 7832 O O . PHE A 1 1028 ? 6.234 -7.942 -32.468 1.00 93.69 1028 PHE A O 1
ATOM 7839 N N . ILE A 1 1029 ? 7.123 -9.060 -30.725 1.00 94.06 1029 ILE A N 1
ATOM 7840 C CA . ILE A 1 1029 ? 8.302 -8.218 -30.544 1.00 94.06 1029 ILE A CA 1
ATOM 7841 C C . ILE A 1 1029 ? 9.539 -8.971 -31.042 1.00 94.06 1029 ILE A C 1
ATOM 7843 O O . ILE A 1 1029 ? 9.857 -10.061 -30.563 1.00 94.06 1029 ILE A O 1
ATOM 7847 N N . ASP A 1 1030 ? 10.258 -8.360 -31.979 1.00 92.62 1030 ASP A N 1
ATOM 7848 C CA . ASP A 1 1030 ? 11.584 -8.780 -32.427 1.00 92.62 1030 ASP A CA 1
ATOM 7849 C C . ASP A 1 1030 ? 12.646 -7.905 -31.732 1.00 92.62 1030 ASP A C 1
ATOM 7851 O O . ASP A 1 1030 ? 12.755 -6.722 -32.059 1.00 92.62 1030 ASP A O 1
ATOM 7855 N N . PRO A 1 1031 ? 13.435 -8.439 -30.776 1.00 88.69 1031 PRO A N 1
ATOM 7856 C CA . PRO A 1 1031 ? 14.418 -7.660 -30.026 1.00 88.69 1031 PRO A CA 1
ATOM 7857 C C . PRO A 1 1031 ? 15.577 -7.143 -30.891 1.00 88.69 1031 PRO A C 1
ATOM 7859 O O . PRO A 1 1031 ? 16.330 -6.301 -30.413 1.00 88.69 1031 PRO A O 1
ATOM 7862 N N . ASP A 1 1032 ? 15.730 -7.635 -32.122 1.00 87.75 1032 ASP A N 1
ATOM 7863 C CA . ASP A 1 1032 ? 16.800 -7.274 -33.055 1.00 87.75 1032 ASP A CA 1
ATOM 7864 C C . ASP A 1 1032 ? 16.357 -6.272 -34.139 1.00 87.75 1032 ASP A C 1
ATOM 7866 O O . ASP A 1 1032 ? 17.177 -5.815 -34.937 1.00 87.75 1032 ASP A O 1
ATOM 7870 N N . GLU A 1 1033 ? 15.074 -5.881 -34.177 1.00 89.62 1033 GLU A N 1
ATOM 7871 C CA . GLU A 1 1033 ? 14.532 -5.015 -35.238 1.00 89.62 1033 GLU A CA 1
ATOM 7872 C C . GLU A 1 1033 ? 15.226 -3.647 -35.290 1.00 89.62 1033 GLU A C 1
ATOM 7874 O O . GLU A 1 1033 ? 15.520 -3.147 -36.373 1.00 89.62 1033 GLU A O 1
ATOM 7879 N N . VAL A 1 1034 ? 15.518 -3.037 -34.137 1.00 87.88 1034 VAL A N 1
ATOM 7880 C CA . VAL A 1 1034 ? 16.183 -1.723 -34.077 1.00 87.88 1034 VAL A CA 1
ATOM 7881 C C . VAL A 1 1034 ? 17.630 -1.809 -34.553 1.00 87.88 1034 VAL A C 1
ATOM 7883 O O . VAL A 1 1034 ? 18.051 -0.977 -35.359 1.00 87.88 1034 VAL A O 1
ATOM 7886 N N . ASP A 1 1035 ? 18.369 -2.833 -34.123 1.00 84.38 1035 ASP A N 1
ATOM 7887 C CA . ASP A 1 1035 ? 19.752 -3.045 -34.559 1.00 84.38 1035 ASP A CA 1
ATOM 7888 C C . ASP A 1 1035 ? 19.835 -3.290 -36.081 1.00 84.38 1035 ASP A C 1
ATOM 7890 O O . ASP A 1 1035 ? 20.765 -2.824 -36.747 1.00 84.38 1035 ASP A O 1
ATOM 7894 N N . ARG A 1 1036 ? 18.835 -3.981 -36.645 1.00 86.25 1036 ARG A N 1
ATOM 7895 C CA . ARG A 1 1036 ? 18.724 -4.262 -38.084 1.00 86.25 1036 ARG A CA 1
ATOM 7896 C C . ARG A 1 1036 ? 18.289 -3.041 -38.901 1.00 86.25 1036 ARG A C 1
ATOM 7898 O O . ARG A 1 1036 ? 18.904 -2.747 -39.915 1.00 86.25 1036 ARG A O 1
ATOM 7905 N N . VAL A 1 1037 ? 17.243 -2.329 -38.476 1.00 86.00 1037 VAL A N 1
ATOM 7906 C CA . VAL A 1 1037 ? 16.602 -1.259 -39.269 1.00 86.00 1037 VAL A CA 1
ATOM 7907 C C . VAL A 1 1037 ? 17.239 0.116 -39.054 1.00 86.00 1037 VAL A C 1
ATOM 7909 O O . VAL A 1 1037 ? 17.284 0.910 -39.989 1.00 86.00 1037 VAL A O 1
ATOM 7912 N N . LEU A 1 1038 ? 17.694 0.431 -37.836 1.00 85.00 1038 LEU A N 1
ATOM 7913 C CA . LEU A 1 1038 ? 18.153 1.781 -37.470 1.00 85.00 1038 LEU A CA 1
ATOM 7914 C C . LEU A 1 1038 ? 19.664 1.877 -37.237 1.00 85.00 1038 LEU A C 1
ATOM 7916 O O . LEU A 1 1038 ? 20.251 2.927 -37.498 1.00 85.00 1038 LEU A O 1
ATOM 7920 N N . GLU A 1 1039 ? 20.296 0.815 -36.734 1.00 80.31 1039 GLU A N 1
ATOM 7921 C CA . GLU A 1 1039 ? 21.737 0.814 -36.437 1.00 80.31 1039 GLU A CA 1
ATOM 7922 C C . GLU A 1 1039 ? 22.592 0.238 -37.578 1.00 80.31 1039 GLU A C 1
ATOM 7924 O O . GLU A 1 1039 ? 23.788 0.522 -37.632 1.00 80.31 1039 GLU A O 1
ATOM 7929 N N . GLY A 1 1040 ? 22.008 -0.561 -38.482 1.00 67.50 1040 GLY A N 1
ATOM 7930 C CA . GLY A 1 1040 ? 22.714 -1.169 -39.619 1.00 67.50 1040 GLY A CA 1
ATOM 7931 C C . GLY A 1 1040 ? 23.810 -2.165 -39.215 1.00 67.50 1040 GLY A C 1
ATOM 7932 O O . GLY A 1 1040 ? 24.781 -2.352 -39.946 1.00 67.50 1040 GLY A O 1
ATOM 7933 N N . ARG A 1 1041 ? 23.702 -2.777 -38.024 1.00 63.97 1041 ARG A N 1
ATOM 7934 C CA . ARG A 1 1041 ? 24.728 -3.689 -37.469 1.00 63.97 1041 ARG A CA 1
ATOM 7935 C C . ARG A 1 1041 ? 24.705 -5.079 -38.106 1.00 63.97 1041 ARG A C 1
ATOM 7937 O O . ARG A 1 1041 ? 25.710 -5.785 -38.075 1.00 63.97 1041 ARG A O 1
ATOM 7944 N N . PHE A 1 1042 ? 23.580 -5.452 -38.705 1.00 55.03 1042 PHE A N 1
ATOM 7945 C CA . PHE A 1 1042 ? 23.437 -6.632 -39.549 1.00 55.03 1042 PHE A CA 1
ATOM 7946 C C . PHE A 1 1042 ? 23.421 -6.129 -40.996 1.00 55.03 1042 PHE A C 1
ATOM 7948 O O . PHE A 1 1042 ? 22.503 -5.407 -41.365 1.00 55.03 1042 PHE A O 1
ATOM 7955 N N . GLY A 1 1043 ? 24.483 -6.398 -41.763 1.00 39.75 1043 GLY A N 1
ATOM 7956 C CA . GLY A 1 1043 ? 24.647 -5.843 -43.114 1.00 39.75 1043 GLY A CA 1
ATOM 7957 C C . GLY A 1 1043 ? 23.512 -6.218 -44.073 1.00 39.75 1043 GLY A C 1
ATOM 7958 O O . GLY A 1 1043 ? 22.796 -7.186 -43.822 1.00 39.75 1043 GLY A O 1
ATOM 7959 N N . ASP A 1 1044 ? 23.405 -5.466 -45.175 1.00 36.31 1044 ASP A N 1
ATOM 7960 C CA . ASP A 1 1044 ? 22.433 -5.606 -46.276 1.00 36.31 1044 ASP A CA 1
ATOM 7961 C C . ASP A 1 1044 ? 22.578 -6.937 -47.052 1.00 36.31 1044 ASP A C 1
ATOM 7963 O O . ASP A 1 1044 ? 22.810 -6.965 -48.262 1.00 36.31 1044 ASP A O 1
ATOM 7967 N N . GLY A 1 1045 ? 22.500 -8.073 -46.364 1.00 37.53 1045 GLY A N 1
ATOM 7968 C CA . GLY A 1 1045 ? 22.228 -9.349 -47.004 1.00 37.53 1045 GLY A CA 1
ATOM 7969 C C . GLY A 1 1045 ? 20.778 -9.335 -47.463 1.00 37.53 1045 GLY A C 1
ATOM 7970 O O . GLY A 1 1045 ? 19.884 -9.251 -46.627 1.00 37.53 1045 GLY A O 1
ATOM 7971 N N . GLU A 1 1046 ? 20.571 -9.381 -48.778 1.00 38.25 1046 GLU A N 1
ATOM 7972 C CA . GLU A 1 1046 ? 19.287 -9.569 -49.464 1.00 38.25 1046 GLU A CA 1
ATOM 7973 C C . GLU A 1 1046 ? 18.629 -10.918 -49.102 1.00 38.25 1046 GLU A C 1
ATOM 7975 O O . GLU A 1 1046 ? 18.411 -11.765 -49.958 1.00 38.25 1046 GLU A O 1
ATOM 7980 N N . ASP A 1 1047 ? 18.297 -11.116 -47.832 1.00 36.62 1047 ASP A N 1
ATOM 7981 C CA . ASP A 1 1047 ? 17.273 -12.048 -47.389 1.00 36.62 1047 ASP A CA 1
ATOM 7982 C C . ASP A 1 1047 ? 16.258 -11.199 -46.620 1.00 36.62 1047 ASP A C 1
ATOM 7984 O O . ASP A 1 1047 ? 16.380 -10.974 -45.412 1.00 36.62 1047 ASP A O 1
ATOM 7988 N N . GLU A 1 1048 ? 15.282 -10.656 -47.356 1.00 36.03 1048 GLU A N 1
ATOM 7989 C CA . GLU A 1 1048 ? 14.063 -10.077 -46.794 1.00 36.03 1048 GLU A CA 1
ATOM 7990 C C . GLU A 1 1048 ? 13.455 -11.093 -45.819 1.00 36.03 1048 GLU A C 1
ATOM 7992 O O . GLU A 1 1048 ? 12.732 -12.014 -46.198 1.00 36.03 1048 GLU A O 1
ATOM 7997 N N . PHE A 1 1049 ? 13.718 -10.917 -44.523 1.00 33.03 1049 PHE A N 1
ATOM 7998 C CA . PHE A 1 1049 ? 12.818 -11.396 -43.485 1.00 33.03 1049 PHE A CA 1
ATOM 7999 C C . PHE A 1 1049 ? 11.616 -10.451 -43.488 1.00 33.03 1049 PHE A C 1
ATOM 8001 O O . PHE A 1 1049 ? 11.453 -9.600 -42.607 1.00 33.03 1049 PHE A O 1
ATOM 8008 N N . ASP A 1 1050 ? 10.823 -10.546 -44.553 1.00 30.23 1050 ASP A N 1
ATOM 8009 C CA . ASP A 1 1050 ? 9.545 -9.873 -44.641 1.00 30.23 1050 ASP A CA 1
ATOM 8010 C C . ASP A 1 1050 ? 8.689 -10.388 -43.489 1.00 30.23 1050 ASP A C 1
ATOM 8012 O O . ASP A 1 1050 ? 8.479 -11.587 -43.307 1.00 30.23 1050 ASP A O 1
ATOM 8016 N N . GLY A 1 1051 ? 8.226 -9.457 -42.658 1.00 36.84 1051 GLY A N 1
ATOM 8017 C CA . GLY A 1 1051 ? 7.387 -9.717 -41.492 1.00 36.84 1051 GLY A CA 1
ATOM 8018 C C . GLY A 1 1051 ? 5.972 -10.186 -41.843 1.00 36.84 1051 GLY A C 1
ATOM 8019 O O . GLY A 1 1051 ? 5.026 -9.797 -41.150 1.00 36.84 1051 GLY A O 1
ATOM 8020 N N . ASP A 1 1052 ? 5.816 -10.990 -42.895 1.00 31.47 1052 ASP A N 1
ATOM 8021 C CA . ASP A 1 1052 ? 4.586 -11.685 -43.238 1.00 31.47 1052 ASP A CA 1
ATOM 8022 C C . ASP A 1 1052 ? 4.545 -13.033 -42.505 1.00 31.47 1052 ASP A C 1
ATOM 8024 O O . ASP A 1 1052 ? 5.094 -14.053 -42.925 1.00 31.47 1052 ASP A O 1
ATOM 8028 N N . PHE A 1 1053 ? 3.903 -13.029 -41.336 1.00 39.44 1053 PHE A N 1
ATOM 8029 C CA . PHE A 1 1053 ? 3.547 -14.249 -40.618 1.00 39.44 1053 PHE A CA 1
ATOM 8030 C C . PHE A 1 1053 ? 2.464 -14.998 -41.414 1.00 39.44 1053 PHE A C 1
ATOM 8032 O O . PHE A 1 1053 ? 1.276 -14.896 -41.099 1.00 39.44 1053 PHE A O 1
ATOM 8039 N N . GLY A 1 1054 ? 2.869 -15.753 -42.438 1.00 33.91 1054 GLY A N 1
ATOM 8040 C CA . GLY A 1 1054 ? 1.925 -16.458 -43.306 1.00 33.91 1054 GLY A CA 1
ATOM 8041 C C . GLY A 1 1054 ? 2.492 -17.570 -44.186 1.00 33.91 1054 GLY A C 1
ATOM 8042 O O . GLY A 1 1054 ? 1.827 -18.599 -44.318 1.00 33.91 1054 GLY A O 1
ATOM 8043 N N . GLU A 1 1055 ? 3.698 -17.447 -44.747 1.00 31.84 1055 GLU A N 1
ATOM 8044 C CA . GLU A 1 1055 ? 4.200 -18.440 -45.710 1.00 31.84 1055 GLU A CA 1
ATOM 8045 C C . GLU A 1 1055 ? 5.614 -18.957 -45.394 1.00 31.84 1055 GLU A C 1
ATOM 8047 O O . GLU A 1 1055 ? 6.457 -18.292 -44.804 1.00 31.84 1055 GLU A O 1
ATOM 8052 N N . ARG A 1 1056 ? 5.802 -20.248 -45.684 1.00 28.39 1056 ARG A N 1
ATOM 8053 C CA . ARG A 1 1056 ? 6.865 -21.133 -45.179 1.00 28.39 1056 ARG A CA 1
ATOM 8054 C C . ARG A 1 1056 ? 8.223 -20.865 -45.847 1.00 28.39 1056 ARG A C 1
ATOM 8056 O O . ARG A 1 1056 ? 8.238 -20.677 -47.059 1.00 28.39 1056 ARG A O 1
ATOM 8063 N N . PRO A 1 1057 ? 9.358 -21.095 -45.159 1.00 30.41 1057 PRO A N 1
ATOM 8064 C CA . PRO A 1 1057 ? 10.630 -21.358 -45.819 1.00 30.41 1057 PRO A CA 1
ATOM 8065 C C . PRO A 1 1057 ? 10.872 -22.875 -45.938 1.00 30.41 1057 PRO A C 1
ATOM 8067 O O . PRO A 1 1057 ? 11.404 -23.517 -45.030 1.00 30.41 1057 PRO A O 1
ATOM 8070 N N . GLU A 1 1058 ? 10.495 -23.467 -47.073 1.00 30.33 1058 GLU A N 1
ATOM 8071 C CA . GLU A 1 1058 ? 11.076 -24.736 -47.538 1.00 30.33 1058 GLU A CA 1
ATOM 8072 C C . GLU A 1 1058 ? 12.371 -24.430 -48.306 1.00 30.33 1058 GLU A C 1
ATOM 8074 O O . GLU A 1 1058 ? 12.343 -24.344 -49.526 1.00 30.33 1058 GLU A O 1
ATOM 8079 N N . ALA A 1 1059 ? 13.497 -24.225 -47.612 1.00 29.48 1059 ALA A N 1
ATOM 8080 C CA . ALA A 1 1059 ? 14.820 -24.176 -48.258 1.00 29.48 1059 ALA A CA 1
ATOM 8081 C C . ALA A 1 1059 ? 15.995 -24.277 -47.264 1.00 29.48 1059 ALA A C 1
ATOM 8083 O O . ALA A 1 1059 ? 16.853 -23.409 -47.253 1.00 29.48 1059 ALA A O 1
ATOM 8084 N N . TRP A 1 1060 ? 16.063 -25.304 -46.405 1.00 31.75 1060 TRP A N 1
ATOM 8085 C CA . TRP A 1 1060 ? 17.279 -25.541 -45.589 1.00 31.75 1060 TRP A CA 1
ATOM 8086 C C . TRP A 1 1060 ? 17.636 -27.022 -45.397 1.00 31.75 1060 TRP A C 1
ATOM 8088 O O . TRP A 1 1060 ? 18.149 -27.408 -44.344 1.00 31.75 1060 TRP A O 1
ATOM 8098 N N . TYR A 1 1061 ? 17.391 -27.854 -46.415 1.00 31.59 1061 TYR A N 1
ATOM 8099 C CA . TYR A 1 1061 ? 17.991 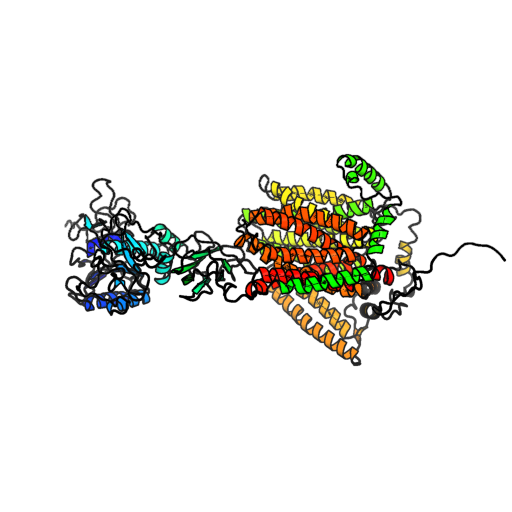-29.189 -46.513 1.00 31.59 1061 TYR A CA 1
ATOM 8100 C C . TYR A 1 1061 ? 18.242 -29.580 -47.980 1.00 31.59 1061 TYR A C 1
ATOM 8102 O O . TYR A 1 1061 ? 17.399 -30.214 -48.600 1.00 31.59 1061 TYR A O 1
ATOM 8110 N N . GLU A 1 1062 ? 19.412 -29.239 -48.509 1.00 26.44 1062 GLU A N 1
ATOM 8111 C CA . GLU A 1 1062 ? 20.136 -30.087 -49.471 1.00 26.44 1062 GLU A CA 1
ATOM 8112 C C . GLU A 1 1062 ? 21.530 -30.254 -48.848 1.00 26.44 1062 GLU A C 1
ATOM 8114 O O . GLU A 1 1062 ? 22.246 -29.276 -48.646 1.00 26.44 1062 GLU A O 1
ATOM 8119 N N . GLU A 1 1063 ? 21.736 -31.311 -48.059 1.00 31.27 1063 GLU A N 1
ATOM 8120 C CA . GLU A 1 1063 ? 22.361 -32.583 -48.461 1.00 31.27 1063 GLU A CA 1
ATOM 8121 C C . GLU A 1 1063 ? 23.652 -32.421 -49.280 1.00 31.27 1063 GLU A C 1
ATOM 8123 O O . GLU A 1 1063 ? 23.667 -31.897 -50.388 1.00 31.27 1063 GLU A O 1
ATOM 8128 N N . ASP A 1 1064 ? 24.728 -32.894 -48.648 1.00 36.75 1064 ASP A N 1
ATOM 8129 C CA . ASP A 1 1064 ? 26.059 -33.206 -49.159 1.00 36.75 1064 ASP A CA 1
ATOM 8130 C C . ASP A 1 1064 ? 26.158 -33.408 -50.680 1.00 36.75 1064 ASP A C 1
ATOM 8132 O O . ASP A 1 1064 ? 25.535 -34.319 -51.214 1.00 36.75 1064 ASP A O 1
ATOM 8136 N N . GLU A 1 1065 ? 27.089 -32.717 -51.351 1.00 27.89 1065 GLU A N 1
ATOM 8137 C CA . GLU A 1 1065 ? 27.800 -33.338 -52.472 1.00 27.89 1065 GLU A CA 1
ATOM 8138 C C . GLU A 1 1065 ? 29.185 -32.731 -52.746 1.00 27.89 1065 GLU A C 1
ATOM 8140 O O . GLU A 1 1065 ? 29.528 -31.607 -52.384 1.00 27.89 1065 GLU A O 1
ATOM 8145 N N . ALA A 1 1066 ? 30.030 -33.590 -53.302 1.00 28.12 1066 ALA A N 1
ATOM 8146 C CA . ALA A 1 1066 ? 31.463 -33.634 -53.107 1.00 28.12 1066 ALA A CA 1
ATOM 8147 C C . ALA A 1 1066 ? 32.286 -32.725 -54.032 1.00 28.12 1066 ALA A C 1
ATOM 8149 O O . ALA A 1 1066 ? 31.987 -32.515 -55.205 1.00 28.12 1066 ALA A O 1
ATOM 8150 N N . VAL A 1 1067 ? 33.449 -32.327 -53.517 1.00 35.03 1067 VAL A N 1
ATOM 8151 C CA . VAL A 1 1067 ? 34.597 -31.855 -54.298 1.00 35.03 1067 VAL A CA 1
ATOM 8152 C C . VAL A 1 1067 ? 35.095 -32.985 -55.211 1.00 35.03 1067 VAL A C 1
ATOM 8154 O O . VAL A 1 1067 ? 35.755 -33.904 -54.730 1.00 35.03 1067 VAL A O 1
ATOM 8157 N N . VAL A 1 1068 ? 34.852 -32.898 -56.526 1.00 29.56 1068 VAL A N 1
ATOM 8158 C CA . VAL A 1 1068 ? 35.651 -33.582 -57.565 1.00 29.56 1068 VAL A CA 1
ATOM 8159 C C . VAL A 1 1068 ? 35.832 -32.676 -58.794 1.00 29.56 1068 VAL A C 1
ATOM 8161 O O . VAL A 1 1068 ? 34.973 -31.893 -59.175 1.00 29.56 1068 VAL A O 1
ATOM 8164 N N . THR A 1 1069 ? 37.028 -32.785 -59.361 1.00 34.03 1069 THR A N 1
ATOM 8165 C CA . THR A 1 1069 ? 37.743 -31.974 -60.351 1.00 34.03 1069 THR A CA 1
ATOM 8166 C C . THR A 1 1069 ? 37.333 -32.123 -61.832 1.00 34.03 1069 THR A C 1
ATOM 8168 O O . THR A 1 1069 ? 36.804 -33.149 -62.249 1.00 34.03 1069 THR A O 1
ATOM 8171 N N . SER A 1 1070 ? 37.821 -31.158 -62.640 1.00 29.61 1070 SER A N 1
ATOM 8172 C CA . SER A 1 1070 ? 37.988 -31.115 -64.120 1.00 29.61 1070 SER A CA 1
ATOM 8173 C C . SER A 1 1070 ? 36.713 -30.864 -64.941 1.00 29.61 1070 SER A C 1
ATOM 8175 O O . SER A 1 1070 ? 35.684 -31.467 -64.682 1.00 29.61 1070 SER A O 1
ATOM 8177 N N . THR A 1 1071 ? 36.686 -29.932 -65.901 1.00 31.61 1071 THR A N 1
ATOM 8178 C CA . THR A 1 1071 ? 37.654 -29.594 -66.971 1.00 31.61 1071 THR A CA 1
ATOM 8179 C C . THR A 1 1071 ? 37.613 -28.118 -67.333 1.00 31.61 1071 THR A C 1
ATOM 8181 O O . THR A 1 1071 ? 36.525 -27.524 -67.176 1.00 31.61 1071 THR A O 1
#

Radius of gyration: 41.03 Å; Cα contacts (8 Å, |Δi|>4): 1866; chains: 1; bounding box: 98×70×139 Å

Solvent-accessible surface area (backbone atoms only — not comparable to full-atom values): 55545 Å² total; per-residue (Å²): 142,82,81,94,76,79,60,70,94,60,82,77,66,64,79,51,94,74,57,71,66,69,59,77,96,59,53,74,47,45,66,40,22,34,32,37,58,87,69,67,41,75,52,61,34,91,72,61,80,62,95,74,50,52,56,43,23,32,50,20,34,16,29,20,73,32,40,46,59,51,41,91,87,79,66,47,62,53,57,18,64,22,31,73,53,76,41,68,48,68,46,22,64,99,86,39,51,73,67,21,39,50,48,40,50,47,50,49,54,78,43,24,85,44,66,45,95,88,74,48,56,53,58,68,46,67,45,62,65,61,74,89,63,98,64,88,71,82,69,29,59,26,78,50,74,60,8,45,50,49,29,51,33,34,74,69,55,22,34,38,30,23,12,13,40,56,90,41,30,68,42,56,87,63,60,46,48,38,25,42,51,39,27,28,22,80,67,42,45,14,18,12,16,13,28,89,86,69,45,76,31,65,41,28,13,22,12,31,27,66,71,71,47,81,23,21,41,30,20,34,66,5,42,72,41,66,24,40,34,55,100,49,93,40,47,64,41,72,47,64,35,14,48,42,8,17,22,36,52,42,8,45,47,49,48,22,37,70,51,23,80,82,69,46,44,64,58,55,52,48,44,47,53,73,48,25,45,67,70,81,86,76,89,75,85,72,98,53,83,62,71,70,62,84,82,53,86,37,75,43,32,67,28,12,42,12,37,67,38,67,64,57,43,29,51,54,43,44,9,55,32,85,72,32,44,43,44,64,79,65,59,72,66,39,78,39,38,39,53,38,62,50,43,32,38,31,43,66,49,54,28,50,43,54,47,46,32,39,25,53,56,83,53,68,77,37,78,39,44,64,58,30,97,64,32,27,33,55,27,31,39,35,68,46,74,83,58,88,66,53,30,53,40,37,40,36,34,31,37,36,68,47,93,72,30,24,20,56,69,34,75,35,45,29,29,40,36,57,53,68,37,96,72,59,55,47,94,78,37,48,75,54,64,72,60,68,24,51,53,58,49,52,52,48,52,52,49,51,51,49,48,42,59,75,70,37,42,69,57,54,46,49,48,51,59,56,62,34,79,62,95,57,74,67,96,49,78,73,72,74,38,83,86,44,50,71,56,54,53,53,50,51,59,49,46,50,67,42,52,84,17,32,66,66,10,69,58,45,37,47,53,52,50,20,51,55,27,23,62,52,15,24,57,48,12,24,58,74,42,26,51,44,54,51,38,50,78,68,71,49,51,42,38,61,52,49,53,38,50,56,50,40,47,45,36,58,62,54,36,49,62,49,13,56,51,52,59,62,58,67,45,68,66,48,22,62,35,49,59,52,33,52,52,15,51,51,43,31,51,53,38,55,53,53,60,72,72,44,91,52,68,80,87,34,49,70,63,50,38,53,42,45,28,56,22,27,44,20,44,31,43,25,51,46,27,50,52,24,41,47,50,69,52,51,50,89,77,42,39,19,38,45,47,6,45,22,55,27,29,18,51,52,15,22,45,43,20,14,60,59,32,31,66,37,26,79,85,62,35,64,65,47,32,53,65,54,47,50,60,52,48,54,57,51,52,52,50,66,59,77,51,28,54,45,86,87,40,38,74,48,97,85,54,79,79,62,96,84,56,73,72,72,58,53,54,68,58,53,57,66,75,77,43,99,78,71,79,74,80,52,93,60,67,86,62,80,58,75,75,40,50,64,17,46,51,54,19,48,48,53,54,38,68,56,17,49,48,42,58,44,43,44,52,54,22,52,53,28,36,54,52,12,48,51,24,43,50,50,16,69,75,65,71,40,65,67,34,40,68,62,11,47,61,30,44,52,49,20,56,54,38,48,54,49,24,53,53,45,50,50,39,43,74,74,68,48,88,74,62,71,37,72,28,88,65,69,87,55,52,72,69,56,26,48,50,53,17,51,44,48,24,40,42,43,43,39,47,53,44,69,31,38,44,52,44,50,57,38,26,45,41,54,30,42,29,51,23,36,52,65,53,52,52,48,43,40,41,67,73,28,65,41,53,69,68,58,49,49,51,41,59,70,42,58,26,46,56,31,20,31,52,14,12,38,51,18,3,52,50,10,46,55,64,34,28,63,58,44,20,39,54,22,31,52,52,32,17,51,47,38,30,42,58,37,74,38,58,94,41,54,61,38,60,69,62,44,54,52,47,48,29,54,41,27,21,40,42,20,22,16,52,30,9,50,53,29,37,44,48,42,37,30,39,67,89,24,19,27,31,51,39,31,41,46,57,31,30,30,54,51,11,37,54,54,12,52,69,45,28,53,62,44,64,68,41,22,39,70,51,28,44,26,21,49,24,15,38,45,30,44,53,40,42,62,50,51,70,72,42,56,55,56,50,42,40,46,74,74,66,55,75,54,68,93,65,93,67,83,80,63,90,62,94,83,74,84,88,90,80,91,82,83,76,90,83,80,95,79,83,87,133

Sequence (1071 aa):
DDDPFTCLDDPPDPLDPNPDPIPADCDPKIIAFFDAVITDAEQDPAESYDSSDHGSHVAGIAAGTGGGQTDPSTGLRYIGAAPGAFLINILSCCDGDIEDIMQGAQWAIDNKDRQWDGGHGIDILTSSLGEQQFEIHVDNDGNSAWSRQMDMVVEAGIITTLSAGNEFGGATLAGCNTIDSPGDARLPVTVASLDKDLSLAIYSSRGYTSDLRVKPDVATIGSNIMAPDAATKDGYTSKSGTSMATPLMAGIAALMMQANPDMTPTEFKDIIGAHSIEREIALLDDPGFNDCSLLESRPDNEFGYGQADPVAFVEAAGSIDRSLNVSMDVVTLQEIGNESYIAGTASGAAPGTGLVEVKVGGGEWQGAADLSKNGDWASWRIKLDPHEQSGNTTIYARLVMSDDSISPVDARRVILIDEMSAVGAAVGLVSIGSYVFFIPFVMILALLGYIMINERWDRKFLSALSSSDGEDGEFDIRAYSPARIPEVLRAGRRSWKEGNSLTESTMRRFVSLCVLYVAQGLPSGFTYVAFVAYLVDNGASPEQIAILFATIALPWTFKFIWGPMIDLIRFPAYGIRRPWILFAQTGMVVSLSTLLFVPDLNASIGLVTILLFVHNLFSSLQDVSVDALAVDVLEPHEVAKANGFMFAAKRGGIIFGGAVLGMLVVPFGIKSAIMVQLPVLLLIMLMPLFLRERPGDRLFPWSKPEEGQEDLWWTQEEESEEDPEAEIALPWDGDEDPRFNRARWVATNLYRDNVSLPAALLWVSIVALLIGGAFAILHLVSTNATYGAIGGPFLLFTKVSFALTALLLIAEWLGVSLPDVPNPFFFMSRSSKRNVSSTAYYIVQGFSTRSSFLLIFLCLLAELYLFTDPIVVDIFINEASWSQTKYNVTMGGIVIAFMMLGQIIGGIIGDKFGVREVAMVGFTFLALANAGMALLSDYWTNTAVMTTYLCARSIVNGIAWICIIAVAMRLTFSKAGGTQFTAYMSMFNLSAVFAYLFAGEMIQRFDYTTSLYIGAALTLFTVILLWFIDPDEVDRVLEGRFGDGEDEFDGDFGERPEAWYEEDEAVVTST

Nearest PDB structures (foldseek):
  9c3f-assembly1_A  TM=7.662E-01  e=4.887E-10  Escherichia coli
  8xoa-assembly1_A  TM=7.450E-01  e=1.505E-06  Homo sapiens
  8u3f-assembly1_A  TM=6.720E-01  e=1.444E-06  Homo sapiens
  8vzo-assembly1_A  TM=7.079E-01  e=7.850E-05  Mus musculus
  8wll-assembly1_A  TM=4.992E-01  e=3.817E-04  Homo sapiens